Protein AF-0000000083136936 (afdb_homodimer)

InterPro domains:
  IPR018674 Protein of unknown function DUF2142, membrane [PF09913] (188-589)

Foldseek 3Di:
DVVVCVVCVVVVLLVVLLVVLVVVLCVVLVLCVVAWDAKDWQQVQWDWDDDDPWIKTKGKDFAPDKHWFFKKKWFWADAAKWKKKKWFFFQDPVRDTDIDMDMDIDGHLDGMDMAGDGTITRMMMMMTTDDPPIDTRTIITTSHRDRFPLSSLLSSLLSVLLCCLPPPCVQCVPVLRNLLVLLVSLLLNLLVLVPDAAFADLQLCLLVLLQQLLDAFKRFDFPLNVCSNVVPADDAFEQVVRVSSLVSSLVRRPDGDDMDGDPDSDDDLLSVLSVQLSPQLNVCVVVVHGPRVSSSSSLVSLSVVLSVLLSVLLVLALWLSLLSSLLCLFQVLSLQSRGRDSLSLLQSLLSSLVRLLLCQQFPVVDDDDPVSVVSSVVSLCSNCRNPVLLLLLLLLVLPGVVLVPDDPVVNVVVNVVSVVVNVVSVCVVVVVLVVCLVVVVQQPAADVQQPAAGQSLQVVLCVVPVVLNVVLLVCQLPVQQALDAPDDPVVSPAHLQQQQRADRHPLDTDHNVLCVQVVVLSVQSLLADAPSCVVSPTDDGDPVSLVSLVCSLVSSSSSLQVVQCNHRHRRPDSHGHDRTSNSNSSSVVSVSSNSPDPPGYDDDHPSVSSSSSVVSSSVSNSVSCCRRRCPSRHD/DVVVCVVCVVVVLLVVLLVVLVVVLCVVLVLCVVAWDAKDWQQVQWDWDDDDPWIKTKGKDFAPDKHWFFKKKWFWADAAKWKKKKWFFFQDPVRDTDIDMDMDIDGHLDGMDMAGDGTITRMMMMMTTDDPPIDTRTIITTSHRDRFPLSSLLSSLLSVLLCCLPPPCVQCVPVLRNLLVLLVSLLLNLLVLVPDAAFADLQLCLLVLLQQLLDAFKRFDFPLNVCSNVVPADDAFEQVVRVSSQVSSLVRRPDGDDMDGDPHNDDDLLSVLSVQLSPQLNVCVVVVHGPRVSSSSSLVSLSVVLSVLLSVLLVLALWLSLLSSLLCLFQVLSLQSSGRDSLSLLQSLLSSLVRLLLCQQFPVVDDDDPVSVVSSVVSLCSNCRNPVLLLLLLLSVLPGVVLVPDDPVVNVVVNVVSVVVNVVSVCVVVVVLVVCLVVVVQQPAADVQQPQAGQSLQVVLCVVPVVLNVVLLVCQLPVQQAQDAPDDPVSSPAHLQQQQRADRDPLDTDHNVLVVQVVVLSVQSLLADAPSCVVSPTDDGDPVSLVSLVCSLVSSSSSLQVVQSNHRHRRPDSHGHDHTSNSSSSSVSSVSSSSPDPPGYDPDHPSVSSSSSVVSSSVSNSVSCCRRRNPSRHD

pLDDT: mean 89.72, std 10.27, range [39.56, 98.81]

Secondary structure (DSSP, 8-state):
-HHHHHHTHHHHHHHHHHHHHHHHHHHHTHHHHHH--S-EE-GGGEEEEEETTEEEEEEEEEEEEEEEEEEEEEEEE-SS-EEEEEEEEEE-TT--EEEEEEEEEE-SS-SEEEEEEEEEEEEEEEEEEE-TT-EEEEEEEE------HHHHHHHHHHHHHHHHHHH-HHHHHSHHHHHHHHHHHHHHHHHHHHTTS--STTHHHHHHHHHHHTSSSEEEEEHHHHHHHTT------SHHHHHHHHHHHHHHTSSEEEEEE-S-SSPPGGGGGGHHHHHHHHHHHHTT--HHHHHHHHHHHHHHHHHHHHHHHHHH--SSHHHHHHHHTSHHHHHHHTSS-SHHHHHHHHHHHHHHHHHHHH-TTS---HHHHHHHHHHHHHHHHS-GGGGGGGGGGGG-HHHHTS-HHHHHHHHHHHHHHHHHHHHHHHHHHHHHHHTT-TT----GGGSS--HHHHHHHHHH-HHHHHHHHHHHHHHSS----TT-GGGGGS-HHHHHHSB-GGG-B--GGGHHHHHHHHHHHHHB--HHHHHTTPPPPPHHHHHHHHHHHHHHHHHHHHHHHHHTS-TT-SS-----GGGGGGGHHHHHGGG--TT--B---HHHHHHHHHHHHHHHHHHHHIIIIIIIII-/-HHHHHHTHHHHHHHHHHHHHHHHHHHHTHHHHHH--S-EE-GGGEEEEEETTEEEEEEEEEEEEEEEEEEEEEEEE-SS-EEEEEEEEEE-TT--EEEEEEEEEE-SS-SEEEEEEEEEEEEEEEEEEE-TT-EEEEEEEE------HHHHHHHHHHHHHHHHHHH-HHHHHSHHHHHHHHHHHHHHHHHHHHTTS--STTHHHHHHHHHHHTSSSEEEEEHHHHHHHTT------SHHHHHHHHHHHHHHTSSEEEEEE-S-SSPPGGGGGGHHHHHHHHHHHHTT--HHHHHHHHHHHHHHHHHHHHHHHHHH--SSHHHHHHHHTSHHHHHHHTSS-SHHHHHHHHHHHHHHHHHHHH-TTS---HHHHHHHHHHHHHHHHS-GGGGGGGGGGGG-HHHHTS-HHHHHHHHHHHHHHHHHHHHHHHHHHHHHHHTT-TT----GGGSS--HHHHHHHHHH-HHHHHHHHHHHHHHSS----TT-GGGGGS-HHHHHHSB-GGG-B--GGGHHHHHHHHHHHHHB--HHHHHTTPPPPPHHHHHHHHHHHHHHHHHHHHHHHHHTS-TT-SS-----GGGGGGGHHHHHTT---TT--B---HHHHHHHHHHHHHHHHHHHHIIIIIIIII-

Nearest PDB structures (foldseek):
  4a42-assembly2_B  TM=6.373E-01  e=3.595E-02  Clostridium perfringens
  1tvg-assembly1_A  TM=6.137E-01  e=3.595E-02  Homo sapiens
  5w6h-assembly1_C  TM=5.057E-01  e=4.893E-02  Kuttervirus CBA120
  4zz8-assembly2_B  TM=5.038E-01  e=4.053E-01  Paenibacillus fukuinensis
  1gui-assembly1_A  TM=3.556E-01  e=2.389E-01  Thermotoga maritima

Sequence (1270 aa):
MIGAIKKHKRIVAAVVILILTAVIELVCNLPAIRGGYDNLDLTKYITVEKEGNKEKYVISYSSSQKFYIKELKLSGSFPKEYSYTIKTKEYNSFDKESEEYYSDTVNSWFSDFYTNLNKKVTSIEITLNKVEDAELTAVSCSNRFEINKYRILFFLALFSLIYCLFFEKKVYKKIECFFAIYAFIFGLLLVVYGQPIKNSWDESIHFGNAYTMAFGKHVEWTEAALFVKNGQIVSCNTKEEFAELRAYLNEKGIETVYAESKETILPSYTKLAYIPQAIFIRLGMILNLSFSTMYAVGKLGNLLLYIFVMFWAIHMAQTKKMFLSFLAVTPTALYLASSYTYDTVVFSFLTLACVLWANMIFYPEREYSSWTYILTALLFVIGCASKAVYIPMILLFLVIPYVEKKKPKKKVILWSGIIIILMLVMLTFVLPTLSNAAAGNITFGGDSRGGDTGVVRQIVSMIKHPWASVKLMLVSVFKFDNFRNLGYDTADNFFFGNLMCLNFAHNGILSDKWSAILLPICIILLLYKTPSETVRGRHSMSMLNKFIVLIAVAGTIFLVWLALYLDFTPVGAEYIAGVQARYYLPLLYLGALLFTGRKVTINWSEETITKLTYSAATLLGFALMYQGMLQGRIIMIGAIKKHKRIVAAVVILILTAVIELVCNLPAIRGGYDNLDLTKYITVEKEGNKEKYVISYSSSQKFYIKELKLSGSFPKEYSYTIKTKEYNSFDKESEEYYSDTVNSWFSDFYTNLNKKVTSIEITLNKVEDAELTAVSCSNRFEINKYRILFFLALFSLIYCLFFEKKVYKKIECFFAIYAFIFGLLLVVYGQPIKNSWDESIHFGNAYTMAFGKHVEWTEAALFVKNGQIVSCNTKEEFAELRAYLNEKGIETVYAESKETILPSYTKLAYIPQAIFIRLGMILNLSFSTMYAVGKLGNLLLYIFVMFWAIHMAQTKKMFLSFLAVTPTALYLASSYTYDTVVFSFLTLACVLWANMIFYPEREYSSWTYILTALLFVIGCASKAVYIPMILLFLVIPYVEKKKPKKKVILWSGIIIILMLVMLTFVLPTLSNAAAGNITFGGDSRGGDTGVVRQIVSMIKHPWASVKLMLVSVFKFDNFRNLGYDTADNFFFGNLMCLNFAHNGILSDKWSAILLPICIILLLYKTPSETVRGRHSMSMLNKFIVLIAVAGTIFLVWLALYLDFTPVGAEYIAGVQARYYLPLLYLGALLFTGRKVTINWSEETITKLTYSAATLLGFALMYQGMLQGRII

Structure (mmCIF, N/CA/C/O backbone):
data_AF-0000000083136936-model_v1
#
loop_
_entity.id
_entity.type
_entity.pdbx_description
1 polymer 'DUF2142 domain-containing protein'
#
loop_
_atom_site.group_PDB
_atom_site.id
_atom_site.type_symbol
_atom_site.label_atom_id
_atom_site.label_alt_id
_atom_site.label_comp_id
_atom_site.label_asym_id
_atom_site.label_entity_id
_atom_site.label_seq_id
_atom_site.pdbx_PDB_ins_code
_atom_site.Cartn_x
_atom_site.Cartn_y
_atom_site.Cartn_z
_atom_site.occupancy
_atom_site.B_iso_or_equiv
_atom_site.auth_seq_id
_atom_site.auth_comp_id
_atom_site.auth_asym_id
_atom_site.auth_atom_id
_atom_site.pdbx_PDB_model_num
ATOM 1 N N . MET A 1 1 ? 32.5 -29.438 25.219 1 47.94 1 MET A N 1
ATOM 2 C CA . MET A 1 1 ? 31.125 -29.266 24.719 1 47.94 1 MET A CA 1
ATOM 3 C C . MET A 1 1 ? 31.125 -28.406 23.453 1 47.94 1 MET A C 1
ATOM 5 O O . MET A 1 1 ? 30.5 -28.781 22.453 1 47.94 1 MET A O 1
ATOM 9 N N . ILE A 1 2 ? 31.938 -27.391 23.438 1 59.31 2 ILE A N 1
ATOM 10 C CA . ILE A 1 2 ? 32 -26.5 22.266 1 59.31 2 ILE A CA 1
ATOM 11 C C . ILE A 1 2 ? 32.719 -27.219 21.125 1 59.31 2 ILE A C 1
ATOM 13 O O . ILE A 1 2 ? 32.312 -27.125 19.969 1 59.31 2 ILE A O 1
ATOM 17 N N . GLY A 1 3 ? 33.781 -27.922 21.406 1 56.12 3 GLY A N 1
ATOM 18 C CA . GLY A 1 3 ? 34.531 -28.641 20.391 1 56.12 3 GLY A CA 1
ATOM 19 C C . GLY A 1 3 ? 33.719 -29.734 19.734 1 56.12 3 GLY A C 1
ATOM 20 O O . GLY A 1 3 ? 33.781 -29.922 18.516 1 56.12 3 GLY A O 1
ATOM 21 N N . ALA A 1 4 ? 33.094 -30.469 20.438 1 56.59 4 ALA A N 1
ATOM 22 C CA . ALA A 1 4 ? 32.219 -31.547 19.922 1 56.59 4 ALA A CA 1
ATOM 23 C C . ALA A 1 4 ? 31.047 -30.969 19.141 1 56.59 4 ALA A C 1
ATOM 25 O O . ALA A 1 4 ? 30.594 -31.562 18.156 1 56.59 4 ALA A O 1
ATOM 26 N N . ILE A 1 5 ? 30.594 -29.828 19.562 1 61.25 5 ILE A N 1
ATOM 27 C CA . ILE A 1 5 ? 29.516 -29.141 18.875 1 61.25 5 ILE A CA 1
ATOM 28 C C . ILE A 1 5 ? 29.953 -28.719 17.484 1 61.25 5 ILE A C 1
ATOM 30 O O . ILE A 1 5 ? 29.172 -28.812 16.516 1 61.25 5 ILE A O 1
ATOM 34 N N . LYS A 1 6 ? 31.156 -28.422 17.391 1 64 6 LYS A N 1
ATOM 35 C CA . LYS A 1 6 ? 31.688 -28.016 16.094 1 64 6 LYS A CA 1
ATOM 36 C C . LYS A 1 6 ? 31.781 -29.219 15.148 1 64 6 LYS A C 1
ATOM 38 O O . LYS A 1 6 ? 31.516 -29.078 13.953 1 64 6 LYS A O 1
ATOM 43 N N . LYS A 1 7 ? 32.219 -30.438 15.672 1 72.38 7 LYS A N 1
ATOM 44 C CA . LYS A 1 7 ? 32.344 -31.641 14.844 1 72.38 7 LYS A CA 1
ATOM 45 C C . LYS A 1 7 ? 30.969 -32.156 14.438 1 72.38 7 LYS A C 1
ATOM 47 O O . LYS A 1 7 ? 30.812 -32.719 13.344 1 72.38 7 LYS A O 1
ATOM 52 N N . HIS A 1 8 ? 29.969 -31.984 15.289 1 86.69 8 HIS A N 1
ATOM 53 C CA . HIS A 1 8 ? 28.625 -32.5 15.031 1 86.69 8 HIS A CA 1
ATOM 54 C C . HIS A 1 8 ? 27.609 -31.344 14.906 1 86.69 8 HIS A C 1
ATOM 56 O O . HIS A 1 8 ? 26.469 -31.469 15.359 1 86.69 8 HIS A O 1
ATOM 62 N N . LYS A 1 9 ? 28.016 -30.266 14.383 1 88.12 9 LYS A N 1
ATOM 63 C CA . LYS A 1 9 ? 27.234 -29.047 14.297 1 88.12 9 LYS A CA 1
ATOM 64 C C . LYS A 1 9 ? 25.906 -29.297 13.586 1 88.12 9 LYS A C 1
ATOM 66 O O . LYS A 1 9 ? 24.859 -28.781 14.016 1 88.12 9 LYS A O 1
ATOM 71 N N . ARG A 1 10 ? 25.859 -30.125 12.609 1 90.31 10 ARG A N 1
ATOM 72 C CA . ARG A 1 10 ? 24.656 -30.359 11.836 1 90.31 10 ARG A CA 1
ATOM 73 C C . ARG A 1 10 ? 23.656 -31.219 12.625 1 90.31 10 ARG A C 1
ATOM 75 O O . ARG A 1 10 ? 22.453 -31.016 12.531 1 90.31 10 ARG A O 1
ATOM 82 N N . ILE A 1 11 ? 24.156 -32.094 13.383 1 92.62 11 ILE A N 1
ATOM 83 C CA . ILE A 1 11 ? 23.281 -32.906 14.203 1 92.62 11 ILE A CA 1
ATOM 84 C C . ILE A 1 11 ? 22.656 -32.062 15.312 1 92.62 11 ILE A C 1
ATOM 86 O O . ILE A 1 11 ? 21.469 -32.188 15.602 1 92.62 11 ILE A O 1
ATOM 90 N N . VAL A 1 12 ? 23.484 -31.297 15.922 1 92.94 12 VAL A N 1
ATOM 91 C CA . VAL A 1 12 ? 22.984 -30.406 16.969 1 92.94 12 VAL A CA 1
ATOM 92 C C . VAL A 1 12 ? 21.922 -29.469 16.375 1 92.94 12 VAL A C 1
ATOM 94 O O . VAL A 1 12 ? 20.891 -29.234 17 1 92.94 12 VAL A O 1
ATOM 97 N N . ALA A 1 13 ? 22.266 -28.938 15.219 1 94 13 ALA A N 1
ATOM 98 C CA . ALA A 1 13 ? 21.297 -28.062 14.562 1 94 13 ALA A CA 1
ATOM 99 C C . ALA A 1 13 ? 19.984 -28.797 14.297 1 94 13 ALA A C 1
ATOM 101 O O . ALA A 1 13 ? 18.906 -28.234 14.492 1 94 13 ALA A O 1
ATOM 102 N N . ALA A 1 14 ? 20.078 -29.953 13.828 1 94.88 14 ALA A N 1
ATOM 103 C CA . ALA A 1 14 ? 18.891 -30.75 13.547 1 94.88 14 ALA A CA 1
ATOM 104 C C . ALA A 1 14 ? 18.062 -30.953 14.82 1 94.88 14 ALA A C 1
ATOM 106 O O . ALA A 1 14 ? 16.828 -30.859 14.789 1 94.88 14 ALA A O 1
ATOM 107 N N . VAL A 1 15 ? 18.734 -31.219 15.914 1 95.75 15 VAL A N 1
ATOM 108 C CA . VAL A 1 15 ? 18.062 -31.438 17.188 1 95.75 15 VAL A CA 1
ATOM 109 C C . VAL A 1 15 ? 17.406 -30.141 17.656 1 95.75 15 VAL A C 1
ATOM 111 O O . VAL A 1 15 ? 16.266 -30.141 18.125 1 95.75 15 VAL A O 1
ATOM 114 N N . VAL A 1 16 ? 18.125 -29.094 17.547 1 96.19 16 VAL A N 1
ATOM 115 C CA . VAL A 1 16 ? 17.594 -27.797 17.953 1 96.19 16 VAL A CA 1
ATOM 116 C C . VAL A 1 16 ? 16.359 -27.453 17.109 1 96.19 16 VAL A C 1
ATOM 118 O O . VAL A 1 16 ? 15.359 -26.953 17.641 1 96.19 16 VAL A O 1
ATOM 121 N N . ILE A 1 17 ? 16.438 -27.672 15.852 1 97.12 17 ILE A N 1
ATOM 122 C CA . ILE A 1 17 ? 15.328 -27.406 14.945 1 97.12 17 ILE A CA 1
ATOM 123 C C . ILE A 1 17 ? 14.125 -28.266 15.328 1 97.12 17 ILE A C 1
ATOM 125 O O . ILE A 1 17 ? 12.992 -27.766 15.383 1 97.12 17 ILE A O 1
ATOM 129 N N . LEU A 1 18 ? 14.375 -29.5 15.625 1 97.25 18 LEU A N 1
ATOM 130 C CA . LEU A 1 18 ? 13.297 -30.391 16.031 1 97.25 18 LEU A CA 1
ATOM 131 C C . LEU A 1 18 ? 12.68 -29.922 17.344 1 97.25 18 LEU A C 1
ATOM 133 O O . LEU A 1 18 ? 11.453 -29.953 17.516 1 97.25 18 LEU A O 1
ATOM 137 N N . ILE A 1 19 ? 13.477 -29.484 18.281 1 97.5 19 ILE A N 1
ATOM 138 C CA . ILE A 1 19 ? 13 -29.031 19.578 1 97.5 19 ILE A CA 1
ATOM 139 C C . ILE A 1 19 ? 12.188 -27.75 19.406 1 97.5 19 ILE A C 1
ATOM 141 O O . ILE A 1 19 ? 11.102 -27.625 20 1 97.5 19 ILE A O 1
ATOM 145 N N . LEU A 1 20 ? 12.734 -26.828 18.625 1 97.38 20 LEU A N 1
ATOM 146 C CA . LEU A 1 20 ? 12.008 -25.594 18.391 1 97.38 20 LEU A CA 1
ATOM 147 C C . LEU A 1 20 ? 10.648 -25.859 17.75 1 97.38 20 LEU A C 1
ATOM 149 O O . LEU A 1 20 ? 9.648 -25.25 18.141 1 97.38 20 LEU A O 1
ATOM 153 N N . THR A 1 21 ? 10.594 -26.703 16.797 1 97.19 21 THR A N 1
ATOM 154 C CA . THR A 1 21 ? 9.352 -27.062 16.125 1 97.19 21 THR A CA 1
ATOM 155 C C . THR A 1 21 ? 8.383 -27.734 17.094 1 97.19 21 THR A C 1
ATOM 157 O O . THR A 1 21 ? 7.184 -27.453 17.078 1 97.19 21 THR A O 1
ATOM 160 N N . ALA A 1 22 ? 8.93 -28.578 17.953 1 96.62 22 ALA A N 1
ATOM 161 C CA . ALA A 1 22 ? 8.109 -29.25 18.953 1 96.62 22 ALA A CA 1
ATOM 162 C C . ALA A 1 22 ? 7.543 -28.25 19.953 1 96.62 22 ALA A C 1
ATOM 164 O O . ALA A 1 22 ? 6.391 -28.375 20.375 1 96.62 22 ALA A O 1
ATOM 165 N N . VAL A 1 23 ? 8.336 -27.359 20.344 1 96.94 23 VAL A N 1
ATOM 166 C CA . VAL A 1 23 ? 7.898 -26.344 21.297 1 96.94 23 VAL A CA 1
ATOM 167 C C . VAL A 1 23 ? 6.766 -25.516 20.703 1 96.94 23 VAL A C 1
ATOM 169 O O . VAL A 1 23 ? 5.773 -25.234 21.375 1 96.94 23 VAL A O 1
ATOM 172 N N . ILE A 1 24 ? 6.918 -25.125 19.453 1 95.94 24 ILE A N 1
ATOM 173 C CA . ILE A 1 24 ? 5.875 -24.359 18.781 1 95.94 24 ILE A CA 1
ATOM 174 C C . ILE A 1 24 ? 4.594 -25.188 18.703 1 95.94 24 ILE A C 1
ATOM 176 O O . ILE A 1 24 ? 3.5 -24.672 18.953 1 95.94 24 ILE A O 1
ATOM 180 N N . GLU A 1 25 ? 4.73 -26.453 18.359 1 95.25 25 GLU A N 1
ATOM 181 C CA . GLU A 1 25 ? 3.566 -27.344 18.297 1 95.25 25 GLU A CA 1
ATOM 182 C C . GLU A 1 25 ? 2.885 -27.453 19.656 1 95.25 25 GLU A C 1
ATOM 184 O O . GLU A 1 25 ? 1.655 -27.469 19.75 1 95.25 25 GLU A O 1
ATOM 189 N N . LEU A 1 26 ? 3.695 -27.484 20.703 1 96 26 LEU A N 1
ATOM 190 C CA . LEU A 1 26 ? 3.152 -27.562 22.062 1 96 26 LEU A CA 1
ATOM 191 C C . LEU A 1 26 ? 2.428 -26.266 22.438 1 96 26 LEU A C 1
ATOM 193 O O . LEU A 1 26 ? 1.365 -26.312 23.062 1 96 26 LEU A O 1
ATOM 197 N N . VAL A 1 27 ? 3.01 -25.203 22.031 1 93.75 27 VAL A N 1
ATOM 198 C CA . VAL A 1 27 ? 2.402 -23.906 22.328 1 93.75 27 VAL A CA 1
ATOM 199 C C . VAL A 1 27 ? 1.067 -23.781 21.609 1 93.75 27 VAL A C 1
ATOM 201 O O . VAL A 1 27 ? 0.094 -23.266 22.156 1 93.75 27 VAL A O 1
ATOM 204 N N . CYS A 1 28 ? 0.986 -24.219 20.359 1 92.38 28 CYS A N 1
ATOM 205 C CA . CYS A 1 28 ? -0.239 -24.141 19.562 1 92.38 28 CYS A CA 1
ATOM 206 C C . CYS A 1 28 ? -1.314 -25.047 20.141 1 92.38 28 CYS A C 1
ATOM 208 O O . CYS A 1 28 ? -2.502 -24.859 19.859 1 92.38 28 CYS A O 1
ATOM 210 N N . ASN A 1 29 ? -0.902 -26.016 21.016 1 94.88 29 ASN A N 1
ATOM 211 C CA . ASN A 1 29 ? -1.844 -26.953 21.625 1 94.88 29 ASN A CA 1
ATOM 212 C C . ASN A 1 29 ? -2.09 -26.641 23.094 1 94.88 29 ASN A C 1
ATOM 214 O O . ASN A 1 29 ? -2.666 -27.453 23.812 1 94.88 29 ASN A O 1
ATOM 218 N N . LEU A 1 30 ? -1.657 -25.484 23.547 1 93.62 30 LEU A N 1
ATOM 219 C CA . LEU A 1 30 ? -1.772 -25.109 24.953 1 93.62 30 LEU A CA 1
ATOM 220 C C . LEU A 1 30 ? -3.229 -25.141 25.406 1 93.62 30 LEU A C 1
ATOM 222 O O . LEU A 1 30 ? -3.527 -25.625 26.5 1 93.62 30 LEU A O 1
ATOM 226 N N . PRO A 1 31 ? -4.164 -24.625 24.609 1 92.62 31 PRO A N 1
ATOM 227 C CA . PRO A 1 31 ? -5.555 -24.703 25.047 1 92.62 31 PRO A CA 1
ATOM 228 C C . PRO A 1 31 ? -6.016 -26.141 25.266 1 92.62 31 PRO A C 1
ATOM 230 O O . PRO A 1 31 ? -6.781 -26.422 26.203 1 92.62 31 PRO A O 1
ATOM 233 N N . ALA A 1 32 ? -5.562 -27.016 24.438 1 94.88 32 ALA A N 1
ATOM 234 C CA . ALA A 1 32 ? -5.922 -28.422 24.578 1 94.88 32 ALA A CA 1
ATOM 235 C C . ALA A 1 32 ? -5.254 -29.047 25.797 1 94.88 32 ALA A C 1
ATOM 237 O O . ALA A 1 32 ? -5.832 -29.906 26.469 1 94.88 32 ALA A O 1
ATOM 238 N N . ILE A 1 33 ? -4.074 -28.703 26.125 1 94.75 33 ILE A N 1
ATOM 239 C CA . ILE A 1 33 ? -3.336 -29.219 27.266 1 94.75 33 ILE A CA 1
ATOM 240 C C . ILE A 1 33 ? -3.992 -28.75 28.562 1 94.75 33 ILE A C 1
ATOM 242 O O . ILE A 1 33 ? -4.082 -29.516 29.531 1 94.75 33 ILE A O 1
ATOM 246 N N . ARG A 1 34 ? -4.508 -27.547 28.609 1 92.38 34 ARG A N 1
ATOM 247 C CA . ARG A 1 34 ? -5.09 -26.969 29.812 1 92.38 34 ARG A CA 1
ATOM 248 C C . ARG A 1 34 ? -6.523 -27.453 30.016 1 92.38 34 ARG A C 1
ATOM 250 O O . ARG A 1 34 ? -6.977 -27.609 31.156 1 92.38 34 ARG A O 1
ATOM 257 N N . GLY A 1 35 ? -7.273 -27.609 28.984 1 91.25 35 GLY A N 1
ATOM 258 C CA . GLY A 1 35 ? -8.68 -27.984 29.094 1 91.25 35 GLY A CA 1
ATOM 259 C C . GLY A 1 35 ? -9.195 -28.734 27.875 1 91.25 35 GLY A C 1
ATOM 260 O O . GLY A 1 35 ? -10.25 -28.391 27.328 1 91.25 35 GLY A O 1
ATOM 261 N N . GLY A 1 36 ? -8.484 -29.703 27.547 1 92.06 36 GLY A N 1
ATOM 262 C CA . GLY A 1 36 ? -8.836 -30.422 26.328 1 92.06 36 GLY A CA 1
ATOM 263 C C . GLY A 1 36 ? -9.961 -31.406 26.531 1 92.06 36 GLY A C 1
ATOM 264 O O . GLY A 1 36 ? -10.164 -31.922 27.641 1 92.06 36 GLY A O 1
ATOM 265 N N . TYR A 1 37 ? -10.812 -31.562 25.578 1 93.5 37 TYR A N 1
ATOM 266 C CA . TYR A 1 37 ? -11.844 -32.594 25.469 1 93.5 37 TYR A CA 1
ATOM 267 C C . TYR A 1 37 ? -11.961 -33.094 24.031 1 93.5 37 TYR A C 1
ATOM 269 O O . TYR A 1 37 ? -11.766 -32.344 23.078 1 93.5 37 TYR A O 1
ATOM 277 N N . ASP A 1 38 ? -12.266 -34.281 23.938 1 89.88 38 ASP A N 1
ATOM 278 C CA . ASP A 1 38 ? -12.273 -34.906 22.625 1 89.88 38 ASP A CA 1
ATOM 279 C C . ASP A 1 38 ? -13.555 -34.594 21.859 1 89.88 38 ASP A C 1
ATOM 281 O O . ASP A 1 38 ? -13.516 -34.281 20.672 1 89.88 38 ASP A O 1
ATOM 285 N N . ASN A 1 39 ? -14.594 -34.75 22.484 1 92.31 39 ASN A N 1
ATOM 286 C CA . ASN A 1 39 ? -15.867 -34.562 21.797 1 92.31 39 ASN A CA 1
ATOM 287 C C . ASN A 1 39 ? -16.953 -34.094 22.734 1 92.31 39 ASN A C 1
ATOM 289 O O . ASN A 1 39 ? -17.344 -34.812 23.672 1 92.31 39 ASN A O 1
ATOM 293 N N . LEU A 1 40 ? -17.281 -32.906 22.562 1 95.38 40 LEU A N 1
ATOM 294 C CA . LEU A 1 40 ? -18.484 -32.375 23.188 1 95.38 40 LEU A CA 1
ATOM 295 C C . LEU A 1 40 ? -19.688 -32.5 22.25 1 95.38 40 LEU A C 1
ATOM 297 O O . LEU A 1 40 ? -19.828 -31.75 21.297 1 95.38 40 LEU A O 1
ATOM 301 N N . ASP A 1 41 ? -20.547 -33.469 22.531 1 96.69 41 ASP A N 1
ATOM 302 C CA . ASP A 1 41 ? -21.672 -33.781 21.656 1 96.69 41 ASP A CA 1
ATOM 303 C C . ASP A 1 41 ? -22.828 -32.812 21.859 1 96.69 41 ASP A C 1
ATOM 305 O O . ASP A 1 41 ? -23.375 -32.719 22.969 1 96.69 41 ASP A O 1
ATOM 309 N N . LEU A 1 42 ? -23.125 -32.156 20.844 1 97.06 42 LEU A N 1
ATOM 310 C CA . LEU A 1 42 ? -24.219 -31.188 20.906 1 97.06 42 LEU A CA 1
ATOM 311 C C . LEU A 1 42 ? -25.422 -31.672 20.125 1 97.06 42 LEU A C 1
ATOM 313 O O . LEU A 1 42 ? -26.359 -30.922 19.859 1 97.06 42 LEU A O 1
ATOM 317 N N . THR A 1 43 ? -25.438 -32.875 19.734 1 96.75 43 THR A N 1
ATOM 318 C CA . THR A 1 43 ? -26.484 -33.438 18.891 1 96.75 43 THR A CA 1
ATOM 319 C C . THR A 1 43 ? -27.844 -33.344 19.578 1 96.75 43 THR A C 1
ATOM 321 O O . THR A 1 43 ? -28.859 -33.125 18.922 1 96.75 43 THR A O 1
ATOM 324 N N . LYS A 1 44 ? -27.906 -33.5 20.875 1 95.75 44 LYS A N 1
ATOM 325 C CA . LYS A 1 44 ? -29.156 -33.531 21.625 1 95.75 44 LYS A CA 1
ATOM 326 C C . LYS A 1 44 ? -29.797 -32.125 21.641 1 95.75 44 LYS A C 1
ATOM 328 O O . LYS A 1 44 ? -30.984 -32 21.922 1 95.75 44 LYS A O 1
ATOM 333 N N . TYR A 1 45 ? -29.031 -31.188 21.297 1 96.31 45 TYR A N 1
ATOM 334 C CA . TYR A 1 45 ? -29.531 -29.812 21.375 1 96.31 45 TYR A CA 1
ATOM 335 C C . TYR A 1 45 ? -30.031 -29.344 20.016 1 96.31 45 TYR A C 1
ATOM 337 O O . TYR A 1 45 ? -30.328 -28.172 19.828 1 96.31 45 TYR A O 1
ATOM 345 N N . ILE A 1 46 ? -30.062 -30.234 19.031 1 95.56 46 ILE A N 1
ATOM 346 C CA . ILE A 1 46 ? -30.594 -29.891 17.719 1 95.56 46 ILE A CA 1
ATOM 347 C C . ILE A 1 46 ? -32.094 -29.656 17.812 1 95.56 46 ILE A C 1
ATOM 349 O O . ILE A 1 46 ? -32.844 -30.531 18.281 1 95.56 46 ILE A O 1
ATOM 353 N N . THR A 1 47 ? -32.5 -28.484 17.453 1 95.31 47 THR A N 1
ATOM 354 C CA . THR A 1 47 ? -33.938 -28.156 17.359 1 95.31 47 THR A CA 1
ATOM 355 C C . THR A 1 47 ? -34.281 -27.594 15.992 1 95.31 47 THR A C 1
ATOM 357 O O . THR A 1 47 ? -33.406 -27.094 15.281 1 95.31 47 THR A O 1
ATOM 360 N N . VAL A 1 48 ? -35.531 -27.766 15.586 1 94.44 48 VAL A N 1
ATOM 361 C CA . VAL A 1 48 ? -36.031 -27.219 14.328 1 94.44 48 VAL A CA 1
ATOM 362 C C . VAL A 1 48 ? -37 -26.078 14.602 1 94.44 48 VAL A C 1
ATOM 364 O O . VAL A 1 48 ? -38 -26.25 15.32 1 94.44 48 VAL A O 1
ATOM 367 N N . GLU A 1 49 ? -36.625 -24.953 14.148 1 93.38 49 GLU A N 1
ATOM 368 C CA . GLU A 1 49 ? -37.469 -23.797 14.32 1 93.38 49 GLU A CA 1
ATOM 369 C C . GLU A 1 49 ? -38.062 -23.344 12.992 1 93.38 49 GLU A C 1
ATOM 371 O O . GLU A 1 49 ? -37.406 -23.438 11.945 1 93.38 49 GLU A O 1
ATOM 376 N N . LYS A 1 50 ? -39.375 -22.891 12.938 1 87.75 50 LYS A N 1
ATOM 377 C CA . LYS A 1 50 ? -40.094 -22.406 11.742 1 87.75 50 LYS A CA 1
ATOM 378 C C . LYS A 1 50 ? -40.031 -20.891 11.656 1 87.75 50 LYS A C 1
ATOM 380 O O . LYS A 1 50 ? -40.344 -20.203 12.633 1 87.75 50 LYS A O 1
ATOM 385 N N . GLU A 1 51 ? -39.438 -20.344 10.766 1 84.44 51 GLU A N 1
ATOM 386 C CA . GLU A 1 51 ? -39.469 -18.922 10.438 1 84.44 51 GLU A CA 1
ATOM 387 C C . GLU A 1 51 ? -40.25 -18.672 9.141 1 84.44 51 GLU A C 1
ATOM 389 O O . GLU A 1 51 ? -39.656 -18.688 8.055 1 84.44 51 GLU A O 1
ATOM 394 N N . GLY A 1 52 ? -41.5 -18.312 9.195 1 83.12 52 GLY A N 1
ATOM 395 C CA . GLY A 1 52 ? -42.344 -18.25 8.016 1 83.12 52 GLY A CA 1
ATOM 396 C C . GLY A 1 52 ? -42.531 -19.594 7.336 1 83.12 52 GLY A C 1
ATOM 397 O O . GLY A 1 52 ? -42.969 -20.547 7.969 1 83.12 52 GLY A O 1
ATOM 398 N N . ASN A 1 53 ? -42.156 -19.703 6.027 1 82.38 53 ASN A N 1
ATOM 399 C CA . ASN A 1 53 ? -42.312 -20.922 5.23 1 82.38 53 ASN A CA 1
ATOM 400 C C . ASN A 1 53 ? -41 -21.734 5.195 1 82.38 53 ASN A C 1
ATOM 402 O O . ASN A 1 53 ? -40.938 -22.75 4.52 1 82.38 53 ASN A O 1
ATOM 406 N N . LYS A 1 54 ? -40 -21.172 5.988 1 86.88 54 LYS A N 1
ATOM 407 C CA . LYS A 1 54 ? -38.75 -21.891 5.98 1 86.88 54 LYS A CA 1
ATOM 408 C C . LYS A 1 54 ? -38.438 -22.5 7.348 1 86.88 54 LYS A C 1
ATOM 410 O O . LYS A 1 54 ? -38.844 -21.938 8.375 1 86.88 54 LYS A O 1
ATOM 415 N N . GLU A 1 55 ? -37.906 -23.797 7.293 1 92.19 55 GLU A N 1
ATOM 416 C CA . GLU A 1 55 ? -37.438 -24.453 8.516 1 92.19 55 GLU A CA 1
ATOM 417 C C . GLU A 1 55 ? -35.906 -24.328 8.672 1 92.19 55 GLU A C 1
ATOM 419 O O . GLU A 1 55 ? -35.188 -24.328 7.68 1 92.19 55 GLU A O 1
ATOM 424 N N . LYS A 1 56 ? -35.531 -24.109 9.953 1 94.62 56 LYS A N 1
ATOM 425 C CA . LYS A 1 56 ? -34.125 -23.984 10.234 1 94.62 56 LYS A CA 1
ATOM 426 C C . LYS A 1 56 ? -33.688 -24.891 11.391 1 94.62 56 LYS A C 1
ATOM 428 O O . LYS A 1 56 ? -34.438 -25.062 12.352 1 94.62 56 LYS A O 1
ATOM 433 N N . TYR A 1 57 ? -32.562 -25.578 11.188 1 95.69 57 TYR A N 1
ATOM 434 C CA . TYR A 1 57 ? -31.938 -26.219 12.328 1 95.69 57 TYR A CA 1
ATOM 435 C C . TYR A 1 57 ? -31.281 -25.188 13.25 1 95.69 57 TYR A C 1
ATOM 437 O O . TYR A 1 57 ? -30.562 -24.312 12.789 1 95.69 57 TYR A O 1
ATOM 445 N N . VAL A 1 58 ? -31.547 -25.219 14.508 1 96.81 58 VAL A N 1
ATOM 446 C CA . VAL A 1 58 ? -30.922 -24.359 15.5 1 96.81 58 VAL A CA 1
ATOM 447 C C . VAL A 1 58 ? -30.297 -25.219 16.609 1 96.81 58 VAL A C 1
ATOM 449 O O . VAL A 1 58 ? -30.969 -26.062 17.203 1 96.81 58 VAL A O 1
ATOM 452 N N . ILE A 1 59 ? -29.094 -25.062 16.797 1 97.44 59 ILE A N 1
ATOM 453 C CA . ILE A 1 59 ? -28.359 -25.734 17.875 1 97.44 59 ILE A CA 1
ATOM 454 C C . ILE A 1 59 ? -27.828 -24.688 18.859 1 97.44 59 ILE A C 1
ATOM 456 O O . ILE A 1 59 ? -27.031 -23.844 18.5 1 97.44 59 ILE A O 1
ATOM 460 N N . SER A 1 60 ? -28.297 -24.703 20.047 1 96.88 60 SER A N 1
ATOM 461 C CA . SER A 1 60 ? -27.891 -23.734 21.062 1 96.88 60 SER A CA 1
ATOM 462 C C . SER A 1 60 ? -27.344 -24.422 22.312 1 96.88 60 SER A C 1
ATOM 464 O O . SER A 1 60 ? -28.031 -25.266 22.906 1 96.88 60 SER A O 1
ATOM 466 N N . TYR A 1 61 ? -26.188 -24.109 22.656 1 96.94 61 TYR A N 1
ATOM 467 C CA . TYR A 1 61 ? -25.547 -24.641 23.844 1 96.94 61 TYR A CA 1
ATOM 468 C C . TYR A 1 61 ? -24.922 -23.531 24.672 1 96.94 61 TYR A C 1
ATOM 470 O O . TYR A 1 61 ? -24.266 -22.625 24.125 1 96.94 61 TYR A O 1
ATOM 478 N N . SER A 1 62 ? -25.219 -23.484 25.938 1 95.81 62 SER A N 1
ATOM 479 C CA . SER A 1 62 ? -24.641 -22.516 26.859 1 95.81 62 SER A CA 1
ATOM 480 C C . SER A 1 62 ? -24.109 -23.203 28.109 1 95.81 62 SER A C 1
ATOM 482 O O . SER A 1 62 ? -24.672 -24.203 28.578 1 95.81 62 SER A O 1
ATOM 484 N N . SER A 1 63 ? -23.016 -22.734 28.578 1 93.88 63 SER A N 1
ATOM 485 C CA . SER A 1 63 ? -22.391 -23.219 29.797 1 93.88 63 SER A CA 1
ATOM 486 C C . SER A 1 63 ? -22.016 -22.062 30.719 1 93.88 63 SER A C 1
ATOM 488 O O . SER A 1 63 ? -21.734 -20.953 30.25 1 93.88 63 SER A O 1
ATOM 490 N N . SER A 1 64 ? -22.047 -22.312 32.062 1 92.31 64 SER A N 1
ATOM 491 C CA . SER A 1 64 ? -21.656 -21.312 33.031 1 92.31 64 SER A CA 1
ATOM 492 C C . SER A 1 64 ? -20.141 -21.125 33.062 1 92.31 64 SER A C 1
ATOM 494 O O . SER A 1 64 ? -19.656 -20.047 33.438 1 92.31 64 SER A O 1
ATOM 496 N N . GLN A 1 65 ? -19.484 -22.156 32.688 1 93.31 65 GLN A N 1
ATOM 497 C CA . GLN A 1 65 ? -18.031 -22.078 32.656 1 93.31 65 GLN A CA 1
ATOM 498 C C . GLN A 1 65 ? -17.531 -21.828 31.234 1 93.31 65 GLN A C 1
ATOM 500 O O . GLN A 1 65 ? -18.094 -22.359 30.266 1 93.31 65 GLN A O 1
ATOM 505 N N . LYS A 1 66 ? -16.5 -21.094 31.203 1 94.19 66 LYS A N 1
ATOM 506 C CA . LYS A 1 66 ? -15.867 -20.859 29.906 1 94.19 66 LYS A CA 1
ATOM 507 C C . LYS A 1 66 ? -15.195 -22.125 29.391 1 94.19 66 LYS A C 1
ATOM 509 O O . LYS A 1 66 ? -14.609 -22.891 30.172 1 94.19 66 LYS A O 1
ATOM 514 N N . PHE A 1 67 ? -15.289 -22.422 28.156 1 93.69 67 PHE A N 1
ATOM 515 C CA . PHE A 1 67 ? -14.609 -23.547 27.531 1 93.69 67 PHE A CA 1
ATOM 516 C C . PHE A 1 67 ? -14.094 -23.172 26.141 1 93.69 67 PHE A C 1
ATOM 518 O O . PHE A 1 67 ? -14.625 -22.266 25.516 1 93.69 67 PHE A O 1
ATOM 525 N N . TYR A 1 68 ? -13.039 -23.797 25.766 1 95.69 68 TYR A N 1
ATOM 526 C CA . TYR A 1 68 ? -12.375 -23.484 24.516 1 95.69 68 TYR A CA 1
ATOM 527 C C . TYR A 1 68 ? -12.867 -24.406 23.391 1 95.69 68 TYR A C 1
ATOM 529 O O . TYR A 1 68 ? -12.922 -25.625 23.562 1 95.69 68 TYR A O 1
ATOM 537 N N . ILE A 1 69 ? -13.312 -23.828 22.328 1 96.06 69 ILE A N 1
ATOM 538 C CA . ILE A 1 69 ? -13.68 -24.594 21.141 1 96.06 69 ILE A CA 1
ATOM 539 C C . ILE A 1 69 ? -12.617 -24.438 20.062 1 96.06 69 ILE A C 1
ATOM 541 O O . ILE A 1 69 ? -12.461 -23.344 19.5 1 96.06 69 ILE A O 1
ATOM 545 N N . LYS A 1 70 ? -11.945 -25.453 19.812 1 94.69 70 LYS A N 1
ATOM 546 C CA . LYS A 1 70 ? -10.984 -25.453 18.719 1 94.69 70 LYS A CA 1
ATOM 547 C C . LYS A 1 70 ? -11.68 -25.672 17.375 1 94.69 70 LYS A C 1
ATOM 549 O O . LYS A 1 70 ? -11.539 -24.859 16.453 1 94.69 70 LYS A O 1
ATOM 554 N N . GLU A 1 71 ? -12.477 -26.672 17.297 1 94.5 71 GLU A N 1
ATOM 555 C CA . GLU A 1 71 ? -13.086 -27.078 16.031 1 94.5 71 GLU A CA 1
ATOM 556 C C . GLU A 1 71 ? -14.539 -27.5 16.219 1 94.5 71 GLU A C 1
ATOM 558 O O . GLU A 1 71 ? -14.875 -28.141 17.219 1 94.5 71 GLU A O 1
ATOM 563 N N . LEU A 1 72 ? -15.352 -27.047 15.336 1 96.75 72 LEU A N 1
ATOM 564 C CA . LEU A 1 72 ? -16.75 -27.469 15.234 1 96.75 72 LEU A CA 1
ATOM 565 C C . LEU A 1 72 ? -16.938 -28.469 14.102 1 96.75 72 LEU A C 1
ATOM 567 O O . LEU A 1 72 ? -16.406 -28.266 13 1 96.75 72 LEU A O 1
ATOM 571 N N . LYS A 1 73 ? -17.625 -29.547 14.367 1 97 73 LYS A N 1
ATOM 572 C CA . LYS A 1 73 ? -17.891 -30.578 13.367 1 97 73 LYS A CA 1
ATOM 573 C C . LYS A 1 73 ? -19.391 -30.766 13.164 1 97 73 LYS A C 1
ATOM 575 O O . LYS A 1 73 ? -20.141 -30.969 14.125 1 97 73 LYS A O 1
ATOM 580 N N . LEU A 1 74 ? -19.828 -30.641 12.008 1 97.5 74 LEU A N 1
ATOM 581 C CA . LEU A 1 74 ? -21.188 -30.984 11.602 1 97.5 74 LEU A CA 1
ATOM 582 C C . LEU A 1 74 ? -21.203 -32.25 10.734 1 97.5 74 LEU A C 1
ATOM 584 O O . LEU A 1 74 ? -20.344 -32.406 9.867 1 97.5 74 LEU A O 1
ATOM 588 N N . SER A 1 75 ? -22.062 -33.125 11.023 1 97.44 75 SER A N 1
ATOM 589 C CA . SER A 1 75 ? -22.234 -34.344 10.211 1 97.44 75 SER A CA 1
ATOM 590 C C . SER A 1 75 ? -23.656 -34.406 9.648 1 97.44 75 SER A C 1
ATOM 592 O O . SER A 1 75 ? -24.625 -34.094 10.336 1 97.44 75 SER A O 1
ATOM 594 N N . GLY A 1 76 ? -23.703 -34.75 8.391 1 96.56 76 GLY A N 1
ATOM 595 C CA . GLY A 1 76 ? -25 -34.875 7.75 1 96.56 76 GLY A CA 1
ATOM 596 C C . GLY A 1 76 ? -24.922 -35.031 6.246 1 96.56 76 GLY A C 1
ATOM 597 O O . GLY A 1 76 ? -23.844 -35.344 5.711 1 96.56 76 GLY A O 1
ATOM 598 N N . SER A 1 77 ? -26.094 -35.062 5.656 1 95.81 77 SER A N 1
ATOM 599 C CA . SER A 1 77 ? -26.203 -35.156 4.207 1 95.81 77 SER A CA 1
ATOM 600 C C . SER A 1 77 ? -26.953 -33.969 3.637 1 95.81 77 SER A C 1
ATOM 602 O O . SER A 1 77 ? -28.062 -33.656 4.074 1 95.81 77 SER A O 1
ATOM 604 N N . PHE A 1 78 ? -26.328 -33.406 2.654 1 95.25 78 PHE A N 1
ATOM 605 C CA . PHE A 1 78 ? -26.906 -32.188 2.062 1 95.25 78 PHE A CA 1
ATOM 606 C C . PHE A 1 78 ? -26.891 -32.281 0.542 1 95.25 78 PHE A C 1
ATOM 608 O O . PHE A 1 78 ? -25.922 -32.75 -0.047 1 95.25 78 PHE A O 1
ATOM 615 N N . PRO A 1 79 ? -27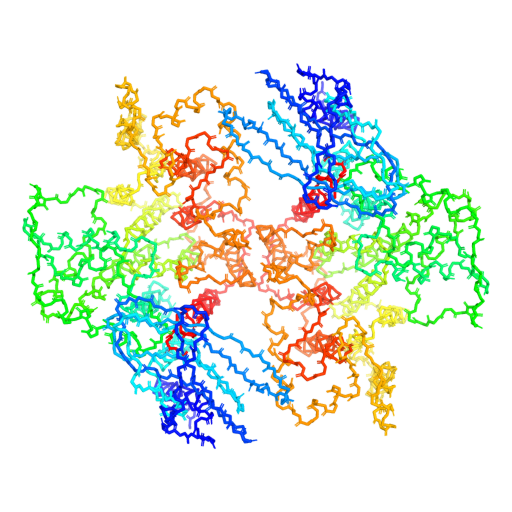.891 -31.797 -0.132 1 93.81 79 PRO A N 1
ATOM 616 C CA . PRO A 1 79 ? -27.984 -31.953 -1.586 1 93.81 79 PRO A CA 1
ATOM 617 C C . PRO A 1 79 ? -27.141 -30.938 -2.344 1 93.81 79 PRO A C 1
ATOM 619 O O . PRO A 1 79 ? -26.766 -31.172 -3.496 1 93.81 79 PRO A O 1
ATOM 622 N N . LYS A 1 80 ? -26.938 -29.766 -1.817 1 93.38 80 LYS A N 1
ATOM 623 C CA . LYS A 1 80 ? -26.109 -28.734 -2.426 1 93.38 80 LYS A CA 1
ATOM 624 C C . LYS A 1 80 ? -25.344 -27.953 -1.363 1 93.38 80 LYS A C 1
ATOM 626 O O . LYS A 1 80 ? -25.375 -28.297 -0.184 1 93.38 80 LYS A O 1
ATOM 631 N N . GLU A 1 81 ? -24.641 -27.031 -1.826 1 93.25 81 GLU A N 1
ATOM 632 C CA . GLU A 1 81 ? -23.859 -26.203 -0.9 1 93.25 81 GLU A CA 1
ATOM 633 C C . GLU A 1 81 ? -24.75 -25.188 -0.197 1 93.25 81 GLU A C 1
ATOM 635 O O . GLU A 1 81 ? -25.547 -24.5 -0.842 1 93.25 81 GLU A O 1
ATOM 640 N N . TYR A 1 82 ? -24.672 -25.156 1.122 1 93.31 82 TYR A N 1
ATOM 641 C CA . TYR A 1 82 ? -25.406 -24.203 1.942 1 93.31 82 TYR A CA 1
ATOM 642 C C . TYR A 1 82 ? -24.5 -23.547 2.977 1 93.31 82 TYR A C 1
ATOM 644 O O . TYR A 1 82 ? -23.5 -24.141 3.389 1 93.31 82 TYR A O 1
ATOM 652 N N . SER A 1 83 ? -24.922 -22.375 3.352 1 95.56 83 SER A N 1
ATOM 653 C CA . SER A 1 83 ? -24.172 -21.703 4.398 1 95.56 83 SER A CA 1
ATOM 654 C C . SER A 1 83 ? -24.844 -21.859 5.762 1 95.56 83 SER A C 1
ATOM 656 O O . SER A 1 83 ? -26.062 -21.953 5.852 1 95.56 83 SER A O 1
ATOM 658 N N . TYR A 1 84 ? -24.109 -22.047 6.773 1 96.25 84 TYR A N 1
ATOM 659 C CA . TYR A 1 84 ? -24.594 -21.984 8.148 1 96.25 84 TYR A CA 1
ATOM 660 C C . TYR A 1 84 ? -23.891 -20.875 8.922 1 96.25 84 TYR A C 1
ATOM 662 O O . TYR A 1 84 ? -22.797 -20.469 8.57 1 96.25 84 TYR A O 1
ATOM 670 N N . THR A 1 85 ? -24.578 -20.359 9.914 1 97.31 85 THR A N 1
ATOM 671 C CA . THR A 1 85 ? -24.062 -19.266 10.734 1 97.31 85 THR A CA 1
ATOM 672 C C . THR A 1 85 ? -23.781 -19.734 12.156 1 97.31 85 THR A C 1
ATOM 674 O O . THR A 1 85 ? -24.516 -20.562 12.695 1 97.31 85 THR A O 1
ATOM 677 N N . ILE A 1 86 ? -22.75 -19.234 12.727 1 97.88 86 ILE A N 1
ATOM 678 C CA . ILE A 1 86 ? -22.344 -19.531 14.094 1 97.88 86 ILE A CA 1
ATOM 679 C C . ILE A 1 86 ? -22.297 -18.234 14.906 1 97.88 86 ILE A C 1
ATOM 681 O O . ILE A 1 86 ? -21.578 -17.312 14.57 1 97.88 86 ILE A O 1
ATOM 685 N N . LYS A 1 87 ? -23.062 -18.156 15.883 1 97.62 87 LYS A N 1
ATOM 686 C CA . LYS A 1 87 ? -23.062 -17.078 16.844 1 97.62 87 LYS A CA 1
ATOM 687 C C . LYS A 1 87 ? -22.438 -17.516 18.172 1 97.62 87 LYS A C 1
ATOM 689 O O . LYS A 1 87 ? -22.828 -18.531 18.734 1 97.62 87 LYS A O 1
ATOM 694 N N . THR A 1 88 ? -21.422 -16.781 18.609 1 97.38 88 THR A N 1
ATOM 695 C CA . THR A 1 88 ? -20.75 -17.172 19.844 1 97.38 88 THR A CA 1
ATOM 696 C C . THR A 1 88 ? -20.656 -15.977 20.797 1 97.38 88 THR A C 1
ATOM 698 O O . THR A 1 88 ? -20.672 -14.828 20.359 1 97.38 88 THR A O 1
ATOM 701 N N . LYS A 1 89 ? -20.734 -16.281 22.047 1 97.19 89 LYS A N 1
ATOM 702 C CA . LYS A 1 89 ? -20.312 -15.359 23.094 1 97.19 89 LYS A CA 1
ATOM 703 C C . LYS A 1 89 ? -18.891 -15.656 23.531 1 97.19 89 LYS A C 1
ATOM 705 O O . LYS A 1 89 ? -18.641 -16.594 24.297 1 97.19 89 LYS A O 1
ATOM 710 N N . GLU A 1 90 ? -17.984 -14.812 23.094 1 96 90 GLU A N 1
ATOM 711 C CA . GLU A 1 90 ? -16.562 -15.086 23.266 1 96 90 GLU A CA 1
ATOM 712 C C . GLU A 1 90 ? -15.953 -14.188 24.344 1 96 90 GLU A C 1
ATOM 714 O O . GLU A 1 90 ? -16.5 -13.133 24.656 1 96 90 GLU A O 1
ATOM 719 N N . TYR A 1 91 ? -14.852 -14.695 24.922 1 94.69 91 TYR A N 1
ATOM 720 C CA . TYR A 1 91 ? -14.039 -13.945 25.875 1 94.69 91 TYR A CA 1
ATOM 721 C C . TYR A 1 91 ? -12.625 -13.75 25.359 1 94.69 91 TYR A C 1
ATOM 723 O O . TYR A 1 91 ? -11.961 -14.719 24.984 1 94.69 91 TYR A O 1
ATOM 731 N N . ASN A 1 92 ? -12.188 -12.508 25.328 1 92.81 92 ASN A N 1
ATOM 732 C CA . ASN A 1 92 ? -10.836 -12.242 24.844 1 92.81 92 ASN A CA 1
ATOM 733 C C . ASN A 1 92 ? -9.805 -12.43 25.969 1 92.81 92 ASN A C 1
ATOM 735 O O . ASN A 1 92 ? -10.117 -12.984 27.016 1 92.81 92 ASN A O 1
ATOM 739 N N . SER A 1 93 ? -8.562 -12.141 25.688 1 92.69 93 SER A N 1
ATOM 740 C CA . SER A 1 93 ? -7.465 -12.391 26.609 1 92.69 93 SER A CA 1
ATOM 741 C C . SER A 1 93 ? -7.578 -11.5 27.844 1 92.69 93 SER A C 1
ATOM 743 O O . SER A 1 93 ? -6.914 -11.75 28.859 1 92.69 93 SER A O 1
ATOM 745 N N . PHE A 1 94 ? -8.516 -10.492 27.828 1 94.25 94 PHE A N 1
ATOM 746 C CA . PHE A 1 94 ? -8.742 -9.609 28.969 1 94.25 94 PHE A CA 1
ATOM 747 C C . PHE A 1 94 ? -10.062 -9.93 29.656 1 94.25 94 PHE A C 1
ATOM 749 O O . PHE A 1 94 ? -10.555 -9.141 30.469 1 94.25 94 PHE A O 1
ATOM 756 N N . ASP A 1 95 ? -10.672 -11.016 29.219 1 91.88 95 ASP A N 1
ATOM 757 C CA . ASP A 1 95 ? -11.906 -11.539 29.797 1 91.88 95 ASP A CA 1
ATOM 758 C C . ASP A 1 95 ? -13.094 -10.625 29.484 1 91.88 95 ASP A C 1
ATOM 760 O O . ASP A 1 95 ? -14.016 -10.5 30.281 1 91.88 95 ASP A O 1
ATOM 764 N N . LYS A 1 96 ? -12.875 -9.898 28.422 1 92.38 96 LYS A N 1
ATOM 765 C CA . LYS A 1 96 ? -14 -9.094 27.953 1 92.38 96 LYS A CA 1
ATOM 766 C C . LYS A 1 96 ? -14.906 -9.914 27.031 1 92.38 96 LYS A C 1
ATOM 768 O O . LYS A 1 96 ? -14.43 -10.586 26.109 1 92.38 96 LYS A O 1
ATOM 773 N N . GLU A 1 97 ? -16.141 -9.844 27.328 1 93.38 97 GLU A N 1
ATOM 774 C CA . GLU A 1 97 ? -17.141 -10.617 26.594 1 93.38 97 GLU A CA 1
ATOM 775 C C . GLU A 1 97 ? -17.562 -9.891 25.312 1 93.38 97 GLU A C 1
ATOM 777 O O . GLU A 1 97 ? -17.688 -8.664 25.312 1 93.38 97 GLU A O 1
ATOM 782 N N . SER A 1 98 ? -17.672 -10.578 24.203 1 93.56 98 SER A N 1
ATOM 783 C CA . SER A 1 98 ? -18.172 -10.031 22.953 1 93.56 98 SER A CA 1
ATOM 784 C C . SER A 1 98 ? -18.984 -11.078 22.172 1 93.56 98 SER A C 1
ATOM 786 O O . SER A 1 98 ? -18.734 -12.281 22.297 1 93.56 98 SER A O 1
ATOM 788 N N . GLU A 1 99 ? -19.969 -10.617 21.531 1 95.5 99 GLU A N 1
ATOM 789 C CA . GLU A 1 99 ? -20.719 -11.477 20.641 1 95.5 99 GLU A CA 1
ATOM 790 C C . GLU A 1 99 ? -20.156 -11.438 19.219 1 95.5 99 GLU A C 1
ATOM 792 O O . GLU A 1 99 ? -20.016 -10.359 18.641 1 95.5 99 GLU A O 1
ATOM 797 N N . GLU A 1 100 ? -19.844 -12.641 18.734 1 96 100 GLU A N 1
ATOM 798 C CA . GLU A 1 100 ? -19.25 -12.711 17.406 1 96 100 GLU A CA 1
ATOM 799 C C . GLU A 1 100 ? -20.047 -13.633 16.484 1 96 100 GLU A C 1
ATOM 801 O O . GLU A 1 100 ? -20.797 -14.492 16.969 1 96 100 GLU A O 1
ATOM 806 N N . TYR A 1 101 ? -19.953 -13.414 15.234 1 96.5 101 TYR A N 1
ATOM 807 C CA . TYR A 1 101 ? -20.656 -14.195 14.219 1 96.5 101 TYR A CA 1
ATOM 808 C C . TYR A 1 101 ? -19.672 -14.773 13.203 1 96.5 101 TYR A C 1
ATOM 810 O O . TYR A 1 101 ? -18.734 -14.094 12.773 1 96.5 101 TYR A O 1
ATOM 818 N N . TYR A 1 102 ? -19.781 -16.016 12.875 1 95.75 102 TYR A N 1
ATOM 819 C CA . TYR A 1 102 ? -19 -16.719 11.852 1 95.75 102 TYR A CA 1
ATOM 820 C C . TYR A 1 102 ? -19.922 -17.406 10.844 1 95.75 102 TYR A C 1
ATOM 822 O O . TYR A 1 102 ? -21.109 -17.594 11.109 1 95.75 102 TYR A O 1
ATOM 830 N N . SER A 1 103 ? -19.422 -17.609 9.68 1 96.25 103 SER A N 1
ATOM 831 C CA . SER A 1 103 ? -20.172 -18.344 8.656 1 96.25 103 SER A CA 1
ATOM 832 C C . SER A 1 103 ? -19.281 -19.359 7.949 1 96.25 103 SER A C 1
ATOM 834 O O . SER A 1 103 ? -18.078 -19.141 7.793 1 96.25 103 SER A O 1
ATOM 836 N N . ASP A 1 104 ? -19.797 -20.469 7.559 1 95.25 104 ASP A N 1
ATOM 837 C CA . ASP A 1 104 ? -19.141 -21.531 6.809 1 95.25 104 ASP A CA 1
ATOM 838 C C . ASP A 1 104 ? -20.141 -22.297 5.953 1 95.25 104 ASP A C 1
ATOM 840 O O . ASP A 1 104 ? -21.328 -21.953 5.91 1 95.25 104 ASP A O 1
ATOM 844 N N . THR A 1 105 ? -19.656 -23.312 5.238 1 95.38 105 THR A N 1
ATOM 845 C CA . THR A 1 105 ? -20.547 -23.953 4.273 1 95.38 105 THR A CA 1
ATOM 846 C C . THR A 1 105 ? -20.531 -25.469 4.441 1 95.38 105 THR A C 1
ATOM 848 O O . THR A 1 105 ? -19.578 -26.031 4.973 1 95.38 105 THR A O 1
ATOM 851 N N . VAL A 1 106 ? -21.656 -26.109 4.082 1 95.75 106 VAL A N 1
ATOM 852 C CA . VAL A 1 106 ? -21.781 -27.547 3.879 1 95.75 106 VAL A CA 1
ATOM 853 C C . VAL A 1 106 ? -21.984 -27.844 2.395 1 95.75 106 VAL A C 1
ATOM 855 O O . VAL A 1 106 ? -22.266 -26.938 1.606 1 95.75 106 VAL A O 1
ATOM 858 N N . ASN A 1 107 ? -21.719 -29.078 1.993 1 95.56 107 ASN A N 1
ATOM 859 C CA . ASN A 1 107 ? -21.859 -29.422 0.584 1 95.56 107 ASN A CA 1
ATOM 860 C C . ASN A 1 107 ? -22.328 -30.875 0.41 1 95.56 107 ASN A C 1
ATOM 862 O O . ASN A 1 107 ? -22.547 -31.578 1.394 1 95.56 107 ASN A O 1
ATOM 866 N N . SER A 1 108 ? -22.5 -31.344 -0.828 1 94.56 108 SER A N 1
ATOM 867 C CA . SER A 1 108 ? -23.062 -32.656 -1.114 1 94.56 108 SER A CA 1
ATOM 868 C C . SER A 1 108 ? -21.953 -33.719 -1.232 1 94.56 108 SER A C 1
ATOM 870 O O . SER A 1 108 ? -22.234 -34.906 -1.315 1 94.56 108 SER A O 1
ATOM 872 N N . TRP A 1 109 ? -20.703 -33.281 -1.177 1 94.44 109 TRP A N 1
ATOM 873 C CA . TRP A 1 109 ? -19.625 -34.219 -1.458 1 94.44 109 TRP A CA 1
ATOM 874 C C . TRP A 1 109 ? -19.172 -34.938 -0.187 1 94.44 109 TRP A C 1
ATOM 876 O O . TRP A 1 109 ? -18.656 -36.062 -0.243 1 94.44 109 TRP A O 1
ATOM 886 N N . PHE A 1 110 ? -19.406 -34.25 0.903 1 94.38 110 PHE A N 1
ATOM 887 C CA . PHE A 1 110 ? -18.875 -34.75 2.164 1 94.38 110 PHE A CA 1
ATOM 888 C C . PHE A 1 110 ? -20.016 -35.156 3.104 1 94.38 110 PHE A C 1
ATOM 890 O O . PHE A 1 110 ? -21.172 -34.75 2.889 1 94.38 110 PHE A O 1
ATOM 897 N N . SER A 1 111 ? -19.625 -35.875 4.145 1 94.56 111 SER A N 1
ATOM 898 C CA . SER A 1 111 ? -20.562 -36.188 5.215 1 94.56 111 SER A CA 1
ATOM 899 C C . SER A 1 111 ? -20.234 -35.438 6.492 1 94.56 111 SER A C 1
ATOM 901 O O . SER A 1 111 ? -21.078 -35.312 7.379 1 94.56 111 SER A O 1
ATOM 903 N N . ASP A 1 112 ? -18.984 -35.031 6.531 1 96.31 112 ASP A N 1
ATOM 904 C CA . ASP A 1 112 ? -18.531 -34.281 7.699 1 96.31 112 ASP A CA 1
ATOM 905 C C . ASP A 1 112 ? -18 -32.906 7.301 1 96.31 112 ASP A C 1
ATOM 907 O O . ASP A 1 112 ? -17.297 -32.781 6.293 1 96.31 112 ASP A O 1
ATOM 911 N N . PHE A 1 113 ? -18.359 -31.938 8.047 1 96.38 113 PHE A N 1
ATOM 912 C CA . PHE A 1 113 ? -17.969 -30.562 7.809 1 96.38 113 PHE A CA 1
ATOM 913 C C . PHE A 1 113 ? -17.328 -29.953 9.047 1 96.38 113 PHE A C 1
ATOM 915 O O . PHE A 1 113 ? -17.75 -30.234 10.172 1 96.38 113 PHE A O 1
ATOM 922 N N . TYR A 1 114 ? -16.328 -29.172 8.844 1 95.06 114 TYR A N 1
ATOM 923 C CA . TYR A 1 114 ? -15.539 -28.688 9.961 1 95.06 114 TYR A CA 1
ATOM 924 C C . TYR A 1 114 ? -15.375 -27.172 9.906 1 95.06 114 TYR A C 1
ATOM 926 O O . TYR A 1 114 ? -15.227 -26.609 8.82 1 95.06 114 TYR A O 1
ATOM 934 N N . THR A 1 115 ? -15.367 -26.453 11.016 1 94.56 115 THR A N 1
ATOM 935 C CA . THR A 1 115 ? -15.055 -25.047 11.156 1 94.56 115 THR A CA 1
ATOM 936 C C . THR A 1 115 ? -14.094 -24.812 12.32 1 94.56 115 THR A C 1
ATOM 938 O O . THR A 1 115 ? -14.383 -25.203 13.453 1 94.56 115 THR A O 1
ATOM 941 N N . ASN A 1 116 ? -12.969 -24.188 12 1 93.19 116 ASN A N 1
ATOM 942 C CA . ASN A 1 116 ? -12.039 -23.812 13.055 1 93.19 116 ASN A CA 1
ATOM 943 C C . ASN A 1 116 ? -12.445 -22.516 13.734 1 93.19 116 ASN A C 1
ATOM 945 O O . ASN A 1 116 ? -12.484 -21.453 13.086 1 93.19 116 ASN A O 1
ATOM 949 N N . LEU A 1 117 ? -12.711 -22.516 15.008 1 92.88 117 LEU A N 1
ATOM 950 C CA . LEU A 1 117 ? -13.094 -21.297 15.727 1 92.88 117 LEU A CA 1
ATOM 951 C C . LEU A 1 117 ? -11.953 -20.797 16.594 1 92.88 117 LEU A C 1
ATOM 953 O O . LEU A 1 117 ? -11.648 -19.594 16.609 1 92.88 117 LEU A O 1
ATOM 957 N N . ASN A 1 118 ? -11.273 -21.672 17.312 1 92.12 118 ASN A N 1
ATOM 958 C CA . ASN A 1 118 ? -10.156 -21.359 18.203 1 92.12 118 ASN A CA 1
ATOM 959 C C . ASN A 1 118 ? -10.5 -20.188 19.141 1 92.12 118 ASN A C 1
ATOM 961 O O . ASN A 1 118 ? -9.758 -19.219 19.219 1 92.12 118 ASN A O 1
ATOM 965 N N . LYS A 1 119 ? -11.617 -20.312 19.875 1 95.06 119 LYS A N 1
ATOM 966 C CA . LYS A 1 119 ? -12.086 -19.25 20.75 1 95.06 119 LYS A CA 1
ATOM 967 C C . LYS A 1 119 ? -12.562 -19.812 22.078 1 95.06 119 LYS A C 1
ATOM 969 O O . LYS A 1 119 ? -13.008 -20.953 22.156 1 95.06 119 LYS A O 1
ATOM 974 N N . LYS A 1 120 ? -12.391 -19 23.094 1 95.69 120 LYS A N 1
ATOM 975 C CA . LYS A 1 120 ? -12.992 -19.266 24.406 1 95.69 120 LYS A CA 1
ATOM 976 C C . LYS A 1 120 ? -14.406 -18.703 24.484 1 95.69 120 LYS A C 1
ATOM 978 O O . LYS A 1 120 ? -14.617 -17.5 24.281 1 95.69 120 LYS A O 1
ATOM 983 N N . VAL A 1 121 ? -15.336 -19.609 24.781 1 97.06 121 VAL A N 1
ATOM 984 C CA . VAL A 1 121 ? -16.719 -19.188 24.672 1 97.06 121 VAL A CA 1
ATOM 985 C C . VAL A 1 121 ? -17.5 -19.656 25.906 1 97.06 121 VAL A C 1
ATOM 987 O O . VAL A 1 121 ? -17.016 -20.484 26.672 1 97.06 121 VAL A O 1
ATOM 990 N N . THR A 1 122 ? -18.703 -19.062 26.141 1 96.88 122 THR A N 1
ATOM 991 C CA . THR A 1 122 ? -19.656 -19.547 27.125 1 96.88 122 THR A CA 1
ATOM 992 C C . THR A 1 122 ? -20.938 -20.047 26.438 1 96.88 122 THR A C 1
ATOM 994 O O . THR A 1 122 ? -21.719 -20.766 27.047 1 96.88 122 THR A O 1
ATOM 997 N N . SER A 1 123 ? -21.078 -19.578 25.25 1 97.06 123 SER A N 1
ATOM 998 C CA . SER A 1 123 ? -22.25 -20 24.5 1 97.06 123 SER A CA 1
ATOM 999 C C . SER A 1 123 ? -21.953 -20.109 23.016 1 97.06 123 SER A C 1
ATOM 1001 O O . SER A 1 123 ? -21.094 -19.391 22.5 1 97.06 123 SER A O 1
ATOM 1003 N N . ILE A 1 124 ? -22.594 -21 22.312 1 97.5 124 ILE A N 1
ATOM 1004 C CA . ILE A 1 124 ? -22.5 -21.172 20.859 1 97.5 124 ILE A CA 1
ATOM 1005 C C . ILE A 1 124 ? -23.891 -21.5 20.297 1 97.5 124 ILE A C 1
ATOM 1007 O O . ILE A 1 124 ? -24.656 -22.266 20.906 1 97.5 124 ILE A O 1
ATOM 1011 N N . GLU A 1 125 ? -24.234 -20.828 19.281 1 98 125 GLU A N 1
ATOM 1012 C CA . GLU A 1 125 ? -25.469 -21.062 18.547 1 98 125 GLU A CA 1
ATOM 1013 C C . GLU A 1 125 ? -25.219 -21.25 17.062 1 98 125 GLU A C 1
ATOM 1015 O O . GLU A 1 125 ? -24.609 -20.391 16.422 1 98 125 GLU A O 1
ATOM 1020 N N . ILE A 1 126 ? -25.609 -22.359 16.531 1 98 126 ILE A N 1
ATOM 1021 C CA . ILE A 1 126 ? -25.438 -22.672 15.117 1 98 126 ILE A CA 1
ATOM 1022 C C . ILE A 1 126 ? -26.797 -22.719 14.43 1 98 126 ILE A C 1
ATOM 1024 O O . ILE A 1 126 ? -27.734 -23.344 14.922 1 98 126 ILE A O 1
ATOM 1028 N N . THR A 1 127 ? -26.891 -22.062 13.336 1 96.88 127 THR A N 1
ATOM 1029 C CA . THR A 1 127 ? -28.141 -22.047 12.586 1 96.88 127 THR A CA 1
ATOM 1030 C C . THR A 1 127 ? -27.891 -22.469 11.133 1 96.88 127 THR A C 1
ATOM 1032 O O . THR A 1 127 ? -26.953 -22 10.492 1 96.88 127 THR A O 1
ATOM 1035 N N . LEU A 1 128 ? -28.672 -23.328 10.625 1 95.31 128 LEU A N 1
ATOM 1036 C CA . LEU A 1 128 ? -28.609 -23.844 9.266 1 95.31 128 LEU A CA 1
ATOM 1037 C C . LEU A 1 128 ? -30.016 -24.047 8.695 1 95.31 128 LEU A C 1
ATOM 1039 O O . LEU A 1 128 ? -30.891 -24.547 9.383 1 95.31 128 LEU A O 1
ATOM 1043 N N . ASN A 1 129 ? -30.188 -23.672 7.484 1 92.06 129 ASN A N 1
ATOM 1044 C CA . ASN A 1 129 ? -31.484 -23.859 6.852 1 92.06 129 ASN A CA 1
ATOM 1045 C C . ASN A 1 129 ? -31.781 -25.344 6.641 1 92.06 129 ASN A C 1
ATOM 1047 O O . ASN A 1 129 ? -30.922 -26.109 6.207 1 92.06 129 ASN A O 1
ATOM 1051 N N . LYS A 1 130 ? -33 -25.703 7.016 1 92.62 130 LYS A N 1
ATOM 1052 C CA . LYS A 1 130 ? -33.469 -27.062 6.746 1 92.62 130 LYS A CA 1
ATOM 1053 C C . LYS A 1 130 ? -34.188 -27.141 5.414 1 92.62 130 LYS A C 1
ATOM 1055 O O . LYS A 1 130 ? -35.312 -26.656 5.289 1 92.62 130 LYS A O 1
ATOM 1060 N N . VAL A 1 131 ? -33.469 -27.641 4.438 1 89.62 131 VAL A N 1
ATOM 1061 C CA . VAL A 1 131 ? -34.062 -27.781 3.111 1 89.62 131 VAL A CA 1
ATOM 1062 C C . VAL A 1 131 ? -34.531 -29.219 2.893 1 89.62 131 VAL A C 1
ATOM 1064 O O . VAL A 1 131 ? -34.219 -30.109 3.705 1 89.62 131 VAL A O 1
ATOM 1067 N N . GLU A 1 132 ? -35.25 -29.406 1.679 1 87.44 132 GLU A N 1
ATOM 1068 C CA . GLU A 1 132 ? -35.688 -30.75 1.342 1 87.44 132 GLU A CA 1
ATOM 1069 C C . GLU A 1 132 ? -34.531 -31.688 1.103 1 87.44 132 GLU A C 1
ATOM 1071 O O . GLU A 1 132 ? -33.531 -31.312 0.45 1 87.44 132 GLU A O 1
ATOM 1076 N N . ASP A 1 133 ? -34.438 -32.844 1.701 1 88.62 133 ASP A N 1
ATOM 1077 C CA . ASP A 1 133 ? -33.469 -33.906 1.529 1 88.62 133 ASP A CA 1
ATOM 1078 C C . ASP A 1 133 ? -32.188 -33.625 2.328 1 88.62 133 ASP A C 1
ATOM 1080 O O . ASP A 1 133 ? -31.172 -34.281 2.143 1 88.62 133 ASP A O 1
ATOM 1084 N N . ALA A 1 134 ? -32.188 -32.5 3.08 1 91.88 134 ALA A N 1
ATOM 1085 C CA . ALA A 1 134 ? -31.062 -32.219 3.965 1 91.88 134 ALA A CA 1
ATOM 1086 C C . ALA A 1 134 ? -31.297 -32.812 5.348 1 91.88 134 ALA A C 1
ATOM 1088 O O . ALA A 1 134 ? -32.406 -32.812 5.867 1 91.88 134 ALA A O 1
ATOM 1089 N N . GLU A 1 135 ? -30.297 -33.438 5.855 1 93.94 135 GLU A N 1
ATOM 1090 C CA . GLU A 1 135 ? -30.391 -34.031 7.191 1 93.94 135 GLU A CA 1
ATOM 1091 C C . GLU A 1 135 ? -29.125 -33.75 8 1 93.94 135 GLU A C 1
ATOM 1093 O O . GLU A 1 135 ? -28.031 -34.125 7.57 1 93.94 135 GLU A O 1
ATOM 1098 N N . LEU A 1 136 ? -29.328 -33.125 9.062 1 95.81 136 LEU A N 1
ATOM 1099 C CA . LEU A 1 136 ? -28.25 -32.938 10.047 1 95.81 136 LEU A CA 1
ATOM 1100 C C . LEU A 1 136 ? -28.312 -34.031 11.102 1 95.81 136 LEU A C 1
ATOM 1102 O O . LEU A 1 136 ? -29.297 -34.156 11.836 1 95.81 136 LEU A O 1
ATOM 1106 N N . THR A 1 137 ? -27.234 -34.781 11.195 1 96 137 THR A N 1
ATOM 1107 C CA . THR A 1 137 ? -27.297 -36 12.023 1 96 137 THR A CA 1
ATOM 1108 C C . THR A 1 137 ? -26.531 -35.781 13.328 1 96 137 THR A C 1
ATOM 1110 O O . THR A 1 137 ? -26.859 -36.406 14.344 1 96 137 THR A O 1
ATOM 1113 N N . ALA A 1 138 ? -25.484 -35 13.25 1 97.12 138 ALA A N 1
ATOM 1114 C CA . ALA A 1 138 ? -24.688 -34.844 14.461 1 97.12 138 ALA A CA 1
ATOM 1115 C C . ALA A 1 138 ? -23.969 -33.5 14.461 1 97.12 138 ALA A C 1
ATOM 1117 O O . ALA A 1 138 ? -23.625 -32.969 13.398 1 97.12 138 ALA A O 1
ATOM 1118 N N . VAL A 1 139 ? -23.781 -32.938 15.586 1 97.75 139 VAL A N 1
ATOM 1119 C CA . VAL A 1 139 ? -23 -31.734 15.82 1 97.75 139 VAL A CA 1
ATOM 1120 C C . VAL A 1 139 ? -22.109 -31.922 17.047 1 97.75 139 VAL A C 1
ATOM 1122 O O . VAL A 1 139 ? -22.547 -32.438 18.078 1 97.75 139 VAL A O 1
ATOM 1125 N N . SER A 1 140 ? -20.859 -31.594 16.891 1 97.5 140 SER A N 1
ATOM 1126 C CA . SER A 1 140 ? -19.953 -31.75 18.031 1 97.5 140 SER A CA 1
ATOM 1127 C C . SER A 1 140 ? -18.844 -30.703 18 1 97.5 140 SER A C 1
ATOM 1129 O O . SER A 1 140 ? -18.562 -30.125 16.953 1 97.5 140 SER A O 1
ATOM 1131 N N . CYS A 1 141 ? -18.266 -30.406 19.125 1 96.69 141 CYS A N 1
ATOM 1132 C CA . CYS A 1 141 ? -17.109 -29.547 19.297 1 96.69 141 CYS A CA 1
ATOM 1133 C C . CYS A 1 141 ? -15.938 -30.297 19.891 1 96.69 141 CYS A C 1
ATOM 1135 O O . CYS A 1 141 ? -16.125 -31.297 20.594 1 96.69 141 CYS A O 1
ATOM 1137 N N . SER A 1 142 ? -14.805 -29.828 19.562 1 96.06 142 SER A N 1
ATOM 1138 C CA . SER A 1 142 ? -13.641 -30.5 20.125 1 96.06 142 SER A CA 1
ATOM 1139 C C . SER A 1 142 ? -12.539 -29.5 20.469 1 96.06 142 SER A C 1
ATOM 1141 O O . SER A 1 142 ? -12.516 -28.391 19.922 1 96.06 142 SER A O 1
ATOM 1143 N N . ASN A 1 143 ? -11.711 -29.797 21.438 1 96.31 143 ASN A N 1
ATOM 1144 C CA . ASN A 1 143 ? -10.461 -29.156 21.828 1 96.31 143 ASN A CA 1
ATOM 1145 C C . ASN A 1 143 ? -9.367 -30.172 22.141 1 96.31 143 ASN A C 1
ATOM 1147 O O . ASN A 1 143 ? -8.773 -30.141 23.203 1 96.31 143 ASN A O 1
ATOM 1151 N N . ARG A 1 144 ? -9.164 -31.016 21.203 1 94 144 ARG A N 1
ATOM 1152 C CA . ARG A 1 144 ? -8.234 -32.125 21.422 1 94 144 ARG A CA 1
ATOM 1153 C C . ARG A 1 144 ? -6.816 -31.734 21.016 1 94 144 ARG A C 1
ATOM 1155 O O . ARG A 1 144 ? -6.621 -30.859 20.172 1 94 144 ARG A O 1
ATOM 1162 N N . PHE A 1 145 ? -5.906 -32.375 21.719 1 94.62 145 PHE A N 1
ATOM 1163 C CA . PHE A 1 145 ? -4.504 -32.25 21.344 1 94.62 145 PHE A CA 1
ATOM 1164 C C . PHE A 1 145 ? -4.246 -32.938 20 1 94.62 145 PHE A C 1
ATOM 1166 O O . PHE A 1 145 ? -4.625 -34.094 19.812 1 94.62 145 PHE A O 1
ATOM 1173 N N . GLU A 1 146 ? -3.76 -32.219 19.062 1 91.81 146 GLU A N 1
ATOM 1174 C CA . GLU A 1 146 ? -3.477 -32.781 17.75 1 91.81 146 GLU A CA 1
ATOM 1175 C C . GLU A 1 146 ? -2.166 -32.25 17.188 1 91.81 146 GLU A C 1
ATOM 1177 O O . GLU A 1 146 ? -1.909 -31.047 17.25 1 91.81 146 GLU A O 1
ATOM 1182 N N . ILE A 1 147 ? -1.402 -33.188 16.703 1 93.94 147 ILE A N 1
ATOM 1183 C CA . ILE A 1 147 ? -0.176 -32.781 16.016 1 93.94 147 ILE A CA 1
ATOM 1184 C C . ILE A 1 147 ? -0.497 -32.375 14.578 1 93.94 147 ILE A C 1
ATOM 1186 O O . ILE A 1 147 ? -1.046 -33.188 13.812 1 93.94 147 ILE A O 1
ATOM 1190 N N . ASN A 1 148 ? -0.237 -31.156 14.234 1 93.81 148 ASN A N 1
ATOM 1191 C CA . ASN A 1 148 ? -0.474 -30.656 12.883 1 93.81 148 ASN A CA 1
ATOM 1192 C C . ASN A 1 148 ? 0.743 -30.859 11.984 1 93.81 148 ASN A C 1
ATOM 1194 O O . ASN A 1 148 ? 1.72 -30.109 12.078 1 93.81 148 ASN A O 1
ATOM 1198 N N . LYS A 1 149 ? 0.654 -31.766 11.102 1 93.31 149 LYS A N 1
ATOM 1199 C CA . LYS A 1 149 ? 1.774 -32.125 10.242 1 93.31 149 LYS A CA 1
ATOM 1200 C C . LYS A 1 149 ? 2.152 -30.984 9.305 1 93.31 149 LYS A C 1
ATOM 1202 O O . LYS A 1 149 ? 3.324 -30.828 8.953 1 93.31 149 LYS A O 1
ATOM 1207 N N . TYR A 1 150 ? 1.201 -30.188 8.828 1 93.94 150 TYR A N 1
ATOM 1208 C CA . TYR A 1 150 ? 1.486 -29.062 7.945 1 93.94 150 TYR A CA 1
ATOM 1209 C C . TYR A 1 150 ? 2.322 -28 8.664 1 93.94 150 TYR A C 1
ATOM 1211 O O . TYR A 1 150 ? 3.279 -27.469 8.102 1 93.94 150 TYR A O 1
ATOM 1219 N N . ARG A 1 151 ? 1.961 -27.734 9.93 1 95 151 ARG A N 1
ATOM 1220 C CA . ARG A 1 151 ? 2.693 -26.75 10.711 1 95 151 ARG A CA 1
ATOM 1221 C C . ARG A 1 151 ? 4.117 -27.219 11 1 95 151 ARG A C 1
ATOM 1223 O O . ARG A 1 151 ? 5.062 -26.438 10.93 1 95 151 ARG A O 1
ATOM 1230 N N . ILE A 1 152 ? 4.219 -28.484 11.297 1 95.94 152 ILE A N 1
ATOM 1231 C CA . ILE A 1 152 ? 5.531 -29.047 11.586 1 95.94 152 ILE A CA 1
ATOM 1232 C C . ILE A 1 152 ? 6.422 -28.938 10.344 1 95.94 152 ILE A C 1
ATOM 1234 O O . ILE A 1 152 ? 7.57 -28.5 10.438 1 95.94 152 ILE A O 1
ATOM 1238 N N . LEU A 1 153 ? 5.879 -29.344 9.234 1 95.88 153 LEU A N 1
ATOM 1239 C CA . LEU A 1 153 ? 6.645 -29.266 7.992 1 95.88 153 LEU A CA 1
ATOM 1240 C C . LEU A 1 153 ? 7.051 -27.828 7.684 1 95.88 153 LEU A C 1
ATOM 1242 O O . LEU A 1 153 ? 8.164 -27.594 7.207 1 95.88 153 LEU A O 1
ATOM 1246 N N . PHE A 1 154 ? 6.172 -26.891 7.918 1 96.69 154 PHE A N 1
ATOM 1247 C CA . PHE A 1 154 ? 6.426 -25.484 7.688 1 96.69 154 PHE A CA 1
ATOM 1248 C C . PHE A 1 154 ? 7.625 -25 8.5 1 96.69 154 PHE A C 1
ATOM 1250 O O . PHE A 1 154 ? 8.562 -24.422 7.949 1 96.69 154 PHE A O 1
ATOM 1257 N N . PHE A 1 155 ? 7.672 -25.297 9.797 1 97.38 155 PHE A N 1
ATOM 1258 C CA . PHE A 1 155 ? 8.711 -24.766 10.672 1 97.38 155 PHE A CA 1
ATOM 1259 C C . PHE A 1 155 ? 10.016 -25.547 10.492 1 97.38 155 PHE A C 1
ATOM 1261 O O . PHE A 1 155 ? 11.102 -24.969 10.609 1 97.38 155 PHE A O 1
ATOM 1268 N N . LEU A 1 156 ? 9.859 -26.828 10.18 1 97.31 156 LEU A N 1
ATOM 1269 C CA . LEU A 1 156 ? 11.07 -27.578 9.859 1 97.31 156 LEU A CA 1
ATOM 1270 C C . LEU A 1 156 ? 11.773 -26.984 8.648 1 97.31 156 LEU A C 1
ATOM 1272 O O . LEU A 1 156 ? 12.992 -26.781 8.664 1 97.31 156 LEU A O 1
ATOM 1276 N N . ALA A 1 157 ? 11.008 -26.688 7.574 1 97.44 157 ALA A N 1
ATOM 1277 C CA . ALA A 1 157 ? 11.57 -26.094 6.367 1 97.44 157 ALA A CA 1
ATOM 1278 C C . ALA A 1 157 ? 12.141 -24.703 6.648 1 97.44 157 ALA A C 1
ATOM 1280 O O . ALA A 1 157 ? 13.266 -24.391 6.25 1 97.44 157 ALA A O 1
ATOM 1281 N N . LEU A 1 158 ? 11.398 -23.844 7.375 1 97.81 158 LEU A N 1
ATOM 1282 C CA . LEU A 1 158 ? 11.797 -22.469 7.68 1 97.81 158 LEU A CA 1
ATOM 1283 C C . LEU A 1 158 ? 13.102 -22.453 8.484 1 97.81 158 LEU A C 1
ATOM 1285 O O . LEU A 1 158 ? 14.055 -21.781 8.109 1 97.81 158 LEU A O 1
ATOM 1289 N N . PHE A 1 159 ? 13.172 -23.266 9.602 1 97.62 159 PHE A N 1
ATOM 1290 C CA . PHE A 1 159 ? 14.344 -23.266 10.469 1 97.62 159 PHE A CA 1
ATOM 1291 C C . PHE A 1 159 ? 15.547 -23.875 9.766 1 97.62 159 PHE A C 1
ATOM 1293 O O . PHE A 1 159 ? 16.688 -23.469 9.992 1 97.62 159 PHE A O 1
ATOM 1300 N N . SER A 1 160 ? 15.258 -24.875 8.914 1 95.69 160 SER A N 1
ATOM 1301 C CA . SER A 1 160 ? 16.359 -25.469 8.156 1 95.69 160 SER A CA 1
ATOM 1302 C C . SER A 1 160 ? 16.969 -24.469 7.184 1 95.69 160 SER A C 1
ATOM 1304 O O . SER A 1 160 ? 18.188 -24.391 7.043 1 95.69 160 SER A O 1
ATOM 1306 N N . LEU A 1 161 ? 16.172 -23.719 6.469 1 95.88 161 LEU A N 1
ATOM 1307 C CA . LEU A 1 161 ? 16.672 -22.719 5.527 1 95.88 161 LEU A CA 1
ATOM 1308 C C . LEU A 1 161 ? 17.406 -21.594 6.254 1 95.88 161 LEU A C 1
ATOM 1310 O O . LEU A 1 161 ? 18.438 -21.125 5.781 1 95.88 161 LEU A O 1
ATOM 1314 N N . ILE A 1 162 ? 16.906 -21.188 7.453 1 95.81 162 ILE A N 1
ATOM 1315 C CA . ILE A 1 162 ? 17.578 -20.172 8.258 1 95.81 162 ILE A CA 1
ATOM 1316 C C . ILE A 1 162 ? 18.938 -20.672 8.711 1 95.81 162 ILE A C 1
ATOM 1318 O O . ILE A 1 162 ? 19.938 -19.953 8.648 1 95.81 162 ILE A O 1
ATOM 1322 N N . TYR A 1 163 ? 18.938 -21.938 9.172 1 94.56 163 TYR A N 1
ATOM 1323 C CA . TYR A 1 163 ? 20.188 -22.531 9.602 1 94.56 163 TYR A CA 1
ATOM 1324 C C . TYR A 1 163 ? 21.203 -22.562 8.453 1 94.56 163 TYR A C 1
ATOM 1326 O O . TYR A 1 163 ? 22.359 -22.188 8.625 1 94.56 163 TYR A O 1
ATOM 1334 N N . CYS A 1 164 ? 20.75 -22.984 7.25 1 92.5 164 CYS A N 1
ATOM 1335 C CA . CYS A 1 164 ? 21.641 -23.062 6.102 1 92.5 164 CYS A CA 1
ATOM 1336 C C . CYS A 1 164 ? 22.172 -21.688 5.734 1 92.5 164 CYS A C 1
ATOM 1338 O O . CYS A 1 164 ? 23.359 -21.547 5.402 1 92.5 164 CYS A O 1
ATOM 1340 N N . LEU A 1 165 ? 21.422 -20.703 5.828 1 92.56 165 LEU A N 1
ATOM 1341 C CA . LEU A 1 165 ? 21.766 -19.359 5.41 1 92.56 165 LEU A CA 1
ATOM 1342 C C . LEU A 1 165 ? 22.781 -18.734 6.371 1 92.56 165 LEU A C 1
ATOM 1344 O O . LEU A 1 165 ? 23.719 -18.062 5.938 1 92.56 165 LEU A O 1
ATOM 1348 N N . PHE A 1 166 ? 22.703 -18.984 7.691 1 92.56 166 PHE A N 1
ATOM 1349 C CA . PHE A 1 166 ? 23.516 -18.25 8.656 1 92.56 166 PHE A CA 1
ATOM 1350 C C . PHE A 1 166 ? 24.688 -19.094 9.141 1 92.56 166 PHE A C 1
ATOM 1352 O O . PHE A 1 166 ? 25.703 -18.547 9.586 1 92.56 166 PHE A O 1
ATOM 1359 N N . PHE A 1 167 ? 24.562 -20.453 8.961 1 90.62 167 PHE A N 1
ATOM 1360 C CA . PHE A 1 167 ? 25.594 -21.25 9.602 1 90.62 167 PHE A CA 1
ATOM 1361 C C . PHE A 1 167 ? 26.281 -22.156 8.586 1 90.62 167 PHE A C 1
ATOM 1363 O O . PHE A 1 167 ? 27.281 -22.812 8.914 1 90.62 167 PHE A O 1
ATOM 1370 N N . GLU A 1 168 ? 25.766 -22.234 7.391 1 88.62 168 GLU A N 1
ATOM 1371 C CA . GLU A 1 168 ? 26.406 -23.062 6.371 1 88.62 168 GLU A CA 1
ATOM 1372 C C . GLU A 1 168 ? 26.938 -22.219 5.219 1 88.62 168 GLU A C 1
ATOM 1374 O O . GLU A 1 168 ? 26.344 -22.203 4.137 1 88.62 168 GLU A O 1
ATOM 1379 N N . LYS A 1 169 ? 28.047 -21.641 5.363 1 86.12 169 LYS A N 1
ATOM 1380 C CA . LYS A 1 169 ? 28.641 -20.75 4.383 1 86.12 169 LYS A CA 1
ATOM 1381 C C . LYS A 1 169 ? 28.953 -21.484 3.082 1 86.12 169 LYS A C 1
ATOM 1383 O O . LYS A 1 169 ? 28.859 -20.906 1.998 1 86.12 169 LYS A O 1
ATOM 1388 N N . LYS A 1 170 ? 29.266 -22.719 3.137 1 83.12 170 LYS A N 1
ATOM 1389 C CA . LYS A 1 170 ? 29.656 -23.484 1.96 1 83.12 170 LYS A CA 1
ATOM 1390 C C . LYS A 1 170 ? 28.484 -23.688 1.017 1 83.12 170 LYS A C 1
ATOM 1392 O O . LYS A 1 170 ? 28.656 -23.828 -0.196 1 83.12 170 LYS A O 1
ATOM 1397 N N . VAL A 1 171 ? 27.344 -23.703 1.566 1 79 171 VAL A N 1
ATOM 1398 C CA . VAL A 1 171 ? 26.156 -24 0.78 1 79 171 VAL A CA 1
ATOM 1399 C C . VAL A 1 171 ? 25.781 -22.781 -0.069 1 79 171 VAL A C 1
ATOM 1401 O O . VAL A 1 171 ? 25.359 -22.922 -1.217 1 79 171 VAL A O 1
ATOM 1404 N N . TYR A 1 172 ? 26.062 -21.641 0.469 1 76.56 172 TYR A N 1
ATOM 1405 C CA . TYR A 1 172 ? 25.609 -20.5 -0.307 1 76.56 172 TYR A CA 1
ATOM 1406 C C . TYR A 1 172 ? 26.781 -19.781 -0.978 1 76.56 172 TYR A C 1
ATOM 1408 O O . TYR A 1 172 ? 26.625 -18.688 -1.526 1 76.56 172 TYR A O 1
ATOM 1416 N N . LYS A 1 173 ? 27.953 -20.406 -0.876 1 82.06 173 LYS A N 1
ATOM 1417 C CA . LYS A 1 173 ? 29.094 -19.859 -1.613 1 82.06 173 LYS A CA 1
ATOM 1418 C C . LYS A 1 173 ? 28.812 -19.797 -3.109 1 82.06 173 LYS A C 1
ATOM 1420 O O . LYS A 1 173 ? 29.156 -18.828 -3.777 1 82.06 173 LYS A O 1
ATOM 1425 N N . LYS A 1 174 ? 28.141 -20.906 -3.506 1 89.5 174 LYS A N 1
ATOM 1426 C CA . LYS A 1 174 ? 27.578 -20.875 -4.852 1 89.5 174 LYS A CA 1
ATOM 1427 C C . LYS A 1 174 ? 26.109 -20.484 -4.82 1 89.5 174 LYS A C 1
ATOM 1429 O O . LYS A 1 174 ? 25.25 -21.297 -4.48 1 89.5 174 LYS A O 1
ATOM 1434 N N . ILE A 1 175 ? 25.875 -19.375 -5.246 1 92.94 175 ILE A N 1
ATOM 1435 C CA . ILE A 1 175 ? 24.547 -18.781 -5.07 1 92.94 175 ILE A CA 1
ATOM 1436 C C . ILE A 1 175 ? 23.516 -19.562 -5.871 1 92.94 175 ILE A C 1
ATOM 1438 O O . ILE A 1 175 ? 22.375 -19.734 -5.434 1 92.94 175 ILE A O 1
ATOM 1442 N N . GLU A 1 176 ? 23.906 -20.094 -7.09 1 95.94 176 GLU A N 1
ATOM 1443 C CA . GLU A 1 176 ? 22.984 -20.859 -7.918 1 95.94 176 GLU A CA 1
ATOM 1444 C C . GLU A 1 176 ? 22.547 -22.141 -7.215 1 95.94 176 GLU A C 1
ATOM 1446 O O . GLU A 1 176 ? 21.406 -22.594 -7.371 1 95.94 176 GLU A O 1
ATOM 1451 N N . CYS A 1 177 ? 23.406 -22.75 -6.43 1 94.44 177 CYS A N 1
ATOM 1452 C CA . CYS A 1 177 ? 23.078 -23.953 -5.691 1 94.44 177 CYS A CA 1
ATOM 1453 C C . CYS A 1 177 ? 22.125 -23.656 -4.539 1 94.44 177 CYS A C 1
ATOM 1455 O O . CYS A 1 177 ? 21.188 -24.422 -4.285 1 94.44 177 CYS A O 1
ATOM 1457 N N . PHE A 1 178 ? 22.453 -22.625 -3.879 1 95.06 178 PHE A N 1
ATOM 1458 C CA . PHE A 1 178 ? 21.547 -22.266 -2.789 1 95.06 178 PHE A CA 1
ATOM 1459 C C . PHE A 1 178 ? 20.172 -21.906 -3.324 1 95.06 178 PHE A C 1
ATOM 1461 O O . PHE A 1 178 ? 19.156 -22.234 -2.703 1 95.06 178 PHE A O 1
ATOM 1468 N N . PHE A 1 179 ? 20.203 -21.172 -4.43 1 97.12 179 PHE A N 1
ATOM 1469 C CA . PHE A 1 179 ? 18.922 -20.906 -5.094 1 97.12 179 PHE A CA 1
ATOM 1470 C C . PHE A 1 179 ? 18.156 -22.203 -5.32 1 97.12 179 PHE A C 1
ATOM 1472 O O . PHE A 1 179 ? 16.969 -22.297 -4.992 1 97.12 179 PHE A O 1
ATOM 1479 N N . ALA A 1 180 ? 18.719 -23.156 -5.863 1 97.62 180 ALA A N 1
ATOM 1480 C CA . ALA A 1 180 ? 18.078 -24.422 -6.207 1 97.62 180 ALA A CA 1
ATOM 1481 C C . ALA A 1 180 ? 17.516 -25.109 -4.965 1 97.62 180 ALA A C 1
ATOM 1483 O O . ALA A 1 180 ? 16.391 -25.609 -4.98 1 97.62 180 ALA A O 1
ATOM 1484 N N . ILE A 1 181 ? 18.266 -25.094 -3.922 1 96 181 ILE A N 1
ATOM 1485 C CA . ILE A 1 181 ? 17.828 -25.719 -2.672 1 96 181 ILE A CA 1
ATOM 1486 C C . ILE A 1 181 ? 16.625 -24.969 -2.121 1 96 181 ILE A C 1
ATOM 1488 O O . ILE A 1 181 ? 15.609 -25.578 -1.773 1 96 181 ILE A O 1
ATOM 1492 N N . TYR A 1 182 ? 16.797 -23.672 -2.049 1 97.81 182 TYR A N 1
ATOM 1493 C CA . TYR A 1 182 ? 15.711 -22.828 -1.539 1 97.81 182 TYR A CA 1
ATOM 1494 C C . TYR A 1 182 ? 14.445 -23.016 -2.355 1 97.81 182 TYR A C 1
ATOM 1496 O O . TYR A 1 182 ? 13.367 -23.234 -1.796 1 97.81 182 TYR A O 1
ATOM 1504 N N . ALA A 1 183 ? 14.547 -22.938 -3.668 1 98.5 183 ALA A N 1
ATOM 1505 C CA . ALA A 1 183 ? 13.406 -23.031 -4.57 1 98.5 183 ALA A CA 1
ATOM 1506 C C . ALA A 1 183 ? 12.75 -24.406 -4.469 1 98.5 183 ALA A C 1
ATOM 1508 O O . ALA A 1 183 ? 11.523 -24.516 -4.543 1 98.5 183 ALA A O 1
ATOM 1509 N N . PHE A 1 184 ? 13.547 -25.375 -4.336 1 98.12 184 PHE A N 1
ATOM 1510 C CA . PHE A 1 184 ? 13.008 -26.719 -4.246 1 98.12 184 PHE A CA 1
ATOM 1511 C C . PHE A 1 184 ? 12.211 -26.906 -2.961 1 98.12 184 PHE A C 1
ATOM 1513 O O . PHE A 1 184 ? 11.086 -27.422 -2.988 1 98.12 184 PHE A O 1
ATOM 1520 N N . ILE A 1 185 ? 12.766 -26.5 -1.859 1 97.88 185 ILE A N 1
ATOM 1521 C CA . ILE A 1 185 ? 12.109 -26.672 -0.566 1 97.88 185 ILE A CA 1
ATOM 1522 C C . ILE A 1 185 ? 10.836 -25.828 -0.519 1 97.88 185 ILE A C 1
ATOM 1524 O O . ILE A 1 185 ? 9.758 -26.328 -0.196 1 97.88 185 ILE A O 1
ATOM 1528 N N . PHE A 1 186 ? 10.977 -24.594 -0.823 1 98.38 186 PHE A N 1
ATOM 1529 C CA . PHE A 1 186 ? 9.844 -23.688 -0.79 1 98.38 186 PHE A CA 1
ATOM 1530 C C . PHE A 1 186 ? 8.773 -24.109 -1.793 1 98.38 186 PHE A C 1
ATOM 1532 O O . PHE A 1 186 ? 7.582 -24.094 -1.479 1 98.38 186 PHE A O 1
ATOM 1539 N N . GLY A 1 187 ? 9.188 -24.438 -3.021 1 98.06 187 GLY A N 1
ATOM 1540 C CA . GLY A 1 187 ? 8.258 -24.891 -4.051 1 98.06 187 GLY A CA 1
ATOM 1541 C C . GLY A 1 187 ? 7.531 -26.172 -3.686 1 98.06 187 GLY A C 1
ATOM 1542 O O . GLY A 1 187 ? 6.336 -26.312 -3.963 1 98.06 187 GLY A O 1
ATOM 1543 N N . LEU A 1 188 ? 8.234 -27.047 -3.113 1 97.25 188 LEU A N 1
ATOM 1544 C CA . LEU A 1 188 ? 7.621 -28.312 -2.693 1 97.25 188 LEU A CA 1
ATOM 1545 C C . LEU A 1 188 ? 6.551 -28.062 -1.635 1 97.25 188 LEU A C 1
ATOM 1547 O O . LEU A 1 188 ? 5.504 -28.719 -1.643 1 97.25 188 LEU A O 1
ATOM 1551 N N . LEU A 1 189 ? 6.836 -27.203 -0.716 1 96.88 189 LEU A N 1
ATOM 1552 C CA . LEU A 1 189 ? 5.832 -26.844 0.277 1 96.88 189 LEU A CA 1
ATOM 1553 C C . LEU A 1 189 ? 4.578 -26.281 -0.393 1 96.88 189 LEU A C 1
ATOM 1555 O O . LEU A 1 189 ? 3.459 -26.625 -0.001 1 96.88 189 LEU A O 1
ATOM 1559 N N . LEU A 1 190 ? 4.789 -25.469 -1.385 1 96.62 190 LEU A N 1
ATOM 1560 C CA . LEU A 1 190 ? 3.662 -24.891 -2.102 1 96.62 190 LEU A CA 1
ATOM 1561 C C . LEU A 1 190 ? 2.838 -25.969 -2.793 1 96.62 190 LEU A C 1
ATOM 1563 O O . LEU A 1 190 ? 1.607 -25.906 -2.814 1 96.62 190 LEU A O 1
ATOM 1567 N N . VAL A 1 191 ? 3.496 -26.922 -3.35 1 96.12 191 VAL A N 1
ATOM 1568 C CA . VAL A 1 191 ? 2.811 -28 -4.043 1 96.12 191 VAL A CA 1
ATOM 1569 C C . VAL A 1 191 ? 2.004 -28.828 -3.039 1 96.12 191 VAL A C 1
ATOM 1571 O O . VAL A 1 191 ? 0.84 -29.156 -3.287 1 96.12 191 VAL A O 1
ATOM 1574 N N . VAL A 1 192 ? 2.58 -29.109 -1.912 1 92.94 192 VAL A N 1
ATOM 1575 C CA . VAL A 1 192 ? 1.946 -29.953 -0.904 1 92.94 192 VAL A CA 1
ATOM 1576 C C . VAL A 1 192 ? 0.772 -29.203 -0.273 1 92.94 192 VAL A C 1
ATOM 1578 O O . VAL A 1 192 ? -0.3 -29.781 -0.073 1 92.94 192 VAL A O 1
ATOM 1581 N N . TYR A 1 193 ? 0.94 -27.953 0.009 1 92.25 193 TYR A N 1
ATOM 1582 C CA . TYR A 1 193 ? -0.093 -27.188 0.683 1 92.25 193 TYR A CA 1
ATOM 1583 C C . TYR A 1 193 ? -1.217 -26.812 -0.279 1 92.25 193 TYR A C 1
ATOM 1585 O O . TYR A 1 193 ? -2.348 -26.562 0.143 1 92.25 193 TYR A O 1
ATOM 1593 N N . GLY A 1 194 ? -0.916 -26.734 -1.52 1 87.62 194 GLY A N 1
ATOM 1594 C CA . GLY A 1 194 ? -1.89 -26.266 -2.492 1 87.62 194 GLY A CA 1
ATOM 1595 C C . GLY A 1 194 ? -2.812 -27.359 -2.99 1 87.62 194 GLY A C 1
ATOM 1596 O O . GLY A 1 194 ? -3.787 -27.094 -3.691 1 87.62 194 GLY A O 1
ATOM 1597 N N . GLN A 1 195 ? -2.637 -28.578 -2.652 1 82.62 195 GLN A N 1
ATOM 1598 C CA . GLN A 1 195 ? -3.408 -29.719 -3.15 1 82.62 195 GLN A CA 1
ATOM 1599 C C . GLN A 1 195 ? -4.727 -29.859 -2.398 1 82.62 195 GLN A C 1
ATOM 1601 O O . GLN A 1 195 ? -4.816 -29.5 -1.22 1 82.62 195 GLN A O 1
ATOM 1606 N N . PRO A 1 196 ? -5.812 -30.344 -3.129 1 80.81 196 PRO A N 1
ATOM 1607 C CA . PRO A 1 196 ? -5.973 -30.703 -4.539 1 80.81 196 PRO A CA 1
ATOM 1608 C C . PRO A 1 196 ? -6.82 -29.688 -5.312 1 80.81 196 PRO A C 1
ATOM 1610 O O . PRO A 1 196 ? -7.641 -30.078 -6.148 1 80.81 196 PRO A O 1
ATOM 1613 N N . ILE A 1 197 ? -6.781 -28.438 -4.805 1 81.06 197 ILE A N 1
ATOM 1614 C CA . ILE A 1 197 ? -7.66 -27.453 -5.422 1 81.06 197 ILE A CA 1
ATOM 1615 C C . ILE A 1 197 ? -6.852 -26.547 -6.34 1 81.06 197 ILE A C 1
ATOM 1617 O O . ILE A 1 197 ? -5.617 -26.547 -6.293 1 81.06 197 ILE A O 1
ATOM 1621 N N . LYS A 1 198 ? -7.633 -25.859 -7.129 1 81.38 198 LYS A N 1
ATOM 1622 C CA . LYS A 1 198 ? -7.031 -24.812 -7.957 1 81.38 198 LYS A CA 1
ATOM 1623 C C . LYS A 1 198 ? -6.547 -23.641 -7.102 1 81.38 198 LYS A C 1
ATOM 1625 O O . LYS A 1 198 ? -7.293 -23.141 -6.262 1 81.38 198 LYS A O 1
ATOM 1630 N N . ASN A 1 199 ? -5.297 -23.297 -7.242 1 82.12 199 ASN A N 1
ATOM 1631 C CA . ASN A 1 199 ? -4.695 -22.281 -6.391 1 82.12 199 ASN A CA 1
ATOM 1632 C C . ASN A 1 199 ? -4.277 -21.047 -7.199 1 82.12 199 ASN A C 1
ATOM 1634 O O . ASN A 1 199 ? -4.457 -19.922 -6.75 1 82.12 199 ASN A O 1
ATOM 1638 N N . SER A 1 200 ? -3.9 -21.25 -8.367 1 90.69 200 SER A N 1
ATOM 1639 C CA . SER A 1 200 ? -3.254 -20.188 -9.117 1 90.69 200 SER A CA 1
ATOM 1640 C C . SER A 1 200 ? -4.184 -19.609 -10.18 1 90.69 200 SER A C 1
ATOM 1642 O O . SER A 1 200 ? -5.332 -20.047 -10.305 1 90.69 200 SER A O 1
ATOM 1644 N N . TRP A 1 201 ? -3.713 -18.656 -10.891 1 91.44 201 TRP A N 1
ATOM 1645 C CA . TRP A 1 201 ? -4.48 -18 -11.938 1 91.44 201 TRP A CA 1
ATOM 1646 C C . TRP A 1 201 ? -4.82 -18.984 -13.062 1 91.44 201 TRP A C 1
ATOM 1648 O O . TRP A 1 201 ? -3.926 -19.547 -13.688 1 91.44 201 TRP A O 1
ATOM 1658 N N . ASP A 1 202 ? -6.086 -19.172 -13.281 1 89.06 202 ASP A N 1
ATOM 1659 C CA . ASP A 1 202 ? -6.59 -20 -14.375 1 89.06 202 ASP A CA 1
ATOM 1660 C C . ASP A 1 202 ? -6.016 -21.422 -14.305 1 89.06 202 ASP A C 1
ATOM 1662 O O . ASP A 1 202 ? -5.723 -22.031 -15.344 1 89.06 202 ASP A O 1
ATOM 1666 N N . GLU A 1 203 ? -5.812 -21.875 -13.219 1 93.12 203 GLU A N 1
ATOM 1667 C CA . GLU A 1 203 ? -5.129 -23.141 -13.047 1 93.12 203 GLU A CA 1
ATOM 1668 C C . GLU A 1 203 ? -5.953 -24.297 -13.633 1 93.12 203 GLU A C 1
ATOM 1670 O O . GLU A 1 203 ? -5.395 -25.281 -14.109 1 93.12 203 GLU A O 1
ATOM 1675 N N . SER A 1 204 ? -7.32 -24.203 -13.656 1 93.06 204 SER A N 1
ATOM 1676 C CA . SER A 1 204 ? -8.172 -25.234 -14.219 1 93.06 204 SER A CA 1
ATOM 1677 C C . SER A 1 204 ? -7.934 -25.391 -15.719 1 93.06 204 SER A C 1
ATOM 1679 O O . SER A 1 204 ? -7.828 -26.516 -16.219 1 93.06 204 SER A O 1
ATOM 1681 N N . ILE A 1 205 ? -7.762 -24.297 -16.344 1 92.12 205 ILE A N 1
ATOM 1682 C CA . ILE A 1 205 ? -7.52 -24.297 -17.781 1 92.12 205 ILE A CA 1
ATOM 1683 C C . ILE A 1 205 ? -6.133 -24.875 -18.078 1 92.12 205 ILE A C 1
ATOM 1685 O O . ILE A 1 205 ? -5.969 -25.703 -18.969 1 92.12 205 ILE A O 1
ATOM 1689 N N . HIS A 1 206 ? -5.188 -24.469 -17.312 1 95.12 206 HIS A N 1
ATOM 1690 C CA . HIS A 1 206 ? -3.82 -24.938 -17.5 1 95.12 206 HIS A CA 1
ATOM 1691 C C . HIS A 1 206 ? -3.707 -26.422 -17.219 1 95.12 206 HIS A C 1
ATOM 1693 O O . HIS A 1 206 ? -3.014 -27.141 -17.938 1 95.12 206 HIS A O 1
ATOM 1699 N N . PHE A 1 207 ? -4.402 -26.859 -16.203 1 95.94 207 PHE A N 1
ATOM 1700 C CA . PHE A 1 207 ? -4.414 -28.297 -15.914 1 95.94 207 PHE A CA 1
ATOM 1701 C C . PHE A 1 207 ? -5.039 -29.078 -17.062 1 95.94 207 PHE A C 1
ATOM 1703 O O . PHE A 1 207 ? -4.508 -30.109 -17.484 1 95.94 207 PHE A O 1
ATOM 1710 N N . GLY A 1 208 ? -6.16 -28.547 -17.531 1 94.88 208 GLY A N 1
ATOM 1711 C CA . GLY A 1 208 ? -6.797 -29.203 -18.672 1 94.88 208 GLY A CA 1
ATOM 1712 C C . GLY A 1 208 ? -5.867 -29.375 -19.859 1 94.88 208 GLY A C 1
ATOM 1713 O O . GLY A 1 208 ? -5.836 -30.438 -20.469 1 94.88 208 GLY A O 1
ATOM 1714 N N . ASN A 1 209 ? -5.098 -28.344 -20.156 1 94.44 209 ASN A N 1
ATOM 1715 C CA . ASN A 1 209 ? -4.148 -28.391 -21.266 1 94.44 209 ASN A CA 1
ATOM 1716 C C . ASN A 1 209 ? -3.027 -29.391 -21 1 94.44 209 ASN A C 1
ATOM 1718 O O . ASN A 1 209 ? -2.67 -30.188 -21.875 1 94.44 209 ASN A O 1
ATOM 1722 N N . ALA A 1 210 ? -2.51 -29.375 -19.844 1 96.38 210 ALA A N 1
ATOM 1723 C CA . ALA A 1 210 ? -1.423 -30.281 -19.484 1 96.38 210 ALA A CA 1
ATOM 1724 C C . ALA A 1 210 ? -1.904 -31.719 -19.453 1 96.38 210 ALA A C 1
ATOM 1726 O O . ALA A 1 210 ? -1.203 -32.625 -19.922 1 96.38 210 ALA A O 1
ATOM 1727 N N . TYR A 1 211 ? -3.104 -31.922 -18.906 1 96.56 211 TYR A N 1
ATOM 1728 C CA . TYR A 1 211 ? -3.688 -33.25 -18.812 1 96.56 211 TYR A CA 1
ATOM 1729 C C . TYR A 1 211 ? -3.93 -33.844 -20.203 1 96.56 211 TYR A C 1
ATOM 1731 O O . TYR A 1 211 ? -3.594 -35 -20.453 1 96.56 211 TYR A O 1
ATOM 1739 N N . THR A 1 212 ? -4.477 -33.062 -21.062 1 95.06 212 THR A N 1
ATOM 1740 C CA . THR A 1 212 ? -4.734 -33.5 -22.422 1 95.06 212 THR A CA 1
ATOM 1741 C C . THR A 1 212 ? -3.428 -33.875 -23.125 1 95.06 212 THR A C 1
ATOM 1743 O O . THR A 1 212 ? -3.361 -34.875 -23.844 1 95.06 212 THR A O 1
ATOM 1746 N N . MET A 1 213 ? -2.492 -33.094 -22.859 1 94.81 213 MET A N 1
ATOM 1747 C CA . MET A 1 213 ? -1.198 -33.281 -23.516 1 94.81 213 MET A CA 1
ATOM 1748 C C . MET A 1 213 ? -0.529 -34.562 -23 1 94.81 213 MET A C 1
ATOM 1750 O O . MET A 1 213 ? 0.312 -35.156 -23.688 1 94.81 213 MET A O 1
ATOM 1754 N N . ALA A 1 214 ? -0.833 -35.031 -21.875 1 95.75 214 ALA A N 1
ATOM 1755 C CA . ALA A 1 214 ? -0.224 -36.188 -21.266 1 95.75 214 ALA A CA 1
ATOM 1756 C C . ALA A 1 214 ? -0.675 -37.469 -21.969 1 95.75 214 ALA A C 1
ATOM 1758 O O . ALA A 1 214 ? -0.059 -38.531 -21.797 1 95.75 214 ALA A O 1
ATOM 1759 N N . PHE A 1 215 ? -1.675 -37.344 -22.797 1 94.62 215 PHE A N 1
ATOM 1760 C CA . PHE A 1 215 ? -2.223 -38.5 -23.5 1 94.62 215 PHE A CA 1
ATOM 1761 C C . PHE A 1 215 ? -1.823 -38.469 -24.969 1 94.62 215 PHE A C 1
ATOM 1763 O O . PHE A 1 215 ? -1.394 -37.406 -25.484 1 94.62 215 PHE A O 1
ATOM 1770 N N . GLY A 1 216 ? -1.867 -39.5 -25.594 1 89.56 216 GLY A N 1
ATOM 1771 C CA . GLY A 1 216 ? -1.691 -39.562 -27.031 1 89.56 216 GLY A CA 1
ATOM 1772 C C . GLY A 1 216 ? -2.914 -39.125 -27.812 1 89.56 216 GLY A C 1
ATOM 1773 O O . GLY A 1 216 ? -3.445 -38.031 -27.547 1 89.56 216 GLY A O 1
ATOM 1774 N N . LYS A 1 217 ? -3.387 -39.875 -28.625 1 89.69 217 LYS A N 1
ATOM 1775 C CA . LYS A 1 217 ? -4.512 -39.531 -29.484 1 89.69 217 LYS A CA 1
ATOM 1776 C C . LYS A 1 217 ? -5.828 -39.562 -28.719 1 89.69 217 LYS A C 1
ATOM 1778 O O . LYS A 1 217 ? -6.758 -38.844 -29.047 1 89.69 217 LYS A O 1
ATOM 1783 N N . HIS A 1 218 ? -5.863 -40.469 -27.781 1 92.31 218 HIS A N 1
ATOM 1784 C CA . HIS A 1 218 ? -7.098 -40.594 -27.016 1 92.31 218 HIS A CA 1
ATOM 1785 C C . HIS A 1 218 ? -6.906 -40.156 -25.578 1 92.31 218 HIS A C 1
ATOM 1787 O O . HIS A 1 218 ? -6.133 -40.75 -24.828 1 92.31 218 HIS A O 1
ATOM 1793 N N . VAL A 1 219 ? -7.664 -39.125 -25.25 1 95.69 219 VAL A N 1
ATOM 1794 C CA . VAL A 1 219 ? -7.613 -38.594 -23.891 1 95.69 219 VAL A CA 1
ATOM 1795 C C . VAL A 1 219 ? -8.695 -39.219 -23.031 1 95.69 219 VAL A C 1
ATOM 1797 O O . VAL A 1 219 ? -9.875 -39.25 -23.406 1 95.69 219 VAL A O 1
ATOM 1800 N N . GLU A 1 220 ? -8.367 -39.75 -21.938 1 96.12 220 GLU A N 1
ATOM 1801 C CA . GLU A 1 220 ? -9.289 -40.375 -21 1 96.12 220 GLU A CA 1
ATOM 1802 C C . GLU A 1 220 ? -9.539 -39.5 -19.797 1 96.12 220 GLU A C 1
ATOM 1804 O O . GLU A 1 220 ? -8.648 -39.312 -18.969 1 96.12 220 GLU A O 1
ATOM 1809 N N . TRP A 1 221 ? -10.766 -39.031 -19.688 1 96.56 221 TRP A N 1
ATOM 1810 C CA . TRP A 1 221 ? -11.117 -38.156 -18.594 1 96.56 221 TRP A CA 1
ATOM 1811 C C . TRP A 1 221 ? -11.812 -38.906 -17.469 1 96.56 221 TRP A C 1
ATOM 1813 O O . TRP A 1 221 ? -12.773 -39.656 -17.703 1 96.56 221 TRP A O 1
ATOM 1823 N N . THR A 1 222 ? -11.281 -38.812 -16.312 1 96.81 222 THR A N 1
ATOM 1824 C CA . THR A 1 222 ? -11.992 -39.281 -15.117 1 96.81 222 THR A CA 1
ATOM 1825 C C . THR A 1 222 ? -12.906 -38.188 -14.586 1 96.81 222 THR A C 1
ATOM 1827 O O . THR A 1 222 ? -12.812 -37.031 -15.008 1 96.81 222 THR A O 1
ATOM 1830 N N . GLU A 1 223 ? -13.773 -38.531 -13.703 1 96.62 223 GLU A N 1
ATOM 1831 C CA . GLU A 1 223 ? -14.656 -37.531 -13.102 1 96.62 223 GLU A CA 1
ATOM 1832 C C . GLU A 1 223 ? -13.859 -36.469 -12.344 1 96.62 223 GLU A C 1
ATOM 1834 O O . GLU A 1 223 ? -14.172 -35.281 -12.398 1 96.62 223 GLU A O 1
ATOM 1839 N N . ALA A 1 224 ? -12.898 -36.969 -11.633 1 96.12 224 ALA A N 1
ATOM 1840 C CA . ALA A 1 224 ? -12.055 -36.062 -10.859 1 96.12 224 ALA A CA 1
ATOM 1841 C C . ALA A 1 224 ? -11.344 -35.062 -11.766 1 96.12 224 ALA A C 1
ATOM 1843 O O . ALA A 1 224 ? -11.289 -33.844 -11.461 1 96.12 224 ALA A O 1
ATOM 1844 N N . ALA A 1 225 ? -10.789 -35.5 -12.852 1 95.75 225 ALA A N 1
ATOM 1845 C CA . ALA A 1 225 ? -10.094 -34.625 -13.797 1 95.75 225 ALA A CA 1
ATOM 1846 C C . ALA A 1 225 ? -11.039 -33.594 -14.383 1 95.75 225 ALA A C 1
ATOM 1848 O O . ALA A 1 225 ? -10.656 -32.438 -14.578 1 95.75 225 ALA A O 1
ATOM 1849 N N . LEU A 1 226 ? -12.227 -34.031 -14.617 1 95.5 226 LEU A N 1
ATOM 1850 C CA . LEU A 1 226 ? -13.227 -33.125 -15.172 1 95.5 226 LEU A CA 1
ATOM 1851 C C . LEU A 1 226 ? -13.641 -32.094 -14.133 1 95.5 226 LEU A C 1
ATOM 1853 O O . LEU A 1 226 ? -13.867 -30.922 -14.477 1 95.5 226 LEU A O 1
ATOM 1857 N N . PHE A 1 227 ? -13.766 -32.562 -12.883 1 94.5 227 PHE A N 1
ATOM 1858 C CA . PHE A 1 227 ? -14.086 -31.609 -11.812 1 94.5 227 PHE A CA 1
ATOM 1859 C C . PHE A 1 227 ? -13.055 -30.484 -11.75 1 94.5 227 PHE A C 1
ATOM 1861 O O . PHE A 1 227 ? -13.414 -29.312 -11.672 1 94.5 227 PHE A O 1
ATOM 1868 N N . VAL A 1 228 ? -11.781 -30.828 -11.828 1 93.75 228 VAL A N 1
ATOM 1869 C CA . VAL A 1 228 ? -10.688 -29.875 -11.727 1 93.75 228 VAL A CA 1
ATOM 1870 C C . VAL A 1 228 ? -10.656 -28.984 -12.977 1 93.75 228 VAL A C 1
ATOM 1872 O O . VAL A 1 228 ? -10.555 -27.766 -12.875 1 93.75 228 VAL A O 1
ATOM 1875 N N . LYS A 1 229 ? -10.773 -29.547 -14.117 1 93.12 229 LYS A N 1
ATOM 1876 C CA . LYS A 1 229 ? -10.75 -28.828 -15.391 1 93.12 229 LYS A CA 1
ATOM 1877 C C . LYS A 1 229 ? -11.867 -27.797 -15.445 1 93.12 229 LYS A C 1
ATOM 1879 O O . LYS A 1 229 ? -11.656 -26.672 -15.938 1 93.12 229 LYS A O 1
ATOM 1884 N N . ASN A 1 230 ? -13.008 -28.172 -14.93 1 91.38 230 ASN A N 1
ATOM 1885 C CA . ASN A 1 230 ? -14.18 -27.312 -15.039 1 91.38 230 ASN A CA 1
ATOM 1886 C C . ASN A 1 230 ? -14.32 -26.391 -13.828 1 91.38 230 ASN A C 1
ATOM 1888 O O . ASN A 1 230 ? -15.266 -25.609 -13.75 1 91.38 230 ASN A O 1
ATOM 1892 N N . GLY A 1 231 ? -13.445 -26.516 -12.906 1 88.69 231 GLY A N 1
ATOM 1893 C CA . GLY A 1 231 ? -13.492 -25.688 -11.719 1 88.69 231 GLY A CA 1
ATOM 1894 C C . GLY A 1 231 ? -14.672 -25.984 -10.82 1 88.69 231 GLY A C 1
ATOM 1895 O O . GLY A 1 231 ? -15.258 -25.078 -10.219 1 88.69 231 GLY A O 1
ATOM 1896 N N . GLN A 1 232 ? -15.148 -27.141 -10.789 1 88.56 232 GLN A N 1
ATOM 1897 C CA . GLN A 1 232 ? -16.312 -27.547 -10.016 1 88.56 232 GLN A CA 1
ATOM 1898 C C . GLN A 1 232 ? -15.891 -28.281 -8.742 1 88.56 232 GLN A C 1
ATOM 1900 O O . GLN A 1 232 ? -16.125 -29.484 -8.602 1 88.56 232 GLN A O 1
ATOM 1905 N N . ILE A 1 233 ? -15.234 -27.594 -7.895 1 89.56 233 ILE A N 1
ATOM 1906 C CA . ILE A 1 233 ? -14.797 -28.156 -6.625 1 89.56 233 ILE A CA 1
ATOM 1907 C C . ILE A 1 233 ? -15.508 -27.453 -5.473 1 89.56 233 ILE A C 1
ATOM 1909 O O . ILE A 1 233 ? -15.719 -26.234 -5.516 1 89.56 233 ILE A O 1
ATOM 1913 N N . VAL A 1 234 ? -15.867 -28.156 -4.547 1 90 234 VAL A N 1
ATOM 1914 C CA . VAL A 1 234 ? -16.609 -27.641 -3.396 1 90 234 VAL A CA 1
ATOM 1915 C C . VAL A 1 234 ? -15.688 -26.797 -2.527 1 90 234 VAL A C 1
ATOM 1917 O O . VAL A 1 234 ? -14.461 -26.938 -2.588 1 90 234 VAL A O 1
ATOM 1920 N N . SER A 1 235 ? -16.25 -25.938 -1.695 1 86.81 235 SER A N 1
ATOM 1921 C CA . SER A 1 235 ? -15.492 -25.062 -0.799 1 86.81 235 SER A CA 1
ATOM 1922 C C . SER A 1 235 ? -14.938 -25.844 0.393 1 86.81 235 SER A C 1
ATOM 1924 O O . SER A 1 235 ? -15.648 -26.656 0.986 1 86.81 235 SER A O 1
ATOM 1926 N N . CYS A 1 236 ? -13.68 -25.688 0.586 1 89 236 CYS A N 1
ATOM 1927 C CA . CYS A 1 236 ? -13 -26.281 1.736 1 89 236 CYS A CA 1
ATOM 1928 C C . CYS A 1 236 ? -12.109 -25.25 2.43 1 89 236 CYS A C 1
ATOM 1930 O O . CYS A 1 236 ? -11.492 -24.406 1.77 1 89 236 CYS A O 1
ATOM 1932 N N . ASN A 1 237 ? -12.062 -25.328 3.781 1 87 237 ASN A N 1
ATOM 1933 C CA . ASN A 1 237 ? -11.227 -24.328 4.445 1 87 237 ASN A CA 1
ATOM 1934 C C . ASN A 1 237 ? -10.531 -24.906 5.668 1 87 237 ASN A C 1
ATOM 1936 O O . ASN A 1 237 ? -9.945 -24.172 6.461 1 87 237 ASN A O 1
ATOM 1940 N N . THR A 1 238 ? -10.609 -26.219 5.852 1 90.69 238 THR A N 1
ATOM 1941 C CA . THR A 1 238 ? -9.906 -26.859 6.953 1 90.69 238 THR A CA 1
ATOM 1942 C C . THR A 1 238 ? -9.086 -28.047 6.453 1 90.69 238 THR A C 1
ATOM 1944 O O . THR A 1 238 ? -9.32 -28.547 5.355 1 90.69 238 THR A O 1
ATOM 1947 N N . LYS A 1 239 ? -8.18 -28.469 7.262 1 90.25 239 LYS A N 1
ATOM 1948 C CA . LYS A 1 239 ? -7.328 -29.578 6.871 1 90.25 239 LYS A CA 1
ATOM 1949 C C . LYS A 1 239 ? -8.141 -30.875 6.738 1 90.25 239 LYS A C 1
ATOM 1951 O O . LYS A 1 239 ? -7.852 -31.703 5.879 1 90.25 239 LYS A O 1
ATOM 1956 N N . GLU A 1 240 ? -9.18 -31.047 7.57 1 92.38 240 GLU A N 1
ATOM 1957 C CA . GLU A 1 240 ? -10.047 -32.219 7.516 1 92.38 240 GLU A CA 1
ATOM 1958 C C . GLU A 1 240 ? -10.859 -32.25 6.227 1 92.38 240 GLU A C 1
ATOM 1960 O O . GLU A 1 240 ? -10.992 -33.312 5.598 1 92.38 240 GLU A O 1
ATOM 1965 N N . GLU A 1 241 ? -11.336 -31.172 5.926 1 92.38 241 GLU A N 1
ATOM 1966 C CA . GLU A 1 241 ? -12.125 -31.078 4.699 1 92.38 241 GLU A CA 1
ATOM 1967 C C . GLU A 1 241 ? -11.258 -31.344 3.469 1 92.38 241 GLU A C 1
ATOM 1969 O O . GLU A 1 241 ? -11.711 -31.953 2.502 1 92.38 241 GLU A O 1
ATOM 1974 N N . PHE A 1 242 ? -10.07 -30.891 3.494 1 91.81 242 PHE A N 1
ATOM 1975 C CA . PHE A 1 242 ? -9.156 -31.141 2.387 1 91.81 242 PHE A CA 1
ATOM 1976 C C . PHE A 1 242 ? -8.812 -32.625 2.293 1 91.81 242 PHE A C 1
ATOM 1978 O O . PHE A 1 242 ? -8.617 -33.156 1.196 1 91.81 242 PHE A O 1
ATOM 1985 N N . ALA A 1 243 ? -8.703 -33.219 3.424 1 92.12 243 ALA A N 1
ATOM 1986 C CA . ALA A 1 243 ? -8.484 -34.656 3.422 1 92.12 243 ALA A CA 1
ATOM 1987 C C . ALA A 1 243 ? -9.672 -35.375 2.791 1 92.12 243 ALA A C 1
ATOM 1989 O O . ALA A 1 243 ? -9.484 -36.344 2.035 1 92.12 243 ALA A O 1
ATOM 1990 N N . GLU A 1 244 ? -10.867 -34.938 3.135 1 93.38 244 GLU A N 1
ATOM 1991 C CA . GLU A 1 244 ? -12.07 -35.5 2.535 1 93.38 244 GLU A CA 1
ATOM 1992 C C . GLU A 1 244 ? -12.109 -35.25 1.029 1 93.38 244 GLU A C 1
ATOM 1994 O O . GLU A 1 244 ? -12.484 -36.156 0.258 1 93.38 244 GLU A O 1
ATOM 1999 N N . LEU A 1 245 ? -11.742 -34.094 0.7 1 94.19 245 LEU A N 1
ATOM 2000 C CA . LEU A 1 245 ? -11.711 -33.75 -0.716 1 94.19 245 LEU A CA 1
ATOM 2001 C C . LEU A 1 245 ? -10.734 -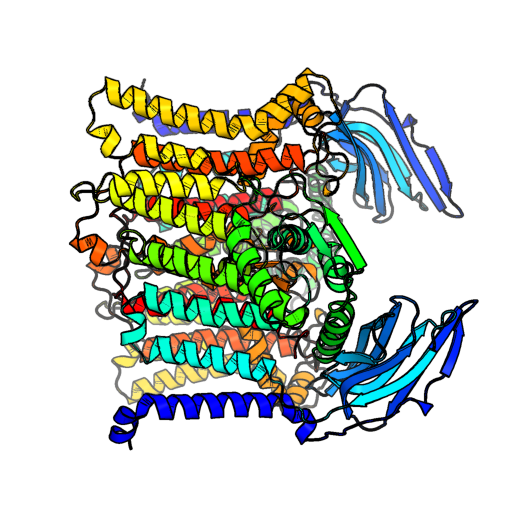34.656 -1.475 1 94.19 245 LEU A C 1
ATOM 2003 O O . LEU A 1 245 ? -11.047 -35.125 -2.57 1 94.19 245 LEU A O 1
ATOM 2007 N N . ARG A 1 246 ? -9.586 -34.844 -0.943 1 94.19 246 ARG A N 1
ATOM 2008 C CA . ARG A 1 246 ? -8.602 -35.719 -1.562 1 94.19 246 ARG A CA 1
ATOM 2009 C C . ARG A 1 246 ? -9.156 -37.125 -1.732 1 94.19 246 ARG A C 1
ATOM 2011 O O . ARG A 1 246 ? -9 -37.75 -2.791 1 94.19 246 ARG A O 1
ATOM 2018 N N . ALA A 1 247 ? -9.766 -37.594 -0.694 1 94.94 247 ALA A N 1
ATOM 2019 C CA . ALA A 1 247 ? -10.344 -38.938 -0.746 1 94.94 247 ALA A CA 1
ATOM 2020 C C . ALA A 1 247 ? -11.422 -39.031 -1.825 1 94.94 247 ALA A C 1
ATOM 2022 O O . ALA A 1 247 ? -11.477 -40.031 -2.57 1 94.94 247 ALA A O 1
ATOM 2023 N N . TYR A 1 248 ? -12.203 -38.062 -1.832 1 95.62 248 TYR A N 1
ATOM 2024 C CA . TYR A 1 248 ? -13.289 -38 -2.809 1 95.62 248 TYR A CA 1
ATOM 2025 C C . TYR A 1 248 ? -12.734 -38 -4.23 1 95.62 248 TYR A C 1
ATOM 2027 O O . TYR A 1 248 ? -13.188 -38.75 -5.09 1 95.62 248 TYR A O 1
ATOM 2035 N N . LEU A 1 249 ? -11.805 -37.156 -4.492 1 95.94 249 LEU A N 1
ATOM 2036 C CA . LEU A 1 249 ? -11.211 -37.031 -5.82 1 95.94 249 LEU A CA 1
ATOM 2037 C C . LEU A 1 249 ? -10.469 -38.312 -6.207 1 95.94 249 LEU A C 1
ATOM 2039 O O . LEU A 1 249 ? -10.477 -38.688 -7.375 1 95.94 249 LEU A O 1
ATOM 2043 N N . ASN A 1 250 ? -9.797 -38.875 -5.277 1 96.88 250 ASN A N 1
ATOM 2044 C CA . ASN A 1 250 ? -9.102 -40.125 -5.551 1 96.88 250 ASN A CA 1
ATOM 2045 C C . ASN A 1 250 ? -10.078 -41.25 -5.957 1 96.88 250 ASN A C 1
ATOM 2047 O O . ASN A 1 250 ? -9.773 -42.062 -6.828 1 96.88 250 ASN A O 1
ATOM 2051 N N . GLU A 1 251 ? -11.195 -41.25 -5.281 1 97 251 GLU A N 1
ATOM 2052 C CA . GLU A 1 251 ? -12.227 -42.219 -5.633 1 97 251 GLU A CA 1
ATOM 2053 C C . GLU A 1 251 ? -12.781 -41.969 -7.027 1 97 251 GLU A C 1
ATOM 2055 O O . GLU A 1 251 ? -12.93 -42.906 -7.828 1 97 251 GLU A O 1
ATOM 2060 N N . LYS A 1 252 ? -12.984 -40.719 -7.281 1 96.56 252 LYS A N 1
ATOM 2061 C CA . LYS A 1 252 ? -13.578 -40.344 -8.562 1 96.56 252 LYS A CA 1
ATOM 2062 C C . LYS A 1 252 ? -12.531 -40.312 -9.664 1 96.56 252 LYS A C 1
ATOM 2064 O O . LYS A 1 252 ? -12.867 -40.094 -10.836 1 96.56 252 LYS A O 1
ATOM 2069 N N . GLY A 1 253 ? -11.344 -40.531 -9.305 1 96.12 253 GLY A N 1
ATOM 2070 C CA . GLY A 1 253 ? -10.25 -40.469 -10.258 1 96.12 253 GLY A CA 1
ATOM 2071 C C . GLY A 1 253 ? -9.844 -41.844 -10.781 1 96.12 253 GLY A C 1
ATOM 2072 O O . GLY A 1 253 ? -8.859 -41.938 -11.508 1 96.12 253 GLY A O 1
ATOM 2073 N N . ILE A 1 254 ? -10.625 -42.812 -10.492 1 95.38 254 ILE A N 1
ATOM 2074 C CA . ILE A 1 254 ? -10.258 -44.156 -10.836 1 95.38 254 ILE A CA 1
ATOM 2075 C C . ILE A 1 254 ? -10.836 -44.531 -12.211 1 95.38 254 ILE A C 1
ATOM 2077 O O . ILE A 1 254 ? -10.094 -44.938 -13.109 1 95.38 254 ILE A O 1
ATOM 2081 N N . GLU A 1 255 ? -12.094 -44.25 -12.438 1 94.81 255 GLU A N 1
ATOM 2082 C CA . GLU A 1 255 ? -12.758 -44.688 -13.656 1 94.81 255 GLU A CA 1
ATOM 2083 C C . GLU A 1 255 ? -12.797 -43.594 -14.703 1 94.81 255 GLU A C 1
ATOM 2085 O O . GLU A 1 255 ? -13.016 -42.438 -14.367 1 94.81 255 GLU A O 1
ATOM 2090 N N . THR A 1 256 ? -12.609 -44.031 -15.938 1 95.25 256 THR A N 1
ATOM 2091 C CA . THR A 1 256 ? -12.773 -43.094 -17.062 1 95.25 256 THR A CA 1
ATOM 2092 C C . THR A 1 256 ? -14.25 -42.906 -17.375 1 95.25 256 THR A C 1
ATOM 2094 O O . THR A 1 256 ? -15 -43.875 -17.547 1 95.25 256 THR A O 1
ATOM 2097 N N . VAL A 1 257 ? -14.656 -41.688 -17.438 1 95.88 257 VAL A N 1
ATOM 2098 C CA . VAL A 1 257 ? -16.078 -41.406 -17.656 1 95.88 257 VAL A CA 1
ATOM 2099 C C . VAL A 1 257 ? -16.281 -40.812 -19.062 1 95.88 257 VAL A C 1
ATOM 2101 O O . VAL A 1 257 ? -17.391 -40.875 -19.594 1 95.88 257 VAL A O 1
ATOM 2104 N N . TYR A 1 258 ? -15.258 -40.219 -19.625 1 92.94 258 TYR A N 1
ATOM 2105 C CA . TYR A 1 258 ? -15.344 -39.531 -20.922 1 92.94 258 TYR A CA 1
ATOM 2106 C C . TYR A 1 258 ? -14.039 -39.688 -21.703 1 92.94 258 TYR A C 1
ATOM 2108 O O . TYR A 1 258 ? -12.953 -39.594 -21.125 1 92.94 258 TYR A O 1
ATOM 2116 N N . ALA A 1 259 ? -14.141 -40.031 -23 1 92.62 259 ALA A N 1
ATOM 2117 C CA . ALA A 1 259 ? -12.969 -40.156 -23.859 1 92.62 259 ALA A CA 1
ATOM 2118 C C . ALA A 1 259 ? -13.086 -39.219 -25.062 1 92.62 259 ALA A C 1
ATOM 2120 O O . ALA A 1 259 ? -14.172 -39.062 -25.641 1 92.62 259 ALA A O 1
ATOM 2121 N N . GLU A 1 260 ? -12.016 -38.531 -25.25 1 92.19 260 GLU A N 1
ATOM 2122 C CA . GLU A 1 260 ? -11.992 -37.625 -26.375 1 92.19 260 GLU A CA 1
ATOM 2123 C C . GLU A 1 260 ? -10.82 -37.906 -27.312 1 92.19 260 GLU A C 1
ATOM 2125 O O . GLU A 1 260 ? -9.742 -38.312 -26.844 1 92.19 260 GLU A O 1
ATOM 2130 N N . SER A 1 261 ? -11.062 -37.781 -28.656 1 90.19 261 SER A N 1
ATOM 2131 C CA . SER A 1 261 ? -9.992 -37.938 -29.625 1 90.19 261 SER A CA 1
ATOM 2132 C C . SER A 1 261 ? -9.43 -36.594 -30.078 1 90.19 261 SER A C 1
ATOM 2134 O O . SER A 1 261 ? -10.188 -35.688 -30.391 1 90.19 261 SER A O 1
ATOM 2136 N N . LYS A 1 262 ? -8.086 -36.594 -30.094 1 88.38 262 LYS A N 1
ATOM 2137 C CA . LYS A 1 262 ? -7.402 -35.406 -30.547 1 88.38 262 LYS A CA 1
ATOM 2138 C C . LYS A 1 262 ? -7.25 -35.406 -32.062 1 88.38 262 LYS A C 1
ATOM 2140 O O . LYS A 1 262 ? -7.078 -36.438 -32.688 1 88.38 262 LYS A O 1
ATOM 2145 N N . GLU A 1 263 ? -7.309 -34.219 -32.625 1 80.44 263 GLU A N 1
ATOM 2146 C CA . GLU A 1 263 ? -7.066 -34.094 -34.062 1 80.44 263 GLU A CA 1
ATOM 2147 C C . GLU A 1 263 ? -5.605 -34.375 -34.406 1 80.44 263 GLU A C 1
ATOM 2149 O O . GLU A 1 263 ? -5.312 -35.062 -35.406 1 80.44 263 GLU A O 1
ATOM 2154 N N . THR A 1 264 ? -4.762 -33.781 -33.656 1 79.88 264 THR A N 1
ATOM 2155 C CA . THR A 1 264 ? -3.33 -33.969 -33.844 1 79.88 264 THR A CA 1
ATOM 2156 C C . THR A 1 264 ? -2.652 -34.312 -32.5 1 79.88 264 THR A C 1
ATOM 2158 O O . THR A 1 264 ? -3.006 -33.781 -31.469 1 79.88 264 THR A O 1
ATOM 2161 N N . ILE A 1 265 ? -1.697 -35.188 -32.688 1 77.69 265 ILE A N 1
ATOM 2162 C CA . ILE A 1 265 ? -0.95 -35.594 -31.5 1 77.69 265 ILE A CA 1
ATOM 2163 C C . ILE A 1 265 ? 0.092 -34.531 -31.156 1 77.69 265 ILE A C 1
ATOM 2165 O O . ILE A 1 265 ? 0.431 -34.375 -29.984 1 77.69 265 ILE A O 1
ATOM 2169 N N . LEU A 1 266 ? 0.536 -33.844 -32.156 1 77.69 266 LEU A N 1
ATOM 2170 C CA . LEU A 1 266 ? 1.544 -32.812 -31.922 1 77.69 266 LEU A CA 1
ATOM 2171 C C . LEU A 1 266 ? 0.915 -31.562 -31.328 1 77.69 266 LEU A C 1
ATOM 2173 O O . LEU A 1 266 ? -0.105 -31.078 -31.812 1 77.69 266 LEU A O 1
ATOM 2177 N N . PRO A 1 267 ? 1.545 -31.203 -30.203 1 80.44 267 PRO A N 1
ATOM 2178 C CA . PRO A 1 267 ? 0.985 -30.016 -29.562 1 80.44 267 PRO A CA 1
ATOM 2179 C C . PRO A 1 267 ? 1.221 -28.75 -30.391 1 80.44 267 PRO A C 1
ATOM 2181 O O . PRO A 1 267 ? 2.203 -28.656 -31.125 1 80.44 267 PRO A O 1
ATOM 2184 N N . SER A 1 268 ? 0.279 -27.875 -30.297 1 80.5 268 SER A N 1
ATOM 2185 C CA . SER A 1 268 ? 0.468 -26.547 -30.875 1 80.5 268 SER A CA 1
ATOM 2186 C C . SER A 1 268 ? 1.664 -25.828 -30.25 1 80.5 268 SER A C 1
ATOM 2188 O O . SER A 1 268 ? 2.025 -26.109 -29.094 1 80.5 268 SER A O 1
ATOM 2190 N N . TYR A 1 269 ? 2.314 -24.984 -30.953 1 78.25 269 TYR A N 1
ATOM 2191 C CA . TYR A 1 269 ? 3.496 -24.281 -30.469 1 78.25 269 TYR A CA 1
ATOM 2192 C C . TYR A 1 269 ? 3.16 -23.406 -29.266 1 78.25 269 TYR A C 1
ATOM 2194 O O . TYR A 1 269 ? 4.023 -23.141 -28.422 1 78.25 269 TYR A O 1
ATOM 2202 N N . THR A 1 270 ? 1.901 -23.031 -29.062 1 80.38 270 THR A N 1
ATOM 2203 C CA . THR A 1 270 ? 1.49 -22.188 -27.953 1 80.38 270 THR A CA 1
ATOM 2204 C C . THR A 1 270 ? 1.363 -23.016 -26.672 1 80.38 270 THR A C 1
ATOM 2206 O O . THR A 1 270 ? 1.297 -22.453 -25.578 1 80.38 270 THR A O 1
ATOM 2209 N N . LYS A 1 271 ? 1.376 -24.312 -26.812 1 89.06 271 LYS A N 1
ATOM 2210 C CA . LYS A 1 271 ? 1.145 -25.172 -25.641 1 89.06 271 LYS A CA 1
ATOM 2211 C C . LYS A 1 271 ? 2.414 -25.922 -25.25 1 89.06 271 LYS A C 1
ATOM 2213 O O . LYS A 1 271 ? 2.389 -26.781 -24.359 1 89.06 271 LYS A O 1
ATOM 2218 N N . LEU A 1 272 ? 3.533 -25.562 -25.875 1 89.81 272 LEU A N 1
ATOM 2219 C CA . LEU A 1 272 ? 4.793 -26.234 -25.609 1 89.81 272 LEU A CA 1
ATOM 2220 C C . LEU A 1 272 ? 5.195 -26.094 -24.141 1 89.81 272 LEU A C 1
ATOM 2222 O O . LEU A 1 272 ? 5.859 -26.969 -23.578 1 89.81 272 LEU A O 1
ATOM 2226 N N . ALA A 1 273 ? 4.699 -25.109 -23.578 1 94.19 273 ALA A N 1
ATOM 2227 C CA . ALA A 1 273 ? 5.078 -24.797 -22.203 1 94.19 273 ALA A CA 1
ATOM 2228 C C . ALA A 1 273 ? 4.527 -25.828 -21.219 1 94.19 273 ALA A C 1
ATOM 2230 O O . ALA A 1 273 ? 5.016 -25.969 -20.094 1 94.19 273 ALA A O 1
ATOM 2231 N N . TYR A 1 274 ? 3.555 -26.656 -21.625 1 96.5 274 TYR A N 1
ATOM 2232 C CA . TYR A 1 274 ? 2.91 -27.609 -20.734 1 96.5 274 TYR A CA 1
ATOM 2233 C C . TYR A 1 274 ? 3.637 -28.953 -20.75 1 96.5 274 TYR A C 1
ATOM 2235 O O . TYR A 1 274 ? 3.301 -29.859 -19.984 1 96.5 274 TYR A O 1
ATOM 2243 N N . ILE A 1 275 ? 4.68 -29.078 -21.578 1 96.19 275 ILE A N 1
ATOM 2244 C CA . ILE A 1 275 ? 5.348 -30.359 -21.797 1 96.19 275 ILE A CA 1
ATOM 2245 C C . ILE A 1 275 ? 5.867 -30.906 -20.469 1 96.19 275 ILE A C 1
ATOM 2247 O O . ILE A 1 275 ? 5.602 -32.062 -20.125 1 96.19 275 ILE A O 1
ATOM 2251 N N . PRO A 1 276 ? 6.613 -30.125 -19.688 1 97.31 276 PRO A N 1
ATOM 2252 C CA . PRO A 1 276 ? 7.094 -30.688 -18.438 1 97.31 276 PRO A CA 1
ATOM 2253 C C . PRO A 1 276 ? 5.961 -31.125 -17.516 1 97.31 276 PRO A C 1
ATOM 2255 O O . PRO A 1 276 ? 6.059 -32.188 -16.859 1 97.31 276 PRO A O 1
ATOM 2258 N N . GLN A 1 277 ? 4.922 -30.422 -17.406 1 98.25 277 GLN A N 1
ATOM 2259 C CA . GLN A 1 277 ? 3.76 -30.781 -16.609 1 98.25 277 GLN A CA 1
ATOM 2260 C C . GLN A 1 277 ? 3.105 -32.062 -17.125 1 98.25 277 GLN A C 1
ATOM 2262 O O . GLN A 1 277 ? 2.787 -32.938 -16.344 1 98.25 277 GLN A O 1
ATOM 2267 N N . ALA A 1 278 ? 2.988 -32.125 -18.422 1 97.81 278 ALA A N 1
ATOM 2268 C CA . ALA A 1 278 ? 2.355 -33.281 -19.062 1 97.81 278 ALA A CA 1
ATOM 2269 C C . ALA A 1 278 ? 3.172 -34.562 -18.828 1 97.81 278 ALA A C 1
ATOM 2271 O O . ALA A 1 278 ? 2.609 -35.625 -18.547 1 97.81 278 ALA A O 1
ATOM 2272 N N . ILE A 1 279 ? 4.457 -34.469 -18.953 1 98.12 279 ILE A N 1
ATOM 2273 C CA . ILE A 1 279 ? 5.344 -35.594 -18.75 1 98.12 279 ILE A CA 1
ATOM 2274 C C . ILE A 1 279 ? 5.168 -36.156 -17.328 1 98.12 279 ILE A C 1
ATOM 2276 O O . ILE A 1 279 ? 5.062 -37.344 -17.141 1 98.12 279 ILE A O 1
ATOM 2280 N N . PHE A 1 280 ? 5.086 -35.344 -16.375 1 98.56 280 PHE A N 1
ATOM 2281 C CA . PHE A 1 280 ? 5 -35.75 -14.984 1 98.56 280 PHE A CA 1
ATOM 2282 C C . PHE A 1 280 ? 3.604 -36.281 -14.656 1 98.56 280 PHE A C 1
ATOM 2284 O O . PHE A 1 280 ? 3.443 -37.156 -13.82 1 98.56 280 PHE A O 1
ATOM 2291 N N . ILE A 1 281 ? 2.586 -35.656 -15.289 1 98.06 281 ILE A N 1
ATOM 2292 C CA . ILE A 1 281 ? 1.251 -36.25 -15.164 1 98.06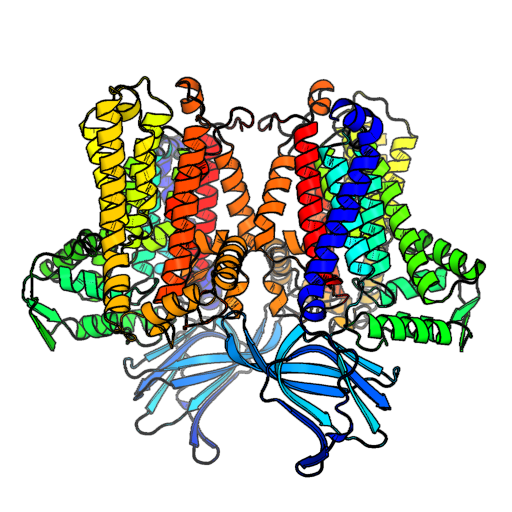 281 ILE A CA 1
ATOM 2293 C C . ILE A 1 281 ? 1.253 -37.688 -15.68 1 98.06 281 ILE A C 1
ATOM 2295 O O . ILE A 1 281 ? 0.757 -38.594 -15.008 1 98.06 281 ILE A O 1
ATOM 2299 N N . ARG A 1 282 ? 1.844 -37.844 -16.859 1 97.81 282 ARG A N 1
ATOM 2300 C CA . ARG A 1 282 ? 1.909 -39.188 -17.453 1 97.81 282 ARG A CA 1
ATOM 2301 C C . ARG A 1 282 ? 2.689 -40.125 -16.562 1 97.81 282 ARG A C 1
ATOM 2303 O O . ARG A 1 282 ? 2.322 -41.312 -16.422 1 97.81 282 ARG A O 1
ATOM 2310 N N . LEU A 1 283 ? 3.729 -39.656 -16.031 1 98.12 283 LEU A N 1
ATOM 2311 C CA . LEU A 1 283 ? 4.508 -40.469 -15.102 1 98.12 283 LEU A CA 1
ATOM 2312 C C . LEU A 1 283 ? 3.656 -40.875 -13.906 1 98.12 283 LEU A C 1
ATOM 2314 O O . LEU A 1 283 ? 3.762 -42.031 -13.43 1 98.12 283 LEU A O 1
ATOM 2318 N N . GLY A 1 284 ? 2.873 -39.969 -13.398 1 97.62 284 GLY A N 1
ATOM 2319 C CA . GLY A 1 284 ? 1.961 -40.312 -12.312 1 97.62 284 GLY A CA 1
ATOM 2320 C C . GLY A 1 284 ? 0.96 -41.406 -12.695 1 97.62 284 GLY A C 1
ATOM 2321 O O . GLY A 1 284 ? 0.663 -42.281 -11.891 1 97.62 284 GLY A O 1
ATOM 2322 N N . MET A 1 285 ? 0.516 -41.344 -13.898 1 96.31 285 MET A N 1
ATOM 2323 C CA . MET A 1 285 ? -0.428 -42.344 -14.391 1 96.31 285 MET A CA 1
ATOM 2324 C C . MET A 1 285 ? 0.245 -43.719 -14.531 1 96.31 285 MET A C 1
ATOM 2326 O O . MET A 1 285 ? -0.33 -44.75 -14.156 1 96.31 285 MET A O 1
ATOM 2330 N N . ILE A 1 286 ? 1.411 -43.688 -15.031 1 97.12 286 ILE A N 1
ATOM 2331 C CA . ILE A 1 286 ? 2.16 -44.906 -15.25 1 97.12 286 ILE A CA 1
ATOM 2332 C C . ILE A 1 286 ? 2.438 -45.594 -13.906 1 97.12 286 ILE A C 1
ATOM 2334 O O . ILE A 1 286 ? 2.383 -46.812 -13.797 1 97.12 286 ILE A O 1
ATOM 2338 N N . LEU A 1 287 ? 2.617 -44.812 -12.914 1 97.75 287 LEU A N 1
ATOM 2339 C CA . LEU A 1 287 ? 2.922 -45.312 -11.586 1 97.75 287 LEU A CA 1
ATOM 2340 C C . LEU A 1 287 ? 1.643 -45.656 -10.82 1 97.75 287 LEU A C 1
ATOM 2342 O O . LEU A 1 287 ? 1.695 -46.031 -9.656 1 97.75 287 LEU A O 1
ATOM 2346 N N . ASN A 1 288 ? 0.589 -45.438 -11.406 1 96.62 288 ASN A N 1
ATOM 2347 C CA . ASN A 1 288 ? -0.723 -45.719 -10.828 1 96.62 288 ASN A CA 1
ATOM 2348 C C . ASN A 1 288 ? -0.928 -44.969 -9.516 1 96.62 288 ASN A C 1
ATOM 2350 O O . ASN A 1 288 ? -1.339 -45.562 -8.516 1 96.62 288 ASN A O 1
ATOM 2354 N N . LEU A 1 289 ? -0.605 -43.75 -9.602 1 97.31 289 LEU A N 1
ATOM 2355 C CA . LEU A 1 289 ? -0.814 -42.906 -8.43 1 97.31 289 LEU A CA 1
ATOM 2356 C C . LEU A 1 289 ? -2.275 -42.5 -8.32 1 97.31 289 LEU A C 1
ATOM 2358 O O . LEU A 1 289 ? -3.002 -42.469 -9.312 1 97.31 289 LEU A O 1
ATOM 2362 N N . SER A 1 290 ? -2.674 -42.188 -7.07 1 97.19 290 SER A N 1
ATOM 2363 C CA . SER A 1 290 ? -4.008 -41.625 -6.898 1 97.19 290 SER A CA 1
ATOM 2364 C C . SER A 1 290 ? -4.141 -40.312 -7.645 1 97.19 290 SER A C 1
ATOM 2366 O O . SER A 1 290 ? -3.141 -39.688 -7.996 1 97.19 290 SER A O 1
ATOM 2368 N N . PHE A 1 291 ? -5.297 -39.875 -7.871 1 96.56 291 PHE A N 1
ATOM 2369 C CA . PHE A 1 291 ? -5.523 -38.656 -8.656 1 96.56 291 PHE A CA 1
ATOM 2370 C C . PHE A 1 291 ? -4.855 -37.469 -8 1 96.56 291 PHE A C 1
ATOM 2372 O O . PHE A 1 291 ? -4.184 -36.688 -8.68 1 96.56 291 PHE A O 1
ATOM 2379 N N . SER A 1 292 ? -5.07 -37.312 -6.707 1 95.75 292 SER A N 1
ATOM 2380 C CA . SER A 1 292 ? -4.527 -36.156 -5.996 1 95.75 292 SER A CA 1
ATOM 2381 C C . SER A 1 292 ? -3.004 -36.125 -6.059 1 95.75 292 SER A C 1
ATOM 2383 O O . SER A 1 292 ? -2.396 -35.062 -6.203 1 95.75 292 SER A O 1
ATOM 2385 N N . THR A 1 293 ? -2.408 -37.25 -5.934 1 96.44 293 THR A N 1
ATOM 2386 C CA . THR A 1 293 ? -0.953 -37.344 -6.008 1 96.44 293 THR A CA 1
ATOM 2387 C C . THR A 1 293 ? -0.468 -37.062 -7.43 1 96.44 293 THR A C 1
ATOM 2389 O O . THR A 1 293 ? 0.552 -36.406 -7.625 1 96.44 293 THR A O 1
ATOM 2392 N N . MET A 1 294 ? -1.171 -37.625 -8.375 1 96.75 294 MET A N 1
ATOM 2393 C CA . MET A 1 294 ? -0.83 -37.344 -9.766 1 96.75 294 MET A CA 1
ATOM 2394 C C . MET A 1 294 ? -0.925 -35.844 -10.062 1 96.75 294 MET A C 1
ATOM 2396 O O . MET A 1 294 ? -0.053 -35.281 -10.727 1 96.75 294 MET A O 1
ATOM 2400 N N . TYR A 1 295 ? -2.033 -35.25 -9.547 1 96.31 295 TYR A N 1
ATOM 2401 C CA . TYR A 1 295 ? -2.234 -33.812 -9.703 1 96.31 295 TYR A CA 1
ATOM 2402 C C . TYR A 1 295 ? -1.057 -33.031 -9.125 1 96.31 295 TYR A C 1
ATOM 2404 O O . TYR A 1 295 ? -0.585 -32.062 -9.742 1 96.31 295 TYR A O 1
ATOM 2412 N N . ALA A 1 296 ? -0.485 -33.438 -8.008 1 96.12 296 ALA A N 1
ATOM 2413 C CA . ALA A 1 296 ? 0.66 -32.812 -7.359 1 96.12 296 ALA A CA 1
ATOM 2414 C C . ALA A 1 296 ? 1.939 -33.031 -8.156 1 96.12 296 ALA A C 1
ATOM 2416 O O . ALA A 1 296 ? 2.764 -32.125 -8.297 1 96.12 296 ALA A O 1
ATOM 2417 N N . VAL A 1 297 ? 2.088 -34.188 -8.641 1 97.12 297 VAL A N 1
ATOM 2418 C CA . VAL A 1 297 ? 3.289 -34.562 -9.383 1 97.12 297 VAL A CA 1
ATOM 2419 C C . VAL A 1 297 ? 3.371 -33.75 -10.672 1 97.12 297 VAL A C 1
ATOM 2421 O O . VAL A 1 297 ? 4.461 -33.375 -11.109 1 97.12 297 VAL A O 1
ATOM 2424 N N . GLY A 1 298 ? 2.246 -33.531 -11.32 1 97.19 298 GLY A N 1
ATOM 2425 C CA . GLY A 1 298 ? 2.244 -32.656 -12.492 1 97.19 298 GLY A CA 1
ATOM 2426 C C . GLY A 1 298 ? 2.811 -31.281 -12.219 1 97.19 298 GLY A C 1
ATOM 2427 O O . GLY A 1 298 ? 3.535 -30.734 -13.047 1 97.19 298 GLY A O 1
ATOM 2428 N N . LYS A 1 299 ? 2.512 -30.719 -11.062 1 97.38 299 LYS A N 1
ATOM 2429 C CA . LYS A 1 299 ? 3.039 -29.422 -10.656 1 97.38 299 LYS A CA 1
ATOM 2430 C C . LYS A 1 299 ? 4.547 -29.484 -10.438 1 97.38 299 LYS A C 1
ATOM 2432 O O . LYS A 1 299 ? 5.258 -28.516 -10.68 1 97.38 299 LYS A O 1
ATOM 2437 N N . LEU A 1 300 ? 5.023 -30.594 -9.992 1 97.69 300 LEU A N 1
ATOM 2438 C CA . LEU A 1 300 ? 6.449 -30.781 -9.766 1 97.69 300 LEU A CA 1
ATOM 2439 C C . LEU A 1 300 ? 7.227 -30.656 -11.07 1 97.69 300 LEU A C 1
ATOM 2441 O O . LEU A 1 300 ? 8.367 -30.188 -11.078 1 97.69 300 LEU A O 1
ATOM 2445 N N . GLY A 1 301 ? 6.594 -31.125 -12.141 1 98.06 301 GLY A N 1
ATOM 2446 C CA . GLY A 1 301 ? 7.242 -30.969 -13.43 1 98.06 301 GLY A CA 1
ATOM 2447 C C . GLY A 1 301 ? 7.543 -29.516 -13.773 1 98.06 301 GLY A C 1
ATOM 2448 O O . GLY A 1 301 ? 8.633 -29.203 -14.258 1 98.06 301 GLY A O 1
ATOM 2449 N N . ASN A 1 302 ? 6.617 -28.656 -13.516 1 98 302 ASN A N 1
ATOM 2450 C CA . ASN A 1 302 ? 6.805 -27.234 -13.75 1 98 302 ASN A CA 1
ATOM 2451 C C . ASN A 1 302 ? 7.867 -26.641 -12.828 1 98 302 ASN A C 1
ATOM 2453 O O . ASN A 1 302 ? 8.688 -25.828 -13.258 1 98 302 ASN A O 1
ATOM 2457 N N . LEU A 1 303 ? 7.879 -27.062 -11.57 1 98.56 303 LEU A N 1
ATOM 2458 C CA . LEU A 1 303 ? 8.828 -26.578 -10.57 1 98.56 303 LEU A CA 1
ATOM 2459 C C . LEU A 1 303 ? 10.25 -26.984 -10.938 1 98.56 303 LEU A C 1
ATOM 2461 O O . LEU A 1 303 ? 11.164 -26.156 -10.875 1 98.56 303 LEU A O 1
ATOM 2465 N N . LEU A 1 304 ? 10.414 -28.188 -11.32 1 98.62 304 LEU A N 1
ATOM 2466 C CA . LEU A 1 304 ? 11.75 -28.688 -11.641 1 98.62 304 LEU A CA 1
ATOM 2467 C C . LEU A 1 304 ? 12.297 -28 -12.883 1 98.62 304 LEU A C 1
ATOM 2469 O O . LEU A 1 304 ? 13.492 -27.688 -12.945 1 98.62 304 LEU A O 1
ATOM 2473 N N . LEU A 1 305 ? 11.438 -27.828 -13.867 1 98.38 305 LEU A N 1
ATOM 2474 C CA . LEU A 1 305 ? 11.891 -27.078 -15.039 1 98.38 305 LEU A CA 1
ATOM 2475 C C . LEU A 1 305 ? 12.328 -25.672 -14.656 1 98.38 305 LEU A C 1
ATOM 2477 O O . LEU A 1 305 ? 13.375 -25.203 -15.109 1 98.38 305 LEU A O 1
ATOM 2481 N N . TYR A 1 306 ? 11.539 -25.016 -13.875 1 98.69 306 TYR A N 1
ATOM 2482 C CA . TYR A 1 306 ? 11.852 -23.672 -13.422 1 98.69 306 TYR A CA 1
ATOM 2483 C C . TYR A 1 306 ? 13.203 -23.625 -12.727 1 98.69 306 TYR A C 1
ATOM 2485 O O . TYR A 1 306 ? 14.039 -22.781 -13.023 1 98.69 306 TYR A O 1
ATOM 2493 N N . ILE A 1 307 ? 13.438 -24.516 -11.773 1 98.81 307 ILE A N 1
ATOM 2494 C CA . ILE A 1 307 ? 14.672 -24.578 -11.008 1 98.81 307 ILE A CA 1
ATOM 2495 C C . ILE A 1 307 ? 15.852 -24.812 -11.945 1 98.81 307 ILE A C 1
ATOM 2497 O O . ILE A 1 307 ? 16.906 -24.172 -11.812 1 98.81 307 ILE A O 1
ATOM 2501 N N . PHE A 1 308 ? 15.633 -25.672 -12.859 1 98.62 308 PHE A N 1
ATOM 2502 C CA . PHE A 1 308 ? 16.703 -26.016 -13.797 1 98.62 308 PHE A CA 1
ATOM 2503 C C . PHE A 1 308 ? 17.094 -24.797 -14.617 1 98.62 308 PHE A C 1
ATOM 2505 O O . PHE A 1 308 ? 18.281 -24.453 -14.688 1 98.62 308 PHE A O 1
ATOM 2512 N N . VAL A 1 309 ? 16.156 -24.156 -15.258 1 98.62 309 VAL A N 1
ATOM 2513 C CA . VAL A 1 309 ? 16.422 -23.047 -16.156 1 98.62 309 VAL A CA 1
ATOM 2514 C C . VAL A 1 309 ? 16.969 -21.859 -15.367 1 98.62 309 VAL A C 1
ATOM 2516 O O . VAL A 1 309 ? 17.984 -21.266 -15.75 1 98.62 309 VAL A O 1
ATOM 2519 N N . MET A 1 310 ? 16.391 -21.531 -14.234 1 98.75 310 MET A N 1
ATOM 2520 C CA . MET A 1 310 ? 16.812 -20.375 -13.445 1 98.75 310 MET A CA 1
ATOM 2521 C C . MET A 1 310 ? 18.172 -20.641 -12.789 1 98.75 310 MET A C 1
ATOM 2523 O O . MET A 1 310 ? 18.953 -19.719 -12.57 1 98.75 310 MET A O 1
ATOM 2527 N N . PHE A 1 311 ? 18.406 -21.906 -12.438 1 98.5 311 PHE A N 1
ATOM 2528 C CA . PHE A 1 311 ? 19.734 -22.266 -11.961 1 98.5 311 PHE A CA 1
ATOM 2529 C C . PHE A 1 311 ? 20.797 -21.844 -12.969 1 98.5 311 PHE A C 1
ATOM 2531 O O . PHE A 1 311 ? 21.797 -21.219 -12.602 1 98.5 311 PHE A O 1
ATOM 2538 N N . TRP A 1 312 ? 20.594 -22.172 -14.188 1 98.25 312 TRP A N 1
ATOM 2539 C CA . TRP A 1 312 ? 21.562 -21.844 -15.227 1 98.25 312 TRP A CA 1
ATOM 2540 C C . TRP A 1 312 ? 21.594 -20.344 -15.492 1 98.25 312 TRP A C 1
ATOM 2542 O O . TRP A 1 312 ? 22.641 -19.781 -15.812 1 98.25 312 TRP A O 1
ATOM 2552 N N . ALA A 1 313 ? 20.438 -19.703 -15.43 1 98.5 313 ALA A N 1
ATOM 2553 C CA . ALA A 1 313 ? 20.406 -18.266 -15.578 1 98.5 313 ALA A CA 1
ATOM 2554 C C . ALA A 1 313 ? 21.281 -17.578 -14.523 1 98.5 313 ALA A C 1
ATOM 2556 O O . ALA A 1 313 ? 22.109 -16.734 -14.852 1 98.5 313 ALA A O 1
ATOM 2557 N N . ILE A 1 314 ? 21.172 -17.969 -13.273 1 97.81 314 ILE A N 1
ATOM 2558 C CA . ILE A 1 314 ? 21.938 -17.391 -12.188 1 97.81 314 ILE A CA 1
ATOM 2559 C C . ILE A 1 314 ? 23.406 -17.766 -12.32 1 97.81 314 ILE A C 1
ATOM 2561 O O . ILE A 1 314 ? 24.297 -16.938 -12.148 1 97.81 314 ILE A O 1
ATOM 2565 N N . HIS A 1 315 ? 23.656 -18.984 -12.703 1 96.75 315 HIS A N 1
ATOM 2566 C CA . HIS A 1 315 ? 25.016 -19.484 -12.844 1 96.75 315 HIS A CA 1
ATOM 2567 C C . HIS A 1 315 ? 25.781 -18.719 -13.922 1 96.75 315 HIS A C 1
ATOM 2569 O O . HIS A 1 315 ? 26.953 -18.391 -13.742 1 96.75 315 HIS A O 1
ATOM 2575 N N . MET A 1 316 ? 25.094 -18.375 -14.938 1 96.06 316 MET A N 1
ATOM 2576 C CA . MET A 1 316 ? 25.75 -17.766 -16.094 1 96.06 316 MET A CA 1
ATOM 2577 C C . MET A 1 316 ? 25.719 -16.25 -16 1 96.06 316 MET A C 1
ATOM 2579 O O . MET A 1 316 ? 26.438 -15.562 -16.734 1 96.06 316 MET A O 1
ATOM 2583 N N . ALA A 1 317 ? 24.922 -15.727 -15.164 1 96.06 317 ALA A N 1
ATOM 2584 C CA . ALA A 1 317 ? 24.781 -14.273 -15.055 1 96.06 317 ALA A CA 1
ATOM 2585 C C . ALA A 1 317 ? 26.078 -13.633 -14.57 1 96.06 317 ALA A C 1
ATOM 2587 O O . ALA A 1 317 ? 26.594 -13.984 -13.5 1 96.06 317 ALA A O 1
ATOM 2588 N N . GLN A 1 318 ? 26.562 -12.695 -15.312 1 94.38 318 GLN A N 1
ATOM 2589 C CA . GLN A 1 318 ? 27.781 -11.984 -14.945 1 94.38 318 GLN A CA 1
ATOM 2590 C C . GLN A 1 318 ? 27.469 -10.578 -14.445 1 94.38 318 GLN A C 1
ATOM 2592 O O . GLN A 1 318 ? 28.328 -9.906 -13.867 1 94.38 318 GLN A O 1
ATOM 2597 N N . THR A 1 319 ? 26.328 -10.18 -14.789 1 93.69 319 THR A N 1
ATOM 2598 C CA . THR A 1 319 ? 25.875 -8.852 -14.375 1 93.69 319 THR A CA 1
ATOM 2599 C C . THR A 1 319 ? 24.578 -8.938 -13.57 1 93.69 319 THR A C 1
ATOM 2601 O O . THR A 1 319 ? 23.656 -9.648 -13.961 1 93.69 319 THR A O 1
ATOM 2604 N N . LYS A 1 320 ? 24.5 -8.234 -12.422 1 93.88 320 LYS A N 1
ATOM 2605 C CA . LYS A 1 320 ? 23.312 -8.164 -11.57 1 93.88 320 LYS A CA 1
ATOM 2606 C C . LYS A 1 320 ? 22.875 -9.555 -11.125 1 93.88 320 LYS A C 1
ATOM 2608 O O . LYS A 1 320 ? 21.672 -9.852 -11.094 1 93.88 320 LYS A O 1
ATOM 2613 N N . LYS A 1 321 ? 23.812 -10.383 -10.867 1 94.44 321 LYS A N 1
ATOM 2614 C CA . LYS A 1 321 ? 23.594 -11.773 -10.492 1 94.44 321 LYS A CA 1
ATOM 2615 C C . LYS A 1 321 ? 22.734 -11.875 -9.234 1 94.44 321 LYS A C 1
ATOM 2617 O O . LYS A 1 321 ? 21.812 -12.688 -9.172 1 94.44 321 LYS A O 1
ATOM 2622 N N . MET A 1 322 ? 23 -11.023 -8.25 1 94.75 322 MET A N 1
ATOM 2623 C CA . MET A 1 322 ? 22.281 -11.094 -6.984 1 94.75 322 MET A CA 1
ATOM 2624 C C . MET A 1 322 ? 20.844 -10.609 -7.145 1 94.75 322 MET A C 1
ATOM 2626 O O . MET A 1 322 ? 19.938 -11.141 -6.5 1 94.75 322 MET A O 1
ATOM 2630 N N . PHE A 1 323 ? 20.672 -9.594 -7.926 1 96.12 323 PHE A N 1
ATOM 2631 C CA . PHE A 1 323 ? 19.328 -9.133 -8.211 1 96.12 323 PHE A CA 1
ATOM 2632 C C . PHE A 1 323 ? 18.5 -10.234 -8.875 1 96.12 323 PHE A C 1
ATOM 2634 O O . PHE A 1 323 ? 17.344 -10.461 -8.5 1 96.12 323 PHE A O 1
ATOM 2641 N N . LEU A 1 324 ? 19.109 -10.891 -9.828 1 97.75 324 LEU A N 1
ATOM 2642 C CA . LEU A 1 324 ? 18.453 -11.992 -10.523 1 97.75 324 LEU A CA 1
ATOM 2643 C C . LEU A 1 324 ? 18.109 -13.117 -9.555 1 97.75 324 LEU A C 1
ATOM 2645 O O . LEU A 1 324 ? 17.031 -13.711 -9.633 1 97.75 324 LEU A O 1
ATOM 2649 N N . SER A 1 325 ? 19.031 -13.398 -8.688 1 97.56 325 SER A N 1
ATOM 2650 C CA . SER A 1 325 ? 18.812 -14.445 -7.699 1 97.56 325 SER A CA 1
ATOM 2651 C C . SER A 1 325 ? 17.625 -14.117 -6.809 1 97.56 325 SER A C 1
ATOM 2653 O O . SER A 1 325 ? 16.812 -15 -6.477 1 97.56 325 SER A O 1
ATOM 2655 N N . PHE A 1 326 ? 17.516 -12.906 -6.352 1 97.94 326 PHE A N 1
ATOM 2656 C CA . PHE A 1 326 ? 16.375 -12.484 -5.547 1 97.94 326 PHE A CA 1
ATOM 2657 C C . PHE A 1 326 ? 15.07 -12.617 -6.336 1 97.94 326 PHE A C 1
ATOM 2659 O O . PHE A 1 326 ? 14.07 -13.125 -5.816 1 97.94 326 PHE A O 1
ATOM 2666 N N . LEU A 1 327 ? 15.062 -12.133 -7.578 1 98.25 327 LEU A N 1
ATOM 2667 C CA . LEU A 1 327 ? 13.891 -12.211 -8.438 1 98.25 327 LEU A CA 1
ATOM 2668 C C . LEU A 1 327 ? 13.406 -13.648 -8.578 1 98.25 327 LEU A C 1
ATOM 2670 O O . LEU A 1 327 ? 12.203 -13.906 -8.586 1 98.25 327 LEU A O 1
ATOM 2674 N N . ALA A 1 328 ? 14.32 -14.539 -8.672 1 98.56 328 ALA A N 1
ATOM 2675 C CA . ALA A 1 328 ? 14.023 -15.945 -8.906 1 98.56 328 ALA A CA 1
ATOM 2676 C C . ALA A 1 328 ? 13.344 -16.578 -7.695 1 98.56 328 ALA A C 1
ATOM 2678 O O . ALA A 1 328 ? 12.625 -17.562 -7.824 1 98.56 328 ALA A O 1
ATOM 2679 N N . VAL A 1 329 ? 13.586 -15.984 -6.527 1 98.31 329 VAL A N 1
ATOM 2680 C CA . VAL A 1 329 ? 13.07 -16.641 -5.336 1 98.31 329 VAL A CA 1
ATOM 2681 C C . VAL A 1 329 ? 11.93 -15.828 -4.734 1 98.31 329 VAL A C 1
ATOM 2683 O O . VAL A 1 329 ? 11.516 -16.062 -3.6 1 98.31 329 VAL A O 1
ATOM 2686 N N . THR A 1 330 ? 11.453 -14.82 -5.422 1 98.19 330 THR A N 1
ATOM 2687 C CA . THR A 1 330 ? 10.281 -14.117 -4.922 1 98.19 330 THR A CA 1
ATOM 2688 C C . THR A 1 330 ? 9.094 -15.07 -4.781 1 98.19 330 THR A C 1
ATOM 2690 O O . THR A 1 330 ? 8.969 -16.031 -5.543 1 98.19 330 THR A O 1
ATOM 2693 N N . PRO A 1 331 ? 8.211 -14.812 -3.873 1 98 331 PRO A N 1
ATOM 2694 C CA . PRO A 1 331 ? 7.086 -15.711 -3.613 1 98 331 PRO A CA 1
ATOM 2695 C C . PRO A 1 331 ? 6.219 -15.945 -4.848 1 98 331 PRO A C 1
ATOM 2697 O O . PRO A 1 331 ? 5.824 -17.078 -5.125 1 98 331 PRO A O 1
ATOM 2700 N N . THR A 1 332 ? 5.945 -14.898 -5.617 1 97.62 332 THR A N 1
ATOM 2701 C CA . THR A 1 332 ? 5.082 -15.031 -6.785 1 97.62 332 THR A CA 1
ATOM 2702 C C . THR A 1 332 ? 5.73 -15.922 -7.844 1 97.62 332 THR A C 1
ATOM 2704 O O . THR A 1 332 ? 5.066 -16.766 -8.445 1 97.62 332 THR A O 1
ATOM 2707 N N . ALA A 1 333 ? 7.027 -15.727 -8.07 1 98.31 333 ALA A N 1
ATOM 2708 C CA . ALA A 1 333 ? 7.742 -16.531 -9.062 1 98.31 333 ALA A CA 1
ATOM 2709 C C . ALA A 1 333 ? 7.715 -18.016 -8.68 1 98.31 333 ALA A C 1
ATOM 2711 O O . ALA A 1 333 ? 7.434 -18.875 -9.523 1 98.31 333 ALA A O 1
ATOM 2712 N N . LEU A 1 334 ? 7.961 -18.281 -7.449 1 98.5 334 LEU A N 1
ATOM 2713 C CA . LEU A 1 334 ? 7.98 -19.672 -7.008 1 98.5 334 LEU A CA 1
ATOM 2714 C C . LEU A 1 334 ? 6.57 -20.25 -6.957 1 98.5 334 LEU A C 1
ATOM 2716 O O . LEU A 1 334 ? 6.375 -21.453 -7.18 1 98.5 334 LEU A O 1
ATOM 2720 N N . TYR A 1 335 ? 5.609 -19.391 -6.648 1 97.88 335 TYR A N 1
ATOM 2721 C CA . TYR A 1 335 ? 4.219 -19.828 -6.668 1 97.88 335 TYR A CA 1
ATOM 2722 C C . TYR A 1 335 ? 3.799 -20.234 -8.078 1 97.88 335 TYR A C 1
ATOM 2724 O O . TYR A 1 335 ? 3.143 -21.266 -8.258 1 97.88 335 TYR A O 1
ATOM 2732 N N . LEU A 1 336 ? 4.199 -19.484 -9.055 1 97.62 336 LEU A N 1
ATOM 2733 C CA . LEU A 1 336 ? 3.943 -19.828 -10.445 1 97.62 336 LEU A CA 1
ATOM 2734 C C . LEU A 1 336 ? 4.652 -21.125 -10.828 1 97.62 336 LEU A C 1
ATOM 2736 O O . LEU A 1 336 ? 4.066 -21.984 -11.484 1 97.62 336 LEU A O 1
ATOM 2740 N N . ALA A 1 337 ? 5.836 -21.25 -10.383 1 98.19 337 ALA A N 1
ATOM 2741 C CA . ALA A 1 337 ? 6.645 -22.438 -10.695 1 98.19 337 ALA A CA 1
ATOM 2742 C C . ALA A 1 337 ? 6.039 -23.688 -10.086 1 98.19 337 ALA A C 1
ATOM 2744 O O . ALA A 1 337 ? 6.25 -24.797 -10.586 1 98.19 337 ALA A O 1
ATOM 2745 N N . SER A 1 338 ? 5.258 -23.5 -9.047 1 97.81 338 SER A N 1
ATOM 2746 C CA . SER A 1 338 ? 4.711 -24.625 -8.312 1 97.81 338 SER A CA 1
ATOM 2747 C C . SER A 1 338 ? 3.244 -24.859 -8.664 1 97.81 338 SER A C 1
ATOM 2749 O O . SER A 1 338 ? 2.502 -25.469 -7.887 1 97.81 338 SER A O 1
ATOM 2751 N N . SER A 1 339 ? 2.797 -24.344 -9.758 1 97.06 339 SER A N 1
ATOM 2752 C CA . SER A 1 339 ? 1.418 -24.453 -10.227 1 97.06 339 SER A CA 1
ATOM 2753 C C . SER A 1 339 ? 1.361 -24.828 -11.703 1 97.06 339 SER A C 1
ATOM 2755 O O . SER A 1 339 ? 2.389 -24.859 -12.383 1 97.06 339 SER A O 1
ATOM 2757 N N . TYR A 1 340 ? 0.14 -25.203 -12.094 1 96.44 340 TYR A N 1
ATOM 2758 C CA . TYR A 1 340 ? -0.067 -25.375 -13.523 1 96.44 340 TYR A CA 1
ATOM 2759 C C . TYR A 1 340 ? -0.178 -24.031 -14.234 1 96.44 340 TYR A C 1
ATOM 2761 O O . TYR A 1 340 ? -1.091 -23.25 -13.953 1 96.44 340 TYR A O 1
ATOM 2769 N N . THR A 1 341 ? 0.772 -23.734 -15.039 1 96.25 341 THR A N 1
ATOM 2770 C CA . THR A 1 341 ? 0.763 -22.484 -15.797 1 96.25 341 THR A CA 1
ATOM 2771 C C . THR A 1 341 ? 1.871 -22.484 -16.844 1 96.25 341 THR A C 1
ATOM 2773 O O . THR A 1 341 ? 2.828 -23.266 -16.75 1 96.25 341 THR A O 1
ATOM 2776 N N . TYR A 1 342 ? 1.727 -21.75 -17.859 1 95.69 342 TYR A N 1
ATOM 2777 C CA . TYR A 1 342 ? 2.797 -21.594 -18.828 1 95.69 342 TYR A CA 1
ATOM 2778 C C . TYR A 1 342 ? 3.688 -20.406 -18.469 1 95.69 342 TYR A C 1
ATOM 2780 O O . TYR A 1 342 ? 4.746 -20.203 -19.062 1 95.69 342 TYR A O 1
ATOM 2788 N N . ASP A 1 343 ? 3.344 -19.562 -17.469 1 95.75 343 ASP A N 1
ATOM 2789 C CA . ASP A 1 343 ? 4.059 -18.344 -17.094 1 95.75 343 ASP A CA 1
ATOM 2790 C C . ASP A 1 343 ? 5.484 -18.656 -16.656 1 95.75 343 ASP A C 1
ATOM 2792 O O . ASP A 1 343 ? 6.387 -17.828 -16.812 1 95.75 343 ASP A O 1
ATOM 2796 N N . THR A 1 344 ? 5.656 -19.797 -16.094 1 96.81 344 THR A N 1
ATOM 2797 C CA . THR A 1 344 ? 6.961 -20.203 -15.602 1 96.81 344 THR A CA 1
ATOM 2798 C C . THR A 1 344 ? 7.969 -20.297 -16.75 1 96.81 344 THR A C 1
ATOM 2800 O O . THR A 1 344 ? 9.109 -19.859 -16.609 1 96.81 344 THR A O 1
ATOM 2803 N N . VAL A 1 345 ? 7.496 -20.906 -17.844 1 96.69 345 VAL A N 1
ATOM 2804 C CA . VAL A 1 345 ? 8.359 -21.016 -19.016 1 96.69 345 VAL A CA 1
ATOM 2805 C C . VAL A 1 345 ? 8.641 -19.641 -19.594 1 96.69 345 VAL A C 1
ATOM 2807 O O . VAL A 1 345 ? 9.781 -19.328 -19.938 1 96.69 345 VAL A O 1
ATOM 2810 N N . VAL A 1 346 ? 7.664 -18.797 -19.672 1 96.19 346 VAL A N 1
ATOM 2811 C CA . VAL A 1 346 ? 7.82 -17.438 -20.188 1 96.19 346 VAL A CA 1
ATOM 2812 C C . VAL A 1 346 ? 8.852 -16.688 -19.359 1 96.19 346 VAL A C 1
ATOM 2814 O O . VAL A 1 346 ? 9.82 -16.141 -19.906 1 96.19 346 VAL A O 1
ATOM 2817 N N . PHE A 1 347 ? 8.68 -16.734 -18.094 1 97.62 347 PHE A N 1
ATOM 2818 C CA . PHE A 1 347 ? 9.531 -15.969 -17.188 1 97.62 347 PHE A CA 1
ATOM 2819 C C . PHE A 1 347 ? 10.953 -16.516 -17.203 1 97.62 347 PHE A C 1
ATOM 2821 O O . PHE A 1 347 ? 11.906 -15.758 -17.375 1 97.62 347 PHE A O 1
ATOM 2828 N N . SER A 1 348 ? 11.164 -17.797 -16.984 1 98.38 348 SER A N 1
ATOM 2829 C CA . SER A 1 348 ? 12.492 -18.391 -16.812 1 98.38 348 SER A CA 1
ATOM 2830 C C . SER A 1 348 ? 13.273 -18.375 -18.125 1 98.38 348 SER A C 1
ATOM 2832 O O . SER A 1 348 ? 14.445 -18.016 -18.156 1 98.38 348 SER A O 1
ATOM 2834 N N . PHE A 1 349 ? 12.633 -18.734 -19.266 1 97.25 349 PHE A N 1
ATOM 2835 C CA . PHE A 1 349 ? 13.328 -18.797 -20.547 1 97.25 349 PHE A CA 1
ATOM 2836 C C . PHE A 1 349 ? 13.703 -17.406 -21.031 1 97.25 349 PHE A C 1
ATOM 2838 O O . PHE A 1 349 ? 14.812 -17.188 -21.516 1 97.25 349 PHE A O 1
ATOM 2845 N N . LEU A 1 350 ? 12.805 -16.453 -20.906 1 97.56 350 LEU A N 1
ATOM 2846 C CA . LEU A 1 350 ? 13.125 -15.094 -21.297 1 97.56 350 LEU A CA 1
ATOM 2847 C C . LEU A 1 350 ? 14.234 -14.516 -20.422 1 97.56 350 LEU A C 1
ATOM 2849 O O . LEU A 1 350 ? 15.086 -13.773 -20.891 1 97.56 350 LEU A O 1
ATOM 2853 N N . THR A 1 351 ? 14.211 -14.828 -19.156 1 98.31 351 THR A N 1
ATOM 2854 C CA . THR A 1 351 ? 15.25 -14.359 -18.234 1 98.31 351 THR A CA 1
ATOM 2855 C C . THR A 1 351 ? 16.609 -14.922 -18.641 1 98.31 351 THR A C 1
ATOM 2857 O O . THR A 1 351 ? 17.594 -14.18 -18.719 1 98.31 351 THR A O 1
ATOM 2860 N N . LEU A 1 352 ? 16.672 -16.203 -18.891 1 98.31 352 LEU A N 1
ATOM 2861 C CA . LEU A 1 352 ? 17.922 -16.812 -19.297 1 98.31 352 LEU A CA 1
ATOM 2862 C C . LEU A 1 352 ? 18.406 -16.219 -20.625 1 98.31 352 LEU A C 1
ATOM 2864 O O . LEU A 1 352 ? 19.594 -15.969 -20.797 1 98.31 352 LEU A O 1
ATOM 2868 N N . ALA A 1 353 ? 17.484 -16 -21.562 1 96.38 353 ALA A N 1
ATOM 2869 C CA . ALA A 1 353 ? 17.844 -15.359 -22.828 1 96.38 353 ALA A CA 1
ATOM 2870 C C . ALA A 1 353 ? 18.453 -13.977 -22.578 1 96.38 353 ALA A C 1
ATOM 2872 O O . ALA A 1 353 ? 19.469 -13.633 -23.172 1 96.38 353 ALA A O 1
ATOM 2873 N N . CYS A 1 354 ? 17.859 -13.211 -21.719 1 97.19 354 CYS A N 1
ATOM 2874 C CA . CYS A 1 354 ? 18.344 -11.875 -21.406 1 97.19 354 CYS A CA 1
ATOM 2875 C C . CYS A 1 354 ? 19.719 -11.945 -20.75 1 97.19 354 CYS A C 1
ATOM 2877 O O . CYS A 1 354 ? 20.562 -11.07 -20.969 1 97.19 354 CYS A O 1
ATOM 2879 N N . VAL A 1 355 ? 19.938 -12.945 -19.891 1 97.75 355 VAL A N 1
ATOM 2880 C CA . VAL A 1 355 ? 21.219 -13.125 -19.234 1 97.75 355 VAL A CA 1
ATOM 2881 C C . VAL A 1 355 ? 22.312 -13.359 -20.281 1 97.75 355 VAL A C 1
ATOM 2883 O O . VAL A 1 355 ? 23.359 -12.727 -20.25 1 97.75 355 VAL A O 1
ATOM 2886 N N . LEU A 1 356 ? 22.047 -14.273 -21.203 1 96 356 LEU A N 1
ATOM 2887 C CA . LEU A 1 356 ? 23.016 -14.562 -22.266 1 96 356 LEU A CA 1
ATOM 2888 C C . LEU A 1 356 ? 23.266 -13.328 -23.125 1 96 356 LEU A C 1
ATOM 2890 O O . LEU A 1 356 ? 24.422 -13.031 -23.453 1 96 356 LEU A O 1
ATOM 2894 N N . TRP A 1 357 ? 22.234 -12.672 -23.469 1 95.06 357 TRP A N 1
ATOM 2895 C CA . TRP A 1 357 ? 22.359 -11.43 -24.219 1 95.06 357 TRP A CA 1
ATOM 2896 C C . TRP A 1 357 ? 23.203 -10.414 -23.469 1 95.06 357 TRP A C 1
ATOM 2898 O O . TRP A 1 357 ? 24.109 -9.789 -24.047 1 95.06 357 TRP A O 1
ATOM 2908 N N . ALA A 1 358 ? 22.938 -10.211 -22.203 1 95.12 358 ALA A N 1
ATOM 2909 C CA . ALA A 1 358 ? 23.656 -9.258 -21.375 1 95.12 358 ALA A CA 1
ATOM 2910 C C . ALA A 1 358 ? 25.141 -9.602 -21.312 1 95.12 358 ALA A C 1
ATOM 2912 O O . ALA A 1 358 ? 26 -8.711 -21.359 1 95.12 358 ALA A O 1
ATOM 2913 N N . ASN A 1 359 ? 25.406 -10.891 -21.172 1 94.44 359 ASN A N 1
ATOM 2914 C CA . ASN A 1 359 ? 26.797 -11.32 -21.156 1 94.44 359 ASN A CA 1
ATOM 2915 C C . ASN A 1 359 ? 27.531 -10.891 -22.422 1 94.44 359 ASN A C 1
ATOM 2917 O O . ASN A 1 359 ? 28.688 -10.484 -22.375 1 94.44 359 ASN A O 1
ATOM 2921 N N . MET A 1 360 ? 26.906 -10.938 -23.5 1 91.88 360 MET A N 1
ATOM 2922 C CA . MET A 1 360 ? 27.516 -10.578 -24.781 1 91.88 360 MET A CA 1
ATOM 2923 C C . MET A 1 360 ? 27.734 -9.07 -24.875 1 91.88 360 MET A C 1
ATOM 2925 O O . MET A 1 360 ? 28.703 -8.617 -25.469 1 91.88 360 MET A O 1
ATOM 2929 N N . ILE A 1 361 ? 26.828 -8.336 -24.312 1 90.81 361 ILE A N 1
ATOM 2930 C CA . ILE A 1 361 ? 26.859 -6.883 -24.438 1 90.81 361 ILE A CA 1
ATOM 2931 C C . ILE A 1 361 ? 27.875 -6.305 -23.438 1 90.81 361 ILE A C 1
ATOM 2933 O O . ILE A 1 361 ? 28.625 -5.387 -23.781 1 90.81 361 ILE A O 1
ATOM 2937 N N . PHE A 1 362 ? 27.938 -6.828 -22.281 1 91.62 362 PHE A N 1
ATOM 2938 C CA . PHE A 1 362 ? 28.75 -6.242 -21.219 1 91.62 362 PHE A CA 1
ATOM 2939 C C . PHE A 1 362 ? 30.172 -6.797 -21.266 1 91.62 362 PHE A C 1
ATOM 2941 O O . PHE A 1 362 ? 31.094 -6.184 -20.734 1 91.62 362 PHE A O 1
ATOM 2948 N N . TYR A 1 363 ? 30.344 -7.957 -21.891 1 90 363 TYR A N 1
ATOM 2949 C CA . TYR A 1 363 ? 31.656 -8.57 -22 1 90 363 TYR A CA 1
ATOM 2950 C C . TYR A 1 363 ? 31.938 -9.031 -23.422 1 90 363 TYR A C 1
ATOM 2952 O O . TYR A 1 363 ? 32.125 -10.219 -23.672 1 90 363 TYR A O 1
ATOM 2960 N N . PRO A 1 364 ? 32.094 -8.133 -24.25 1 85.38 364 PRO A N 1
ATOM 2961 C CA . PRO A 1 364 ? 32.281 -8.461 -25.672 1 85.38 364 PRO A CA 1
ATOM 2962 C C . PRO A 1 364 ? 33.625 -9.094 -25.969 1 85.38 364 PRO A C 1
ATOM 2964 O O . PRO A 1 364 ? 33.812 -9.703 -27.016 1 85.38 364 PRO A O 1
ATOM 2967 N N . GLU A 1 365 ? 34.562 -8.891 -25.078 1 84.25 365 GLU A N 1
ATOM 2968 C CA . GLU A 1 365 ? 35.906 -9.422 -25.297 1 84.25 365 GLU A CA 1
ATOM 2969 C C . GLU A 1 365 ? 35.906 -10.945 -25.219 1 84.25 365 GLU A C 1
ATOM 2971 O O . GLU A 1 365 ? 36.812 -11.594 -25.75 1 84.25 365 GLU A O 1
ATOM 2976 N N . ARG A 1 366 ? 34.875 -11.461 -24.672 1 84.56 366 ARG A N 1
ATOM 2977 C CA . ARG A 1 366 ? 34.781 -12.914 -24.562 1 84.56 366 ARG A CA 1
ATOM 2978 C C . ARG A 1 366 ? 34.312 -13.523 -25.891 1 84.56 366 ARG A C 1
ATOM 2980 O O . ARG A 1 366 ? 33.562 -12.914 -26.625 1 84.56 366 ARG A O 1
ATOM 2987 N N . GLU A 1 367 ? 34.875 -14.688 -26.188 1 84.5 367 GLU A N 1
ATOM 2988 C CA . GLU A 1 367 ? 34.469 -15.383 -27.406 1 84.5 367 GLU A CA 1
ATOM 2989 C C . GLU A 1 367 ? 33.219 -16.234 -27.172 1 84.5 367 GLU A C 1
ATOM 2991 O O . GLU A 1 367 ? 33.219 -17.109 -26.312 1 84.5 367 GLU A O 1
ATOM 2996 N N . TYR A 1 368 ? 32.219 -15.836 -27.844 1 87.75 368 TYR A N 1
ATOM 2997 C CA . TYR A 1 368 ? 30.969 -16.594 -27.75 1 87.75 368 TYR A CA 1
ATOM 2998 C C . TYR A 1 368 ? 30.781 -17.484 -28.969 1 87.75 368 TYR A C 1
ATOM 3000 O O . TYR A 1 368 ? 31 -17.062 -30.109 1 87.75 368 TYR A O 1
ATOM 3008 N N . SER A 1 369 ? 30.516 -18.719 -28.734 1 86.81 369 SER A N 1
ATOM 3009 C CA . SER A 1 369 ? 30.281 -19.672 -29.812 1 86.81 369 SER A CA 1
ATOM 3010 C C . SER A 1 369 ? 28.984 -19.359 -30.547 1 86.81 369 SER A C 1
ATOM 3012 O O . SER A 1 369 ? 28.109 -18.688 -30.016 1 86.81 369 SER A O 1
ATOM 3014 N N . SER A 1 370 ? 28.891 -19.828 -31.797 1 84.5 370 SER A N 1
ATOM 3015 C CA . SER A 1 370 ? 27.656 -19.688 -32.562 1 84.5 370 SER A CA 1
ATOM 3016 C C . SER A 1 370 ? 26.484 -20.344 -31.859 1 84.5 370 SER A C 1
ATOM 3018 O O . SER A 1 370 ? 25.344 -19.875 -31.969 1 84.5 370 SER A O 1
ATOM 3020 N N . TRP A 1 371 ? 26.812 -21.266 -31.094 1 89.06 371 TRP A N 1
ATOM 3021 C CA . TRP A 1 371 ? 25.781 -21.984 -30.359 1 89.06 371 TRP A CA 1
ATOM 3022 C C . TRP A 1 371 ? 25.125 -21.094 -29.297 1 89.06 371 TRP A C 1
ATOM 3024 O O . TRP A 1 371 ? 23.938 -21.219 -29.016 1 89.06 371 TRP A O 1
ATOM 3034 N N . THR A 1 372 ? 25.891 -20.25 -28.766 1 90.62 372 THR A N 1
ATOM 3035 C CA . THR A 1 372 ? 25.344 -19.344 -27.75 1 90.62 372 THR A CA 1
ATOM 3036 C C . THR A 1 372 ? 24.312 -18.406 -28.359 1 90.62 372 THR A C 1
ATOM 3038 O O . THR A 1 372 ? 23.281 -18.141 -27.75 1 90.62 372 THR A O 1
ATOM 3041 N N . TYR A 1 373 ? 24.562 -17.953 -29.547 1 85.75 373 TYR A N 1
ATOM 3042 C CA . TYR A 1 373 ? 23.625 -17.078 -30.234 1 85.75 373 TYR A CA 1
ATOM 3043 C C . TYR A 1 373 ? 22.344 -17.828 -30.594 1 85.75 373 TYR A C 1
ATOM 3045 O O . TYR A 1 373 ? 21.25 -17.297 -30.406 1 85.75 373 TYR A O 1
ATOM 3053 N N . ILE A 1 374 ? 22.5 -18.984 -31.078 1 85.94 374 ILE A N 1
ATOM 3054 C CA . ILE A 1 374 ? 21.359 -19.797 -31.484 1 85.94 374 ILE A CA 1
ATOM 3055 C C . ILE A 1 374 ? 20.516 -20.141 -30.25 1 85.94 374 ILE A C 1
ATOM 3057 O O . ILE A 1 374 ? 19.297 -20.047 -30.281 1 85.94 374 ILE A O 1
ATOM 3061 N N . LEU A 1 375 ? 21.219 -20.5 -29.219 1 91.31 375 LEU A N 1
ATOM 3062 C CA . LEU A 1 375 ? 20.531 -20.828 -27.984 1 91.31 375 LEU A CA 1
ATOM 3063 C C . LEU A 1 375 ? 19.734 -19.625 -27.453 1 91.31 375 LEU A C 1
ATOM 3065 O O . LEU A 1 375 ? 18.609 -19.781 -27 1 91.31 375 LEU A O 1
ATOM 3069 N N . THR A 1 376 ? 20.406 -18.484 -27.5 1 91.62 376 THR A N 1
ATOM 3070 C CA . THR A 1 376 ? 19.734 -17.266 -27.047 1 91.62 376 THR A CA 1
ATOM 3071 C C . THR A 1 376 ? 18.469 -17.016 -27.859 1 91.62 376 THR A C 1
ATOM 3073 O O . THR A 1 376 ? 17.422 -16.719 -27.297 1 91.62 376 THR A O 1
ATOM 3076 N N . ALA A 1 377 ? 18.531 -17.156 -29.094 1 86.62 377 ALA A N 1
ATOM 3077 C CA . ALA A 1 377 ? 17.375 -16.953 -29.969 1 86.62 377 ALA A CA 1
ATOM 3078 C C . ALA A 1 377 ? 16.281 -17.969 -29.688 1 86.62 377 ALA A C 1
ATOM 3080 O O . ALA A 1 377 ? 15.102 -17.625 -29.625 1 86.62 377 ALA A O 1
ATOM 3081 N N . LEU A 1 378 ? 16.703 -19.203 -29.547 1 88.31 378 LEU A N 1
ATOM 3082 C CA . LEU A 1 378 ? 15.75 -20.281 -29.281 1 88.31 378 LEU A CA 1
ATOM 3083 C C . LEU A 1 378 ? 15.023 -20.031 -27.953 1 88.31 378 LEU A C 1
ATOM 3085 O O . LEU A 1 378 ? 13.82 -20.281 -27.859 1 88.31 378 LEU A O 1
ATOM 3089 N N . LEU A 1 379 ? 15.758 -19.562 -26.984 1 93 379 LEU A N 1
ATOM 3090 C CA . LEU A 1 379 ? 15.164 -19.281 -25.672 1 93 379 LEU A CA 1
ATOM 3091 C C . LEU A 1 379 ? 14.133 -18.156 -25.781 1 93 379 LEU A C 1
ATOM 3093 O O . LEU A 1 379 ? 13.078 -18.219 -25.156 1 93 379 LEU A O 1
ATOM 3097 N N . PHE A 1 380 ? 14.43 -17.141 -26.547 1 90.31 380 PHE A N 1
ATOM 3098 C CA . PHE A 1 380 ? 13.477 -16.062 -26.766 1 90.31 380 PHE A CA 1
ATOM 3099 C C . PHE A 1 380 ? 12.219 -16.578 -27.453 1 90.31 380 PHE A C 1
ATOM 3101 O O . PHE A 1 380 ? 11.102 -16.219 -27.062 1 90.31 380 PHE A O 1
ATOM 3108 N N . VAL A 1 381 ? 12.383 -17.438 -28.375 1 84.81 381 VAL A N 1
ATOM 3109 C CA . VAL A 1 381 ? 11.266 -17.969 -29.156 1 84.81 381 VAL A CA 1
ATOM 3110 C C . VAL A 1 381 ? 10.391 -18.844 -28.266 1 84.81 381 VAL A C 1
ATOM 3112 O O . VAL A 1 381 ? 9.164 -18.703 -28.25 1 84.81 381 VAL A O 1
ATOM 3115 N N . ILE A 1 382 ? 11 -19.703 -27.531 1 88.56 382 ILE A N 1
ATOM 3116 C CA . ILE A 1 382 ? 10.258 -20.594 -26.641 1 88.56 382 ILE A CA 1
ATOM 3117 C C . ILE A 1 382 ? 9.547 -19.781 -25.562 1 88.56 382 ILE A C 1
ATOM 3119 O O . ILE A 1 382 ? 8.391 -20.062 -25.234 1 88.56 382 ILE A O 1
ATOM 3123 N N . GLY A 1 383 ? 10.266 -18.812 -25.078 1 91.38 383 GLY A N 1
ATOM 3124 C CA . GLY A 1 383 ? 9.695 -17.969 -24.047 1 91.38 383 GLY A CA 1
ATOM 3125 C C . GLY A 1 383 ? 8.508 -17.156 -24.516 1 91.38 383 GLY A C 1
ATOM 3126 O O . GLY A 1 383 ? 7.598 -16.859 -23.734 1 91.38 383 GLY A O 1
ATOM 3127 N N . CYS A 1 384 ? 8.422 -16.828 -25.75 1 88.75 384 CYS A N 1
ATOM 3128 C CA . CYS A 1 384 ? 7.371 -15.977 -26.297 1 88.75 384 CYS A CA 1
ATOM 3129 C C . CYS A 1 384 ? 6.266 -16.797 -26.938 1 88.75 384 CYS A C 1
ATOM 3131 O O . CYS A 1 384 ? 5.219 -16.266 -27.312 1 88.75 384 CYS A O 1
ATOM 3133 N N . ALA A 1 385 ? 6.453 -18.062 -27 1 85.25 385 ALA A N 1
ATOM 3134 C CA . ALA A 1 385 ? 5.535 -18.906 -27.766 1 85.25 385 ALA A CA 1
ATOM 3135 C C . ALA A 1 385 ? 4.16 -18.953 -27.094 1 85.25 385 ALA A C 1
ATOM 3137 O O . ALA A 1 385 ? 3.137 -18.922 -27.781 1 85.25 385 ALA A O 1
ATOM 3138 N N . SER A 1 386 ? 4.199 -19 -25.797 1 86.94 386 SER A N 1
ATOM 3139 C CA . SER A 1 386 ? 2.93 -19.109 -25.078 1 86.94 386 SER A CA 1
ATOM 3140 C C . SER A 1 386 ? 2.246 -17.75 -24.984 1 86.94 386 SER A C 1
ATOM 3142 O O . SER A 1 386 ? 1.025 -17.672 -24.844 1 86.94 386 SER A O 1
ATOM 3144 N N . LYS A 1 387 ? 3.004 -16.641 -24.969 1 87.56 387 LYS A N 1
ATOM 3145 C CA . LYS A 1 387 ? 2.502 -15.273 -24.938 1 87.56 387 LYS A CA 1
ATOM 3146 C C . LYS A 1 387 ? 3.25 -14.391 -25.922 1 87.56 387 LYS A C 1
ATOM 3148 O O . LYS A 1 387 ? 4.277 -13.797 -25.578 1 87.56 387 LYS A O 1
ATOM 3153 N N . ALA A 1 388 ? 2.67 -14.156 -26.969 1 84.94 388 ALA A N 1
ATOM 3154 C CA . ALA A 1 388 ? 3.32 -13.477 -28.078 1 84.94 388 ALA A CA 1
ATOM 3155 C C . ALA A 1 388 ? 3.57 -12.008 -27.75 1 84.94 388 ALA A C 1
ATOM 3157 O O . ALA A 1 388 ? 4.367 -11.344 -28.422 1 84.94 388 ALA A O 1
ATOM 3158 N N . VAL A 1 389 ? 2.99 -11.508 -26.75 1 88.56 389 VAL A N 1
ATOM 3159 C CA . VAL A 1 389 ? 3.098 -10.086 -26.422 1 88.56 389 VAL A CA 1
ATOM 3160 C C . VAL A 1 389 ? 4.535 -9.758 -26.016 1 88.56 389 VAL A C 1
ATOM 3162 O O . VAL A 1 389 ? 4.934 -8.594 -26.031 1 88.56 389 VAL A O 1
ATOM 3165 N N . TYR A 1 390 ? 5.406 -10.75 -25.719 1 92.5 390 TYR A N 1
ATOM 3166 C CA . TYR A 1 390 ? 6.777 -10.523 -25.281 1 92.5 390 TYR A CA 1
ATOM 3167 C C . TYR A 1 390 ? 7.734 -10.5 -26.469 1 92.5 390 TYR A C 1
ATOM 3169 O O . TYR A 1 390 ? 8.945 -10.352 -26.297 1 92.5 390 TYR A O 1
ATOM 3177 N N . ILE A 1 391 ? 7.273 -10.5 -27.672 1 88.69 391 ILE A N 1
ATOM 3178 C CA . ILE A 1 391 ? 8.078 -10.672 -28.875 1 88.69 391 ILE A CA 1
ATOM 3179 C C . ILE A 1 391 ? 8.953 -9.445 -29.109 1 88.69 391 ILE A C 1
ATOM 3181 O O . ILE A 1 391 ? 10.016 -9.531 -29.719 1 88.69 391 ILE A O 1
ATOM 3185 N N . PRO A 1 392 ? 8.562 -8.242 -28.625 1 89.69 392 PRO A N 1
ATOM 3186 C CA . PRO A 1 392 ? 9.453 -7.094 -28.797 1 89.69 392 PRO A CA 1
ATOM 3187 C C . PRO A 1 392 ? 10.836 -7.328 -28.188 1 89.69 392 PRO A C 1
ATOM 3189 O O . PRO A 1 392 ? 11.805 -6.656 -28.562 1 89.69 392 PRO A O 1
ATOM 3192 N N . MET A 1 393 ? 10.984 -8.25 -27.328 1 91.81 393 MET A N 1
ATOM 3193 C CA . MET A 1 393 ? 12.266 -8.531 -26.703 1 91.81 393 MET A CA 1
ATOM 3194 C C . MET A 1 393 ? 13.273 -9.062 -27.719 1 91.81 393 MET A C 1
ATOM 3196 O O . MET A 1 393 ? 14.477 -9.016 -27.484 1 91.81 393 MET A O 1
ATOM 3200 N N . ILE A 1 394 ? 12.82 -9.523 -28.844 1 86.69 394 ILE A N 1
ATOM 3201 C CA . ILE A 1 394 ? 13.711 -10.039 -29.891 1 86.69 394 ILE A CA 1
ATOM 3202 C C . ILE A 1 394 ? 14.523 -8.891 -30.484 1 86.69 394 ILE A C 1
ATOM 3204 O O . ILE A 1 394 ? 15.555 -9.117 -31.125 1 86.69 394 ILE A O 1
ATOM 3208 N N . LEU A 1 395 ? 14.047 -7.621 -30.312 1 89.38 395 LEU A N 1
ATOM 3209 C CA . LEU A 1 395 ? 14.75 -6.441 -30.812 1 89.38 395 LEU A CA 1
ATOM 3210 C C . LEU A 1 395 ? 16.125 -6.32 -30.172 1 89.38 395 LEU A C 1
ATOM 3212 O O . LEU A 1 395 ? 17 -5.609 -30.688 1 89.38 395 LEU A O 1
ATOM 3216 N N . LEU A 1 396 ? 16.328 -7.008 -29.078 1 92.81 396 LEU A N 1
ATOM 3217 C CA . LEU A 1 396 ? 17.625 -6.996 -28.391 1 92.81 396 LEU A CA 1
ATOM 3218 C C . LEU A 1 396 ? 18.719 -7.543 -29.312 1 92.81 396 LEU A C 1
ATOM 3220 O O . LEU A 1 396 ? 19.875 -7.168 -29.172 1 92.81 396 LEU A O 1
ATOM 3224 N N . PHE A 1 397 ? 18.391 -8.344 -30.266 1 88.12 397 PHE A N 1
ATOM 3225 C CA . PHE A 1 397 ? 19.344 -8.977 -31.156 1 88.12 397 PHE A CA 1
ATOM 3226 C C . PHE A 1 397 ? 19.891 -7.977 -32.156 1 88.12 397 PHE A C 1
ATOM 3228 O O . PHE A 1 397 ? 20.906 -8.242 -32.812 1 88.12 397 PHE A O 1
ATOM 3235 N N . LEU A 1 398 ? 19.234 -6.836 -32.219 1 86.19 398 LEU A N 1
ATOM 3236 C CA . LEU A 1 398 ? 19.703 -5.809 -33.156 1 86.19 398 LEU A CA 1
ATOM 3237 C C . LEU A 1 398 ? 21.078 -5.281 -32.719 1 86.19 398 LEU A C 1
ATOM 3239 O O . LEU A 1 398 ? 21.844 -4.797 -33.562 1 86.19 398 LEU A O 1
ATOM 3243 N N . VAL A 1 399 ? 21.391 -5.453 -31.422 1 85.69 399 VAL A N 1
ATOM 3244 C CA . VAL A 1 399 ? 22.609 -4.801 -30.938 1 85.69 399 VAL A CA 1
ATOM 3245 C C . VAL A 1 399 ? 23.609 -5.852 -30.469 1 85.69 399 VAL A C 1
ATOM 3247 O O . VAL A 1 399 ? 24.594 -5.527 -29.797 1 85.69 399 VAL A O 1
ATOM 3250 N N . ILE A 1 400 ? 23.484 -7.062 -30.812 1 83.94 400 ILE A N 1
ATOM 3251 C CA . ILE A 1 400 ? 24.438 -8.094 -30.406 1 83.94 400 ILE A CA 1
ATOM 3252 C C . ILE A 1 400 ? 25.766 -7.902 -31.141 1 83.94 400 ILE A C 1
ATOM 3254 O O . ILE A 1 400 ? 25.766 -7.516 -32.312 1 83.94 400 ILE A O 1
ATOM 3258 N N . PRO A 1 401 ? 26.875 -8.078 -30.422 1 78.56 401 PRO A N 1
ATOM 3259 C CA . PRO A 1 401 ? 28.188 -7.863 -31.016 1 78.56 401 PRO A CA 1
ATOM 3260 C C . PRO A 1 401 ? 28.406 -8.664 -32.281 1 78.56 401 PRO A C 1
ATOM 3262 O O . PRO A 1 401 ? 29.109 -8.211 -33.188 1 78.56 401 PRO A O 1
ATOM 3265 N N . TYR A 1 402 ? 27.797 -9.797 -32.406 1 73.56 402 TYR A N 1
ATOM 3266 C CA . TYR A 1 402 ? 27.938 -10.609 -33.625 1 73.56 402 TYR A CA 1
ATOM 3267 C C . TYR A 1 402 ? 27.484 -9.82 -34.844 1 73.56 402 TYR A C 1
ATOM 3269 O O . TYR A 1 402 ? 28.141 -9.883 -35.906 1 73.56 402 TYR A O 1
ATOM 3277 N N . VAL A 1 403 ? 26.469 -9.125 -34.656 1 74.12 403 VAL A N 1
ATOM 3278 C CA . VAL A 1 403 ? 25.906 -8.344 -35.781 1 74.12 403 VAL A CA 1
ATOM 3279 C C . VAL A 1 403 ? 26.766 -7.109 -36 1 74.12 403 VAL A C 1
ATOM 3281 O O . VAL A 1 403 ? 27 -6.727 -37.156 1 74.12 403 VAL A O 1
ATOM 3284 N N . GLU A 1 404 ? 27.328 -6.582 -34.906 1 74.31 404 GLU A N 1
ATOM 3285 C CA . GLU A 1 404 ? 28.094 -5.344 -35 1 74.31 404 GLU A CA 1
ATOM 3286 C C . GLU A 1 404 ? 29.406 -5.566 -35.75 1 74.31 404 GLU A C 1
ATOM 3288 O O . GLU A 1 404 ? 29.891 -4.672 -36.438 1 74.31 404 GLU A O 1
ATOM 3293 N N . LYS A 1 405 ? 29.938 -6.797 -35.594 1 75.31 405 LYS A N 1
ATOM 3294 C CA . LYS A 1 405 ? 31.234 -7.098 -36.188 1 75.31 405 LYS A CA 1
ATOM 3295 C C . LYS A 1 405 ? 31.078 -7.496 -37.656 1 75.31 405 LYS A C 1
ATOM 3297 O O . LYS A 1 405 ? 32.062 -7.586 -38.375 1 75.31 405 LYS A O 1
ATOM 3302 N N . LYS A 1 406 ? 29.891 -7.66 -38.062 1 75.38 406 LYS A N 1
ATOM 3303 C CA . LYS A 1 406 ? 29.688 -8.125 -39.406 1 75.38 406 LYS A CA 1
ATOM 3304 C C . LYS A 1 406 ? 29.719 -6.965 -40.406 1 75.38 406 LYS A C 1
ATOM 3306 O O . LYS A 1 406 ? 29.641 -5.801 -40 1 75.38 406 LYS A O 1
ATOM 3311 N N . LYS A 1 407 ? 29.969 -7.348 -41.656 1 80.62 407 LYS A N 1
ATOM 3312 C CA . LYS A 1 407 ? 29.938 -6.359 -42.75 1 80.62 407 LYS A CA 1
ATOM 3313 C C . LYS A 1 407 ? 28.547 -5.738 -42.875 1 80.62 407 LYS A C 1
ATOM 3315 O O . LYS A 1 407 ? 27.547 -6.352 -42.5 1 80.62 407 LYS A O 1
ATOM 3320 N N . PRO A 1 408 ? 28.469 -4.605 -43.344 1 85.12 408 PRO A N 1
ATOM 3321 C CA . PRO A 1 408 ? 27.203 -3.855 -43.406 1 85.12 408 PRO A CA 1
ATOM 3322 C C . PRO A 1 408 ? 26.094 -4.625 -44.094 1 85.12 408 PRO A C 1
ATOM 3324 O O . PRO A 1 408 ? 24.938 -4.613 -43.656 1 85.12 408 PRO A O 1
ATOM 3327 N N . LYS A 1 409 ? 26.438 -5.25 -45.219 1 85 409 LYS A N 1
ATOM 3328 C CA . LYS A 1 409 ? 25.422 -6 -45.938 1 85 409 LYS A CA 1
ATOM 3329 C C . LYS A 1 409 ? 24.859 -7.141 -45.094 1 85 409 LYS A C 1
ATOM 3331 O O . LYS A 1 409 ? 23.656 -7.371 -45.062 1 85 409 LYS A O 1
ATOM 3336 N N . LYS A 1 410 ? 25.703 -7.793 -44.406 1 80.56 410 LYS A N 1
ATOM 3337 C CA . LYS A 1 410 ? 25.297 -8.898 -43.531 1 80.56 410 LYS A CA 1
ATOM 3338 C C . LYS A 1 410 ? 24.531 -8.391 -42.312 1 80.56 410 LYS A C 1
ATOM 3340 O O . LYS A 1 410 ? 23.609 -9.055 -41.844 1 80.56 410 LYS A O 1
ATOM 3345 N N . LYS A 1 411 ? 24.938 -7.281 -41.906 1 82.69 411 LYS A N 1
ATOM 3346 C CA . LYS A 1 411 ? 24.219 -6.648 -40.781 1 82.69 411 LYS A CA 1
ATOM 3347 C C . LYS A 1 411 ? 22.766 -6.379 -41.156 1 82.69 411 LYS A C 1
ATOM 3349 O O . LYS A 1 411 ? 21.859 -6.664 -40.375 1 82.69 411 LYS A O 1
ATOM 3354 N N . VAL A 1 412 ? 22.641 -5.859 -42.344 1 85.81 412 VAL A N 1
ATOM 3355 C CA . VAL A 1 412 ? 21.297 -5.512 -42.781 1 85.81 412 VAL A CA 1
ATOM 3356 C C . VAL A 1 412 ? 20.453 -6.777 -42.938 1 85.81 412 VAL A C 1
ATOM 3358 O O . VAL A 1 412 ? 19.266 -6.785 -42.594 1 85.81 412 VAL A O 1
ATOM 3361 N N . ILE A 1 413 ? 21.062 -7.781 -43.375 1 81.06 413 ILE A N 1
ATOM 3362 C CA . ILE A 1 413 ? 20.359 -9.055 -43.531 1 81.06 413 ILE A CA 1
ATOM 3363 C C . ILE A 1 413 ? 19.938 -9.594 -42.188 1 81.06 413 ILE A C 1
ATOM 3365 O O . ILE A 1 413 ? 18.812 -10.055 -42 1 81.06 413 ILE A O 1
ATOM 3369 N N . LEU A 1 414 ? 20.797 -9.484 -41.25 1 79.12 414 LEU A N 1
ATOM 3370 C CA . LEU A 1 414 ? 20.516 -9.984 -39.938 1 79.12 414 LEU A CA 1
ATOM 3371 C C . LEU A 1 414 ? 19.453 -9.125 -39.25 1 79.12 414 LEU A C 1
ATOM 3373 O O . LEU A 1 414 ? 18.531 -9.648 -38.625 1 79.12 414 LEU A O 1
ATOM 3377 N N . TRP A 1 415 ? 19.578 -7.887 -39.438 1 85.44 415 TRP A N 1
ATOM 3378 C CA . TRP A 1 415 ? 18.578 -6.977 -38.906 1 85.44 415 TRP A CA 1
ATOM 3379 C C . TRP A 1 415 ? 17.203 -7.23 -39.531 1 85.44 415 TRP A C 1
ATOM 3381 O O . TRP A 1 415 ? 16.203 -7.273 -38.812 1 85.44 415 TRP A O 1
ATOM 3391 N N . SER A 1 416 ? 17.25 -7.391 -40.781 1 85.25 416 SER A N 1
ATOM 3392 C CA . SER A 1 416 ? 16 -7.652 -41.469 1 85.25 416 SER A CA 1
ATOM 3393 C C . SER A 1 416 ? 15.383 -8.977 -41.062 1 85.25 416 SER A C 1
ATOM 3395 O O . SER A 1 416 ? 14.164 -9.094 -40.938 1 85.25 416 SER A O 1
ATOM 3397 N N . GLY A 1 417 ? 16.266 -9.898 -40.875 1 80.25 417 GLY A N 1
ATOM 3398 C CA . GLY A 1 417 ? 15.781 -11.188 -40.406 1 80.25 417 GLY A CA 1
ATOM 3399 C C . GLY A 1 417 ? 15.094 -11.102 -39.062 1 80.25 417 GLY A C 1
ATOM 3400 O O . GLY A 1 417 ? 14.039 -11.703 -38.844 1 80.25 417 GLY A O 1
ATOM 3401 N N . ILE A 1 418 ? 15.648 -10.383 -38.219 1 81.38 418 ILE A N 1
ATOM 3402 C CA . ILE A 1 418 ? 15.086 -10.203 -36.875 1 81.38 418 ILE A CA 1
ATOM 3403 C C . ILE A 1 418 ? 13.734 -9.492 -36.969 1 81.38 418 ILE A C 1
ATOM 3405 O O . ILE A 1 418 ? 12.766 -9.898 -36.344 1 81.38 418 ILE A O 1
ATOM 3409 N N . ILE A 1 419 ? 13.641 -8.531 -37.75 1 82 419 ILE A N 1
ATOM 3410 C CA . ILE A 1 419 ? 12.414 -7.762 -37.938 1 82 419 ILE A CA 1
ATOM 3411 C C . ILE A 1 419 ? 11.336 -8.641 -38.562 1 82 419 ILE A C 1
ATOM 3413 O O . ILE A 1 419 ? 10.164 -8.57 -38.188 1 82 419 ILE A O 1
ATOM 3417 N N . ILE A 1 420 ? 11.758 -9.398 -39.469 1 80.75 420 ILE A N 1
ATOM 3418 C CA . ILE A 1 420 ? 10.82 -10.297 -40.125 1 80.75 420 ILE A CA 1
ATOM 3419 C C . ILE A 1 420 ? 10.266 -11.297 -39.125 1 80.75 420 ILE A C 1
ATOM 3421 O O . ILE A 1 420 ? 9.062 -11.578 -39.125 1 80.75 420 ILE A O 1
ATOM 3425 N N . ILE A 1 421 ? 11.148 -11.828 -38.312 1 76.25 421 ILE A N 1
ATOM 3426 C CA . ILE A 1 421 ? 10.695 -12.758 -37.281 1 76.25 421 ILE A CA 1
ATOM 3427 C C . ILE A 1 421 ? 9.695 -12.055 -36.344 1 76.25 421 ILE A C 1
ATOM 3429 O O . ILE A 1 421 ? 8.656 -12.609 -36.031 1 76.25 421 ILE A O 1
ATOM 3433 N N . LEU A 1 422 ? 10.062 -10.883 -35.969 1 80 422 LEU A N 1
ATOM 3434 C CA . LEU A 1 422 ? 9.156 -10.078 -35.156 1 80 422 LEU A CA 1
ATOM 3435 C C . LEU A 1 422 ? 7.809 -9.906 -35.844 1 80 422 LEU A C 1
ATOM 3437 O O . LEU A 1 422 ? 6.762 -10.133 -35.219 1 80 422 LEU A O 1
ATOM 3441 N N . MET A 1 423 ? 7.809 -9.641 -37.062 1 78.44 423 MET A N 1
ATOM 3442 C CA . MET A 1 423 ? 6.586 -9.398 -37.812 1 78.44 423 MET A CA 1
ATOM 3443 C C . MET A 1 423 ? 5.789 -10.68 -38 1 78.44 423 MET A C 1
ATOM 3445 O O . MET A 1 423 ? 4.559 -10.672 -37.906 1 78.44 423 MET A O 1
ATOM 3449 N N . LEU A 1 424 ? 6.441 -11.734 -38.219 1 75.38 424 LEU A N 1
ATOM 3450 C CA . LEU A 1 424 ? 5.773 -13.016 -38.406 1 75.38 424 LEU A CA 1
ATOM 3451 C C . LEU A 1 424 ? 5.066 -13.453 -37.125 1 75.38 424 LEU A C 1
ATOM 3453 O O . LEU A 1 424 ? 3.924 -13.914 -37.188 1 75.38 424 LEU A O 1
ATOM 3457 N N . VAL A 1 425 ? 5.797 -13.297 -36.094 1 74.25 425 VAL A N 1
ATOM 3458 C CA . VAL A 1 425 ? 5.188 -13.672 -34.812 1 74.25 425 VAL A CA 1
ATOM 3459 C C . VAL A 1 425 ? 4.02 -12.734 -34.5 1 74.25 425 VAL A C 1
ATOM 3461 O O . VAL A 1 425 ? 2.959 -13.18 -34.062 1 74.25 425 VAL A O 1
ATOM 3464 N N . MET A 1 426 ? 4.184 -11.477 -34.812 1 74 426 MET A N 1
ATOM 3465 C CA . MET A 1 426 ? 3.115 -10.508 -34.594 1 74 426 MET A CA 1
ATOM 3466 C C . MET A 1 426 ? 1.91 -10.828 -35.5 1 74 426 MET A C 1
ATOM 3468 O O . MET A 1 426 ? 0.766 -10.641 -35.062 1 74 426 MET A O 1
ATOM 3472 N N . LEU A 1 427 ? 2.168 -11.336 -36.594 1 70.69 427 LEU A N 1
ATOM 3473 C CA . LEU A 1 427 ? 1.109 -11.656 -37.562 1 70.69 427 LEU A CA 1
ATOM 3474 C C . LEU A 1 427 ? 0.253 -12.812 -37.031 1 70.69 427 LEU A C 1
ATOM 3476 O O . LEU A 1 427 ? -0.929 -12.906 -37.375 1 70.69 427 LEU A O 1
ATOM 3480 N N . THR A 1 428 ? 0.822 -13.664 -36.312 1 67.12 428 THR A N 1
ATOM 3481 C CA . THR A 1 428 ? 0.052 -14.789 -35.781 1 67.12 428 THR A CA 1
ATOM 3482 C C . THR A 1 428 ? -1.087 -14.305 -34.906 1 67.12 428 THR A C 1
ATOM 3484 O O . THR A 1 428 ? -2.107 -14.977 -34.75 1 67.12 428 THR A O 1
ATOM 3487 N N . PHE A 1 429 ? -0.945 -13.195 -34.406 1 66.5 429 PHE A N 1
ATOM 3488 C CA . PHE A 1 429 ? -2.023 -12.742 -33.531 1 66.5 429 PHE A CA 1
ATOM 3489 C C . PHE A 1 429 ? -2.738 -11.539 -34.156 1 66.5 429 PHE A C 1
ATOM 3491 O O . PHE A 1 429 ? -3.928 -11.328 -33.906 1 66.5 429 PHE A O 1
ATOM 3498 N N . VAL A 1 430 ? -2.025 -10.773 -34.969 1 65.56 430 VAL A N 1
ATOM 3499 C CA . VAL A 1 430 ? -2.598 -9.562 -35.531 1 65.56 430 VAL A CA 1
ATOM 3500 C C . VAL A 1 430 ? -3.412 -9.93 -36.781 1 65.56 430 VAL A C 1
ATOM 3502 O O . VAL A 1 430 ? -4.504 -9.398 -37 1 65.56 430 VAL A O 1
ATOM 3505 N N . LEU A 1 431 ? -2.869 -10.906 -37.531 1 61.97 431 LEU A N 1
ATOM 3506 C CA . LEU A 1 431 ? -3.471 -11.195 -38.812 1 61.97 431 LEU A CA 1
ATOM 3507 C C . LEU A 1 431 ? -4.883 -11.75 -38.656 1 61.97 431 LEU A C 1
ATOM 3509 O O . LEU A 1 431 ? -5.809 -11.32 -39.344 1 61.97 431 LEU A O 1
ATOM 3513 N N . PRO A 1 432 ? -4.977 -12.758 -37.75 1 64.44 432 PRO A N 1
ATOM 3514 C CA . PRO A 1 432 ? -6.359 -13.211 -37.594 1 64.44 432 PRO A CA 1
ATOM 3515 C C . PRO A 1 432 ? -7.309 -12.094 -37.188 1 64.44 432 PRO A C 1
ATOM 3517 O O . PRO A 1 432 ? -8.461 -12.062 -37.625 1 64.44 432 PRO A O 1
ATOM 3520 N N . THR A 1 433 ? -6.82 -11.242 -36.438 1 65.88 433 THR A N 1
ATOM 3521 C CA . THR A 1 433 ? -7.637 -10.109 -36 1 65.88 433 THR A CA 1
ATOM 3522 C C . THR A 1 433 ? -7.941 -9.18 -37.156 1 65.88 433 THR A C 1
ATOM 3524 O O . THR A 1 433 ? -9.094 -8.797 -37.375 1 65.88 433 THR A O 1
ATOM 3527 N N . LEU A 1 434 ? -6.926 -8.906 -37.969 1 63.28 434 LEU A N 1
ATOM 3528 C CA . LEU A 1 434 ? -7.082 -8.008 -39.094 1 63.28 434 LEU A CA 1
ATOM 3529 C C . LEU A 1 434 ? -7.926 -8.656 -40.188 1 63.28 434 LEU A C 1
ATOM 3531 O O . LEU A 1 434 ? -8.758 -7.988 -40.812 1 63.28 434 LEU A O 1
ATOM 3535 N N . SER A 1 435 ? -7.664 -9.938 -40.438 1 64.44 435 SER A N 1
ATOM 3536 C CA . SER A 1 435 ? -8.406 -10.656 -41.469 1 64.44 435 SER A CA 1
ATOM 3537 C C . SER A 1 435 ? -9.891 -10.734 -41.125 1 64.44 435 SER A C 1
ATOM 3539 O O . SER A 1 435 ? -10.742 -10.547 -42 1 64.44 435 SER A O 1
ATOM 3541 N N . ASN A 1 436 ? -10.102 -10.969 -39.938 1 65.25 436 ASN A N 1
ATOM 3542 C CA . ASN A 1 436 ? -11.5 -11.031 -39.531 1 65.25 436 ASN A CA 1
ATOM 3543 C C . ASN A 1 436 ? -12.141 -9.641 -39.531 1 65.25 436 ASN A C 1
ATOM 3545 O O . ASN A 1 436 ? -13.312 -9.492 -39.875 1 65.25 436 ASN A O 1
ATOM 3549 N N . ALA A 1 437 ? -11.391 -8.75 -39.156 1 62.66 437 ALA A N 1
ATOM 3550 C CA . ALA A 1 437 ? -11.875 -7.375 -39.219 1 62.66 437 ALA A CA 1
ATOM 3551 C C . ALA A 1 437 ? -12.195 -6.969 -40.656 1 62.66 437 ALA A C 1
ATOM 3553 O O . ALA A 1 437 ? -13.242 -6.371 -40.906 1 62.66 437 ALA A O 1
ATOM 3554 N N . ALA A 1 438 ? -11.297 -7.391 -41.5 1 61.28 438 ALA A N 1
ATOM 3555 C CA . ALA A 1 438 ? -11.492 -7.09 -42.938 1 61.28 438 ALA A CA 1
ATOM 3556 C C . ALA A 1 438 ? -12.68 -7.859 -43.5 1 61.28 438 ALA A C 1
ATOM 3558 O O . ALA A 1 438 ? -13.406 -7.348 -44.344 1 61.28 438 ALA A O 1
ATOM 3559 N N . ALA A 1 439 ? -12.781 -9.039 -43 1 62.78 439 ALA A N 1
ATOM 3560 C CA . ALA A 1 439 ? -13.875 -9.891 -43.469 1 62.78 439 ALA A CA 1
ATOM 3561 C C . ALA A 1 439 ? -15.195 -9.5 -42.812 1 62.78 439 ALA A C 1
ATOM 3563 O O . ALA A 1 439 ? -16.25 -10.047 -43.125 1 62.78 439 ALA A O 1
ATOM 3564 N N . GLY A 1 440 ? -15.188 -8.5 -41.969 1 58.97 440 GLY A N 1
ATOM 3565 C CA . GLY A 1 440 ? -16.406 -8 -41.344 1 58.97 440 GLY A CA 1
ATOM 3566 C C . GLY A 1 440 ? -16.906 -8.906 -40.219 1 58.97 440 GLY A C 1
ATOM 3567 O O . GLY A 1 440 ? -18.078 -8.844 -39.875 1 58.97 440 GLY A O 1
ATOM 3568 N N . ASN A 1 441 ? -16.109 -9.906 -40 1 63.97 441 ASN A N 1
ATOM 3569 C CA . ASN A 1 441 ? -16.516 -10.773 -38.906 1 63.97 441 ASN A CA 1
ATOM 3570 C C . ASN A 1 441 ? -16.422 -10.062 -37.562 1 63.97 441 ASN A C 1
ATOM 3572 O O . ASN A 1 441 ? -15.43 -10.211 -36.844 1 63.97 441 ASN A O 1
ATOM 3576 N N . ILE A 1 442 ? -17.484 -9.367 -37.281 1 60.5 442 ILE A N 1
ATOM 3577 C CA . ILE A 1 442 ? -17.547 -8.438 -36.156 1 60.5 442 ILE A CA 1
ATOM 3578 C C . ILE A 1 442 ? -17.531 -9.219 -34.844 1 60.5 442 ILE A C 1
ATOM 3580 O O . ILE A 1 442 ? -17.156 -8.68 -33.781 1 60.5 442 ILE A O 1
ATOM 3584 N N . THR A 1 443 ? -17.828 -10.477 -34.906 1 57.19 443 THR A N 1
ATOM 3585 C CA . THR A 1 443 ? -17.938 -11.25 -33.688 1 57.19 443 THR A CA 1
ATOM 3586 C C . THR A 1 443 ? -16.641 -12.008 -33.406 1 57.19 443 THR A C 1
ATOM 3588 O O . THR A 1 443 ? -16.547 -12.727 -32.406 1 57.19 443 THR A O 1
ATOM 3591 N N . PHE A 1 444 ? -15.711 -11.82 -34.25 1 61.19 444 PHE A N 1
ATOM 3592 C CA . PHE A 1 444 ? -14.469 -12.562 -34.094 1 61.19 444 PHE A CA 1
ATOM 3593 C C . PHE A 1 444 ? -13.727 -12.094 -32.844 1 61.19 444 PHE A C 1
ATOM 3595 O O . PHE A 1 444 ? -13.602 -10.891 -32.594 1 61.19 444 PHE A O 1
ATOM 3602 N N . GLY A 1 445 ? -13.25 -13 -32.125 1 63.41 445 GLY A N 1
ATOM 3603 C CA . GLY A 1 445 ? -12.352 -12.766 -31.016 1 63.41 445 GLY A CA 1
ATOM 3604 C C . GLY A 1 445 ? -13.062 -12.227 -29.797 1 63.41 445 GLY A C 1
ATOM 3605 O O . GLY A 1 445 ? -14.281 -12.078 -29.781 1 63.41 445 GLY A O 1
ATOM 3606 N N . GLY A 1 446 ? -12.523 -12.25 -28.703 1 69.38 446 GLY A N 1
ATOM 3607 C CA . GLY A 1 446 ? -13.047 -11.773 -27.422 1 69.38 446 GLY A CA 1
ATOM 3608 C C . GLY A 1 446 ? -13.023 -12.844 -26.344 1 69.38 446 GLY A C 1
ATOM 3609 O O . GLY A 1 446 ? -13.008 -14.039 -26.641 1 69.38 446 GLY A O 1
ATOM 3610 N N . ASP A 1 447 ? -12.805 -12.359 -25.203 1 70.12 447 ASP A N 1
ATOM 3611 C CA . ASP A 1 447 ? -12.82 -13.203 -24.016 1 70.12 447 ASP A CA 1
ATOM 3612 C C . ASP A 1 447 ? -14.117 -13.016 -23.219 1 70.12 447 ASP A C 1
ATOM 3614 O O . ASP A 1 447 ? -14.391 -11.922 -22.734 1 70.12 447 ASP A O 1
ATOM 3618 N N . SER A 1 448 ? -14.984 -14.039 -23.25 1 66.5 448 SER A N 1
ATOM 3619 C CA . SER A 1 448 ? -16.281 -13.961 -22.609 1 66.5 448 SER A CA 1
ATOM 3620 C C . SER A 1 448 ? -16.156 -13.539 -21.141 1 66.5 448 SER A C 1
ATOM 3622 O O . SER A 1 448 ? -17.109 -13.031 -20.547 1 66.5 448 SER A O 1
ATOM 3624 N N . ARG A 1 449 ? -15.164 -13.695 -20.672 1 65.06 449 ARG A N 1
ATOM 3625 C CA . ARG A 1 449 ? -14.938 -13.344 -19.266 1 65.06 449 ARG A CA 1
ATOM 3626 C C . ARG A 1 449 ? -15.016 -11.836 -19.047 1 65.06 449 ARG A C 1
ATOM 3628 O O . ARG A 1 449 ? -15.312 -11.375 -17.953 1 65.06 449 ARG A O 1
ATOM 3635 N N . GLY A 1 450 ? -14.68 -11.172 -20.094 1 66.5 450 GLY A N 1
ATOM 3636 C CA . GLY A 1 450 ? -14.656 -9.719 -20 1 66.5 450 GLY A CA 1
ATOM 3637 C C . GLY A 1 450 ? -16 -9.086 -20.312 1 66.5 450 GLY A C 1
ATOM 3638 O O . GLY A 1 450 ? -16.141 -7.859 -20.266 1 66.5 450 GLY A O 1
ATOM 3639 N N . GLY A 1 451 ? -16.953 -9.766 -20.688 1 70.62 451 GLY A N 1
ATOM 3640 C CA . GLY A 1 451 ? -18.266 -9.227 -21.016 1 70.62 451 GLY A CA 1
ATOM 3641 C C . GLY A 1 451 ? -18.484 -9.07 -22.516 1 70.62 451 GLY A C 1
ATOM 3642 O O . GLY A 1 451 ? -18.297 -10.023 -23.266 1 70.62 451 GLY A O 1
ATOM 3643 N N . ASP A 1 452 ? -18.859 -7.871 -22.891 1 80.62 452 ASP A N 1
ATOM 3644 C CA . ASP A 1 452 ? -19.094 -7.578 -24.297 1 80.62 452 ASP A CA 1
ATOM 3645 C C . ASP A 1 452 ? -17.797 -7.223 -25.016 1 80.62 452 ASP A C 1
ATOM 3647 O O . ASP A 1 452 ? -17.562 -6.059 -25.359 1 80.62 452 ASP A O 1
ATOM 3651 N N . THR A 1 453 ? -17.109 -8.25 -25.281 1 82.06 453 THR A N 1
ATOM 3652 C CA . THR A 1 453 ? -15.797 -8.055 -25.875 1 82.06 453 THR A CA 1
ATOM 3653 C C . THR A 1 453 ? -15.805 -8.445 -27.344 1 82.06 453 THR A C 1
ATOM 3655 O O . THR A 1 453 ? -16.703 -9.156 -27.797 1 82.06 453 THR A O 1
ATOM 3658 N N . GLY A 1 454 ? -14.961 -7.871 -28.125 1 81.81 454 GLY A N 1
ATOM 3659 C CA . GLY A 1 454 ? -14.719 -8.133 -29.531 1 81.81 454 GLY A CA 1
ATOM 3660 C C . GLY A 1 454 ? -13.508 -7.391 -30.078 1 81.81 454 GLY A C 1
ATOM 3661 O O . GLY A 1 454 ? -13.461 -6.16 -30.047 1 81.81 454 GLY A O 1
ATOM 3662 N N . VAL A 1 455 ? -12.672 -8.227 -30.609 1 84.31 455 VAL A N 1
ATOM 3663 C CA . VAL A 1 455 ? -11.383 -7.668 -31.016 1 84.31 455 VAL A CA 1
ATOM 3664 C C . VAL A 1 455 ? -11.586 -6.703 -32.188 1 84.31 455 VAL A C 1
ATOM 3666 O O . VAL A 1 455 ? -11.117 -5.566 -32.156 1 84.31 455 VAL A O 1
ATOM 3669 N N . VAL A 1 456 ? -12.352 -7.125 -33.125 1 83.38 456 VAL A N 1
ATOM 3670 C CA . VAL A 1 456 ? -12.547 -6.312 -34.312 1 83.38 456 VAL A CA 1
ATOM 3671 C C . VAL A 1 456 ? -13.336 -5.051 -33.969 1 83.38 456 VAL A C 1
ATOM 3673 O O . VAL A 1 456 ? -12.969 -3.947 -34.375 1 83.38 456 VAL A O 1
ATOM 3676 N N . ARG A 1 457 ? -14.367 -5.191 -33.25 1 87.5 457 ARG A N 1
ATOM 3677 C CA . ARG A 1 457 ? -15.18 -4.043 -32.844 1 87.5 457 ARG A CA 1
ATOM 3678 C C . ARG A 1 457 ? -14.352 -3.059 -32.031 1 87.5 457 ARG A C 1
ATOM 3680 O O . ARG A 1 457 ? -14.531 -1.845 -32.125 1 87.5 457 ARG A O 1
ATOM 3687 N N . GLN A 1 458 ? -13.508 -3.594 -31.188 1 90.38 458 GLN A N 1
ATOM 3688 C CA . GLN A 1 458 ? -12.664 -2.744 -30.359 1 90.38 458 GLN A CA 1
ATOM 3689 C C . GLN A 1 458 ? -11.656 -1.975 -31.219 1 90.38 458 GLN A C 1
ATOM 3691 O O . GLN A 1 458 ? -11.375 -0.803 -30.953 1 90.38 458 GLN A O 1
ATOM 3696 N N . ILE A 1 459 ? -11.156 -2.633 -32.188 1 88.06 459 ILE A N 1
ATOM 3697 C CA . ILE A 1 459 ? -10.211 -1.983 -33.094 1 88.06 459 ILE A CA 1
ATOM 3698 C C . ILE A 1 459 ? -10.914 -0.868 -33.875 1 88.06 459 ILE A C 1
ATOM 3700 O O . ILE A 1 459 ? -10.367 0.225 -34.031 1 88.06 459 ILE A O 1
ATOM 3704 N N . VAL A 1 460 ? -12.07 -1.15 -34.344 1 87.94 460 VAL A N 1
ATOM 3705 C CA . VAL A 1 460 ? -12.844 -0.141 -35.062 1 87.94 460 VAL A CA 1
ATOM 3706 C C . VAL A 1 460 ? -13.109 1.051 -34.125 1 87.94 460 VAL A C 1
ATOM 3708 O O . VAL A 1 460 ? -12.992 2.203 -34.562 1 87.94 460 VAL A O 1
ATOM 3711 N N . SER A 1 461 ? -13.469 0.741 -32.969 1 91.44 461 SER A N 1
ATOM 3712 C CA . SER A 1 461 ? -13.695 1.8 -32 1 91.44 461 SER A CA 1
ATOM 3713 C C . SER A 1 461 ? -12.445 2.639 -31.781 1 91.44 461 SER A C 1
ATOM 3715 O O . SER A 1 461 ? -12.516 3.867 -31.703 1 91.44 461 SER A O 1
ATOM 3717 N N . MET A 1 462 ? -11.344 2.025 -31.719 1 93.06 462 MET A N 1
ATOM 3718 C CA . MET A 1 462 ? -10.078 2.723 -31.5 1 93.06 462 MET A CA 1
ATOM 3719 C C . MET A 1 462 ? -9.742 3.609 -32.688 1 93.06 462 MET A C 1
ATOM 3721 O O . MET A 1 462 ? -9.25 4.727 -32.531 1 93.06 462 MET A O 1
ATOM 3725 N N . ILE A 1 463 ? -10.008 3.086 -33.875 1 91.44 463 ILE A N 1
ATOM 3726 C CA . ILE A 1 463 ? -9.711 3.832 -35.094 1 91.44 463 ILE A CA 1
ATOM 3727 C C . ILE A 1 463 ? -10.625 5.051 -35.188 1 91.44 463 ILE A C 1
ATOM 3729 O O . ILE A 1 463 ? -10.195 6.121 -35.625 1 91.44 463 ILE A O 1
ATOM 3733 N N . LYS A 1 464 ? -11.82 4.848 -34.781 1 93.75 464 LYS A N 1
ATOM 3734 C CA . LYS A 1 464 ? -12.773 5.949 -34.812 1 93.75 464 LYS A CA 1
ATOM 3735 C C . LYS A 1 464 ? -12.422 7.016 -33.781 1 93.75 464 LYS A C 1
ATOM 3737 O O . LYS A 1 464 ? -12.805 8.18 -33.938 1 93.75 464 LYS A O 1
ATOM 3742 N N . HIS A 1 465 ? -11.734 6.648 -32.781 1 96.19 465 HIS A N 1
ATOM 3743 C CA . HIS A 1 465 ? -11.383 7.559 -31.688 1 96.19 465 HIS A CA 1
ATOM 3744 C C . HIS A 1 465 ? -9.883 7.496 -31.375 1 96.19 465 HIS A C 1
ATOM 3746 O O . HIS A 1 465 ? -9.492 7.133 -30.266 1 96.19 465 HIS A O 1
ATOM 3752 N N . PRO A 1 466 ? -9.039 7.914 -32.188 1 95.19 466 PRO A N 1
ATOM 3753 C CA . PRO A 1 466 ? -7.594 7.723 -32.062 1 95.19 466 PRO A CA 1
ATOM 3754 C C . PRO A 1 466 ? -7.008 8.453 -30.875 1 95.19 466 PRO A C 1
ATOM 3756 O O . PRO A 1 466 ? -6.164 7.895 -30.156 1 95.19 466 PRO A O 1
ATOM 3759 N N . TRP A 1 467 ? -7.453 9.656 -30.594 1 94.62 467 TRP A N 1
ATOM 3760 C CA . TRP A 1 467 ? -6.891 10.414 -29.484 1 94.62 467 TRP A CA 1
ATOM 3761 C C . TRP A 1 467 ? -7.324 9.828 -28.141 1 94.62 467 TRP A C 1
ATOM 3763 O O . TRP A 1 467 ? -6.539 9.789 -27.188 1 94.62 467 TRP A O 1
ATOM 3773 N N . ALA A 1 468 ? -8.57 9.438 -28.062 1 95.69 468 ALA A N 1
ATOM 3774 C CA . ALA A 1 468 ? -9.055 8.773 -26.844 1 95.69 468 ALA A CA 1
ATOM 3775 C C . ALA A 1 468 ? -8.281 7.484 -26.594 1 95.69 468 ALA A C 1
ATOM 3777 O O . ALA A 1 468 ? -7.996 7.148 -25.438 1 95.69 468 ALA A O 1
ATOM 3778 N N . SER A 1 469 ? -7.961 6.82 -27.656 1 96.38 469 SER A N 1
ATOM 3779 C CA . SER A 1 469 ? -7.234 5.559 -27.547 1 96.38 469 SER A CA 1
ATOM 3780 C C . SER A 1 469 ? -5.824 5.777 -27.016 1 96.38 469 SER A C 1
ATOM 3782 O O . SER A 1 469 ? -5.363 5.051 -26.125 1 96.38 469 SER A O 1
ATOM 3784 N N . VAL A 1 470 ? -5.18 6.742 -27.578 1 95.69 470 VAL A N 1
ATOM 3785 C CA . VAL A 1 470 ? -3.818 7.043 -27.141 1 95.69 470 VAL A CA 1
ATOM 3786 C C . VAL A 1 470 ? -3.824 7.484 -25.688 1 95.69 470 VAL A C 1
ATOM 3788 O O . VAL A 1 470 ? -2.994 7.035 -24.891 1 95.69 470 VAL A O 1
ATOM 3791 N N . LYS A 1 471 ? -4.742 8.297 -25.359 1 95.38 471 LYS A N 1
ATOM 3792 C CA . LYS A 1 471 ? -4.852 8.766 -23.984 1 95.38 471 LYS A CA 1
ATOM 3793 C C . LYS A 1 471 ? -5.109 7.598 -23.031 1 95.38 471 LYS A C 1
ATOM 3795 O O . LYS A 1 471 ? -4.465 7.488 -21.984 1 95.38 471 LYS A O 1
ATOM 3800 N N . LEU A 1 472 ? -6.027 6.793 -23.375 1 95.38 472 LEU A N 1
ATOM 3801 C CA . LEU A 1 472 ? -6.371 5.645 -22.547 1 95.38 472 LEU A CA 1
ATOM 3802 C C . LEU A 1 472 ? -5.145 4.77 -22.297 1 95.38 472 LEU A C 1
ATOM 3804 O O . LEU A 1 472 ? -4.879 4.379 -21.156 1 95.38 472 LEU A O 1
ATOM 3808 N N . MET A 1 473 ? -4.395 4.504 -23.359 1 95.12 473 MET A N 1
ATOM 3809 C CA . MET A 1 473 ? -3.227 3.637 -23.266 1 95.12 473 MET A CA 1
ATOM 3810 C C . MET A 1 473 ? -2.156 4.258 -22.375 1 95.12 473 MET A C 1
ATOM 3812 O O . MET A 1 473 ? -1.634 3.598 -21.469 1 95.12 473 MET A O 1
ATOM 3816 N N . LEU A 1 474 ? -1.884 5.473 -22.578 1 94.56 474 LEU A N 1
ATOM 3817 C CA . LEU A 1 474 ? -0.833 6.148 -21.828 1 94.56 474 LEU A CA 1
ATOM 3818 C C . LEU A 1 474 ? -1.22 6.289 -20.359 1 94.56 474 LEU A C 1
ATOM 3820 O O . LEU A 1 474 ? -0.418 5.992 -19.469 1 94.56 474 LEU A O 1
ATOM 3824 N N . VAL A 1 475 ? -2.438 6.621 -20.156 1 92.75 475 VAL A N 1
ATOM 3825 C CA . VAL A 1 475 ? -2.895 6.812 -18.781 1 92.75 475 VAL A CA 1
ATOM 3826 C C . VAL A 1 475 ? -2.92 5.473 -18.047 1 92.75 475 VAL A C 1
ATOM 3828 O O . VAL A 1 475 ? -2.506 5.379 -16.891 1 92.75 475 VAL A O 1
ATOM 3831 N N . SER A 1 476 ? -3.387 4.484 -18.688 1 92.56 476 SER A N 1
ATOM 3832 C CA . SER A 1 476 ? -3.492 3.172 -18.062 1 92.56 476 SER A CA 1
ATOM 3833 C C . SER A 1 476 ? -2.117 2.609 -17.719 1 92.56 476 SER A C 1
ATOM 3835 O O . SER A 1 476 ? -1.92 2.049 -16.641 1 92.56 476 SER A O 1
ATOM 3837 N N . VAL A 1 477 ? -1.2 2.787 -18.562 1 92.94 477 VAL A N 1
ATOM 3838 C CA . VAL A 1 477 ? 0.133 2.223 -18.375 1 92.94 477 VAL A CA 1
ATOM 3839 C C . VAL A 1 477 ? 0.839 2.932 -17.219 1 92.94 477 VAL A C 1
ATOM 3841 O O . VAL A 1 477 ? 1.535 2.293 -16.422 1 92.94 477 VAL A O 1
ATOM 3844 N N . PHE A 1 478 ? 0.588 4.188 -17.031 1 90.25 478 PHE A N 1
ATOM 3845 C CA . PHE A 1 478 ? 1.373 4.957 -16.078 1 90.25 478 PHE A CA 1
ATOM 3846 C C . PHE A 1 478 ? 0.586 5.18 -14.789 1 90.25 478 PHE A C 1
ATOM 3848 O O . PHE A 1 478 ? 1.077 5.824 -13.859 1 90.25 478 PHE A O 1
ATOM 3855 N N . LYS A 1 479 ? -0.548 4.629 -14.711 1 87.62 479 LYS A N 1
ATOM 3856 C CA . LYS A 1 479 ? -1.356 4.805 -13.508 1 87.62 479 LYS A CA 1
ATOM 3857 C C . LYS A 1 479 ? -0.794 3.996 -12.344 1 87.62 479 LYS A C 1
ATOM 3859 O O . LYS A 1 479 ? -0.839 4.438 -11.195 1 87.62 479 LYS A O 1
ATOM 3864 N N . PHE A 1 480 ? -0.323 2.797 -12.477 1 87 480 PHE A N 1
ATOM 3865 C CA . PHE A 1 480 ? 0.368 1.897 -11.562 1 87 480 PHE A CA 1
ATOM 3866 C C . PHE A 1 480 ? -0.547 1.485 -10.414 1 87 480 PHE A C 1
ATOM 3868 O O . PHE A 1 480 ? -0.074 1.082 -9.352 1 87 480 PHE A O 1
ATOM 3875 N N . ASP A 1 481 ? -1.756 1.66 -10.492 1 83.19 481 ASP A N 1
ATOM 3876 C CA . ASP A 1 481 ? -2.693 1.197 -9.469 1 83.19 481 ASP A CA 1
ATOM 3877 C C . ASP A 1 481 ? -3.941 0.592 -10.109 1 83.19 481 ASP A C 1
ATOM 3879 O O . ASP A 1 481 ? -5.012 0.568 -9.492 1 83.19 481 ASP A O 1
ATOM 3883 N N . ASN A 1 482 ? -3.82 0.221 -11.305 1 85.5 482 ASN A N 1
ATOM 3884 C CA . ASN A 1 482 ? -4.969 -0.33 -12.016 1 85.5 482 ASN A CA 1
ATOM 3885 C C . ASN A 1 482 ? -4.699 -1.75 -12.5 1 85.5 482 ASN A C 1
ATOM 3887 O O . ASN A 1 482 ? -5.188 -2.152 -13.555 1 85.5 482 ASN A O 1
ATOM 3891 N N . PHE A 1 483 ? -3.791 -2.445 -11.906 1 82.12 483 PHE A N 1
ATOM 3892 C CA . PHE A 1 483 ? -3.562 -3.844 -12.25 1 82.12 483 PHE A CA 1
ATOM 3893 C C . PHE A 1 483 ? -4.758 -4.703 -11.844 1 82.12 483 PHE A C 1
ATOM 3895 O O . PHE A 1 483 ? -4.781 -5.906 -12.109 1 82.12 483 PHE A O 1
ATOM 3902 N N . ARG A 1 484 ? -5.879 -4.137 -11.477 1 56.69 484 ARG A N 1
ATOM 3903 C CA . ARG A 1 484 ? -6.992 -4.793 -10.805 1 56.69 484 ARG A CA 1
ATOM 3904 C C . ARG A 1 484 ? -7.742 -5.719 -11.758 1 56.69 484 ARG A C 1
ATOM 3906 O O . ARG A 1 484 ? -7.949 -5.379 -12.922 1 56.69 484 ARG A O 1
ATOM 3913 N N . ASN A 1 485 ? -7.703 -6.965 -11.625 1 50.72 485 ASN A N 1
ATOM 3914 C CA . ASN A 1 485 ? -8.633 -7.895 -12.258 1 50.72 485 ASN A CA 1
ATOM 3915 C C . ASN A 1 485 ? -10.078 -7.43 -12.117 1 50.72 485 ASN A C 1
ATOM 3917 O O . ASN A 1 485 ? -10.406 -6.684 -11.188 1 50.72 485 ASN A O 1
ATOM 3921 N N . LEU A 1 486 ? -10.938 -7.387 -13.016 1 46.03 486 LEU A N 1
ATOM 3922 C CA . LEU A 1 486 ? -12.312 -6.98 -13.258 1 46.03 486 LEU A CA 1
ATOM 3923 C C . LEU A 1 486 ? -13.125 -6.996 -11.961 1 46.03 486 LEU A C 1
ATOM 3925 O O . LEU A 1 486 ? -14.141 -6.305 -11.852 1 46.03 486 LEU A O 1
ATOM 3929 N N . GLY A 1 487 ? -12.695 -7.672 -10.875 1 39.56 487 GLY A N 1
ATOM 3930 C CA . GLY A 1 487 ? -13.766 -8.008 -9.945 1 39.56 487 GLY A CA 1
ATOM 3931 C C . GLY A 1 487 ? -13.547 -7.449 -8.555 1 39.56 487 GLY A C 1
ATOM 3932 O O . GLY A 1 487 ? -14.422 -7.551 -7.691 1 39.56 487 GLY A O 1
ATOM 3933 N N . TYR A 1 488 ? -12.391 -7.246 -8.078 1 42.38 488 TYR A N 1
ATOM 3934 C CA . TYR A 1 488 ? -12.375 -6.941 -6.648 1 42.38 488 TYR A CA 1
ATOM 3935 C C . TYR A 1 488 ? -12.125 -5.457 -6.41 1 42.38 488 TYR A C 1
ATOM 3937 O O . TYR A 1 488 ? -11.008 -4.965 -6.621 1 42.38 488 TYR A O 1
ATOM 3945 N N . ASP A 1 489 ? -13.117 -4.75 -6.367 1 45.59 489 ASP A N 1
ATOM 3946 C CA . ASP A 1 489 ? -13.102 -3.326 -6.051 1 45.59 489 ASP A CA 1
ATOM 3947 C C . ASP A 1 489 ? -12.055 -3.02 -4.98 1 45.59 489 ASP A C 1
ATOM 3949 O O . ASP A 1 489 ? -11.406 -1.971 -5.023 1 45.59 489 ASP A O 1
ATOM 3953 N N . THR A 1 490 ? -11.945 -3.969 -3.994 1 44.16 490 THR A N 1
ATOM 3954 C CA . THR A 1 490 ? -11.133 -3.678 -2.818 1 44.16 490 THR A CA 1
ATOM 3955 C C . THR A 1 490 ? -9.664 -3.943 -3.104 1 44.16 490 THR A C 1
ATOM 3957 O O . THR A 1 490 ? -8.797 -3.604 -2.291 1 44.16 490 THR A O 1
ATOM 3960 N N . ALA A 1 491 ? -9.398 -4.91 -4.105 1 46.22 491 ALA A N 1
ATOM 3961 C CA . ALA A 1 491 ? -8.023 -5.336 -4.379 1 46.22 491 ALA A CA 1
ATOM 3962 C C . ALA A 1 491 ? -7.168 -4.156 -4.836 1 46.22 491 ALA A C 1
ATOM 3964 O O . ALA A 1 491 ? -5.941 -4.258 -4.883 1 46.22 491 ALA A O 1
ATOM 3965 N N . ASP A 1 492 ? -7.785 -3.047 -5.246 1 52.75 492 ASP A N 1
ATOM 3966 C CA . ASP A 1 492 ? -7.176 -1.915 -5.938 1 52.75 492 ASP A CA 1
ATOM 3967 C C . ASP A 1 492 ? -6.191 -1.181 -5.027 1 52.75 492 ASP A C 1
ATOM 3969 O O . ASP A 1 492 ? -5.449 -0.309 -5.48 1 52.75 492 ASP A O 1
ATOM 3973 N N . ASN A 1 493 ? -5.973 -1.849 -3.828 1 65.12 493 ASN A N 1
ATOM 3974 C CA . ASN A 1 493 ? -5.246 -0.85 -3.051 1 65.12 493 ASN A CA 1
ATOM 3975 C C . ASN A 1 493 ? -3.877 -1.363 -2.617 1 65.12 493 ASN A C 1
ATOM 3977 O O . ASN A 1 493 ? -3.305 -0.869 -1.644 1 65.12 493 ASN A O 1
ATOM 3981 N N . PHE A 1 494 ? -3.348 -2.463 -3.475 1 79.75 494 PHE A N 1
ATOM 3982 C CA . PHE A 1 494 ? -2.023 -2.93 -3.076 1 79.75 494 PHE A CA 1
ATOM 3983 C C . PHE A 1 494 ? -0.938 -2.242 -3.896 1 79.75 494 PHE A C 1
ATOM 3985 O O . PHE A 1 494 ? -1.167 -1.864 -5.047 1 79.75 494 PHE A O 1
ATOM 3992 N N . PHE A 1 495 ? 0.11 -2.17 -3.289 1 88.56 495 PHE A N 1
ATOM 3993 C CA . PHE A 1 495 ? 1.291 -1.703 -4.004 1 88.56 495 PHE A CA 1
ATOM 3994 C C . PHE A 1 495 ? 1.619 -2.629 -5.168 1 88.56 495 PHE A C 1
ATOM 3996 O O . PHE A 1 495 ? 1.598 -3.854 -5.023 1 88.56 495 PHE A O 1
ATOM 4003 N N . PHE A 1 496 ? 1.908 -2.117 -6.359 1 90.62 496 PHE A N 1
ATOM 4004 C CA . PHE A 1 496 ? 2.1 -2.928 -7.559 1 90.62 496 PHE A CA 1
ATOM 4005 C C . PHE A 1 496 ? 3.299 -3.854 -7.398 1 90.62 496 PHE A C 1
ATOM 4007 O O . PHE A 1 496 ? 3.328 -4.941 -7.977 1 90.62 496 PHE A O 1
ATOM 4014 N N . GLY A 1 497 ? 4.297 -3.488 -6.641 1 93.25 497 GLY A N 1
ATOM 4015 C CA . GLY A 1 497 ? 5.41 -4.383 -6.359 1 93.25 497 GLY A CA 1
ATOM 4016 C C . GLY A 1 497 ? 4.988 -5.641 -5.617 1 93.25 497 GLY A C 1
ATOM 4017 O O . GLY A 1 497 ? 5.496 -6.727 -5.895 1 93.25 497 GLY A O 1
ATOM 4018 N N . ASN A 1 498 ? 4.09 -5.457 -4.676 1 93.62 498 ASN A N 1
ATOM 4019 C CA . ASN A 1 498 ? 3.578 -6.613 -3.949 1 93.62 498 ASN A CA 1
ATOM 4020 C C . ASN A 1 498 ? 2.729 -7.508 -4.844 1 93.62 498 ASN A C 1
ATOM 4022 O O . ASN A 1 498 ? 2.793 -8.734 -4.742 1 93.62 498 ASN A O 1
ATOM 4026 N N . LEU A 1 499 ? 1.945 -6.852 -5.695 1 92.75 499 LEU A N 1
ATOM 4027 C CA . LEU A 1 499 ? 1.142 -7.605 -6.648 1 92.75 499 LEU A CA 1
ATOM 4028 C C . LEU A 1 499 ? 2.031 -8.414 -7.59 1 92.75 499 LEU A C 1
ATOM 4030 O O . LEU A 1 499 ? 1.65 -9.5 -8.031 1 92.75 499 LEU A O 1
ATOM 4034 N N . MET A 1 500 ? 3.178 -7.914 -7.816 1 95.19 500 MET A N 1
ATOM 4035 C CA . MET A 1 500 ? 4.094 -8.516 -8.781 1 95.19 500 MET A CA 1
ATOM 4036 C C . MET A 1 500 ? 4.91 -9.633 -8.133 1 95.19 500 MET A C 1
ATOM 4038 O O . MET A 1 500 ? 5.09 -10.695 -8.719 1 95.19 500 MET A O 1
ATOM 4042 N N . CYS A 1 501 ? 5.312 -9.398 -6.859 1 97.06 501 CYS A N 1
ATOM 4043 C CA . CYS A 1 501 ? 6.348 -10.258 -6.309 1 97.06 501 CYS A CA 1
ATOM 4044 C C . CYS A 1 501 ? 5.836 -11.016 -5.09 1 97.06 501 CYS A C 1
ATOM 4046 O O . CYS A 1 501 ? 6.445 -12 -4.664 1 97.06 501 CYS A O 1
ATOM 4048 N N . LEU A 1 502 ? 4.785 -10.586 -4.48 1 96.81 502 LEU A N 1
ATOM 4049 C CA . LEU A 1 502 ? 4.324 -11.133 -3.211 1 96.81 502 LEU A CA 1
ATOM 4050 C C . LEU A 1 502 ? 2.859 -11.547 -3.297 1 96.81 502 LEU A C 1
ATOM 4052 O O . LEU A 1 502 ? 2.057 -11.18 -2.438 1 96.81 502 LEU A O 1
ATOM 4056 N N . ASN A 1 503 ? 2.535 -12.336 -4.25 1 94.75 503 ASN A N 1
ATOM 4057 C CA . ASN A 1 503 ? 1.148 -12.672 -4.559 1 94.75 503 ASN A CA 1
ATOM 4058 C C . ASN A 1 503 ? 0.977 -14.164 -4.824 1 94.75 503 ASN A C 1
ATOM 4060 O O . ASN A 1 503 ? 1.667 -14.734 -5.672 1 94.75 503 ASN A O 1
ATOM 4064 N N . PHE A 1 504 ? 0.059 -14.805 -4.055 1 94.38 504 PHE A N 1
ATOM 4065 C CA . PHE A 1 504 ? -0.312 -16.203 -4.258 1 94.38 504 PHE A CA 1
ATOM 4066 C C . PHE A 1 504 ? -1.702 -16.297 -4.875 1 94.38 504 PHE A C 1
ATOM 4068 O O . PHE A 1 504 ? -2.486 -17.172 -4.508 1 94.38 504 PHE A O 1
ATOM 4075 N N . ALA A 1 505 ? -2.023 -15.367 -5.723 1 91.75 505 ALA A N 1
ATOM 4076 C CA . ALA A 1 505 ? -3.303 -15.367 -6.426 1 91.75 505 ALA A CA 1
ATOM 4077 C C . ALA A 1 505 ? -4.469 -15.453 -5.445 1 91.75 505 ALA A C 1
ATOM 4079 O O . ALA A 1 505 ? -4.59 -14.625 -4.539 1 91.75 505 ALA A O 1
ATOM 4080 N N . HIS A 1 506 ? -5.258 -16.547 -5.441 1 85.69 506 HIS A N 1
ATOM 4081 C CA . HIS A 1 506 ? -6.469 -16.688 -4.641 1 85.69 506 HIS A CA 1
ATOM 4082 C C . HIS A 1 506 ? -6.133 -16.953 -3.178 1 85.69 506 HIS A C 1
ATOM 4084 O O . HIS A 1 506 ? -6.996 -16.828 -2.305 1 85.69 506 HIS A O 1
ATOM 4090 N N . ASN A 1 507 ? -4.879 -17.266 -2.949 1 89.75 507 ASN A N 1
ATOM 4091 C CA . ASN A 1 507 ? -4.508 -17.641 -1.589 1 89.75 507 ASN A CA 1
ATOM 4092 C C . ASN A 1 507 ? -4 -16.438 -0.797 1 89.75 507 ASN A C 1
ATOM 4094 O O . ASN A 1 507 ? -3.619 -16.578 0.367 1 89.75 507 ASN A O 1
ATOM 4098 N N . GLY A 1 508 ? -3.943 -15.336 -1.48 1 88.94 508 GLY A N 1
ATOM 4099 C CA . GLY A 1 508 ? -3.676 -14.125 -0.724 1 88.94 508 GLY A CA 1
ATOM 4100 C C . GLY A 1 508 ? -2.473 -13.352 -1.235 1 88.94 508 GLY A C 1
ATOM 4101 O O . GLY A 1 508 ? -1.683 -13.883 -2.021 1 88.94 508 GLY A O 1
ATOM 4102 N N . ILE A 1 509 ? -2.27 -12.078 -0.797 1 91.44 509 ILE A N 1
ATOM 4103 C CA . ILE A 1 509 ? -1.193 -11.148 -1.116 1 91.44 509 ILE A CA 1
ATOM 4104 C C . ILE A 1 509 ? -0.662 -10.516 0.167 1 91.44 509 ILE A C 1
ATOM 4106 O O . ILE A 1 509 ? -1.429 -10.227 1.09 1 91.44 509 ILE A O 1
ATOM 4110 N N . LEU A 1 510 ? 0.625 -10.359 0.256 1 92.88 510 LEU A N 1
ATOM 4111 C CA . LEU A 1 510 ? 1.147 -9.625 1.403 1 92.88 510 LEU A CA 1
ATOM 4112 C C . LEU A 1 510 ? 0.757 -8.156 1.332 1 92.88 510 LEU A C 1
ATOM 4114 O O . LEU A 1 510 ? 0.818 -7.543 0.262 1 92.88 510 LEU A O 1
ATOM 4118 N N . SER A 1 511 ? 0.352 -7.668 2.451 1 89.62 511 SER A N 1
ATOM 4119 C CA . SER A 1 511 ? -0.123 -6.289 2.535 1 89.62 511 SER A CA 1
ATOM 4120 C C . SER A 1 511 ? 1.004 -5.301 2.258 1 89.62 511 SER A C 1
ATOM 4122 O O . SER A 1 511 ? 2.162 -5.695 2.111 1 89.62 511 SER A O 1
ATOM 4124 N N . ASP A 1 512 ? 0.745 -4.043 2.229 1 89.62 512 ASP A N 1
ATOM 4125 C CA . ASP A 1 512 ? 1.655 -2.992 1.791 1 89.62 512 ASP A CA 1
ATOM 4126 C C . ASP A 1 512 ? 2.76 -2.758 2.82 1 89.62 512 ASP A C 1
ATOM 4128 O O . ASP A 1 512 ? 3.809 -2.197 2.496 1 89.62 512 ASP A O 1
ATOM 4132 N N . LYS A 1 513 ? 2.545 -3.154 4.066 1 90.69 513 LYS A N 1
ATOM 4133 C CA . LYS A 1 513 ? 3.594 -2.971 5.066 1 90.69 513 LYS A CA 1
ATOM 4134 C C . LYS A 1 513 ? 4.871 -3.701 4.664 1 90.69 513 LYS A C 1
ATOM 4136 O O . LYS A 1 513 ? 5.977 -3.252 4.977 1 90.69 513 LYS A O 1
ATOM 4141 N N . TRP A 1 514 ? 4.734 -4.746 3.924 1 94.25 514 TRP A N 1
ATOM 4142 C CA . TRP A 1 514 ? 5.863 -5.59 3.547 1 94.25 514 TRP A CA 1
ATOM 4143 C C . TRP A 1 514 ? 6.688 -4.938 2.443 1 94.25 514 TRP A C 1
ATOM 4145 O O . TRP A 1 514 ? 7.812 -5.363 2.164 1 94.25 514 TRP A O 1
ATOM 4155 N N . SER A 1 515 ? 6.16 -3.883 1.81 1 94.19 515 SER A N 1
ATOM 4156 C CA . SER A 1 515 ? 6.945 -3.102 0.858 1 94.19 515 SER A CA 1
ATOM 4157 C C . SER A 1 515 ? 8.172 -2.492 1.524 1 94.19 515 SER A C 1
ATOM 4159 O O . SER A 1 515 ? 9.156 -2.162 0.851 1 94.19 515 SER A O 1
ATOM 4161 N N . ALA A 1 516 ? 8.117 -2.367 2.879 1 94.44 516 ALA A N 1
ATOM 4162 C CA . ALA A 1 516 ? 9.242 -1.827 3.645 1 94.44 516 ALA A CA 1
ATOM 4163 C C . ALA A 1 516 ? 10.445 -2.764 3.588 1 94.44 516 ALA A C 1
ATOM 4165 O O . ALA A 1 516 ? 11.57 -2.355 3.887 1 94.44 516 ALA A O 1
ATOM 4166 N N . ILE A 1 517 ? 10.219 -4.004 3.164 1 96.06 517 ILE A N 1
ATOM 4167 C CA . ILE A 1 517 ? 11.305 -4.965 2.988 1 96.06 517 ILE A CA 1
ATOM 4168 C C . ILE A 1 517 ? 11.594 -5.145 1.502 1 96.06 517 ILE A C 1
ATOM 4170 O O . ILE A 1 517 ? 12.758 -5.086 1.081 1 96.06 517 ILE A O 1
ATOM 4174 N N . LEU A 1 518 ? 10.57 -5.301 0.726 1 97.06 518 LEU A N 1
ATOM 4175 C CA . LEU A 1 518 ? 10.695 -5.609 -0.694 1 97.06 518 LEU A CA 1
ATOM 4176 C C . LEU A 1 518 ? 11.453 -4.508 -1.426 1 97.06 518 LEU A C 1
ATOM 4178 O O . LEU A 1 518 ? 12.438 -4.777 -2.119 1 97.06 518 LEU A O 1
ATOM 4182 N N . LEU A 1 519 ? 11.047 -3.246 -1.28 1 95.94 519 LEU A N 1
ATOM 4183 C CA . LEU A 1 519 ? 11.602 -2.152 -2.072 1 95.94 519 LEU A CA 1
ATOM 4184 C C . LEU A 1 519 ? 13.039 -1.862 -1.668 1 95.94 519 LEU A C 1
ATOM 4186 O O . LEU A 1 519 ? 13.914 -1.729 -2.525 1 95.94 519 LEU A O 1
ATOM 4190 N N . PRO A 1 520 ? 13.344 -1.811 -0.332 1 93.81 520 PRO A N 1
ATOM 4191 C CA . PRO A 1 520 ? 14.742 -1.582 0.038 1 93.81 520 PRO A CA 1
ATOM 4192 C C . PRO A 1 520 ? 15.68 -2.662 -0.499 1 93.81 520 PRO A C 1
ATOM 4194 O O . PRO A 1 520 ? 16.766 -2.35 -1.007 1 93.81 520 PRO A O 1
ATOM 4197 N N . ILE A 1 521 ? 15.281 -3.93 -0.441 1 95.75 521 ILE A N 1
ATOM 4198 C CA . ILE A 1 521 ? 16.156 -4.992 -0.93 1 95.75 521 ILE A CA 1
ATOM 4199 C C . ILE A 1 521 ? 16.328 -4.859 -2.441 1 95.75 521 ILE A C 1
ATOM 4201 O O . ILE A 1 521 ? 17.438 -5.055 -2.963 1 95.75 521 ILE A O 1
ATOM 4205 N N . CYS A 1 522 ? 15.273 -4.512 -3.17 1 95.38 522 CYS A N 1
ATOM 4206 C CA . CYS A 1 522 ? 15.367 -4.316 -4.613 1 95.38 522 CYS A CA 1
ATOM 4207 C C . CYS A 1 522 ? 16.312 -3.174 -4.953 1 95.38 522 CYS A C 1
ATOM 4209 O O . CYS A 1 522 ? 17.156 -3.305 -5.84 1 95.38 522 CYS A O 1
ATOM 4211 N N . ILE A 1 523 ? 16.203 -2.09 -4.195 1 91 523 ILE A N 1
ATOM 4212 C CA . ILE A 1 523 ? 17.031 -0.917 -4.461 1 91 523 ILE A CA 1
ATOM 4213 C C . ILE A 1 523 ? 18.484 -1.227 -4.137 1 91 523 ILE A C 1
ATOM 4215 O O . ILE A 1 523 ? 19.391 -0.891 -4.91 1 91 523 ILE A O 1
ATOM 4219 N N . ILE A 1 524 ? 18.703 -1.858 -3.014 1 90.44 524 ILE A N 1
ATOM 4220 C CA . ILE A 1 524 ? 20.047 -2.215 -2.604 1 90.44 524 ILE A CA 1
ATOM 4221 C C . ILE A 1 524 ? 20.688 -3.117 -3.66 1 90.44 524 ILE A C 1
ATOM 4223 O O . ILE A 1 524 ? 21.828 -2.895 -4.066 1 90.44 524 ILE A O 1
ATOM 4227 N N . LEU A 1 525 ? 19.953 -4.086 -4.156 1 93.06 525 LEU A N 1
ATOM 4228 C CA . LEU A 1 525 ? 20.484 -5.035 -5.125 1 93.06 525 LEU A CA 1
ATOM 4229 C C . LEU A 1 525 ? 20.672 -4.371 -6.488 1 93.06 525 LEU A C 1
ATOM 4231 O O . LEU A 1 525 ? 21.594 -4.723 -7.23 1 93.06 525 LEU A O 1
ATOM 4235 N N . LEU A 1 526 ? 19.812 -3.428 -6.828 1 90.75 526 LEU A N 1
ATOM 4236 C CA . LEU A 1 526 ? 19.953 -2.689 -8.078 1 90.75 526 LEU A CA 1
ATOM 4237 C C . LEU A 1 526 ? 21.234 -1.848 -8.07 1 90.75 526 LEU A C 1
ATOM 4239 O O . LEU A 1 526 ? 21.875 -1.689 -9.109 1 90.75 526 LEU A O 1
ATOM 4243 N N . LEU A 1 527 ? 21.594 -1.376 -6.891 1 85.62 527 LEU A N 1
ATOM 4244 C CA . LEU A 1 527 ? 22.734 -0.481 -6.773 1 85.62 527 LEU A CA 1
ATOM 4245 C C . LEU A 1 527 ? 24 -1.26 -6.422 1 85.62 527 LEU A C 1
ATOM 4247 O O . LEU A 1 527 ? 25.109 -0.707 -6.441 1 85.62 527 LEU A O 1
ATOM 4251 N N . TYR A 1 528 ? 23.844 -2.529 -6.105 1 85.81 528 TYR A N 1
ATOM 4252 C CA . TYR A 1 528 ? 24.969 -3.363 -5.699 1 85.81 528 TYR A CA 1
ATOM 4253 C C . TYR A 1 528 ? 25.766 -3.832 -6.914 1 85.81 528 TYR A C 1
ATOM 4255 O O . TYR A 1 528 ? 25.188 -4.281 -7.906 1 85.81 528 TYR A O 1
ATOM 4263 N N . LYS A 1 529 ? 27.031 -3.607 -6.836 1 83.75 529 LYS A N 1
ATOM 4264 C CA . LYS A 1 529 ? 27.969 -4.141 -7.812 1 83.75 529 LYS A CA 1
ATOM 4265 C C . LYS A 1 529 ? 28.766 -5.312 -7.234 1 83.75 529 LYS A C 1
ATOM 4267 O O . LYS A 1 529 ? 29.484 -5.152 -6.254 1 83.75 529 LYS A O 1
ATOM 4272 N N . THR A 1 530 ? 28.562 -6.445 -7.859 1 82.19 530 THR A N 1
ATOM 4273 C CA . THR A 1 530 ? 29.281 -7.617 -7.391 1 82.19 530 THR A CA 1
ATOM 4274 C C . THR A 1 530 ? 30.781 -7.457 -7.629 1 82.19 530 THR A C 1
ATOM 4276 O O . THR A 1 530 ? 31.203 -6.914 -8.656 1 82.19 530 THR A O 1
ATOM 4279 N N . PRO A 1 531 ? 31.547 -7.926 -6.719 1 79.62 531 PRO A N 1
ATOM 4280 C CA . PRO A 1 531 ? 33 -7.828 -6.879 1 79.62 531 PRO A CA 1
ATOM 4281 C C . PRO A 1 531 ? 33.5 -8.438 -8.188 1 79.62 531 PRO A C 1
ATOM 4283 O O . PRO A 1 531 ? 34.438 -7.918 -8.797 1 79.62 531 PRO A O 1
ATOM 4286 N N . SER A 1 532 ? 32.812 -9.453 -8.609 1 80.62 532 SER A N 1
ATOM 4287 C CA . SER A 1 532 ? 33.219 -10.094 -9.859 1 80.62 532 SER A CA 1
ATOM 4288 C C . SER A 1 532 ? 33 -9.172 -11.055 1 80.62 532 SER A C 1
ATOM 4290 O O . SER A 1 532 ? 33.75 -9.234 -12.031 1 80.62 532 SER A O 1
ATOM 4292 N N . GLU A 1 533 ? 32.031 -8.344 -10.977 1 83.56 533 GLU A N 1
ATOM 4293 C CA . GLU A 1 533 ? 31.766 -7.383 -12.047 1 83.56 533 GLU A CA 1
ATOM 4294 C C . GLU A 1 533 ? 32.875 -6.348 -12.148 1 83.56 533 GLU A C 1
ATOM 4296 O O . GLU A 1 533 ? 33.219 -5.891 -13.242 1 83.56 533 GLU A O 1
ATOM 4301 N N . THR A 1 534 ? 33.375 -6.02 -11.008 1 75.5 534 THR A N 1
ATOM 4302 C CA . THR A 1 534 ? 34.469 -5.043 -10.969 1 75.5 534 THR A CA 1
ATOM 4303 C C . THR A 1 534 ? 35.781 -5.66 -11.469 1 75.5 534 THR A C 1
ATOM 4305 O O . THR A 1 534 ? 36.5 -5.039 -12.25 1 75.5 534 THR A O 1
ATOM 4308 N N . VAL A 1 535 ? 36.031 -6.832 -11.125 1 73.31 535 VAL A N 1
ATOM 4309 C CA . VAL A 1 535 ? 37.25 -7.508 -11.477 1 73.31 535 VAL A CA 1
ATOM 4310 C C . VAL A 1 535 ? 37.281 -7.797 -12.969 1 73.31 535 VAL A C 1
ATOM 4312 O O . VAL A 1 535 ? 38.312 -7.633 -13.625 1 73.31 535 VAL A O 1
ATOM 4315 N N . ARG A 1 536 ? 36.219 -8.148 -13.539 1 75.31 536 ARG A N 1
ATOM 4316 C CA . ARG A 1 536 ? 36.156 -8.562 -14.938 1 75.31 536 ARG A CA 1
ATOM 4317 C C . ARG A 1 536 ? 36.094 -7.355 -15.867 1 75.31 536 ARG A C 1
ATOM 4319 O O . ARG A 1 536 ? 36.25 -7.488 -17.078 1 75.31 536 ARG A O 1
ATOM 4326 N N . GLY A 1 537 ? 35.906 -6.246 -15.266 1 77.69 537 GLY A N 1
ATOM 4327 C CA . GLY A 1 537 ? 35.875 -5.039 -16.078 1 77.69 537 GLY A CA 1
ATOM 4328 C C . GLY A 1 537 ? 34.594 -4.91 -16.891 1 77.69 537 GLY A C 1
ATOM 4329 O O . GLY A 1 537 ? 34.656 -4.879 -18.125 1 77.69 537 GLY A O 1
ATOM 4330 N N . ARG A 1 538 ? 33.531 -4.82 -16.297 1 75.12 538 ARG A N 1
ATOM 4331 C CA . ARG A 1 538 ? 32.25 -4.68 -16.969 1 75.12 538 ARG A CA 1
ATOM 4332 C C . ARG A 1 538 ? 32.188 -3.375 -17.766 1 75.12 538 ARG A C 1
ATOM 4334 O O . ARG A 1 538 ? 32.5 -2.305 -17.234 1 75.12 538 ARG A O 1
ATOM 4341 N N . HIS A 1 539 ? 31.828 -3.551 -19.062 1 78.25 539 HIS A N 1
ATOM 4342 C CA . HIS A 1 539 ? 31.672 -2.361 -19.891 1 78.25 539 HIS A CA 1
ATOM 4343 C C . HIS A 1 539 ? 30.375 -1.63 -19.562 1 78.25 539 HIS A C 1
ATOM 4345 O O . HIS A 1 539 ? 29.422 -2.238 -19.062 1 78.25 539 HIS A O 1
ATOM 4351 N N . SER A 1 540 ? 30.438 -0.322 -19.781 1 82.62 540 SER A N 1
ATOM 4352 C CA . SER A 1 540 ? 29.203 0.449 -19.672 1 82.62 540 SER A CA 1
ATOM 4353 C C . SER A 1 540 ? 28.297 0.225 -20.891 1 82.62 540 SER A C 1
ATOM 4355 O O . SER A 1 540 ? 28.797 -0.056 -21.984 1 82.62 540 SER A O 1
ATOM 4357 N N . MET A 1 541 ? 27.094 0.235 -20.656 1 87.25 541 MET A N 1
ATOM 4358 C CA . MET A 1 541 ? 26.141 0.082 -21.75 1 87.25 541 MET A CA 1
ATOM 4359 C C . MET A 1 541 ? 26.047 1.357 -22.578 1 87.25 541 MET A C 1
ATOM 4361 O O . MET A 1 541 ? 25.922 2.453 -22.031 1 87.25 541 MET A O 1
ATOM 4365 N N . SER A 1 542 ? 26.156 1.206 -23.875 1 87.62 542 SER A N 1
ATOM 4366 C CA . SER A 1 542 ? 26.047 2.355 -24.766 1 87.62 542 SER A CA 1
ATOM 4367 C C . SER A 1 542 ? 24.641 2.947 -24.75 1 87.62 542 SER A C 1
ATOM 4369 O O . SER A 1 542 ? 23.688 2.281 -24.328 1 87.62 542 SER A O 1
ATOM 4371 N N . MET A 1 543 ? 24.547 4.156 -25.172 1 90.56 543 MET A N 1
ATOM 4372 C CA . MET A 1 543 ? 23.25 4.832 -25.203 1 90.56 543 MET A CA 1
ATOM 4373 C C . MET A 1 543 ? 22.297 4.141 -26.188 1 90.56 543 MET A C 1
ATOM 4375 O O . MET A 1 543 ? 21.094 4.074 -25.938 1 90.56 543 MET A O 1
ATOM 4379 N N . LEU A 1 544 ? 22.812 3.678 -27.234 1 90.19 544 LEU A N 1
ATOM 4380 C CA . LEU A 1 544 ? 22 2.955 -28.203 1 90.19 544 LEU A CA 1
ATOM 4381 C C . LEU A 1 544 ? 21.438 1.673 -27.594 1 90.19 544 LEU A C 1
ATOM 4383 O O . LEU A 1 544 ? 20.266 1.355 -27.781 1 90.19 544 LEU A O 1
ATOM 4387 N N . ASN A 1 545 ? 22.297 0.893 -26.922 1 90.56 545 ASN A N 1
ATOM 4388 C CA . ASN A 1 545 ? 21.844 -0.333 -26.266 1 90.56 545 ASN A CA 1
ATOM 4389 C C . ASN A 1 545 ? 20.766 -0.051 -25.219 1 90.56 545 ASN A C 1
ATOM 4391 O O . ASN A 1 545 ? 19.797 -0.799 -25.109 1 90.56 545 ASN A O 1
ATOM 4395 N N . LYS A 1 546 ? 21 1.024 -24.484 1 93.31 546 LYS A N 1
ATOM 4396 C CA . LYS A 1 546 ? 20 1.418 -23.484 1 93.31 546 LYS A CA 1
ATOM 4397 C C . LYS A 1 546 ? 18.656 1.74 -24.156 1 93.31 546 LYS A C 1
ATOM 4399 O O . LYS A 1 546 ? 17.594 1.363 -23.656 1 93.31 546 LYS A O 1
ATOM 4404 N N . PHE A 1 547 ? 18.812 2.436 -25.219 1 94.31 547 PHE A N 1
ATOM 4405 C CA . PHE A 1 547 ? 17.609 2.824 -25.953 1 94.31 547 PHE A CA 1
ATOM 4406 C C . PHE A 1 547 ? 16.859 1.595 -26.469 1 94.31 547 PHE A C 1
ATOM 4408 O O . PHE A 1 547 ? 15.641 1.521 -26.375 1 94.31 547 PHE A O 1
ATOM 4415 N N . ILE A 1 548 ? 17.516 0.638 -26.984 1 92.06 548 ILE A N 1
ATOM 4416 C CA . ILE A 1 548 ? 16.906 -0.577 -27.516 1 92.06 548 ILE A CA 1
ATOM 4417 C C . ILE A 1 548 ? 16.25 -1.366 -26.391 1 92.06 548 ILE A C 1
ATOM 4419 O O . ILE A 1 548 ? 15.156 -1.907 -26.547 1 92.06 548 ILE A O 1
ATOM 4423 N N . VAL A 1 549 ? 16.938 -1.468 -25.266 1 95 549 VAL A N 1
ATOM 4424 C CA . VAL A 1 549 ? 16.375 -2.141 -24.094 1 95 549 VAL A CA 1
ATOM 4425 C C . VAL A 1 549 ? 15.078 -1.447 -23.688 1 95 549 VAL A C 1
ATOM 4427 O O . VAL A 1 549 ? 14.07 -2.107 -23.406 1 95 549 VAL A O 1
ATOM 4430 N N . LEU A 1 550 ? 15.109 -0.114 -23.688 1 96.19 550 LEU A N 1
ATOM 4431 C CA . LEU A 1 550 ? 13.945 0.661 -23.281 1 96.19 550 LEU A CA 1
ATOM 4432 C C . LEU A 1 550 ? 12.781 0.423 -24.25 1 96.19 550 LEU A C 1
ATOM 4434 O O . LEU A 1 550 ? 11.633 0.295 -23.812 1 96.19 550 LEU A O 1
ATOM 4438 N N . ILE A 1 551 ? 13.07 0.361 -25.484 1 93.94 551 ILE A N 1
ATOM 4439 C CA . ILE A 1 551 ? 12.039 0.137 -26.5 1 93.94 551 ILE A CA 1
ATOM 4440 C C . ILE A 1 551 ? 11.469 -1.27 -26.344 1 93.94 551 ILE A C 1
ATOM 4442 O O . ILE A 1 551 ? 10.258 -1.472 -26.469 1 93.94 551 ILE A O 1
ATOM 4446 N N . ALA A 1 552 ? 12.344 -2.246 -26.141 1 94.38 552 ALA A N 1
ATOM 4447 C CA . ALA A 1 552 ? 11.898 -3.625 -25.953 1 94.38 552 ALA A CA 1
ATOM 4448 C C . ALA A 1 552 ? 10.969 -3.742 -24.734 1 94.38 552 ALA A C 1
ATOM 4450 O O . ALA A 1 552 ? 9.906 -4.352 -24.828 1 94.38 552 ALA A O 1
ATOM 4451 N N . VAL A 1 553 ? 11.375 -3.119 -23.656 1 96 553 VAL A N 1
ATOM 4452 C CA . VAL A 1 553 ? 10.594 -3.184 -22.422 1 96 553 VAL A CA 1
ATOM 4453 C C . VAL A 1 553 ? 9.289 -2.408 -22.578 1 96 553 VAL A C 1
ATOM 4455 O O . VAL A 1 553 ? 8.211 -2.939 -22.328 1 96 553 VAL A O 1
ATOM 4458 N N . ALA A 1 554 ? 9.359 -1.152 -23.047 1 95.5 554 ALA A N 1
ATOM 4459 C CA . ALA A 1 554 ? 8.18 -0.31 -23.219 1 95.5 554 ALA A CA 1
ATOM 4460 C C . ALA A 1 554 ? 7.234 -0.907 -24.266 1 95.5 554 ALA A C 1
ATOM 4462 O O . ALA A 1 554 ? 6.012 -0.87 -24.094 1 95.5 554 ALA A O 1
ATOM 4463 N N . GLY A 1 555 ? 7.863 -1.38 -25.344 1 93.19 555 GLY A N 1
ATOM 4464 C CA . GLY A 1 555 ? 7.055 -2.025 -26.359 1 93.19 555 GLY A CA 1
ATOM 4465 C C . GLY A 1 555 ? 6.281 -3.221 -25.844 1 93.19 555 GLY A C 1
ATOM 4466 O O . GLY A 1 555 ? 5.105 -3.393 -26.172 1 93.19 555 GLY A O 1
ATOM 4467 N N . THR A 1 556 ? 6.914 -4.055 -25.047 1 94.38 556 THR A N 1
ATOM 4468 C CA . THR A 1 556 ? 6.258 -5.219 -24.469 1 94.38 556 THR A CA 1
ATOM 4469 C C . THR A 1 556 ? 5.129 -4.789 -23.531 1 94.38 556 THR A C 1
ATOM 4471 O O . THR A 1 556 ? 4.027 -5.34 -23.578 1 94.38 556 THR A O 1
ATOM 4474 N N . ILE A 1 557 ? 5.383 -3.789 -22.672 1 95.56 557 ILE A N 1
ATOM 4475 C CA . ILE A 1 557 ? 4.375 -3.289 -21.734 1 95.56 557 ILE A CA 1
ATOM 4476 C C . ILE A 1 557 ? 3.172 -2.766 -22.516 1 95.56 557 ILE A C 1
ATOM 4478 O O . ILE A 1 557 ? 2.025 -3.09 -22.188 1 95.56 557 ILE A O 1
ATOM 4482 N N . PHE A 1 558 ? 3.443 -2.055 -23.531 1 93.88 558 PHE A N 1
ATOM 4483 C CA . PHE A 1 558 ? 2.379 -1.5 -24.359 1 93.88 558 PHE A CA 1
ATOM 4484 C C . PHE A 1 558 ? 1.555 -2.611 -25 1 93.88 558 PHE A C 1
ATOM 4486 O O . PHE A 1 558 ? 0.325 -2.539 -25.031 1 93.88 558 PHE A O 1
ATOM 4493 N N . LEU A 1 559 ? 2.197 -3.625 -25.469 1 91.5 559 LEU A N 1
ATOM 4494 C CA . LEU A 1 559 ? 1.498 -4.723 -26.125 1 91.5 559 LEU A CA 1
ATOM 4495 C C . LEU A 1 559 ? 0.658 -5.512 -25.125 1 91.5 559 LEU A C 1
ATOM 4497 O O . LEU A 1 559 ? -0.416 -6.008 -25.469 1 91.5 559 LEU A O 1
ATOM 4501 N N . VAL A 1 560 ? 1.131 -5.688 -23.938 1 92.56 560 VAL A N 1
ATOM 4502 C CA . VAL A 1 560 ? 0.364 -6.375 -22.906 1 92.56 560 VAL A CA 1
ATOM 4503 C C . VAL A 1 560 ? -0.947 -5.629 -22.656 1 92.56 560 VAL A C 1
ATOM 4505 O O . VAL A 1 560 ? -2.021 -6.234 -22.656 1 92.56 560 VAL A O 1
ATOM 4508 N N . TRP A 1 561 ? -0.866 -4.312 -22.469 1 93.88 561 TRP A N 1
ATOM 4509 C CA . TRP A 1 561 ? -2.045 -3.498 -22.188 1 93.88 561 TRP A CA 1
ATOM 4510 C C . TRP A 1 561 ? -2.971 -3.457 -23.406 1 93.88 561 TRP A C 1
ATOM 4512 O O . TRP A 1 561 ? -4.195 -3.531 -23.25 1 93.88 561 TRP A O 1
ATOM 4522 N N . LEU A 1 562 ? -2.414 -3.383 -24.531 1 91.31 562 LEU A N 1
ATOM 4523 C CA . LEU A 1 562 ? -3.207 -3.352 -25.75 1 91.31 562 LEU A CA 1
ATOM 4524 C C . LEU A 1 562 ? -3.928 -4.676 -25.969 1 91.31 562 LEU A C 1
ATOM 4526 O O . LEU A 1 562 ? -5.105 -4.695 -26.328 1 91.31 562 LEU A O 1
ATOM 4530 N N . ALA A 1 563 ? -3.264 -5.777 -25.766 1 88.38 563 ALA A N 1
ATOM 4531 C CA . ALA A 1 563 ? -3.848 -7.102 -25.953 1 88.38 563 ALA A CA 1
ATOM 4532 C C . ALA A 1 563 ? -5.062 -7.301 -25.047 1 88.38 563 ALA A C 1
ATOM 4534 O O . ALA A 1 563 ? -6.082 -7.844 -25.484 1 88.38 563 ALA A O 1
ATOM 4535 N N . LEU A 1 564 ? -4.941 -6.859 -23.844 1 89.75 564 LEU A N 1
ATOM 4536 C CA . LEU A 1 564 ? -6.043 -7.055 -22.906 1 89.75 564 LEU A CA 1
ATOM 4537 C C . LEU A 1 564 ? -7.172 -6.07 -23.188 1 89.75 564 LEU A C 1
ATOM 4539 O O . LEU A 1 564 ? -8.344 -6.363 -22.922 1 89.75 564 LEU A O 1
ATOM 4543 N N . TYR A 1 565 ? -6.82 -4.863 -23.719 1 91.12 565 TYR A N 1
ATOM 4544 C CA . TYR A 1 565 ? -7.879 -3.949 -24.125 1 91.12 565 TYR A CA 1
ATOM 4545 C C . TYR A 1 565 ? -8.688 -4.535 -25.281 1 91.12 565 TYR A C 1
ATOM 4547 O O . TYR A 1 565 ? -9.914 -4.402 -25.312 1 91.12 565 TYR A O 1
ATOM 4555 N N . LEU A 1 566 ? -8.047 -5.23 -26.141 1 87.38 566 LEU A N 1
ATOM 4556 C CA . LEU A 1 566 ? -8.688 -5.77 -27.328 1 87.38 566 LEU A CA 1
ATOM 4557 C C . LEU A 1 566 ? -9.461 -7.039 -27 1 87.38 566 LEU A C 1
ATOM 4559 O O . LEU A 1 566 ? -10.578 -7.234 -27.5 1 87.38 566 LEU A O 1
ATOM 4563 N N . ASP A 1 567 ? -8.867 -7.812 -26.156 1 83.62 567 ASP A N 1
ATOM 4564 C CA . ASP A 1 567 ? -9.375 -9.172 -26.031 1 83.62 567 ASP A CA 1
ATOM 4565 C C . ASP A 1 567 ? -10.234 -9.328 -24.781 1 83.62 567 ASP A C 1
ATOM 4567 O O . ASP A 1 567 ? -11.133 -10.172 -24.734 1 83.62 567 ASP A O 1
ATOM 4571 N N . PHE A 1 568 ? -9.953 -8.5 -23.781 1 86.81 568 PHE A N 1
ATOM 4572 C CA . PHE A 1 568 ? -10.523 -8.805 -22.484 1 86.81 568 PHE A CA 1
ATOM 4573 C C . PHE A 1 568 ? -11.367 -7.641 -21.969 1 86.81 568 PHE A C 1
ATOM 4575 O O . PHE A 1 568 ? -12.008 -7.738 -20.922 1 86.81 568 PHE A O 1
ATOM 4582 N N . THR A 1 569 ? -11.422 -6.559 -22.625 1 89.88 569 THR A N 1
ATOM 4583 C CA . THR A 1 569 ? -12.133 -5.359 -22.188 1 89.88 569 THR A CA 1
ATOM 4584 C C . THR A 1 569 ? -13.367 -5.125 -23.047 1 89.88 569 THR A C 1
ATOM 4586 O O . THR A 1 569 ? -13.312 -5.273 -24.281 1 89.88 569 THR A O 1
ATOM 4589 N N . PRO A 1 570 ? -14.508 -4.805 -22.422 1 89.94 570 PRO A N 1
ATOM 4590 C CA . PRO A 1 570 ? -15.695 -4.496 -23.219 1 89.94 570 PRO A CA 1
ATOM 4591 C C . PRO A 1 570 ? -15.438 -3.395 -24.25 1 89.94 570 PRO A C 1
ATOM 4593 O O . PRO A 1 570 ? -14.711 -2.441 -23.969 1 89.94 570 PRO A O 1
ATOM 4596 N N . VAL A 1 571 ? -16.109 -3.551 -25.344 1 91.62 571 VAL A N 1
ATOM 4597 C CA . VAL A 1 571 ? -15.883 -2.639 -26.453 1 91.62 571 VAL A CA 1
ATOM 4598 C C . VAL A 1 571 ? -16.266 -1.219 -26.047 1 91.62 571 VAL A C 1
ATOM 4600 O O . VAL A 1 571 ? -17.344 -0.998 -25.484 1 91.62 571 VAL A O 1
ATOM 4603 N N . GLY A 1 572 ? -15.352 -0.347 -26.25 1 92.31 572 GLY A N 1
ATOM 4604 C CA . GLY A 1 572 ? -15.633 1.063 -26.031 1 92.31 572 GLY A CA 1
ATOM 4605 C C . GLY A 1 572 ? -15.445 1.49 -24.578 1 92.31 572 GLY A C 1
ATOM 4606 O O . GLY A 1 572 ? -15.695 2.645 -24.234 1 92.31 572 GLY A O 1
ATOM 4607 N N . ALA A 1 573 ? -14.961 0.591 -23.75 1 90.88 573 ALA A N 1
ATOM 4608 C CA . ALA A 1 573 ? -14.727 0.935 -22.344 1 90.88 573 ALA A CA 1
ATOM 4609 C C . ALA A 1 573 ? -13.57 1.917 -22.203 1 90.88 573 ALA A C 1
ATOM 4611 O O . ALA A 1 573 ? -12.609 1.866 -22.984 1 90.88 573 ALA A O 1
ATOM 4612 N N . GLU A 1 574 ? -13.617 2.781 -21.203 1 92.56 574 GLU A N 1
ATOM 4613 C CA . GLU A 1 574 ? -12.562 3.762 -20.953 1 92.56 574 GLU A CA 1
ATOM 4614 C C . GLU A 1 574 ? -11.602 3.285 -19.875 1 92.56 574 GLU A C 1
ATOM 4616 O O . GLU A 1 574 ? -11.109 4.086 -19.078 1 92.56 574 GLU A O 1
ATOM 4621 N N . TYR A 1 575 ? -11.523 2.102 -19.719 1 90.25 575 TYR A N 1
ATOM 4622 C CA . TYR A 1 575 ? -10.562 1.438 -18.844 1 90.25 575 TYR A CA 1
ATOM 4623 C C . TYR A 1 575 ? -10.039 0.157 -19.484 1 90.25 575 TYR A C 1
ATOM 4625 O O . TYR A 1 575 ? -10.594 -0.315 -20.484 1 90.25 575 TYR A O 1
ATOM 4633 N N . ILE A 1 576 ? -8.984 -0.331 -19.016 1 91.62 576 ILE A N 1
ATOM 4634 C CA . ILE A 1 576 ? -8.43 -1.595 -19.484 1 91.62 576 ILE A CA 1
ATOM 4635 C C . ILE A 1 576 ? -8.469 -2.625 -18.359 1 91.62 576 ILE A C 1
ATOM 4637 O O . ILE A 1 576 ? -7.914 -2.393 -17.281 1 91.62 576 ILE A O 1
ATOM 4641 N N . ALA A 1 577 ? -9.109 -3.715 -18.594 1 89.31 577 ALA A N 1
ATOM 4642 C CA . ALA A 1 577 ? -9.258 -4.766 -17.594 1 89.31 577 ALA A CA 1
ATOM 4643 C C . ALA A 1 577 ? -8.305 -5.926 -17.859 1 89.31 577 ALA A C 1
ATOM 4645 O O . ALA A 1 577 ? -7.793 -6.074 -18.984 1 89.31 577 ALA A O 1
ATOM 4646 N N . GLY A 1 578 ? -7.941 -6.648 -16.812 1 88.81 578 GLY A N 1
ATOM 4647 C CA . GLY A 1 578 ? -7.293 -7.941 -16.969 1 88.81 578 GLY A CA 1
ATOM 4648 C C . GLY A 1 578 ? -5.785 -7.879 -16.812 1 88.81 578 GLY A C 1
ATOM 4649 O O . GLY A 1 578 ? -5.129 -8.906 -16.641 1 88.81 578 GLY A O 1
ATOM 4650 N N . VAL A 1 579 ? -5.23 -6.656 -16.922 1 92 579 VAL A N 1
ATOM 4651 C CA . VAL A 1 579 ? -3.775 -6.562 -16.812 1 92 579 VAL A CA 1
ATOM 4652 C C . VAL A 1 579 ? -3.34 -6.863 -15.383 1 92 579 VAL A C 1
ATOM 4654 O O . VAL A 1 579 ? -3.857 -6.27 -14.43 1 92 579 VAL A O 1
ATOM 4657 N N . GLN A 1 580 ? -2.42 -7.762 -15.258 1 92.25 580 GLN A N 1
ATOM 4658 C CA . GLN A 1 580 ? -1.887 -8.141 -13.953 1 92.25 580 GLN A CA 1
ATOM 4659 C C . GLN A 1 580 ? -0.425 -7.723 -13.82 1 92.25 580 GLN A C 1
ATOM 4661 O O . GLN A 1 580 ? 0.335 -7.777 -14.789 1 92.25 580 GLN A O 1
ATOM 4666 N N . ALA A 1 581 ? -0.012 -7.402 -12.633 1 93.38 581 ALA A N 1
ATOM 4667 C CA . ALA A 1 581 ? 1.338 -6.906 -12.375 1 93.38 581 ALA A CA 1
ATOM 4668 C C . ALA A 1 581 ? 2.381 -7.977 -12.68 1 93.38 581 ALA A C 1
ATOM 4670 O O . ALA A 1 581 ? 3.496 -7.668 -13.102 1 93.38 581 ALA A O 1
ATOM 4671 N N . ARG A 1 582 ? 2.057 -9.227 -12.5 1 93.44 582 ARG A N 1
ATOM 4672 C CA . ARG A 1 582 ? 3.014 -10.312 -12.695 1 93.44 582 ARG A CA 1
ATOM 4673 C C . ARG A 1 582 ? 3.465 -10.391 -14.156 1 93.44 582 ARG A C 1
ATOM 4675 O O . ARG A 1 582 ? 4.473 -11.023 -14.461 1 93.44 582 ARG A O 1
ATOM 4682 N N . TYR A 1 583 ? 2.725 -9.766 -15.078 1 94.81 583 TYR A N 1
ATOM 4683 C CA . TYR A 1 583 ? 3.113 -9.766 -16.484 1 94.81 583 TYR A CA 1
ATOM 4684 C C . TYR A 1 583 ? 4.406 -8.992 -16.688 1 94.81 583 TYR A C 1
ATOM 4686 O O . TYR A 1 583 ? 5.055 -9.125 -17.734 1 94.81 583 TYR A O 1
ATOM 4694 N N . TYR A 1 584 ? 4.805 -8.273 -15.711 1 95.25 584 TYR A N 1
ATOM 4695 C CA . TYR A 1 584 ? 6.02 -7.469 -15.82 1 95.25 584 TYR A CA 1
ATOM 4696 C C . TYR A 1 584 ? 7.234 -8.258 -15.336 1 95.25 584 TYR A C 1
ATOM 4698 O O . TYR A 1 584 ? 8.375 -7.84 -15.555 1 95.25 584 TYR A O 1
ATOM 4706 N N . LEU A 1 585 ? 7.102 -9.414 -14.758 1 95.94 585 LEU A N 1
ATOM 4707 C CA . LEU A 1 585 ? 8.164 -10.18 -14.117 1 95.94 585 LEU A CA 1
ATOM 4708 C C . LEU A 1 585 ? 9.281 -10.492 -15.109 1 95.94 585 LEU A C 1
ATOM 4710 O O . LEU A 1 585 ? 10.453 -10.273 -14.82 1 95.94 585 LEU A O 1
ATOM 4714 N N . PRO A 1 586 ? 8.953 -10.883 -16.312 1 97.06 586 PRO A N 1
ATOM 4715 C CA . PRO A 1 586 ? 10.016 -11.25 -17.266 1 97.06 586 PRO A CA 1
ATOM 4716 C C . PRO A 1 586 ? 10.852 -10.055 -17.703 1 97.06 586 PRO A C 1
ATOM 4718 O O . PRO A 1 586 ? 11.93 -10.227 -18.266 1 97.06 586 PRO A O 1
ATOM 4721 N N . LEU A 1 587 ? 10.383 -8.859 -17.469 1 97.44 587 LEU A N 1
ATOM 4722 C CA . LEU A 1 587 ? 11.047 -7.652 -17.953 1 97.44 587 LEU A CA 1
ATOM 4723 C C . LEU A 1 587 ? 11.977 -7.09 -16.875 1 97.44 587 LEU A C 1
ATOM 4725 O O . LEU A 1 587 ? 12.805 -6.219 -17.172 1 97.44 587 LEU A O 1
ATOM 4729 N N . LEU A 1 588 ? 11.906 -7.605 -15.688 1 97.25 588 LEU A N 1
ATOM 4730 C CA . LEU A 1 588 ? 12.547 -6.957 -14.547 1 97.25 588 LEU A CA 1
ATOM 4731 C C . LEU A 1 588 ? 14.062 -7.051 -14.648 1 97.25 588 LEU A C 1
ATOM 4733 O O . LEU A 1 588 ? 14.773 -6.09 -14.336 1 97.25 588 LEU A O 1
ATOM 4737 N N . TYR A 1 589 ? 14.594 -8.219 -15.023 1 97.56 589 TYR A N 1
ATOM 4738 C CA . TYR A 1 589 ? 16.047 -8.352 -15.141 1 97.56 589 TYR A CA 1
ATOM 4739 C C . TYR A 1 589 ? 16.594 -7.406 -16.203 1 97.56 589 TYR A C 1
ATOM 4741 O O . TYR A 1 589 ? 17.609 -6.742 -15.984 1 97.56 589 TYR A O 1
ATOM 4749 N N . LEU A 1 590 ? 15.891 -7.418 -17.359 1 96.19 590 LEU A N 1
ATOM 4750 C CA . LEU A 1 590 ? 16.297 -6.512 -18.422 1 96.19 590 LEU A CA 1
ATOM 4751 C C . LEU A 1 590 ? 16.266 -5.062 -17.938 1 96.19 590 LEU A C 1
ATOM 4753 O O . LEU A 1 590 ? 17.172 -4.289 -18.266 1 96.19 590 LEU A O 1
ATOM 4757 N N . GLY A 1 591 ? 15.227 -4.688 -17.172 1 94.5 591 GLY A N 1
ATOM 4758 C CA . GLY A 1 591 ? 15.156 -3.352 -16.594 1 94.5 591 GLY A CA 1
ATOM 4759 C C . GLY A 1 591 ? 16.297 -3.053 -15.641 1 94.5 591 GLY A C 1
ATOM 4760 O O . GLY A 1 591 ? 16.812 -1.933 -15.609 1 94.5 591 GLY A O 1
ATOM 4761 N N . ALA A 1 592 ? 16.703 -4.027 -14.875 1 94.25 592 ALA A N 1
ATOM 4762 C CA . ALA A 1 592 ? 17.781 -3.861 -13.898 1 94.25 592 ALA A CA 1
ATOM 4763 C C . ALA A 1 592 ? 19.109 -3.553 -14.586 1 94.25 592 ALA A C 1
ATOM 4765 O O . ALA A 1 592 ? 19.969 -2.887 -14.016 1 94.25 592 ALA A O 1
ATOM 4766 N N . LEU A 1 593 ? 19.266 -4 -15.828 1 93.5 593 LEU A N 1
ATOM 4767 C CA . LEU A 1 593 ? 20.5 -3.824 -16.562 1 93.5 593 LEU A CA 1
ATOM 4768 C C . LEU A 1 593 ? 20.703 -2.361 -16.953 1 93.5 593 LEU A C 1
ATOM 4770 O O . LEU A 1 593 ? 21.812 -1.957 -17.312 1 93.5 593 LEU A O 1
ATOM 4774 N N . LEU A 1 594 ? 19.672 -1.576 -16.875 1 90.56 594 LEU A N 1
ATOM 4775 C CA . LEU A 1 594 ? 19.766 -0.154 -17.188 1 90.56 594 LEU A CA 1
ATOM 4776 C C . LEU A 1 594 ? 20.484 0.601 -16.062 1 90.56 594 LEU A C 1
ATOM 4778 O O . LEU A 1 594 ? 20.922 1.731 -16.266 1 90.56 594 LEU A O 1
ATOM 4782 N N . PHE A 1 595 ? 20.578 -0.04 -14.891 1 84.62 595 PHE A N 1
ATOM 4783 C CA . PHE A 1 595 ? 21.172 0.609 -13.727 1 84.62 595 PHE A CA 1
ATOM 4784 C C . PHE A 1 595 ? 22.578 0.106 -13.484 1 84.62 595 PHE A C 1
ATOM 4786 O O . PHE A 1 595 ? 22.938 -0.28 -12.367 1 84.62 595 PHE A O 1
ATOM 4793 N N . THR A 1 596 ? 23.438 0.006 -14.406 1 79.88 596 THR A N 1
ATOM 4794 C CA . THR A 1 596 ? 24.812 -0.481 -14.289 1 79.88 596 THR A CA 1
ATOM 4795 C C . THR A 1 596 ? 25.797 0.677 -14.344 1 79.88 596 THR A C 1
ATOM 4797 O O . THR A 1 596 ? 27.016 0.46 -14.461 1 79.88 596 THR A O 1
ATOM 4800 N N . GLY A 1 597 ? 25.359 1.836 -14.062 1 69.94 597 GLY A N 1
ATOM 4801 C CA . GLY A 1 597 ? 26.25 2.979 -14.109 1 69.94 597 GLY A CA 1
ATOM 4802 C C . GLY A 1 597 ? 27.25 3.004 -12.969 1 69.94 597 GLY A C 1
ATOM 4803 O O . GLY A 1 597 ? 27.094 2.287 -11.984 1 69.94 597 GLY A O 1
ATOM 4804 N N . ARG A 1 598 ? 28.359 3.613 -13.086 1 63.78 598 ARG A N 1
ATOM 4805 C CA . ARG A 1 598 ? 29.531 3.609 -12.203 1 63.78 598 ARG A CA 1
ATOM 4806 C C . ARG A 1 598 ? 29.297 4.527 -11.008 1 63.78 598 ARG A C 1
ATOM 4808 O O . ARG A 1 598 ? 30.016 4.434 -10.008 1 63.78 598 ARG A O 1
ATOM 4815 N N . LYS A 1 599 ? 28.328 5.262 -10.984 1 64.25 599 LYS A N 1
ATOM 4816 C CA . LYS A 1 599 ? 28.312 6.344 -10.008 1 64.25 599 LYS A CA 1
ATOM 4817 C C . LYS A 1 599 ? 27.766 5.867 -8.664 1 64.25 599 LYS A C 1
ATOM 4819 O O . LYS A 1 599 ? 27.953 6.527 -7.645 1 64.25 599 LYS A O 1
ATOM 4824 N N . VAL A 1 600 ? 27.125 4.719 -8.656 1 66.38 600 VAL A N 1
ATOM 4825 C CA . VAL A 1 600 ? 26.516 4.281 -7.406 1 66.38 600 VAL A CA 1
ATOM 4826 C C . VAL A 1 600 ? 26.938 2.846 -7.098 1 66.38 600 VAL A C 1
ATOM 4828 O O . VAL A 1 600 ? 26.781 1.955 -7.938 1 66.38 600 VAL A O 1
ATOM 4831 N N . THR A 1 601 ? 27.797 2.758 -5.949 1 68.5 601 THR A N 1
ATOM 4832 C CA . THR A 1 601 ? 28.078 1.355 -5.66 1 68.5 601 THR A CA 1
ATOM 4833 C C . THR A 1 601 ? 28.031 1.094 -4.156 1 68.5 601 THR A C 1
ATOM 4835 O O . THR A 1 601 ? 28.406 1.951 -3.361 1 68.5 601 THR A O 1
ATOM 4838 N N . ILE A 1 602 ? 27.328 0.146 -3.752 1 74.94 602 ILE A N 1
ATOM 4839 C CA . ILE A 1 602 ? 27.297 -0.401 -2.398 1 74.94 602 ILE A CA 1
ATOM 4840 C C . ILE A 1 602 ? 28.438 -1.4 -2.219 1 74.94 602 ILE A C 1
ATOM 4842 O O . ILE A 1 602 ? 28.562 -2.361 -2.982 1 74.94 602 ILE A O 1
ATOM 4846 N N . ASN A 1 603 ? 29.281 -1.065 -1.223 1 75.75 603 ASN A N 1
ATOM 4847 C CA . ASN A 1 603 ? 30.453 -1.921 -1.021 1 75.75 603 ASN A CA 1
ATOM 4848 C C . ASN A 1 603 ? 30.234 -2.904 0.124 1 75.75 603 ASN A C 1
ATOM 4850 O O . ASN A 1 603 ? 30.922 -2.852 1.137 1 75.75 603 ASN A O 1
ATOM 4854 N N . TRP A 1 604 ? 29.312 -3.762 0.029 1 81.25 604 TRP A N 1
ATOM 4855 C CA . TRP A 1 604 ? 29.094 -4.848 0.98 1 81.25 604 TRP A CA 1
ATOM 4856 C C . TRP A 1 604 ? 29.688 -6.152 0.46 1 81.25 604 TRP A C 1
ATOM 4858 O O . TRP A 1 604 ? 29.828 -6.34 -0.751 1 81.25 604 TRP A O 1
ATOM 4868 N N . SER A 1 605 ? 30.062 -6.93 1.392 1 84.88 605 SER A N 1
ATOM 4869 C CA . SER A 1 605 ? 30.609 -8.227 0.988 1 84.88 605 SER A CA 1
ATOM 4870 C C . SER A 1 605 ? 29.531 -9.094 0.342 1 84.88 605 SER A C 1
ATOM 4872 O O . SER A 1 605 ? 28.328 -8.891 0.578 1 84.88 605 SER A O 1
ATOM 4874 N N . GLU A 1 606 ? 29.953 -9.945 -0.477 1 86.88 606 GLU A N 1
ATOM 4875 C CA . GLU A 1 606 ? 29.016 -10.859 -1.14 1 86.88 606 GLU A CA 1
ATOM 4876 C C . GLU A 1 606 ? 28.266 -11.711 -0.124 1 86.88 606 GLU A C 1
ATOM 4878 O O . GLU A 1 606 ? 27.094 -12.047 -0.333 1 86.88 606 GLU A O 1
ATOM 4883 N N . GLU A 1 607 ? 28.938 -12.031 0.91 1 89 607 GLU A N 1
ATOM 4884 C CA . GLU A 1 607 ? 28.312 -12.82 1.962 1 89 607 GLU A CA 1
ATOM 4885 C C . GLU A 1 607 ? 27.172 -12.055 2.619 1 89 607 GLU A C 1
ATOM 4887 O O . GLU A 1 607 ? 26.078 -12.609 2.82 1 89 607 GLU A O 1
ATOM 4892 N N . THR A 1 608 ? 27.438 -10.852 2.926 1 89.19 608 THR A N 1
ATOM 4893 C CA . THR A 1 608 ? 26.438 -10.016 3.584 1 89.19 608 THR A CA 1
ATOM 4894 C C . THR A 1 608 ? 25.219 -9.812 2.678 1 89.19 608 THR A C 1
ATOM 4896 O O . THR A 1 608 ? 24.078 -9.906 3.131 1 89.19 608 THR A O 1
ATOM 4899 N N . ILE A 1 609 ? 25.5 -9.586 1.471 1 91.19 609 ILE A N 1
ATOM 4900 C CA . ILE A 1 609 ? 24.422 -9.312 0.531 1 91.19 609 ILE A CA 1
ATOM 4901 C C . ILE A 1 609 ? 23.609 -10.586 0.301 1 91.19 609 ILE A C 1
ATOM 4903 O O . ILE A 1 609 ? 22.391 -10.531 0.137 1 91.19 609 ILE A O 1
ATOM 4907 N N . THR A 1 610 ? 24.281 -11.703 0.224 1 93.19 610 THR A N 1
ATOM 4908 C CA . THR A 1 610 ? 23.594 -12.984 0.074 1 93.19 610 THR A CA 1
ATOM 4909 C C . THR A 1 610 ? 22.672 -13.242 1.262 1 93.19 610 THR A C 1
ATOM 4911 O O . THR A 1 610 ? 21.5 -13.609 1.082 1 93.19 610 THR A O 1
ATOM 4914 N N . LYS A 1 611 ? 23.219 -13.016 2.432 1 94.25 611 LYS A N 1
ATOM 4915 C CA . LYS A 1 611 ? 22.438 -13.211 3.641 1 94.25 611 LYS A CA 1
ATOM 4916 C C . LYS A 1 611 ? 21.234 -12.266 3.678 1 94.25 611 LYS A C 1
ATOM 4918 O O . LYS A 1 611 ? 20.125 -12.672 4.031 1 94.25 611 LYS A O 1
ATOM 4923 N N . LEU A 1 612 ? 21.484 -11.062 3.33 1 94.06 612 LEU A N 1
ATOM 4924 C CA . LEU A 1 612 ? 20.422 -10.078 3.322 1 94.06 612 LEU A CA 1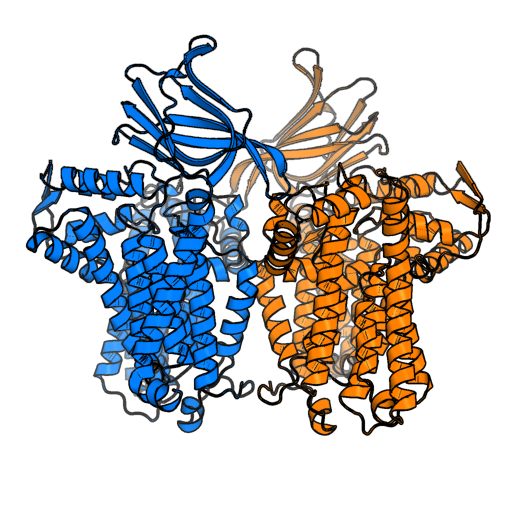
ATOM 4925 C C . LEU A 1 612 ? 19.344 -10.453 2.303 1 94.06 612 LEU A C 1
ATOM 4927 O O . LEU A 1 612 ? 18.156 -10.375 2.596 1 94.06 612 LEU A O 1
ATOM 4931 N N . THR A 1 613 ? 19.797 -10.82 1.127 1 96.06 613 THR A N 1
ATOM 4932 C CA . THR A 1 613 ? 18.906 -11.148 0.022 1 96.06 613 THR A CA 1
ATOM 4933 C C . THR A 1 613 ? 18 -12.328 0.384 1 96.06 613 THR A C 1
ATOM 4935 O O . THR A 1 613 ? 16.781 -12.242 0.268 1 96.06 613 THR A O 1
ATOM 4938 N N . TYR A 1 614 ? 18.531 -13.383 0.891 1 97.06 614 TYR A N 1
ATOM 4939 C CA . TYR A 1 614 ? 17.766 -14.602 1.136 1 97.06 614 TYR A CA 1
ATOM 4940 C C . TYR A 1 614 ? 17.047 -14.531 2.475 1 97.06 614 TYR A C 1
ATOM 4942 O O . TYR A 1 614 ? 16.078 -15.258 2.703 1 97.06 614 TYR A O 1
ATOM 4950 N N . SER A 1 615 ? 17.562 -13.672 3.406 1 97.44 615 SER A N 1
ATOM 4951 C CA . SER A 1 615 ? 16.75 -13.406 4.59 1 97.44 615 SER A CA 1
ATOM 4952 C C . SER A 1 615 ? 15.453 -12.688 4.223 1 97.44 615 SER A C 1
ATOM 4954 O O . SER A 1 615 ? 14.383 -13.008 4.75 1 97.44 615 SER A O 1
ATOM 4956 N N . ALA A 1 616 ? 15.602 -11.695 3.361 1 97.88 616 ALA A N 1
ATOM 4957 C CA . ALA A 1 616 ? 14.414 -10.984 2.896 1 97.88 616 ALA A CA 1
ATOM 4958 C C . ALA A 1 616 ? 13.453 -11.922 2.17 1 97.88 616 ALA A C 1
ATOM 4960 O O . ALA A 1 616 ? 12.25 -11.906 2.43 1 97.88 616 ALA A O 1
ATOM 4961 N N . ALA A 1 617 ? 13.984 -12.758 1.296 1 97.75 617 ALA A N 1
ATOM 4962 C CA . ALA A 1 617 ? 13.164 -13.711 0.551 1 97.75 617 ALA A CA 1
ATOM 4963 C C . ALA A 1 617 ? 12.453 -14.672 1.494 1 97.75 617 ALA A C 1
ATOM 4965 O O . ALA A 1 617 ? 11.266 -14.969 1.31 1 97.75 617 ALA A O 1
ATOM 4966 N N . THR A 1 618 ? 13.18 -15.141 2.486 1 98.12 618 THR A N 1
ATOM 4967 C CA . THR A 1 618 ? 12.625 -16.094 3.447 1 98.12 618 THR A CA 1
ATOM 4968 C C . THR A 1 618 ? 11.516 -15.438 4.273 1 98.12 618 THR A C 1
ATOM 4970 O O . THR A 1 618 ? 10.453 -16.031 4.469 1 98.12 618 THR A O 1
ATOM 4973 N N . LEU A 1 619 ? 11.789 -14.273 4.688 1 97.81 619 LEU A N 1
ATOM 4974 C CA . LEU A 1 619 ? 10.789 -13.57 5.484 1 97.81 619 LEU A CA 1
ATOM 4975 C C . LEU A 1 619 ? 9.523 -13.312 4.672 1 97.81 619 LEU A C 1
ATOM 4977 O O . LEU A 1 619 ? 8.414 -13.602 5.137 1 97.81 619 LEU A O 1
ATOM 4981 N N . LEU A 1 620 ? 9.656 -12.797 3.514 1 98.25 620 LEU A N 1
ATOM 4982 C CA . LEU A 1 620 ? 8.516 -12.477 2.662 1 98.25 620 LEU A CA 1
ATOM 4983 C C . LEU A 1 620 ? 7.785 -13.742 2.225 1 98.25 620 LEU A C 1
ATOM 4985 O O . LEU A 1 620 ? 6.555 -13.805 2.285 1 98.25 620 LEU A O 1
ATOM 4989 N N . GLY A 1 621 ? 8.539 -14.727 1.808 1 98.25 621 GLY A N 1
ATOM 4990 C CA . GLY A 1 621 ? 7.941 -15.961 1.327 1 98.25 621 GLY A CA 1
ATOM 4991 C C . GLY A 1 621 ? 7.191 -16.719 2.404 1 98.25 621 GLY A C 1
ATOM 4992 O O . GLY A 1 621 ? 6.043 -17.109 2.209 1 98.25 621 GLY A O 1
ATOM 4993 N N . PHE A 1 622 ? 7.812 -16.891 3.5 1 98 622 PHE A N 1
ATOM 4994 C CA . PHE A 1 622 ? 7.203 -17.703 4.555 1 98 622 PHE A CA 1
ATOM 4995 C C . PHE A 1 622 ? 6.109 -16.906 5.266 1 98 622 PHE A C 1
ATOM 4997 O O . PHE A 1 622 ? 5.148 -17.5 5.773 1 98 622 PHE A O 1
ATOM 5004 N N . ALA A 1 623 ? 6.223 -15.602 5.273 1 96.56 623 ALA A N 1
ATOM 5005 C CA . ALA A 1 623 ? 5.105 -14.812 5.785 1 96.56 623 ALA A CA 1
ATOM 5006 C C . ALA A 1 623 ? 3.865 -14.992 4.914 1 96.56 623 ALA A C 1
ATOM 5008 O O . ALA A 1 623 ? 2.756 -15.164 5.426 1 96.56 623 ALA A O 1
ATOM 5009 N N . LEU A 1 624 ? 4.062 -14.93 3.648 1 96.38 624 LEU A N 1
ATOM 5010 C CA . LEU A 1 624 ? 2.947 -15.094 2.723 1 96.38 624 LEU A CA 1
ATOM 5011 C C . LEU A 1 624 ? 2.367 -16.5 2.811 1 96.38 624 LEU A C 1
ATOM 5013 O O . LEU A 1 624 ? 1.146 -16.672 2.799 1 96.38 624 LEU A O 1
ATOM 5017 N N . MET A 1 625 ? 3.219 -17.453 2.861 1 96.62 625 MET A N 1
ATOM 5018 C CA . MET A 1 625 ? 2.764 -18.844 2.979 1 96.62 625 MET A CA 1
ATOM 5019 C C . MET A 1 625 ? 1.987 -19.047 4.277 1 96.62 625 MET A C 1
ATOM 5021 O O . MET A 1 625 ? 0.954 -19.719 4.285 1 96.62 625 MET A O 1
ATOM 5025 N N . TYR A 1 626 ? 2.494 -18.484 5.332 1 95.31 626 TYR A N 1
ATOM 5026 C CA . TYR A 1 626 ? 1.845 -18.625 6.633 1 95.31 626 TYR A CA 1
ATOM 5027 C C . TYR A 1 626 ? 0.466 -17.969 6.621 1 95.31 626 TYR A C 1
ATOM 5029 O O . TYR A 1 626 ? -0.517 -18.578 7.051 1 95.31 626 TYR A O 1
ATOM 5037 N N . GLN A 1 627 ? 0.361 -16.859 6.051 1 91.62 627 GLN A N 1
ATOM 5038 C CA . GLN A 1 627 ? -0.887 -16.109 6.055 1 91.62 627 GLN A CA 1
ATOM 5039 C C . GLN A 1 627 ? -1.864 -16.641 5.016 1 91.62 627 GLN A C 1
ATOM 5041 O O . GLN A 1 627 ? -3.066 -16.734 5.273 1 91.62 627 GLN A O 1
ATOM 5046 N N . GLY A 1 628 ? -1.364 -16.969 3.924 1 88.5 628 GLY A N 1
ATOM 5047 C CA . GLY A 1 628 ? -2.225 -17.297 2.797 1 88.5 628 GLY A CA 1
ATOM 5048 C C . GLY A 1 628 ? -2.604 -18.766 2.734 1 88.5 628 GLY A C 1
ATOM 5049 O O . GLY A 1 628 ? -3.676 -19.109 2.236 1 88.5 628 GLY A O 1
ATOM 5050 N N . MET A 1 629 ? -1.789 -19.594 3.264 1 90.62 629 MET A N 1
ATOM 5051 C CA . MET A 1 629 ? -2.037 -21.016 3.047 1 90.62 629 MET A CA 1
ATOM 5052 C C . MET A 1 629 ? -2.154 -21.75 4.375 1 90.62 629 MET A C 1
ATOM 5054 O O . MET A 1 629 ? -3.006 -22.625 4.531 1 90.62 629 MET A O 1
ATOM 5058 N N . LEU A 1 630 ? -1.395 -21.344 5.293 1 89.44 630 LEU A N 1
ATOM 5059 C CA . LEU A 1 630 ? -1.348 -22.125 6.527 1 89.44 630 LEU A CA 1
ATOM 5060 C C . LEU A 1 630 ? -2.414 -21.641 7.508 1 89.44 630 LEU A C 1
ATOM 5062 O O . LEU A 1 630 ? -3.254 -22.438 7.949 1 89.44 630 LEU A O 1
ATOM 5066 N N . GLN A 1 631 ? -2.4 -20.328 7.707 1 82.19 631 GLN A N 1
ATOM 5067 C CA . GLN A 1 631 ? -3.305 -19.812 8.727 1 82.19 631 GLN A CA 1
ATOM 5068 C C . GLN A 1 631 ? -4.75 -19.812 8.234 1 82.19 631 GLN A C 1
ATOM 5070 O O . GLN A 1 631 ? -5.035 -19.328 7.137 1 82.19 631 GLN A O 1
ATOM 5075 N N . GLY A 1 632 ? -5.699 -20.422 8.914 1 69.31 632 GLY A N 1
ATOM 5076 C CA . GLY A 1 632 ? -7.133 -20.438 8.664 1 69.31 632 GLY A CA 1
ATOM 5077 C C . GLY A 1 632 ? -7.574 -21.578 7.777 1 69.31 632 GLY A C 1
ATOM 5078 O O . GLY A 1 632 ? -8.758 -21.938 7.754 1 69.31 632 GLY A O 1
ATOM 5079 N N . ARG A 1 633 ? -6.445 -22.047 6.953 1 73.19 633 ARG A N 1
ATOM 5080 C CA . ARG A 1 633 ? -6.816 -23.078 5.992 1 73.19 633 ARG A CA 1
ATOM 5081 C C . ARG A 1 633 ? -6.352 -24.453 6.465 1 73.19 633 ARG A C 1
ATOM 5083 O O . ARG A 1 633 ? -7.148 -25.391 6.555 1 73.19 633 ARG A O 1
ATOM 5090 N N . ILE A 1 634 ? -5.062 -24.375 6.816 1 78.06 634 ILE A N 1
ATOM 5091 C CA . ILE A 1 634 ? -4.488 -25.688 7.105 1 78.06 634 ILE A CA 1
ATOM 5092 C C . ILE A 1 634 ? -4.258 -25.828 8.609 1 78.06 634 ILE A C 1
ATOM 5094 O O . ILE A 1 634 ? -4.121 -26.938 9.117 1 78.06 634 ILE A O 1
ATOM 5098 N N . ILE A 1 635 ? -4.359 -24.625 9.312 1 78.25 635 ILE A N 1
ATOM 5099 C CA . ILE A 1 635 ? -4.09 -24.766 10.742 1 78.25 635 ILE A CA 1
ATOM 5100 C C . ILE A 1 635 ? -5.125 -23.984 11.539 1 78.25 635 ILE A C 1
ATOM 5102 O O . ILE A 1 635 ? -5.586 -22.922 11.102 1 78.25 635 ILE A O 1
ATOM 5106 N N . MET B 1 1 ? 20.203 35.188 -29.781 1 48.16 1 MET B N 1
ATOM 5107 C CA . MET B 1 1 ? 19.031 34.719 -29.047 1 48.16 1 MET B CA 1
ATOM 5108 C C . MET B 1 1 ? 19.438 33.906 -27.812 1 48.16 1 MET B C 1
ATOM 5110 O O . MET B 1 1 ? 18.922 34.156 -26.719 1 48.16 1 MET B O 1
ATOM 5114 N N . ILE B 1 2 ? 20.453 33.094 -27.969 1 58.81 2 ILE B N 1
ATOM 5115 C CA . ILE B 1 2 ? 20.938 32.312 -26.844 1 58.81 2 ILE B CA 1
ATOM 5116 C C . ILE B 1 2 ? 21.641 33.188 -25.828 1 58.81 2 ILE B C 1
ATOM 5118 O O . ILE B 1 2 ? 21.453 33.031 -24.625 1 58.81 2 ILE B O 1
ATOM 5122 N N . GLY B 1 3 ? 22.438 34.125 -26.266 1 54.62 3 GLY B N 1
ATOM 5123 C CA . GLY B 1 3 ? 23.156 35.031 -25.375 1 54.62 3 GLY B CA 1
ATOM 5124 C C . GLY B 1 3 ? 22.219 35.938 -24.578 1 54.62 3 GLY B C 1
ATOM 5125 O O . GLY B 1 3 ? 22.422 36.125 -23.375 1 54.62 3 GLY B O 1
ATOM 5126 N N . ALA B 1 4 ? 21.312 36.531 -25.156 1 56 4 ALA B N 1
ATOM 5127 C CA . ALA B 1 4 ? 20.328 37.375 -24.5 1 56 4 ALA B CA 1
ATOM 5128 C C . ALA B 1 4 ? 19.453 36.562 -23.547 1 56 4 ALA B C 1
ATOM 5130 O O . ALA B 1 4 ? 19.047 37.062 -22.484 1 56 4 ALA B O 1
ATOM 5131 N N . ILE B 1 5 ? 19.203 35.312 -23.906 1 60.47 5 ILE B N 1
ATOM 5132 C CA . ILE B 1 5 ? 18.438 34.406 -23.062 1 60.47 5 ILE B CA 1
ATOM 5133 C C . ILE B 1 5 ? 19.188 34.125 -21.766 1 60.47 5 ILE B C 1
ATOM 5135 O O . ILE B 1 5 ? 18.594 34.062 -20.688 1 60.47 5 ILE B O 1
ATOM 5139 N N . LYS B 1 6 ? 20.422 34.125 -21.906 1 64.62 6 LYS B N 1
ATOM 5140 C CA . LYS B 1 6 ? 21.234 33.875 -20.719 1 64.62 6 LYS B CA 1
ATOM 5141 C C . LYS B 1 6 ? 21.203 35.062 -19.781 1 64.62 6 LYS B C 1
ATOM 5143 O O . LYS B 1 6 ? 21.188 34.906 -18.547 1 64.62 6 LYS B O 1
ATOM 5148 N N . LYS B 1 7 ? 21.266 36.375 -20.359 1 72.44 7 LYS B N 1
ATOM 5149 C CA . LYS B 1 7 ? 21.25 37.594 -19.547 1 72.44 7 LYS B CA 1
ATOM 5150 C C . LYS B 1 7 ? 19.891 37.781 -18.906 1 72.44 7 LYS B C 1
ATOM 5152 O O . LYS B 1 7 ? 19.781 38.281 -17.781 1 72.44 7 LYS B O 1
ATOM 5157 N N . HIS B 1 8 ? 18.812 37.375 -19.562 1 87.12 8 HIS B N 1
ATOM 5158 C CA . HIS B 1 8 ? 17.453 37.562 -19.078 1 87.12 8 HIS B CA 1
ATOM 5159 C C . HIS B 1 8 ? 16.781 36.219 -18.812 1 87.12 8 HIS B C 1
ATOM 5161 O O . HIS B 1 8 ? 15.586 36.062 -19.062 1 87.12 8 HIS B O 1
ATOM 5167 N N . LYS B 1 9 ? 17.516 35.281 -18.391 1 88.38 9 LYS B N 1
ATOM 5168 C CA . LYS B 1 9 ? 17.062 33.906 -18.203 1 88.38 9 LYS B CA 1
ATOM 5169 C C . LYS B 1 9 ? 15.844 33.844 -17.281 1 88.38 9 LYS B C 1
ATOM 5171 O O . LYS B 1 9 ? 14.891 33.125 -17.531 1 88.38 9 LYS B O 1
ATOM 5176 N N . ARG B 1 10 ? 15.773 34.688 -16.281 1 90.38 10 ARG B N 1
ATOM 5177 C CA . ARG B 1 10 ? 14.688 34.656 -15.32 1 90.38 10 ARG B CA 1
ATOM 5178 C C . ARG B 1 10 ? 13.406 35.219 -15.914 1 90.38 10 ARG B C 1
ATOM 5180 O O . ARG B 1 10 ? 12.305 34.75 -15.625 1 90.38 10 ARG B O 1
ATOM 5187 N N . ILE B 1 11 ? 13.555 36.188 -16.719 1 92.75 11 ILE B N 1
ATOM 5188 C CA . ILE B 1 11 ? 12.391 36.75 -17.375 1 92.75 11 ILE B CA 1
ATOM 5189 C C . ILE B 1 11 ? 11.797 35.781 -18.375 1 92.75 11 ILE B C 1
ATOM 5191 O O . ILE B 1 11 ? 10.578 35.625 -18.453 1 92.75 11 ILE B O 1
ATOM 5195 N N . VAL B 1 12 ? 12.68 35.188 -19.125 1 93 12 VAL B N 1
ATOM 5196 C CA . VAL B 1 12 ? 12.227 34.188 -20.094 1 93 12 VAL B CA 1
ATOM 5197 C C . VAL B 1 12 ? 11.516 33.062 -19.359 1 93 12 VAL B C 1
ATOM 5199 O O . VAL B 1 12 ? 10.469 32.594 -19.797 1 93 12 VAL B O 1
ATOM 5202 N N . ALA B 1 13 ? 12.156 32.656 -18.281 1 94 13 ALA B N 1
ATOM 5203 C CA . ALA B 1 13 ? 11.539 31.594 -17.484 1 94 13 ALA B CA 1
ATOM 5204 C C . ALA B 1 13 ? 10.156 32 -17 1 94 13 ALA B C 1
ATOM 5206 O O . ALA B 1 13 ? 9.219 31.203 -17.016 1 94 13 ALA B O 1
ATOM 5207 N N . ALA B 1 14 ? 10.062 33.156 -16.531 1 94.94 14 ALA B N 1
ATOM 5208 C CA . ALA B 1 14 ? 8.773 33.656 -16.047 1 94.94 14 ALA B CA 1
ATOM 5209 C C . ALA B 1 14 ? 7.73 33.656 -17.156 1 94.94 14 ALA B C 1
ATOM 5211 O O . ALA B 1 14 ? 6.574 33.281 -16.922 1 94.94 14 ALA B O 1
ATOM 5212 N N . VAL B 1 15 ? 8.133 34.031 -18.344 1 95.75 15 VAL B N 1
ATOM 5213 C CA . VAL B 1 15 ? 7.219 34.062 -19.484 1 95.75 15 VAL B CA 1
ATOM 5214 C C . VAL B 1 15 ? 6.816 32.656 -19.859 1 95.75 15 VAL B C 1
ATOM 5216 O O . VAL B 1 15 ? 5.645 32.375 -20.141 1 95.75 15 VAL B O 1
ATOM 5219 N N . VAL B 1 16 ? 7.77 31.797 -19.891 1 96.25 16 VAL B N 1
ATOM 5220 C CA . VAL B 1 16 ? 7.488 30.406 -20.234 1 96.25 16 VAL B CA 1
ATOM 5221 C C . VAL B 1 16 ? 6.535 29.812 -19.203 1 96.25 16 VAL B C 1
ATOM 5223 O O . VAL B 1 16 ? 5.602 29.078 -19.562 1 96.25 16 VAL B O 1
ATOM 5226 N N . ILE B 1 17 ? 6.758 30.062 -17.969 1 97.12 17 ILE B N 1
ATOM 5227 C CA . ILE B 1 17 ? 5.91 29.562 -16.906 1 97.12 17 ILE B CA 1
ATOM 5228 C C . ILE B 1 17 ? 4.492 30.094 -17.062 1 97.12 17 ILE B C 1
ATOM 5230 O O . ILE B 1 17 ? 3.516 29.359 -16.938 1 97.12 17 ILE B O 1
ATOM 5234 N N . LEU B 1 18 ? 4.395 31.359 -17.359 1 97.19 18 LEU B N 1
ATOM 5235 C CA . LEU B 1 18 ? 3.086 31.969 -17.578 1 97.19 18 LEU B CA 1
ATOM 5236 C C . LEU B 1 18 ? 2.383 31.344 -18.781 1 97.19 18 LEU B C 1
ATOM 5238 O O . LEU B 1 18 ? 1.178 31.078 -18.734 1 97.19 18 LEU B O 1
ATOM 5242 N N . ILE B 1 19 ? 3.094 31.094 -19.828 1 97.5 19 ILE B N 1
ATOM 5243 C CA . ILE B 1 19 ? 2.529 30.516 -21.047 1 97.5 19 ILE B CA 1
ATOM 5244 C C . ILE B 1 19 ? 2.07 29.078 -20.766 1 97.5 19 ILE B C 1
ATOM 5246 O O . ILE B 1 19 ? 0.973 28.688 -21.172 1 97.5 19 ILE B O 1
ATOM 5250 N N . LEU B 1 20 ? 2.951 28.344 -20.094 1 97.44 20 LEU B N 1
ATOM 5251 C CA . LEU B 1 20 ? 2.584 26.969 -19.781 1 97.44 20 LEU B CA 1
ATOM 5252 C C . LEU B 1 20 ? 1.324 26.922 -18.922 1 97.44 20 LEU B C 1
ATOM 5254 O O . LEU B 1 20 ? 0.44 26.094 -19.141 1 97.44 20 LEU B O 1
ATOM 5258 N N . THR B 1 21 ? 1.238 27.75 -17.953 1 97.12 21 THR B N 1
ATOM 5259 C CA . THR B 1 21 ? 0.074 27.828 -17.078 1 97.12 21 THR B CA 1
ATOM 5260 C C . THR B 1 21 ? -1.171 28.234 -17.859 1 97.12 21 THR B C 1
ATOM 5262 O O . THR B 1 21 ? -2.252 27.672 -17.641 1 97.12 21 THR B O 1
ATOM 5265 N N . ALA B 1 22 ? -0.987 29.156 -18.766 1 96.56 22 ALA B N 1
ATOM 5266 C CA . ALA B 1 22 ? -2.098 29.609 -19.609 1 96.56 22 ALA B CA 1
ATOM 5267 C C . ALA B 1 22 ? -2.582 28.484 -20.516 1 96.56 22 ALA B C 1
ATOM 5269 O O . ALA B 1 22 ? -3.785 28.344 -20.75 1 96.56 22 ALA B O 1
ATOM 5270 N N . VAL B 1 23 ? -1.671 27.781 -21.047 1 96.94 23 VAL B N 1
ATOM 5271 C CA . VAL B 1 23 ? -2.02 26.688 -21.938 1 96.94 23 VAL B CA 1
ATOM 5272 C C . VAL B 1 23 ? -2.816 25.641 -21.172 1 96.94 23 VAL B C 1
ATOM 5274 O O . VAL B 1 23 ? -3.812 25.109 -21.672 1 96.94 23 VAL B O 1
ATOM 5277 N N . ILE B 1 24 ? -2.381 25.312 -19.969 1 95.88 24 ILE B N 1
ATOM 5278 C CA . ILE B 1 24 ? -3.092 24.344 -19.156 1 95.88 24 ILE B CA 1
ATOM 5279 C C . ILE B 1 24 ? -4.5 24.844 -18.859 1 95.88 24 ILE B C 1
ATOM 5281 O O . ILE B 1 24 ? -5.469 24.094 -18.922 1 95.88 24 ILE B O 1
ATOM 5285 N N . GLU B 1 25 ? -4.609 26.125 -18.516 1 95.25 25 GLU B N 1
ATOM 5286 C CA . GLU B 1 25 ? -5.914 26.719 -18.25 1 95.25 25 GLU B CA 1
ATOM 5287 C C . GLU B 1 25 ? -6.82 26.641 -19.469 1 95.25 25 GLU B C 1
ATOM 5289 O O . GLU B 1 25 ? -8.016 26.375 -19.344 1 95.25 25 GLU B O 1
ATOM 5294 N N . LEU B 1 26 ? -6.223 26.844 -20.641 1 95.88 26 LEU B N 1
ATOM 5295 C CA . LEU B 1 26 ? -6.988 26.766 -21.875 1 95.88 26 LEU B CA 1
ATOM 5296 C C . LEU B 1 26 ? -7.445 25.344 -22.156 1 95.88 26 LEU B C 1
ATOM 5298 O O . LEU B 1 26 ? -8.578 25.109 -22.594 1 95.88 26 LEU B O 1
ATOM 5302 N N . VAL B 1 27 ? -6.574 24.438 -21.875 1 93.69 27 VAL B N 1
ATOM 5303 C CA . VAL B 1 27 ? -6.91 23.031 -22.094 1 93.69 27 VAL B CA 1
ATOM 5304 C C . VAL B 1 27 ? -8.039 22.609 -21.156 1 93.69 27 VAL B C 1
ATOM 5306 O O . VAL B 1 27 ? -8.945 21.875 -21.562 1 93.69 27 VAL B O 1
ATOM 5309 N N . CYS B 1 28 ? -8.008 23.031 -19.906 1 92.38 28 CYS B N 1
ATOM 5310 C CA . CYS B 1 28 ? -9.031 22.688 -18.938 1 92.38 28 CYS B CA 1
ATOM 5311 C C . CYS B 1 28 ? -10.367 23.312 -19.297 1 92.38 28 CYS B C 1
ATOM 5313 O O . CYS B 1 28 ? -11.422 22.859 -18.844 1 92.38 28 CYS B O 1
ATOM 5315 N N . ASN B 1 29 ? -10.336 24.328 -20.203 1 94.81 29 ASN B N 1
ATOM 5316 C CA . ASN B 1 29 ? -11.555 25.016 -20.625 1 94.81 29 ASN B CA 1
ATOM 5317 C C . ASN B 1 29 ? -11.961 24.625 -22.047 1 94.81 29 ASN B C 1
ATOM 5319 O O . ASN B 1 29 ? -12.828 25.266 -22.641 1 94.81 29 ASN B O 1
ATOM 5323 N N . LEU B 1 30 ? -11.367 23.609 -22.594 1 93.5 30 LEU B N 1
ATOM 5324 C CA . LEU B 1 30 ? -11.625 23.188 -23.969 1 93.5 30 LEU B CA 1
ATOM 5325 C C . LEU B 1 30 ? -13.102 22.875 -24.172 1 93.5 30 LEU B C 1
ATOM 5327 O O . LEU B 1 30 ? -13.68 23.25 -25.203 1 93.5 30 LEU B O 1
ATOM 5331 N N . PRO B 1 31 ? -13.742 22.156 -23.234 1 92.44 31 PRO B N 1
ATOM 5332 C CA . PRO B 1 31 ? -15.172 21.906 -23.438 1 92.44 31 PRO B CA 1
ATOM 5333 C C . PRO B 1 31 ? -15.984 23.188 -23.547 1 92.44 31 PRO B C 1
ATOM 5335 O O . PRO B 1 31 ? -16.938 23.25 -24.328 1 92.44 31 PRO B O 1
ATOM 5338 N N . ALA B 1 32 ? -15.625 24.172 -22.797 1 94.81 32 ALA B N 1
ATOM 5339 C CA . ALA B 1 32 ? -16.328 25.453 -22.844 1 94.81 32 ALA B CA 1
ATOM 5340 C C . ALA B 1 32 ? -16.031 26.188 -24.141 1 94.81 32 ALA B C 1
ATOM 5342 O O . ALA B 1 32 ? -16.891 26.891 -24.672 1 94.81 32 ALA B O 1
ATOM 5343 N N . ILE B 1 33 ? -14.875 26.109 -24.656 1 94.62 33 ILE B N 1
ATOM 5344 C CA . ILE B 1 33 ? -14.477 26.781 -25.906 1 94.62 33 ILE B CA 1
ATOM 5345 C C . ILE B 1 33 ? -15.211 26.141 -27.078 1 94.62 33 ILE B C 1
ATOM 5347 O O . ILE B 1 33 ? -15.633 26.844 -28 1 94.62 33 ILE B O 1
ATOM 5351 N N . ARG B 1 34 ? -15.43 24.859 -27.062 1 92.19 34 ARG B N 1
ATOM 5352 C CA . ARG B 1 34 ? -16.047 24.141 -28.156 1 92.19 34 ARG B CA 1
ATOM 5353 C C . ARG B 1 34 ? -17.562 24.266 -28.109 1 92.19 34 ARG B C 1
ATOM 5355 O O . ARG B 1 34 ? -18.234 24.266 -29.156 1 92.19 34 ARG B O 1
ATOM 5362 N N . GLY B 1 35 ? -18.172 24.281 -26.969 1 91.19 35 GLY B N 1
ATOM 5363 C CA . GLY B 1 35 ? -19.625 24.312 -26.828 1 91.19 35 GLY B CA 1
ATOM 5364 C C . GLY B 1 35 ? -20.078 24.938 -25.531 1 91.19 35 GLY B C 1
ATOM 5365 O O . GLY B 1 35 ? -20.922 24.359 -24.828 1 91.19 35 GLY B O 1
ATOM 5366 N N . GLY B 1 36 ? -19.578 26.047 -25.312 1 91.88 36 GLY B N 1
ATOM 5367 C CA . GLY B 1 36 ? -19.875 26.672 -24.031 1 91.88 36 GLY B CA 1
ATOM 5368 C C . GLY B 1 36 ? -21.219 27.391 -24.016 1 91.88 36 GLY B C 1
ATOM 5369 O O . GLY B 1 36 ? -21.719 27.797 -25.062 1 91.88 36 GLY B O 1
ATOM 5370 N N . TYR B 1 37 ? -21.906 27.344 -22.922 1 93.38 37 TYR B N 1
ATOM 5371 C CA . TYR B 1 37 ? -23.125 28.109 -22.625 1 93.38 37 TYR B CA 1
ATOM 5372 C C . TYR B 1 37 ? -23.109 28.594 -21.188 1 93.38 37 TYR B C 1
ATOM 5374 O O . TYR B 1 37 ? -22.594 27.922 -20.297 1 93.38 37 TYR B O 1
ATOM 5382 N N . ASP B 1 38 ? -23.656 29.688 -21.031 1 89.44 38 ASP B N 1
ATOM 5383 C CA . ASP B 1 38 ? -23.594 30.328 -19.719 1 89.44 38 ASP B CA 1
ATOM 5384 C C . ASP B 1 38 ? -24.625 29.734 -18.766 1 89.44 38 ASP B C 1
ATOM 5386 O O . ASP B 1 38 ? -24.312 29.453 -17.594 1 89.44 38 ASP B O 1
ATOM 5390 N N . ASN B 1 39 ? -25.766 29.625 -19.203 1 92.06 39 ASN B N 1
ATOM 5391 C CA . ASN B 1 39 ? -26.844 29.188 -18.312 1 92.06 39 ASN B CA 1
ATOM 5392 C C . ASN B 1 39 ? -27.922 28.438 -19.078 1 92.06 39 ASN B C 1
ATOM 5394 O O . ASN B 1 39 ? -28.609 29.016 -19.922 1 92.06 39 ASN B O 1
ATOM 5398 N N . LEU B 1 40 ? -27.922 27.203 -18.875 1 95.31 40 LEU B N 1
ATOM 5399 C CA . LEU B 1 40 ? -29.078 26.406 -19.297 1 95.31 40 LEU B CA 1
ATOM 5400 C C . LEU B 1 40 ? -30.094 26.281 -18.172 1 95.31 40 LEU B C 1
ATOM 5402 O O . LEU B 1 40 ? -29.891 25.516 -17.234 1 95.31 40 LEU B O 1
ATOM 5406 N N . ASP B 1 41 ? -31.188 27.016 -18.281 1 96.69 41 ASP B N 1
ATOM 5407 C CA . ASP B 1 41 ? -32.188 27.094 -17.234 1 96.69 41 ASP B CA 1
ATOM 5408 C C . ASP B 1 41 ? -33.125 25.875 -17.266 1 96.69 41 ASP B C 1
ATOM 5410 O O . ASP B 1 41 ? -33.812 25.625 -18.25 1 96.69 41 ASP B O 1
ATOM 5414 N N . LEU B 1 42 ? -33.062 25.156 -16.219 1 97.06 42 LEU B N 1
ATOM 5415 C CA . LEU B 1 42 ? -33.906 23.969 -16.109 1 97.06 42 LEU B CA 1
ATOM 5416 C C . LEU B 1 42 ? -35.062 24.188 -15.117 1 97.06 42 LEU B C 1
ATOM 5418 O O . LEU B 1 42 ? -35.719 23.234 -14.727 1 97.06 42 LEU B O 1
ATOM 5422 N N . THR B 1 43 ? -35.25 25.344 -14.719 1 96.75 43 THR B N 1
ATOM 5423 C CA . THR B 1 43 ? -36.25 25.656 -13.695 1 96.75 43 THR B CA 1
ATOM 5424 C C . THR B 1 43 ? -37.656 25.234 -14.148 1 96.75 43 THR B C 1
ATOM 5426 O O . THR B 1 43 ? -38.469 24.828 -13.328 1 96.75 43 THR B O 1
ATOM 5429 N N . LYS B 1 44 ? -37.969 25.375 -15.414 1 95.75 44 LYS B N 1
ATOM 5430 C CA . LYS B 1 44 ? -39.312 25.078 -15.938 1 95.75 44 LYS B CA 1
ATOM 5431 C C . LYS B 1 44 ? -39.594 23.578 -15.875 1 95.75 44 LYS B C 1
ATOM 5433 O O . LYS B 1 44 ? -40.75 23.172 -15.961 1 95.75 44 LYS B O 1
ATOM 5438 N N . TYR B 1 45 ? -38.594 22.844 -15.688 1 96.31 45 TYR B N 1
ATOM 5439 C CA . TYR B 1 45 ? -38.75 21.406 -15.703 1 96.31 45 TYR B CA 1
ATOM 5440 C C . TYR B 1 45 ? -38.906 20.859 -14.281 1 96.31 45 TYR B C 1
ATOM 5442 O O . TYR B 1 45 ? -38.875 19.641 -14.078 1 96.31 45 TYR B O 1
ATOM 5450 N N . ILE B 1 46 ? -38.969 21.703 -13.312 1 95.62 46 ILE B N 1
ATOM 5451 C CA . ILE B 1 46 ? -39.188 21.266 -11.938 1 95.62 46 ILE B CA 1
ATOM 5452 C C . ILE B 1 46 ? -40.594 20.703 -11.781 1 95.62 46 ILE B C 1
ATOM 5454 O O . ILE B 1 46 ? -41.562 21.375 -12.094 1 95.62 46 ILE B O 1
ATOM 5458 N N . THR B 1 47 ? -40.656 19.484 -11.359 1 95.5 47 THR B N 1
ATOM 5459 C CA . THR B 1 47 ? -41.938 18.844 -11.055 1 95.5 47 THR B CA 1
ATOM 5460 C C . THR B 1 47 ? -41.906 18.234 -9.656 1 95.5 47 THR B C 1
ATOM 5462 O O . THR B 1 47 ? -40.812 17.969 -9.102 1 95.5 47 THR B O 1
ATOM 5465 N N . VAL B 1 48 ? -43.062 18.109 -9.047 1 94.56 48 VAL B N 1
ATOM 5466 C CA . VAL B 1 48 ? -43.188 17.484 -7.73 1 94.56 48 VAL B CA 1
ATOM 5467 C C . VAL B 1 48 ? -43.906 16.141 -7.859 1 94.56 48 VAL B C 1
ATOM 5469 O O . VAL B 1 48 ? -45.031 16.078 -8.398 1 94.56 48 VAL B O 1
ATOM 5472 N N . GLU B 1 49 ? -43.219 15.172 -7.488 1 93.56 49 GLU B N 1
ATOM 5473 C CA . GLU B 1 49 ? -43.812 13.836 -7.539 1 93.56 49 GLU B CA 1
ATOM 5474 C C . GLU B 1 49 ? -44.062 13.281 -6.137 1 93.56 49 GLU B C 1
ATOM 5476 O O . GLU B 1 49 ? -43.281 13.531 -5.223 1 93.56 49 GLU B O 1
ATOM 5481 N N . LYS B 1 50 ? -45.188 12.555 -5.945 1 89.12 50 LYS B N 1
ATOM 5482 C CA . LYS B 1 50 ? -45.531 11.969 -4.66 1 89.12 50 LYS B CA 1
ATOM 5483 C C . LYS B 1 50 ? -45.156 10.492 -4.605 1 89.12 50 LYS B C 1
ATOM 5485 O O . LYS B 1 50 ? -45.438 9.734 -5.535 1 89.12 50 LYS B O 1
ATOM 5490 N N . GLU B 1 51 ? -44.312 10.117 -3.797 1 85 51 GLU B N 1
ATOM 5491 C CA . GLU B 1 51 ? -43.969 8.727 -3.494 1 85 51 GLU B CA 1
ATOM 5492 C C . GLU B 1 51 ? -44.438 8.336 -2.092 1 85 51 GLU B C 1
ATOM 5494 O O . GLU B 1 51 ? -43.688 8.492 -1.123 1 85 51 GLU B O 1
ATOM 5499 N N . GLY B 1 52 ? -45.562 7.707 -1.961 1 83.69 52 GLY B N 1
ATOM 5500 C CA . GLY B 1 52 ? -46.156 7.461 -0.658 1 83.69 52 GLY B CA 1
ATOM 5501 C C . GLY B 1 52 ? -46.531 8.734 0.069 1 83.69 52 GLY B C 1
ATOM 5502 O O . GLY B 1 52 ? -47.312 9.555 -0.46 1 83.69 52 GLY B O 1
ATOM 5503 N N . ASN B 1 53 ? -45.969 8.961 1.29 1 82.81 53 ASN B N 1
ATOM 5504 C CA . ASN B 1 53 ? -46.25 10.125 2.121 1 82.81 53 ASN B CA 1
ATOM 5505 C C . ASN B 1 53 ? -45.219 11.211 1.959 1 82.81 53 ASN B C 1
ATOM 5507 O O . ASN B 1 53 ? -45.281 12.25 2.617 1 82.81 53 ASN B O 1
ATOM 5511 N N . LYS B 1 54 ? -44.25 10.883 1.024 1 87 54 LYS B N 1
ATOM 5512 C CA . LYS B 1 54 ? -43.188 11.875 0.837 1 87 54 LYS B CA 1
ATOM 5513 C C . LYS B 1 54 ? -43.281 12.5 -0.551 1 87 54 LYS B C 1
ATOM 5515 O O . LYS B 1 54 ? -43.688 11.852 -1.511 1 87 54 LYS B O 1
ATOM 5520 N N . GLU B 1 55 ? -43.031 13.883 -0.566 1 92.38 55 GLU B N 1
ATOM 5521 C CA . GLU B 1 55 ? -42.938 14.602 -1.832 1 92.38 55 GLU B CA 1
ATOM 5522 C C . GLU B 1 55 ? -41.5 14.828 -2.24 1 92.38 55 GLU B C 1
ATOM 5524 O O . GLU B 1 55 ? -40.625 15.023 -1.384 1 92.38 55 GLU B O 1
ATOM 5529 N N . LYS B 1 56 ? -41.281 14.68 -3.576 1 94.81 56 LYS B N 1
ATOM 5530 C CA . LYS B 1 56 ? -39.938 14.883 -4.09 1 94.81 56 LYS B CA 1
ATOM 5531 C C . LYS B 1 56 ? -39.938 15.844 -5.273 1 94.81 56 LYS B C 1
ATOM 5533 O O . LYS B 1 56 ? -40.844 15.82 -6.102 1 94.81 56 LYS B O 1
ATOM 5538 N N . TYR B 1 57 ? -39 16.766 -5.25 1 95.75 57 TYR B N 1
ATOM 5539 C CA . TYR B 1 57 ? -38.719 17.516 -6.469 1 95.75 57 TYR B CA 1
ATOM 5540 C C . TYR B 1 57 ? -38.031 16.641 -7.504 1 95.75 57 TYR B C 1
ATOM 5542 O O . TYR B 1 57 ? -37.031 15.961 -7.188 1 95.75 57 TYR B O 1
ATOM 5550 N N . VAL B 1 58 ? -38.5 16.594 -8.703 1 96.88 58 VAL B N 1
ATOM 5551 C CA . VAL B 1 58 ? -37.844 15.883 -9.805 1 96.88 58 VAL B CA 1
ATOM 5552 C C . VAL B 1 58 ? -37.656 16.828 -10.977 1 96.88 58 VAL B C 1
ATOM 5554 O O . VAL B 1 58 ? -38.594 17.484 -11.438 1 96.88 58 VAL B O 1
ATOM 5557 N N . ILE B 1 59 ? -36.469 16.969 -11.391 1 97.5 59 ILE B N 1
ATOM 5558 C CA . ILE B 1 59 ? -36.125 17.766 -12.555 1 97.5 59 ILE B CA 1
ATOM 5559 C C . ILE B 1 59 ? -35.531 16.859 -13.641 1 97.5 59 ILE B C 1
ATOM 5561 O O . ILE B 1 59 ? -34.5 16.203 -13.43 1 97.5 59 ILE B O 1
ATOM 5565 N N . SER B 1 60 ? -36.188 16.734 -14.727 1 96.94 60 SER B N 1
ATOM 5566 C C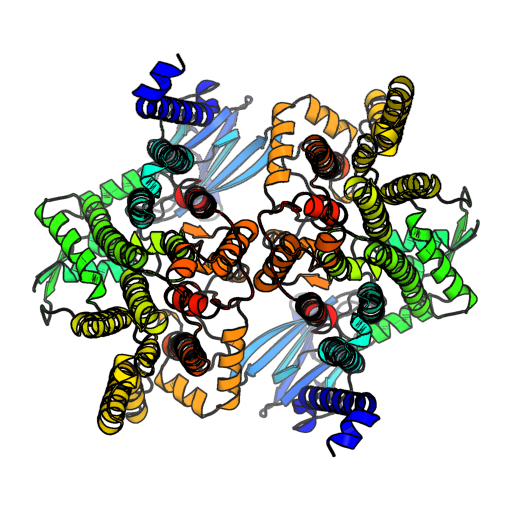A . SER B 1 60 ? -35.75 15.859 -15.812 1 96.94 60 SER B CA 1
ATOM 5567 C C . SER B 1 60 ? -35.594 16.625 -17.125 1 96.94 60 SER B C 1
ATOM 5569 O O . SER B 1 60 ? -36.531 17.266 -17.578 1 96.94 60 SER B O 1
ATOM 5571 N N . TYR B 1 61 ? -34.438 16.594 -17.656 1 97 61 TYR B N 1
ATOM 5572 C CA . TYR B 1 61 ? -34.156 17.234 -18.938 1 97 61 TYR B CA 1
ATOM 5573 C C . TYR B 1 61 ? -33.438 16.266 -19.875 1 97 61 TYR B C 1
ATOM 5575 O O . TYR B 1 61 ? -32.5 15.57 -19.453 1 97 61 TYR B O 1
ATOM 5583 N N . SER B 1 62 ? -33.906 16.141 -21.062 1 95.88 62 SER B N 1
ATOM 5584 C CA . SER B 1 62 ? -33.281 15.32 -22.094 1 95.88 62 SER B CA 1
ATOM 5585 C C . SER B 1 62 ? -33.156 16.078 -23.406 1 95.88 62 SER B C 1
ATOM 5587 O O . SER B 1 62 ? -34 16.906 -23.75 1 95.88 62 SER B O 1
ATOM 5589 N N . SER B 1 63 ? -32.062 15.875 -24.047 1 93.94 63 SER B N 1
ATOM 5590 C CA . SER B 1 63 ? -31.797 16.469 -25.359 1 93.94 63 SER B CA 1
ATOM 5591 C C . SER B 1 63 ? -31.328 15.398 -26.344 1 93.94 63 SER B C 1
ATOM 5593 O O . SER B 1 63 ? -30.703 14.414 -25.953 1 93.94 63 SER B O 1
ATOM 5595 N N . SER B 1 64 ? -31.625 15.609 -27.656 1 92.31 64 SER B N 1
ATOM 5596 C CA . SER B 1 64 ? -31.188 14.695 -28.703 1 92.31 64 SER B CA 1
ATOM 5597 C C . SER B 1 64 ? -29.688 14.867 -28.984 1 92.31 64 SER B C 1
ATOM 5599 O O . SER B 1 64 ? -29.031 13.938 -29.469 1 92.31 64 SER B O 1
ATOM 5601 N N . GLN B 1 65 ? -29.25 16.031 -28.703 1 93.31 65 GLN B N 1
ATOM 5602 C CA . GLN B 1 65 ? -27.828 16.297 -28.922 1 93.31 65 GLN B CA 1
ATOM 5603 C C . GLN B 1 65 ? -27.062 16.203 -27.609 1 93.31 65 GLN B C 1
ATOM 5605 O O . GLN B 1 65 ? -27.562 16.609 -26.547 1 93.31 65 GLN B O 1
ATOM 5610 N N . LYS B 1 66 ? -25.891 15.734 -27.766 1 93.94 66 LYS B N 1
ATOM 5611 C CA . LYS B 1 66 ? -25.016 15.688 -26.594 1 93.94 66 LYS B CA 1
ATOM 5612 C C . LYS B 1 66 ? -24.578 17.094 -26.172 1 93.94 66 LYS B C 1
ATOM 5614 O O . LYS B 1 66 ? -24.328 17.953 -27.031 1 93.94 66 LYS B O 1
ATOM 5619 N N . PHE B 1 67 ? -24.531 17.375 -24.938 1 93.56 67 PHE B N 1
ATOM 5620 C CA . PHE B 1 67 ? -24.031 18.641 -24.406 1 93.56 67 PHE B CA 1
ATOM 5621 C C . PHE B 1 67 ? -23.219 18.406 -23.141 1 93.56 67 PHE B C 1
ATOM 5623 O O . PHE B 1 67 ? -23.406 17.406 -22.438 1 93.56 67 PHE B O 1
ATOM 5630 N N . TYR B 1 68 ? -22.297 19.266 -22.938 1 95.62 68 TYR B N 1
ATOM 5631 C CA . TYR B 1 68 ? -21.375 19.156 -21.812 1 95.62 68 TYR B CA 1
ATOM 5632 C C . TYR B 1 68 ? -21.875 19.953 -20.609 1 95.62 68 TYR B C 1
ATOM 5634 O O . TYR B 1 68 ? -22.234 21.125 -20.734 1 95.62 68 TYR B O 1
ATOM 5642 N N . ILE B 1 69 ? -21.984 19.312 -19.484 1 96.06 69 ILE B N 1
ATOM 5643 C CA . ILE B 1 69 ? -22.328 20 -18.234 1 96.06 69 ILE B CA 1
ATOM 5644 C C . ILE B 1 69 ? -21.078 20.094 -17.359 1 96.06 69 ILE B C 1
ATOM 5646 O O . ILE B 1 69 ? -20.594 19.094 -16.859 1 96.06 69 ILE B O 1
ATOM 5650 N N . LYS B 1 70 ? -20.641 21.25 -17.203 1 94.69 70 LYS B N 1
ATOM 5651 C CA . LYS B 1 70 ? -19.531 21.5 -16.281 1 94.69 70 LYS B CA 1
ATOM 5652 C C . LYS B 1 70 ? -20.031 21.578 -14.844 1 94.69 70 LYS B C 1
ATOM 5654 O O . LYS B 1 70 ? -19.562 20.828 -13.977 1 94.69 70 LYS B O 1
ATOM 5659 N N . GLU B 1 71 ? -21 22.375 -14.609 1 94.56 71 GLU B N 1
ATOM 5660 C CA . GLU B 1 71 ? -21.469 22.656 -13.25 1 94.56 71 GLU B CA 1
ATOM 5661 C C . GLU B 1 71 ? -22.984 22.719 -13.188 1 94.56 71 GLU B C 1
ATOM 5663 O O . GLU B 1 71 ? -23.625 23.25 -14.094 1 94.56 71 GLU B O 1
ATOM 5668 N N . LEU B 1 72 ? -23.516 22.125 -12.188 1 96.69 72 LEU B N 1
ATOM 5669 C CA . LEU B 1 72 ? -24.938 22.203 -11.844 1 96.69 72 LEU B CA 1
ATOM 5670 C C . LEU B 1 72 ? -25.156 23.156 -10.672 1 96.69 72 LEU B C 1
ATOM 5672 O O . LEU B 1 72 ? -24.422 23.109 -9.688 1 96.69 72 LEU B O 1
ATOM 5676 N N . LYS B 1 73 ? -26.125 24.031 -10.797 1 97 73 LYS B N 1
ATOM 5677 C CA . LYS B 1 73 ? -26.453 24.984 -9.742 1 97 73 LYS B CA 1
ATOM 5678 C C . LYS B 1 73 ? -27.891 24.844 -9.289 1 97 73 LYS B C 1
ATOM 5680 O O . LYS B 1 73 ? -28.812 24.828 -10.109 1 97 73 LYS B O 1
ATOM 5685 N N . LEU B 1 74 ? -28.094 24.641 -8.07 1 97.56 74 LEU B N 1
ATOM 5686 C CA . LEU B 1 74 ? -29.406 24.656 -7.445 1 97.56 74 LEU B CA 1
ATOM 5687 C C . LEU B 1 74 ? -29.562 25.891 -6.559 1 97.56 74 LEU B C 1
ATOM 5689 O O . LEU B 1 74 ? -28.641 26.266 -5.84 1 97.56 74 LEU B O 1
ATOM 5693 N N . SER B 1 75 ? -30.656 26.562 -6.676 1 97.44 75 SER B N 1
ATOM 5694 C CA . SER B 1 75 ? -30.969 27.703 -5.82 1 97.44 75 SER B CA 1
ATOM 5695 C C . SER B 1 75 ? -32.25 27.469 -5.031 1 97.44 75 SER B C 1
ATOM 5697 O O . SER B 1 75 ? -33.219 26.922 -5.559 1 97.44 75 SER B O 1
ATOM 5699 N N . GLY B 1 76 ? -32.156 27.797 -3.781 1 96.62 76 GLY B N 1
ATOM 5700 C CA . GLY B 1 76 ? -33.344 27.625 -2.936 1 96.62 76 GLY B CA 1
ATOM 5701 C C . GLY B 1 76 ? -33.031 27.844 -1.462 1 96.62 76 GLY B C 1
ATOM 5702 O O . GLY B 1 76 ? -32 28.391 -1.105 1 96.62 76 GLY B O 1
ATOM 5703 N N . SER B 1 77 ? -34.062 27.609 -0.682 1 95.94 77 SER B N 1
ATOM 5704 C CA . SER B 1 77 ? -33.969 27.688 0.771 1 95.94 77 SER B CA 1
ATOM 5705 C C . SER B 1 77 ? -34.312 26.359 1.433 1 95.94 77 SER B C 1
ATOM 5707 O O . SER B 1 77 ? -35.375 25.781 1.174 1 95.94 77 SER B O 1
ATOM 5709 N N . PHE B 1 78 ? -33.406 25.969 2.295 1 95.38 78 PHE B N 1
ATOM 5710 C CA . PHE B 1 78 ? -33.594 24.688 2.951 1 95.38 78 PHE B CA 1
ATOM 5711 C C . PHE B 1 78 ? -33.312 24.797 4.449 1 95.38 78 PHE B C 1
ATOM 5713 O O . PHE B 1 78 ? -32.406 25.516 4.875 1 95.38 78 PHE B O 1
ATOM 5720 N N . PRO B 1 79 ? -34.062 24.125 5.27 1 93.94 79 PRO B N 1
ATOM 5721 C CA . PRO B 1 79 ? -33.938 24.266 6.719 1 93.94 79 PRO B CA 1
ATOM 5722 C C . PRO B 1 79 ? -32.75 23.5 7.305 1 93.94 79 PRO B C 1
ATOM 5724 O O . PRO B 1 79 ? -32.25 23.844 8.383 1 93.94 79 PRO B O 1
ATOM 5727 N N . LYS B 1 80 ? -32.406 22.422 6.734 1 93.56 80 LYS B N 1
ATOM 5728 C CA . LYS B 1 80 ? -31.25 21.609 7.176 1 93.56 80 LYS B CA 1
ATOM 5729 C C . LYS B 1 80 ? -30.516 21 5.984 1 93.56 80 LYS B C 1
ATOM 5731 O O . LYS B 1 80 ? -30.812 21.344 4.836 1 93.56 80 LYS B O 1
ATOM 5736 N N . GLU B 1 81 ? -29.547 20.266 6.301 1 93.5 81 GLU B N 1
ATOM 5737 C CA . GLU B 1 81 ? -28.766 19.625 5.242 1 93.5 81 GLU B CA 1
ATOM 5738 C C . GLU B 1 81 ? -29.5 18.422 4.676 1 93.5 81 GLU B C 1
ATOM 5740 O O . GLU B 1 81 ? -29.984 17.578 5.426 1 93.5 81 GLU B O 1
ATOM 5745 N N . TYR B 1 82 ? -29.641 18.391 3.359 1 93.5 82 TYR B N 1
ATOM 5746 C CA . TYR B 1 82 ? -30.266 17.281 2.656 1 93.5 82 TYR B CA 1
ATOM 5747 C C . TYR B 1 82 ? -29.422 16.844 1.471 1 93.5 82 TYR B C 1
ATOM 5749 O O . TYR B 1 82 ? -28.656 17.641 0.908 1 93.5 82 TYR B O 1
ATOM 5757 N N . SER B 1 83 ? -29.625 15.586 1.141 1 95.69 83 SER B N 1
ATOM 5758 C CA . SER B 1 83 ? -28.906 15.078 -0.027 1 95.69 83 SER B CA 1
ATOM 5759 C C . SER B 1 83 ? -29.812 15.062 -1.258 1 95.69 83 SER B C 1
ATOM 5761 O O . SER B 1 83 ? -31.031 14.875 -1.144 1 95.69 83 SER B O 1
ATOM 5763 N N . TYR B 1 84 ? -29.312 15.383 -2.379 1 96.38 84 TYR B N 1
ATOM 5764 C CA . TYR B 1 84 ? -30 15.18 -3.65 1 96.38 84 TYR B CA 1
ATOM 5765 C C . TYR B 1 84 ? -29.203 14.25 -4.559 1 96.38 84 TYR B C 1
ATOM 5767 O O . TYR B 1 84 ? -27.984 14.109 -4.395 1 96.38 84 TYR B O 1
ATOM 5775 N N . THR B 1 85 ? -29.891 13.562 -5.434 1 97.38 85 THR B N 1
ATOM 5776 C CA . THR B 1 85 ? -29.281 12.602 -6.348 1 97.38 85 THR B CA 1
ATOM 5777 C C . THR B 1 85 ? -29.359 13.102 -7.789 1 97.38 85 THR B C 1
ATOM 5779 O O . THR B 1 85 ? -30.344 13.727 -8.18 1 97.38 85 THR B O 1
ATOM 5782 N N . ILE B 1 86 ? -28.359 12.836 -8.539 1 97.88 86 ILE B N 1
ATOM 5783 C CA . ILE B 1 86 ? -28.25 13.188 -9.945 1 97.88 86 ILE B CA 1
ATOM 5784 C C . ILE B 1 86 ? -28.062 11.93 -10.789 1 97.88 86 ILE B C 1
ATOM 5786 O O . ILE B 1 86 ? -27.094 11.195 -10.586 1 97.88 86 ILE B O 1
ATOM 5790 N N . LYS B 1 87 ? -28.938 11.656 -11.617 1 97.69 87 LYS B N 1
ATOM 5791 C CA . LYS B 1 87 ? -28.844 10.578 -12.594 1 97.69 87 LYS B CA 1
ATOM 5792 C C . LYS B 1 87 ? -28.562 11.125 -13.992 1 97.69 87 LYS B C 1
ATOM 5794 O O . LYS B 1 87 ? -29.266 12.016 -14.461 1 97.69 87 LYS B O 1
ATOM 5799 N N . THR B 1 88 ? -27.516 10.633 -14.617 1 97.38 88 THR B N 1
ATOM 5800 C CA . THR B 1 88 ? -27.156 11.141 -15.938 1 97.38 88 THR B CA 1
ATOM 5801 C C . THR B 1 88 ? -26.953 9.992 -16.922 1 97.38 88 THR B C 1
ATOM 5803 O O . THR B 1 88 ? -26.609 8.875 -16.516 1 97.38 88 THR B O 1
ATOM 5806 N N . LYS B 1 89 ? -27.312 10.227 -18.125 1 97.31 89 LYS B N 1
ATOM 5807 C CA . LYS B 1 89 ? -26.859 9.414 -19.25 1 97.31 89 LYS B CA 1
ATOM 5808 C C . LYS B 1 89 ? -25.625 10.023 -19.906 1 97.31 89 LYS B C 1
ATOM 5810 O O . LYS B 1 89 ? -25.75 10.961 -20.703 1 97.31 89 LYS B O 1
ATOM 5815 N N . GLU B 1 90 ? -24.5 9.422 -19.656 1 96 90 GLU B N 1
ATOM 5816 C CA . GLU B 1 90 ? -23.234 10.016 -20.047 1 96 90 GLU B CA 1
ATOM 5817 C C . GLU B 1 90 ? -22.609 9.266 -21.219 1 96 90 GLU B C 1
ATOM 5819 O O . GLU B 1 90 ? -22.938 8.102 -21.469 1 96 90 GLU B O 1
ATOM 5824 N N . TYR B 1 91 ? -21.766 10 -21.969 1 94.75 91 TYR B N 1
ATOM 5825 C CA . TYR B 1 91 ? -20.969 9.438 -23.062 1 94.75 91 TYR B CA 1
ATOM 5826 C C . TYR B 1 91 ? -19.484 9.594 -22.781 1 94.75 91 TYR B C 1
ATOM 5828 O O . TYR B 1 91 ? -19 10.695 -22.516 1 94.75 91 TYR B O 1
ATOM 5836 N N . ASN B 1 92 ? -18.766 8.477 -22.844 1 92.94 92 ASN B N 1
ATOM 5837 C CA . ASN B 1 92 ? -17.328 8.539 -22.594 1 92.94 92 ASN B CA 1
ATOM 5838 C C . ASN B 1 92 ? -16.578 8.938 -23.859 1 92.94 92 ASN B C 1
ATOM 5840 O O . ASN B 1 92 ? -17.172 9.375 -24.844 1 92.94 92 ASN B O 1
ATOM 5844 N N . SER B 1 93 ? -15.258 8.945 -23.812 1 92.94 93 SER B N 1
ATOM 5845 C CA . SER B 1 93 ? -14.422 9.422 -24.906 1 92.94 93 SER B CA 1
ATOM 5846 C C . SER B 1 93 ? -14.523 8.508 -26.125 1 92.94 93 SER B C 1
ATOM 5848 O O . SER B 1 93 ? -14.117 8.883 -27.219 1 92.94 93 SER B O 1
ATOM 5850 N N . PHE B 1 94 ? -15.188 7.312 -25.969 1 94.31 94 PHE B N 1
ATOM 5851 C CA . PHE B 1 94 ? -15.383 6.383 -27.078 1 94.31 94 PHE B CA 1
ATOM 5852 C C . PHE B 1 94 ? -16.844 6.371 -27.516 1 94.31 94 PHE B C 1
ATOM 5854 O O . PHE B 1 94 ? -17.266 5.473 -28.25 1 94.31 94 PHE B O 1
ATOM 5861 N N . ASP B 1 95 ? -17.609 7.293 -26.969 1 91.88 95 ASP B N 1
ATOM 5862 C CA . ASP B 1 95 ? -19 7.504 -27.328 1 91.88 95 ASP B CA 1
ATOM 5863 C C . ASP B 1 95 ? -19.875 6.348 -26.828 1 91.88 95 ASP B C 1
ATOM 5865 O O . ASP B 1 95 ? -20.875 5.992 -27.469 1 91.88 95 ASP B O 1
ATOM 5869 N N . LYS B 1 96 ? -19.328 5.719 -25.828 1 92.5 96 LYS B N 1
ATOM 5870 C CA . LYS B 1 96 ? -20.156 4.688 -25.188 1 92.5 96 LYS B CA 1
ATOM 5871 C C . LYS B 1 96 ? -21.062 5.293 -24.125 1 92.5 96 LYS B C 1
ATOM 5873 O O . LYS B 1 96 ? -20.609 6.074 -23.297 1 92.5 96 LYS B O 1
ATOM 5878 N N . GLU B 1 97 ? -22.281 4.926 -24.219 1 93.44 97 GLU B N 1
ATOM 5879 C CA . GLU B 1 97 ? -23.297 5.461 -23.312 1 93.44 97 GLU B CA 1
ATOM 5880 C C . GLU B 1 97 ? -23.328 4.684 -22 1 93.44 97 GLU B C 1
ATOM 5882 O O . GLU B 1 97 ? -23.156 3.461 -22 1 93.44 97 GLU B O 1
ATOM 5887 N N . SER B 1 98 ? -23.391 5.355 -20.875 1 93.69 98 SER B N 1
ATOM 5888 C CA . SER B 1 98 ? -23.547 4.73 -19.562 1 93.69 98 SER B CA 1
ATOM 5889 C C . SER B 1 98 ? -24.422 5.578 -18.641 1 93.69 98 SER B C 1
ATOM 5891 O O . SER B 1 98 ? -24.484 6.805 -18.781 1 93.69 98 SER B O 1
ATOM 5893 N N . GLU B 1 99 ? -25.156 4.91 -17.859 1 95.56 99 GLU B N 1
ATOM 5894 C CA . GLU B 1 99 ? -25.938 5.594 -16.828 1 95.56 99 GLU B CA 1
ATOM 5895 C C . GLU B 1 99 ? -25.156 5.711 -15.523 1 95.56 99 GLU B C 1
ATOM 5897 O O . GLU B 1 99 ? -24.672 4.711 -15 1 95.56 99 GLU B O 1
ATOM 5902 N N . GLU B 1 100 ? -25.047 6.977 -15.086 1 96 100 GLU B N 1
ATOM 5903 C CA . GLU B 1 100 ? -24.266 7.207 -13.867 1 96 100 GLU B CA 1
ATOM 5904 C C . GLU B 1 100 ? -25.109 7.934 -12.812 1 96 100 GLU B C 1
ATOM 5906 O O . GLU B 1 100 ? -26.109 8.586 -13.141 1 96 100 GLU B O 1
ATOM 5911 N N . TYR B 1 101 ? -24.75 7.773 -11.594 1 96.5 101 TYR B N 1
ATOM 5912 C CA . TYR B 1 101 ? -25.438 8.383 -10.461 1 96.5 101 TYR B CA 1
ATOM 5913 C C . TYR B 1 101 ? -24.453 9.195 -9.609 1 96.5 101 TYR B C 1
ATOM 5915 O O . TYR B 1 101 ? -23.328 8.75 -9.352 1 96.5 101 TYR B O 1
ATOM 5923 N N . TYR B 1 102 ? -24.797 10.383 -9.242 1 95.81 102 TYR B N 1
ATOM 5924 C CA . TYR B 1 102 ? -24.047 11.266 -8.352 1 95.81 102 TYR B CA 1
ATOM 5925 C C . TYR B 1 102 ? -24.906 11.742 -7.195 1 95.81 102 TYR B C 1
ATOM 5927 O O . TYR B 1 102 ? -26.141 11.648 -7.25 1 95.81 102 TYR B O 1
ATOM 5935 N N . SER B 1 103 ? -24.297 12.086 -6.117 1 96.31 103 SER B N 1
ATOM 5936 C CA . SER B 1 103 ? -25 12.633 -4.965 1 96.31 103 SER B CA 1
ATOM 5937 C C . SER B 1 103 ? -24.281 13.844 -4.398 1 96.31 103 SER B C 1
ATOM 5939 O O . SER B 1 103 ? -23.047 13.922 -4.445 1 96.31 103 SER B O 1
ATOM 5941 N N . ASP B 1 104 ? -24.969 14.812 -3.908 1 95.31 104 ASP B N 1
ATOM 5942 C CA . ASP B 1 104 ? -24.453 16.016 -3.26 1 95.31 104 ASP B CA 1
ATOM 5943 C C . ASP B 1 104 ? -25.453 16.547 -2.232 1 95.31 104 ASP B C 1
ATOM 5945 O O . ASP B 1 104 ? -26.484 15.938 -1.989 1 95.31 104 ASP B O 1
ATOM 5949 N N . THR B 1 105 ? -25.094 17.688 -1.593 1 95.5 105 THR B N 1
ATOM 5950 C CA . THR B 1 105 ? -25.922 18.109 -0.479 1 95.5 105 THR B CA 1
ATOM 5951 C C . THR B 1 105 ? -26.297 19.578 -0.616 1 95.5 105 THR B C 1
ATOM 5953 O O . THR B 1 105 ? -25.594 20.344 -1.283 1 95.5 105 THR B O 1
ATOM 5956 N N . VAL B 1 106 ? -27.453 19.953 -0.045 1 95.94 106 VAL B N 1
ATOM 5957 C CA . VAL B 1 106 ? -27.875 21.328 0.201 1 95.94 106 VAL B CA 1
ATOM 5958 C C . VAL B 1 106 ? -27.891 21.609 1.703 1 95.94 106 VAL B C 1
ATOM 5960 O O . VAL B 1 106 ? -27.812 20.688 2.512 1 95.94 106 VAL B O 1
ATOM 5963 N N . ASN B 1 107 ? -27.859 22.875 2.068 1 95.69 107 ASN B N 1
ATOM 5964 C CA . ASN B 1 107 ? -27.844 23.203 3.49 1 95.69 107 ASN B CA 1
ATOM 5965 C C . ASN B 1 107 ? -28.594 24.516 3.766 1 95.69 107 ASN B C 1
ATOM 5967 O O . ASN B 1 107 ? -29.125 25.125 2.848 1 95.69 107 ASN B O 1
ATOM 5971 N N . SER B 1 108 ? -28.656 24.938 5.035 1 94.69 108 SER B N 1
ATOM 5972 C CA . SER B 1 108 ? -29.453 26.094 5.438 1 94.69 108 SER B CA 1
ATOM 5973 C C . SER B 1 108 ? -28.625 27.375 5.398 1 94.69 108 SER B C 1
ATOM 5975 O O . SER B 1 108 ? -29.156 28.484 5.555 1 94.69 108 SER B O 1
ATOM 5977 N N . TRP B 1 109 ? -27.344 27.266 5.125 1 94.62 109 TRP B N 1
ATOM 5978 C CA . TRP B 1 109 ? -26.469 28.422 5.246 1 94.62 109 TRP B CA 1
ATOM 5979 C C . TRP B 1 109 ? -26.406 29.203 3.932 1 94.62 109 TRP B C 1
ATOM 5981 O O . TRP B 1 109 ? -26.172 30.406 3.928 1 94.62 109 TRP B O 1
ATOM 5991 N N . PHE B 1 110 ? -26.656 28.453 2.883 1 94.56 110 PHE B N 1
ATOM 5992 C CA . PHE B 1 110 ? -26.484 29.047 1.562 1 94.56 110 PHE B CA 1
ATOM 5993 C C . PHE B 1 110 ? -27.828 29.156 0.834 1 94.56 110 PHE B C 1
ATOM 5995 O O . PHE B 1 110 ? -28.797 28.516 1.231 1 94.56 110 PHE B O 1
ATOM 6002 N N . SER B 1 111 ? -27.781 29.938 -0.252 1 94.69 111 SER B N 1
ATOM 6003 C CA . SER B 1 111 ? -28.938 30 -1.139 1 94.69 111 SER B CA 1
ATOM 6004 C C . SER B 1 111 ? -28.656 29.312 -2.469 1 94.69 111 SER B C 1
ATOM 6006 O O . SER B 1 111 ? -29.594 28.969 -3.205 1 94.69 111 SER B O 1
ATOM 6008 N N . ASP B 1 112 ? -27.391 29.203 -2.721 1 96.38 112 ASP B N 1
ATOM 6009 C CA . ASP B 1 112 ? -26.969 28.562 -3.965 1 96.38 112 ASP B CA 1
ATOM 6010 C C . ASP B 1 112 ? -26.078 27.359 -3.688 1 96.38 112 ASP B C 1
ATOM 6012 O O . ASP B 1 112 ? -25.219 27.406 -2.809 1 96.38 112 ASP B O 1
ATOM 6016 N N . PHE B 1 113 ? -26.312 26.312 -4.395 1 96.5 113 PHE B N 1
ATOM 6017 C CA . PHE B 1 113 ? -25.594 25.047 -4.25 1 96.5 113 PHE B CA 1
ATOM 6018 C C . PHE B 1 113 ? -25.047 24.594 -5.598 1 96.5 113 PHE B C 1
ATOM 6020 O O . PHE B 1 113 ? -25.703 24.75 -6.625 1 96.5 113 PHE B O 1
ATOM 6027 N N . TYR B 1 114 ? -23.875 24.062 -5.574 1 95.12 114 TYR B N 1
ATOM 6028 C CA . TYR B 1 114 ? -23.188 23.75 -6.824 1 95.12 114 TYR B CA 1
ATOM 6029 C C . TYR B 1 114 ? -22.672 22.328 -6.828 1 95.12 114 TYR B C 1
ATOM 6031 O O . TYR B 1 114 ? -22.219 21.812 -5.797 1 95.12 114 TYR B O 1
ATOM 6039 N N . THR B 1 115 ? -22.672 21.609 -7.938 1 94.69 115 THR B N 1
ATOM 6040 C CA . THR B 1 115 ? -22.078 20.297 -8.164 1 94.69 115 THR B CA 1
ATOM 6041 C C . THR B 1 115 ? -21.297 20.281 -9.477 1 94.69 115 THR B C 1
ATOM 6043 O O . THR B 1 115 ? -21.844 20.578 -10.539 1 94.69 115 THR B O 1
ATOM 6046 N N . ASN B 1 116 ? -20.016 19.938 -9.367 1 93.19 116 ASN B N 1
ATOM 6047 C CA . ASN B 1 116 ? -19.219 19.781 -10.57 1 93.19 116 ASN B CA 1
ATOM 6048 C C . ASN B 1 116 ? -19.406 18.406 -11.195 1 93.19 116 ASN B C 1
ATOM 6050 O O . ASN B 1 116 ? -19.094 17.391 -10.578 1 93.19 116 ASN B O 1
ATOM 6054 N N . LEU B 1 117 ? -19.875 18.328 -12.398 1 92.94 117 LEU B N 1
ATOM 6055 C CA . LEU B 1 117 ? -20.078 17.047 -13.07 1 92.94 117 LEU B CA 1
ATOM 6056 C C . LEU B 1 117 ? -19.016 16.797 -14.133 1 92.94 117 LEU B C 1
ATOM 6058 O O . LEU B 1 117 ? -18.453 15.703 -14.219 1 92.94 117 LEU B O 1
ATOM 6062 N N . ASN B 1 118 ? -18.688 17.797 -14.93 1 92.19 118 ASN B N 1
ATOM 6063 C CA . ASN B 1 118 ? -17.688 17.719 -16 1 92.19 118 ASN B CA 1
ATOM 6064 C C . ASN B 1 118 ? -17.906 16.5 -16.891 1 92.19 118 ASN B C 1
ATOM 6066 O O . ASN B 1 118 ? -16.984 15.719 -17.109 1 92.19 118 ASN B O 1
ATOM 6070 N N . LYS B 1 119 ? -19.125 16.328 -17.422 1 95.12 119 LYS B N 1
ATOM 6071 C CA . LYS B 1 119 ? -19.469 15.172 -18.219 1 95.12 119 LYS B CA 1
ATOM 6072 C C . LYS B 1 119 ? -20.281 15.57 -19.453 1 95.12 119 LYS B C 1
ATOM 6074 O O . LYS B 1 119 ? -20.984 16.578 -19.438 1 95.12 119 LYS B O 1
ATOM 6079 N N . LYS B 1 120 ? -20.109 14.805 -20.516 1 95.69 120 LYS B N 1
ATOM 6080 C CA . LYS B 1 120 ? -20.953 14.891 -21.688 1 95.69 120 LYS B CA 1
ATOM 6081 C C . LYS B 1 120 ? -22.188 14.008 -21.547 1 95.69 120 LYS B C 1
ATOM 6083 O O . LYS B 1 120 ? -22.078 12.805 -21.344 1 95.69 120 LYS B O 1
ATOM 6088 N N . VAL B 1 121 ? -23.359 14.672 -21.656 1 97.12 121 VAL B N 1
ATOM 6089 C CA . VAL B 1 121 ? -24.562 13.93 -21.328 1 97.12 121 VAL B CA 1
ATOM 6090 C C . VAL B 1 121 ? -25.625 14.195 -22.406 1 97.12 121 VAL B C 1
ATOM 6092 O O . VAL B 1 121 ? -25.469 15.094 -23.234 1 97.12 121 VAL B O 1
ATOM 6095 N N . THR B 1 122 ? -26.688 13.344 -22.438 1 96.88 122 THR B N 1
ATOM 6096 C CA . THR B 1 122 ? -27.875 13.578 -23.25 1 96.88 122 THR B CA 1
ATOM 6097 C C . THR B 1 122 ? -29.109 13.766 -22.359 1 96.88 122 THR B C 1
ATOM 6099 O O . THR B 1 122 ? -30.125 14.281 -22.797 1 96.88 122 THR B O 1
ATOM 6102 N N . SER B 1 123 ? -28.922 13.312 -21.156 1 97.06 123 SER B N 1
ATOM 6103 C CA . SER B 1 123 ? -30.031 13.461 -20.219 1 97.06 123 SER B CA 1
ATOM 6104 C C . SER B 1 123 ? -29.531 13.656 -18.797 1 97.06 123 SER B C 1
ATOM 6106 O O . SER B 1 123 ? -28.453 13.172 -18.438 1 97.06 123 SER B O 1
ATOM 6108 N N . ILE B 1 124 ? -30.234 14.398 -17.984 1 97.5 124 ILE B N 1
ATOM 6109 C CA . ILE B 1 124 ? -29.953 14.617 -16.562 1 97.5 124 ILE B CA 1
ATOM 6110 C C . ILE B 1 124 ? -31.25 14.625 -15.773 1 97.5 124 ILE B C 1
ATOM 6112 O O . ILE B 1 124 ? -32.25 15.172 -16.219 1 97.5 124 ILE B O 1
ATOM 6116 N N . GLU B 1 125 ? -31.25 13.906 -14.719 1 98 125 GLU B N 1
ATOM 6117 C CA . GLU B 1 125 ? -32.375 13.867 -13.789 1 98 125 GLU B CA 1
ATOM 6118 C C . GLU B 1 125 ? -31.922 14.141 -12.359 1 98 125 GLU B C 1
ATOM 6120 O O . GLU B 1 125 ? -31.031 13.461 -11.852 1 98 125 GLU B O 1
ATOM 6125 N N . ILE B 1 126 ? -32.469 15.125 -11.75 1 98 126 ILE B N 1
ATOM 6126 C CA . ILE B 1 126 ? -32.156 15.5 -10.383 1 98 126 ILE B CA 1
ATOM 6127 C C . ILE B 1 126 ? -33.344 15.242 -9.469 1 98 126 ILE B C 1
ATOM 6129 O O . ILE B 1 126 ? -34.469 15.633 -9.789 1 98 126 ILE B O 1
ATOM 6133 N N . THR B 1 127 ? -33.094 14.617 -8.391 1 96.94 127 THR B N 1
ATOM 6134 C CA . THR B 1 127 ? -34.156 14.328 -7.434 1 96.94 127 THR B CA 1
ATOM 6135 C C . THR B 1 127 ? -33.781 14.82 -6.039 1 96.94 127 THR B C 1
ATOM 6137 O O . THR B 1 127 ? -32.656 14.586 -5.578 1 96.94 127 THR B O 1
ATOM 6140 N N . LEU B 1 128 ? -34.625 15.469 -5.391 1 95.44 128 LEU B N 1
ATOM 6141 C CA . LEU B 1 128 ? -34.469 16.016 -4.047 1 95.44 128 LEU B CA 1
ATOM 6142 C C . LEU B 1 128 ? -35.75 15.898 -3.248 1 95.44 128 LEU B C 1
ATOM 6144 O O . LEU B 1 128 ? -36.844 16.188 -3.766 1 95.44 128 LEU B O 1
ATOM 6148 N N . ASN B 1 129 ? -35.625 15.516 -2.039 1 92.25 129 ASN B N 1
ATOM 6149 C CA . ASN B 1 129 ? -36.812 15.422 -1.194 1 92.25 129 ASN B CA 1
ATOM 6150 C C . ASN B 1 129 ? -37.406 16.797 -0.905 1 92.25 129 ASN B C 1
ATOM 6152 O O . ASN B 1 129 ? -36.688 17.75 -0.609 1 92.25 129 ASN B O 1
ATOM 6156 N N . LYS B 1 130 ? -38.719 16.859 -1.05 1 92.75 130 LYS B N 1
ATOM 6157 C CA . LYS B 1 130 ? -39.438 18.078 -0.68 1 92.75 130 LYS B CA 1
ATOM 6158 C C . LYS B 1 130 ? -39.938 18 0.759 1 92.75 130 LYS B C 1
ATOM 6160 O O . LYS B 1 130 ? -40.906 17.297 1.052 1 92.75 130 LYS B O 1
ATOM 6165 N N . VAL B 1 131 ? -39.188 18.672 1.605 1 89.94 131 VAL B N 1
ATOM 6166 C CA . VAL B 1 131 ? -39.594 18.703 3.014 1 89.94 131 VAL B CA 1
ATOM 6167 C C . VAL B 1 131 ? -40.312 20 3.334 1 89.94 131 VAL B C 1
ATOM 6169 O O . VAL B 1 131 ? -40.375 20.906 2.504 1 89.94 131 VAL B O 1
ATOM 6172 N N . GLU B 1 132 ? -40.844 20.016 4.656 1 87.88 132 GLU B N 1
ATOM 6173 C CA . GLU B 1 132 ? -41.531 21.234 5.094 1 87.88 132 GLU B CA 1
ATOM 6174 C C . GLU B 1 132 ? -40.594 22.422 5.152 1 87.88 132 GLU B C 1
ATOM 6176 O O . GLU B 1 132 ? -39.469 22.297 5.629 1 87.88 132 GLU B O 1
ATOM 6181 N N . ASP B 1 133 ? -40.906 23.547 4.574 1 88.94 133 ASP B N 1
ATOM 6182 C CA . ASP B 1 133 ? -40.188 24.828 4.605 1 88.94 133 ASP B CA 1
ATOM 6183 C C . ASP B 1 133 ? -39.031 24.828 3.598 1 88.94 133 ASP B C 1
ATOM 6185 O O . ASP B 1 133 ? -38.188 25.719 3.611 1 88.94 133 ASP B O 1
ATOM 6189 N N . ALA B 1 134 ? -38.875 23.719 2.846 1 92.12 134 ALA B N 1
ATOM 6190 C CA . ALA B 1 134 ? -37.875 23.688 1.779 1 92.12 134 ALA B CA 1
ATOM 6191 C C . ALA B 1 134 ? -38.469 24.203 0.467 1 92.12 134 ALA B C 1
ATOM 6193 O O . ALA B 1 134 ? -39.625 23.922 0.144 1 92.12 134 ALA B O 1
ATOM 6194 N N . GLU B 1 135 ? -37.75 25.031 -0.196 1 94.12 135 GLU B N 1
ATOM 6195 C CA . GLU B 1 135 ? -38.188 25.547 -1.482 1 94.12 135 GLU B CA 1
ATOM 6196 C C . GLU B 1 135 ? -37.062 25.578 -2.496 1 94.12 135 GLU B C 1
ATOM 6198 O O . GLU B 1 135 ? -36 26.172 -2.25 1 94.12 135 GLU B O 1
ATOM 6203 N N . LEU B 1 136 ? -37.25 24.891 -3.533 1 95.94 136 LEU B N 1
ATOM 6204 C CA . LEU B 1 136 ? -36.375 24.953 -4.684 1 95.94 136 LEU B CA 1
ATOM 6205 C C . LEU B 1 136 ? -36.844 25.984 -5.695 1 95.94 136 LEU B C 1
ATOM 6207 O O . LEU B 1 136 ? -37.938 25.844 -6.258 1 95.94 136 LEU B O 1
ATOM 6211 N N . THR B 1 137 ? -36 26.969 -5.957 1 96.06 137 THR B N 1
ATOM 6212 C CA . THR B 1 137 ? -36.5 28.094 -6.742 1 96.06 137 THR B CA 1
ATOM 6213 C C . THR B 1 137 ? -35.938 28.047 -8.156 1 96.06 137 THR B C 1
ATOM 6215 O O . THR B 1 137 ? -36.562 28.562 -9.094 1 96.06 137 THR B O 1
ATOM 6218 N N . ALA B 1 138 ? -34.75 27.547 -8.273 1 97.19 138 ALA B N 1
ATOM 6219 C CA . ALA B 1 138 ? -34.125 27.547 -9.602 1 97.19 138 ALA B CA 1
ATOM 6220 C C . ALA B 1 138 ? -33.125 26.406 -9.75 1 97.19 138 ALA B C 1
ATOM 6222 O O . ALA B 1 138 ? -32.5 26 -8.773 1 97.19 138 ALA B O 1
ATOM 6223 N N . VAL B 1 139 ? -33 25.891 -10.906 1 97.81 139 VAL B N 1
ATOM 6224 C CA . VAL B 1 139 ? -32.031 24.891 -11.297 1 97.81 139 VAL B CA 1
ATOM 6225 C C . VAL B 1 139 ? -31.406 25.281 -12.641 1 97.81 139 VAL B C 1
ATOM 6227 O O . VAL B 1 139 ? -32.125 25.656 -13.57 1 97.81 139 VAL B O 1
ATOM 6230 N N . SER B 1 140 ? -30.109 25.234 -12.711 1 97.5 140 SER B N 1
ATOM 6231 C CA . SER B 1 140 ? -29.469 25.578 -13.984 1 97.5 140 SER B CA 1
ATOM 6232 C C . SER B 1 140 ? -28.156 24.812 -14.164 1 97.5 140 SER B C 1
ATOM 6234 O O . SER B 1 140 ? -27.578 24.328 -13.188 1 97.5 140 SER B O 1
ATOM 6236 N N . CYS B 1 141 ? -27.734 24.641 -15.367 1 96.69 141 CYS B N 1
ATOM 6237 C CA . CYS B 1 141 ? -26.438 24.047 -15.742 1 96.69 141 CYS B CA 1
ATOM 6238 C C . CYS B 1 141 ? -25.594 25.047 -16.516 1 96.69 141 CYS B C 1
ATOM 6240 O O . CYS B 1 141 ? -26.125 25.969 -17.141 1 96.69 141 CYS B O 1
ATOM 6242 N N . SER B 1 142 ? -24.328 24.859 -16.391 1 96.06 142 SER B N 1
ATOM 6243 C CA . SER B 1 142 ? -23.469 25.781 -17.125 1 96.06 142 SER B CA 1
ATOM 6244 C C . SER B 1 142 ? -22.234 25.047 -17.656 1 96.06 142 SER B C 1
ATOM 6246 O O . SER B 1 142 ? -21.859 23.984 -17.156 1 96.06 142 SER B O 1
ATOM 6248 N N . ASN B 1 143 ? -21.672 25.5 -18.766 1 96.31 143 ASN B N 1
ATOM 6249 C CA . ASN B 1 143 ? -20.391 25.156 -19.359 1 96.31 143 ASN B CA 1
ATOM 6250 C C . ASN B 1 143 ? -19.625 26.406 -19.812 1 96.31 143 ASN B C 1
ATOM 6252 O O . ASN B 1 143 ? -19.234 26.5 -20.984 1 96.31 143 ASN B O 1
ATOM 6256 N N . ARG B 1 144 ? -19.469 27.297 -18.906 1 93.94 144 ARG B N 1
ATOM 6257 C CA . ARG B 1 144 ? -18.859 28.578 -19.25 1 93.94 144 ARG B CA 1
ATOM 6258 C C . ARG B 1 144 ? -17.344 28.531 -19.109 1 93.94 144 ARG B C 1
ATOM 6260 O O . ARG B 1 144 ? -16.812 27.734 -18.312 1 93.94 144 ARG B O 1
ATOM 6267 N N . PHE B 1 145 ? -16.734 29.359 -19.938 1 94.56 145 PHE B N 1
ATOM 6268 C CA . PHE B 1 145 ? -15.305 29.562 -19.797 1 94.56 145 PHE B CA 1
ATOM 6269 C C . PHE B 1 145 ? -14.984 30.312 -18.5 1 94.56 145 PHE B C 1
ATOM 6271 O O . PHE B 1 145 ? -15.586 31.359 -18.219 1 94.56 145 PHE B O 1
ATOM 6278 N N . GLU B 1 146 ? -14.203 29.734 -17.688 1 91.88 146 GLU B N 1
ATOM 6279 C CA . GLU B 1 146 ? -13.844 30.375 -16.422 1 91.88 146 GLU B CA 1
ATOM 6280 C C . GLU B 1 146 ? -12.367 30.172 -16.094 1 91.88 146 GLU B C 1
ATOM 6282 O O . GLU B 1 146 ? -11.844 29.062 -16.234 1 91.88 146 GLU B O 1
ATOM 6287 N N . ILE B 1 147 ? -11.773 31.266 -15.719 1 93.94 147 ILE B N 1
ATOM 6288 C CA . ILE B 1 147 ? -10.398 31.188 -15.258 1 93.94 147 ILE B CA 1
ATOM 6289 C C . ILE B 1 147 ? -10.359 30.75 -13.797 1 93.94 147 ILE B C 1
ATOM 6291 O O . ILE B 1 147 ? -10.938 31.406 -12.922 1 93.94 147 ILE B O 1
ATOM 6295 N N . ASN B 1 148 ? -9.758 29.609 -13.523 1 93.88 148 ASN B N 1
ATOM 6296 C CA . ASN B 1 148 ? -9.641 29.094 -12.164 1 93.88 148 ASN B CA 1
ATOM 6297 C C . ASN B 1 148 ? -8.375 29.609 -11.484 1 93.88 148 ASN B C 1
ATOM 6299 O O . ASN B 1 148 ? -7.281 29.094 -11.742 1 93.88 148 ASN B O 1
ATOM 6303 N N . LYS B 1 149 ? -8.516 30.469 -10.57 1 93.25 149 LYS B N 1
ATOM 6304 C CA . LYS B 1 149 ? -7.387 31.109 -9.898 1 93.25 149 LYS B CA 1
ATOM 6305 C C . LYS B 1 149 ? -6.602 30.094 -9.07 1 93.25 149 LYS B C 1
ATOM 6307 O O . LYS B 1 149 ? -5.383 30.219 -8.93 1 93.25 149 LYS B O 1
ATOM 6312 N N . TYR B 1 150 ? -7.238 29.109 -8.445 1 93.81 150 TYR B N 1
ATOM 6313 C CA . TYR B 1 150 ? -6.559 28.094 -7.645 1 93.81 150 TYR B CA 1
ATOM 6314 C C . TYR B 1 150 ? -5.633 27.25 -8.516 1 93.81 150 TYR B C 1
ATOM 6316 O O . TYR B 1 150 ? -4.5 26.953 -8.125 1 93.81 150 TYR B O 1
ATOM 6324 N N . ARG B 1 151 ? -6.133 26.875 -9.703 1 95 151 ARG B N 1
ATOM 6325 C CA . ARG B 1 151 ? -5.336 26.078 -10.617 1 95 151 ARG B CA 1
ATOM 6326 C C . ARG B 1 151 ? -4.129 26.859 -11.133 1 95 151 ARG B C 1
ATOM 6328 O O . ARG B 1 151 ? -3.029 26.312 -11.234 1 95 151 ARG B O 1
ATOM 6335 N N . ILE B 1 152 ? -4.375 28.094 -11.422 1 96 152 ILE B N 1
ATOM 6336 C CA . ILE B 1 152 ? -3.297 28.953 -11.914 1 96 152 ILE B CA 1
ATOM 6337 C C . ILE B 1 152 ? -2.211 29.078 -10.844 1 96 152 ILE B C 1
ATOM 6339 O O . ILE B 1 152 ? -1.023 28.922 -11.141 1 96 152 ILE B O 1
ATOM 6343 N N . LEU B 1 153 ? -2.619 29.359 -9.648 1 95.81 153 LEU B N 1
ATOM 6344 C CA . LEU B 1 153 ? -1.662 29.5 -8.555 1 95.81 153 LEU B CA 1
ATOM 6345 C C . LEU B 1 153 ? -0.89 28.203 -8.344 1 95.81 153 LEU B C 1
ATOM 6347 O O . LEU B 1 153 ? 0.311 28.219 -8.062 1 95.81 153 LEU B O 1
ATOM 6351 N N . PHE B 1 154 ? -1.558 27.078 -8.453 1 96.69 154 PHE B N 1
ATOM 6352 C CA . PHE B 1 154 ? -0.951 25.75 -8.297 1 96.69 154 PHE B CA 1
ATOM 6353 C C . PHE B 1 154 ? 0.175 25.562 -9.305 1 96.69 154 PHE B C 1
ATOM 6355 O O . PHE B 1 154 ? 1.299 25.219 -8.93 1 96.69 154 PHE B O 1
ATOM 6362 N N . PHE B 1 155 ? -0.07 25.828 -10.586 1 97.44 155 PHE B N 1
ATOM 6363 C CA . PHE B 1 155 ? 0.905 25.531 -11.625 1 97.44 155 PHE B CA 1
ATOM 6364 C C . PHE B 1 155 ? 2.004 26.594 -11.656 1 97.44 155 PHE B C 1
ATOM 6366 O O . PHE B 1 155 ? 3.158 26.281 -11.961 1 97.44 155 PHE B O 1
ATOM 6373 N N . LEU B 1 156 ? 1.611 27.812 -11.297 1 97.31 156 LEU B N 1
ATOM 6374 C CA . LEU B 1 156 ? 2.65 28.828 -11.164 1 97.31 156 LEU B CA 1
ATOM 6375 C C . LEU B 1 156 ? 3.666 28.438 -10.102 1 97.31 156 LEU B C 1
ATOM 6377 O O . LEU B 1 156 ? 4.875 28.531 -10.32 1 97.31 156 LEU B O 1
ATOM 6381 N N . ALA B 1 157 ? 3.178 28 -8.922 1 97.44 157 ALA B N 1
ATOM 6382 C CA . ALA B 1 157 ? 4.059 27.578 -7.836 1 97.44 157 ALA B CA 1
ATOM 6383 C C . ALA B 1 157 ? 4.871 26.344 -8.234 1 97.44 157 ALA B C 1
ATOM 6385 O O . ALA B 1 157 ? 6.09 26.312 -8.031 1 97.44 157 ALA B O 1
ATOM 6386 N N . LEU B 1 158 ? 4.242 25.328 -8.844 1 97.81 158 LEU B N 1
ATOM 6387 C CA . LEU B 1 158 ? 4.895 24.078 -9.242 1 97.81 158 LEU B CA 1
ATOM 6388 C C . LEU B 1 158 ? 6.008 24.344 -10.242 1 97.81 158 LEU B C 1
ATOM 6390 O O . LEU B 1 158 ? 7.145 23.906 -10.055 1 97.81 158 LEU B O 1
ATOM 6394 N N . PHE B 1 159 ? 5.703 25.141 -11.336 1 97.62 159 PHE B N 1
ATOM 6395 C CA . PHE B 1 159 ? 6.684 25.391 -12.391 1 97.62 159 PHE B CA 1
ATOM 6396 C C . PHE B 1 159 ? 7.809 26.281 -11.883 1 97.62 159 PHE B C 1
ATOM 6398 O O . PHE B 1 159 ? 8.961 26.141 -12.305 1 97.62 159 PHE B O 1
ATOM 6405 N N . SER B 1 160 ? 7.441 27.188 -10.977 1 95.75 160 SER B N 1
ATOM 6406 C CA . SER B 1 160 ? 8.484 28.031 -10.406 1 95.75 160 SER B CA 1
ATOM 6407 C C . SER B 1 160 ? 9.461 27.219 -9.562 1 95.75 160 SER B C 1
ATOM 6409 O O . SER B 1 160 ? 10.672 27.438 -9.625 1 95.75 160 SER B O 1
ATOM 6411 N N . LEU B 1 161 ? 9 26.312 -8.742 1 95.88 161 LEU B N 1
ATOM 6412 C CA . LEU B 1 161 ? 9.867 25.469 -7.914 1 95.88 161 LEU B CA 1
ATOM 6413 C C . LEU B 1 161 ? 10.711 24.547 -8.781 1 95.88 161 LEU B C 1
ATOM 6415 O O . LEU B 1 161 ? 11.891 24.328 -8.492 1 95.88 161 LEU B O 1
ATOM 6419 N N . ILE B 1 162 ? 10.117 24.016 -9.891 1 95.88 162 ILE B N 1
ATOM 6420 C CA . ILE B 1 162 ? 10.859 23.156 -10.812 1 95.88 162 ILE B CA 1
ATOM 6421 C C . ILE B 1 162 ? 11.977 23.969 -11.484 1 95.88 162 ILE B C 1
ATOM 6423 O O . ILE B 1 162 ? 13.109 23.484 -11.594 1 95.88 162 ILE B O 1
ATOM 6427 N N . TYR B 1 163 ? 11.609 25.188 -11.914 1 94.62 163 TYR B N 1
ATOM 6428 C CA . TYR B 1 163 ? 12.602 26.047 -12.531 1 94.62 163 TYR B CA 1
ATOM 6429 C C . TYR B 1 163 ? 13.75 26.328 -11.562 1 94.62 163 TYR B C 1
ATOM 6431 O O . TYR B 1 163 ? 14.922 26.219 -11.938 1 94.62 163 TYR B O 1
ATOM 6439 N N . CYS B 1 164 ? 13.422 26.656 -10.297 1 92.56 164 CYS B N 1
ATOM 6440 C CA . CYS B 1 164 ? 14.453 26.969 -9.312 1 92.56 164 CYS B CA 1
ATOM 6441 C C . CYS B 1 164 ? 15.352 25.766 -9.062 1 92.56 164 CYS B C 1
ATOM 6443 O O . CYS B 1 164 ? 16.562 25.891 -8.93 1 92.56 164 CYS B O 1
ATOM 6445 N N . LEU B 1 165 ? 14.836 24.641 -9.047 1 92.56 165 LEU B N 1
ATOM 6446 C CA . LEU B 1 165 ? 15.555 23.406 -8.719 1 92.56 165 LEU B CA 1
ATOM 6447 C C . LEU B 1 165 ? 16.5 23.016 -9.844 1 92.56 165 LEU B C 1
ATOM 6449 O O . LEU B 1 165 ? 17.625 22.578 -9.586 1 92.56 165 LEU B O 1
ATOM 6453 N N . PHE B 1 166 ? 16.156 23.219 -11.133 1 92.62 166 PHE B N 1
ATOM 6454 C CA . PHE B 1 166 ? 16.938 22.672 -12.234 1 92.62 166 PHE B CA 1
ATOM 6455 C C . PHE B 1 166 ? 17.781 23.766 -12.891 1 92.62 166 PHE B C 1
ATOM 6457 O O . PHE B 1 166 ? 18.797 23.469 -13.516 1 92.62 166 PHE B O 1
ATOM 6464 N N . PHE B 1 167 ? 17.375 25.062 -12.656 1 90.69 167 PHE B N 1
ATOM 6465 C CA . PHE B 1 167 ? 18.078 26.062 -13.445 1 90.69 167 PHE B CA 1
ATOM 6466 C C . PHE B 1 167 ? 18.703 27.125 -12.547 1 90.69 167 PHE B C 1
ATOM 6468 O O . PHE B 1 167 ? 19.453 27.984 -13.016 1 90.69 167 PHE B O 1
ATOM 6475 N N . GLU B 1 168 ? 18.391 27.109 -11.266 1 88.75 168 GLU B N 1
ATOM 6476 C CA . GLU B 1 168 ? 18.969 28.078 -10.352 1 88.75 168 GLU B CA 1
ATOM 6477 C C . GLU B 1 168 ? 19.875 27.391 -9.32 1 88.75 168 GLU B C 1
ATOM 6479 O O . GLU B 1 168 ? 19.5 27.266 -8.156 1 88.75 168 GLU B O 1
ATOM 6484 N N . LYS B 1 169 ? 21.047 27.094 -9.664 1 86.19 169 LYS B N 1
ATOM 6485 C CA . LYS B 1 169 ? 21.984 26.375 -8.82 1 86.19 169 LYS B CA 1
ATOM 6486 C C . LYS B 1 169 ? 22.344 27.172 -7.57 1 86.19 169 LYS B C 1
ATOM 6488 O O . LYS B 1 169 ? 22.547 26.609 -6.496 1 86.19 169 LYS B O 1
ATOM 6493 N N . LYS B 1 170 ? 22.344 28.453 -7.645 1 83.44 170 LYS B N 1
ATOM 6494 C CA . LYS B 1 170 ? 22.734 29.312 -6.527 1 83.44 170 LYS B CA 1
ATOM 6495 C C . LYS B 1 170 ? 21.703 29.25 -5.398 1 83.44 170 LYS B C 1
ATOM 6497 O O . LYS B 1 170 ? 22.047 29.438 -4.23 1 83.44 170 LYS B O 1
ATOM 6502 N N . VAL B 1 171 ? 20.531 28.984 -5.754 1 79.06 171 VAL B N 1
ATOM 6503 C CA . VAL B 1 171 ? 19.453 29.016 -4.773 1 79.06 171 VAL B CA 1
ATOM 6504 C C . VAL B 1 171 ? 19.516 27.766 -3.906 1 79.06 171 VAL B C 1
ATOM 6506 O O . VAL B 1 171 ? 19.281 27.812 -2.699 1 79.06 171 VAL B O 1
ATOM 6509 N N . TYR B 1 172 ? 19.953 26.719 -4.516 1 76.62 172 TYR B N 1
ATOM 6510 C CA . TYR B 1 172 ? 19.891 25.5 -3.703 1 76.62 172 TYR B CA 1
ATOM 6511 C C . TYR B 1 172 ? 21.297 25.094 -3.248 1 76.62 172 TYR B C 1
ATOM 6513 O O . TYR B 1 172 ? 21.484 24 -2.701 1 76.62 172 TYR B O 1
ATOM 6521 N N . LYS B 1 173 ? 22.266 25.953 -3.52 1 82.12 173 LYS B N 1
ATOM 6522 C CA . LYS B 1 173 ? 23.594 25.703 -2.992 1 82.12 173 LYS B CA 1
ATOM 6523 C C . LYS B 1 173 ? 23.578 25.609 -1.47 1 82.12 173 LYS B C 1
ATOM 6525 O O . LYS B 1 173 ? 24.25 24.75 -0.885 1 82.12 173 LYS B O 1
ATOM 6530 N N . LYS B 1 174 ? 22.766 26.562 -0.948 1 89.5 174 LYS B N 1
ATOM 6531 C CA . LYS B 1 174 ? 22.453 26.422 0.472 1 89.5 174 LYS B CA 1
ATOM 6532 C C . LYS B 1 174 ? 21.125 25.703 0.679 1 89.5 174 LYS B C 1
ATOM 6534 O O . LYS B 1 174 ? 20.062 26.297 0.513 1 89.5 174 LYS B O 1
ATOM 6539 N N . ILE B 1 175 ? 21.219 24.578 1.109 1 92.88 175 ILE B N 1
ATOM 6540 C CA . ILE B 1 175 ? 20.062 23.703 1.14 1 92.88 175 ILE B CA 1
ATOM 6541 C C . ILE B 1 175 ? 19.031 24.25 2.113 1 92.88 175 ILE B C 1
ATOM 6543 O O . ILE B 1 175 ? 17.828 24.125 1.878 1 92.88 175 ILE B O 1
ATOM 6547 N N . GLU B 1 176 ? 19.484 24.859 3.262 1 95.94 176 GLU B N 1
ATOM 6548 C CA . GLU B 1 176 ? 18.562 25.422 4.246 1 95.94 176 GLU B CA 1
ATOM 6549 C C . GLU B 1 176 ? 17.734 26.547 3.652 1 95.94 176 GLU B C 1
ATOM 6551 O O . GLU B 1 176 ? 16.562 26.734 4.004 1 95.94 176 GLU B O 1
ATOM 6556 N N . CYS B 1 177 ? 18.266 27.312 2.744 1 94.44 177 CYS B N 1
ATOM 6557 C CA . CYS B 1 177 ? 17.562 28.406 2.096 1 94.44 177 CYS B CA 1
ATOM 6558 C C . CYS B 1 177 ? 16.531 27.875 1.112 1 94.44 177 CYS B C 1
ATOM 6560 O O . CYS B 1 177 ? 15.406 28.391 1.034 1 94.44 177 CYS B O 1
ATOM 6562 N N . PHE B 1 178 ? 16.969 26.922 0.391 1 95.06 178 PHE B N 1
ATOM 6563 C CA . PHE B 1 178 ? 16 26.344 -0.541 1 95.06 178 PHE B CA 1
ATOM 6564 C C . PHE B 1 178 ? 14.852 25.688 0.21 1 95.06 178 PHE B C 1
ATOM 6566 O O . PHE B 1 178 ? 13.703 25.766 -0.226 1 95.06 178 PHE B O 1
ATOM 6573 N N . PHE B 1 179 ? 15.242 25.016 1.279 1 97.12 179 PHE B N 1
ATOM 6574 C CA . PHE B 1 179 ? 14.195 24.469 2.139 1 97.12 179 PHE B CA 1
ATOM 6575 C C . PHE B 1 179 ? 13.188 25.562 2.518 1 97.12 179 PHE B C 1
ATOM 6577 O O . PHE B 1 179 ? 11.977 25.359 2.395 1 97.12 179 PHE B O 1
ATOM 6584 N N . ALA B 1 180 ? 13.602 26.625 2.977 1 97.62 180 ALA B N 1
ATOM 6585 C CA . ALA B 1 180 ? 12.75 27.703 3.447 1 97.62 180 ALA B CA 1
ATOM 6586 C C . ALA B 1 180 ? 11.844 28.219 2.33 1 97.62 180 ALA B C 1
ATOM 6588 O O . ALA B 1 180 ? 10.648 28.438 2.543 1 97.62 180 ALA B O 1
ATOM 6589 N N . ILE B 1 181 ? 12.383 28.375 1.173 1 96 181 ILE B N 1
ATOM 6590 C CA . ILE B 1 181 ? 11.617 28.844 0.024 1 96 181 ILE B CA 1
ATOM 6591 C C . ILE B 1 181 ? 10.539 27.828 -0.333 1 96 181 ILE B C 1
ATOM 6593 O O . ILE B 1 181 ? 9.375 28.172 -0.498 1 96 181 ILE B O 1
ATOM 6597 N N . TYR B 1 182 ? 10.992 26.609 -0.45 1 97.75 182 TYR B N 1
ATOM 6598 C CA . TYR B 1 182 ? 10.078 25.531 -0.792 1 97.75 182 TYR B CA 1
ATOM 6599 C C . TYR B 1 182 ? 8.945 25.422 0.227 1 97.75 182 TYR B C 1
ATOM 6601 O O . TYR B 1 182 ? 7.773 25.375 -0.143 1 97.75 182 TYR B O 1
ATOM 6609 N N . ALA B 1 183 ? 9.289 25.391 1.501 1 98.56 183 ALA B N 1
ATOM 6610 C CA . ALA B 1 183 ? 8.32 25.25 2.582 1 98.56 183 ALA B CA 1
ATOM 6611 C C . ALA B 1 183 ? 7.352 26.422 2.619 1 98.56 183 ALA B C 1
ATOM 6613 O O . ALA B 1 183 ? 6.164 26.25 2.9 1 98.56 183 ALA B O 1
ATOM 6614 N N . PHE B 1 184 ? 7.871 27.547 2.371 1 98.19 184 PHE B N 1
ATOM 6615 C CA . PHE B 1 184 ? 7.031 28.734 2.402 1 98.19 184 PHE B CA 1
ATOM 6616 C C . PHE B 1 184 ? 6.008 28.703 1.271 1 98.19 184 PHE B C 1
ATOM 6618 O O . PHE B 1 184 ? 4.82 28.938 1.493 1 98.19 184 PHE B O 1
ATOM 6625 N N . ILE B 1 185 ? 6.457 28.406 0.083 1 97.94 185 ILE B N 1
ATOM 6626 C CA . ILE B 1 185 ? 5.578 28.391 -1.08 1 97.94 185 ILE B CA 1
ATOM 6627 C C . ILE B 1 185 ? 4.543 27.281 -0.931 1 97.94 185 ILE B C 1
ATOM 6629 O O . ILE B 1 185 ? 3.34 27.516 -1.061 1 97.94 185 ILE B O 1
ATOM 6633 N N . PHE B 1 186 ? 5.008 26.125 -0.673 1 98.38 186 PHE B N 1
ATOM 6634 C CA . PHE B 1 186 ? 4.125 24.969 -0.537 1 98.38 186 PHE B CA 1
ATOM 6635 C C . PHE B 1 186 ? 3.172 25.156 0.638 1 98.38 186 PHE B C 1
ATOM 6637 O O . PHE B 1 186 ? 1.979 24.875 0.526 1 98.38 186 PHE B O 1
ATOM 6644 N N . GLY B 1 187 ? 3.689 25.609 1.79 1 98.06 187 GLY B N 1
ATOM 6645 C CA . GLY B 1 187 ? 2.867 25.844 2.965 1 98.06 187 GLY B CA 1
ATOM 6646 C C . GLY B 1 187 ? 1.815 26.922 2.752 1 98.06 187 GLY B C 1
ATOM 6647 O O . GLY B 1 187 ? 0.685 26.797 3.227 1 98.06 187 GLY B O 1
ATOM 6648 N N . LEU B 1 188 ? 2.189 27.922 2.09 1 97.25 188 LEU B N 1
ATOM 6649 C CA . LEU B 1 188 ? 1.244 29 1.804 1 97.25 188 LEU B CA 1
ATOM 6650 C C . LEU B 1 188 ? 0.097 28.5 0.934 1 97.25 188 LEU B C 1
ATOM 6652 O O . LEU B 1 188 ? -1.055 28.891 1.128 1 97.25 188 LEU B O 1
ATOM 6656 N N . LEU B 1 189 ? 0.423 27.703 -0.034 1 96.88 189 LEU B N 1
ATOM 6657 C CA . LEU B 1 189 ? -0.622 27.094 -0.854 1 96.88 189 LEU B CA 1
ATOM 6658 C C . LEU B 1 189 ? -1.583 26.281 0.005 1 96.88 189 LEU B C 1
ATOM 6660 O O . LEU B 1 189 ? -2.799 26.344 -0.191 1 96.88 189 LEU B O 1
ATOM 6664 N N . LEU B 1 190 ? -1.019 25.547 0.927 1 96.62 190 LEU B N 1
ATOM 6665 C CA . LEU B 1 190 ? -1.847 24.734 1.811 1 96.62 190 LEU B CA 1
ATOM 6666 C C . LEU B 1 190 ? -2.771 25.609 2.648 1 96.62 190 LEU B C 1
ATOM 6668 O O . LEU B 1 190 ? -3.932 25.266 2.873 1 96.62 190 LEU B O 1
ATOM 6672 N N . VAL B 1 191 ? -2.275 26.703 3.104 1 96.12 191 VAL B N 1
ATOM 6673 C CA . VAL B 1 191 ? -3.066 27.625 3.922 1 96.12 191 VAL B CA 1
ATOM 6674 C C . VAL B 1 191 ? -4.199 28.219 3.084 1 96.12 191 VAL B C 1
ATOM 6676 O O . VAL B 1 191 ? -5.348 28.266 3.531 1 96.12 191 VAL B O 1
ATOM 6679 N N . VAL B 1 192 ? -3.895 28.594 1.885 1 93.06 192 VAL B N 1
ATOM 6680 C CA . VAL B 1 192 ? -4.863 29.25 1.013 1 93.06 192 VAL B CA 1
ATOM 6681 C C . VAL B 1 192 ? -5.922 28.234 0.568 1 93.06 192 VAL B C 1
ATOM 6683 O O . VAL B 1 192 ? -7.117 28.547 0.559 1 93.06 192 VAL B O 1
ATOM 6686 N N . TYR B 1 193 ? -5.523 27.062 0.238 1 92.31 193 TYR B N 1
ATOM 6687 C CA . TYR B 1 193 ? -6.441 26.047 -0.275 1 92.31 193 TYR B CA 1
ATOM 6688 C C . TYR B 1 193 ? -7.273 25.453 0.851 1 92.31 193 TYR B C 1
ATOM 6690 O O . TYR B 1 193 ? -8.367 24.922 0.613 1 92.31 193 TYR B O 1
ATOM 6698 N N . GLY B 1 194 ? -6.766 25.469 2.02 1 87.81 194 GLY B N 1
ATOM 6699 C CA . GLY B 1 194 ? -7.434 24.812 3.131 1 87.81 194 GLY B CA 1
ATOM 6700 C C . GLY B 1 194 ? -8.5 25.672 3.783 1 87.81 194 GLY B C 1
ATOM 6701 O O . GLY B 1 194 ? -9.266 25.188 4.617 1 87.81 194 GLY B O 1
ATOM 6702 N N . GLN B 1 195 ? -8.672 26.875 3.441 1 82.94 195 GLN B N 1
ATOM 6703 C CA . GLN B 1 195 ? -9.594 27.812 4.074 1 82.94 195 GLN B CA 1
ATOM 6704 C C . GLN B 1 195 ? -11.016 27.609 3.555 1 82.94 195 GLN B C 1
ATOM 6706 O O . GLN B 1 195 ? -11.211 27.219 2.406 1 82.94 195 GLN B O 1
ATOM 6711 N N . PRO B 1 196 ? -12.047 27.859 4.449 1 81.25 196 PRO B N 1
ATOM 6712 C CA . PRO B 1 196 ? -12.047 28.219 5.867 1 81.25 196 PRO B CA 1
ATOM 6713 C C . PRO B 1 196 ? -12.492 27.062 6.766 1 81.25 196 PRO B C 1
ATOM 6715 O O . PRO B 1 196 ? -13.227 27.281 7.734 1 81.25 196 PRO B O 1
ATOM 6718 N N . ILE B 1 197 ? -12.25 25.844 6.242 1 81.38 197 ILE B N 1
ATOM 6719 C CA . ILE B 1 197 ? -12.758 24.703 6.988 1 81.38 197 ILE B CA 1
ATOM 6720 C C . ILE B 1 197 ? -11.609 24.031 7.742 1 81.38 197 ILE B C 1
ATOM 6722 O O . ILE B 1 197 ? -10.438 24.312 7.484 1 81.38 197 ILE B O 1
ATOM 6726 N N . LYS B 1 198 ? -12.07 23.203 8.641 1 81.38 198 LYS B N 1
ATOM 6727 C CA . LYS B 1 198 ? -11.102 22.344 9.336 1 81.38 198 LYS B CA 1
ATOM 6728 C C . LYS B 1 198 ? -10.516 21.297 8.391 1 81.38 198 LYS B C 1
ATOM 6730 O O . LYS B 1 198 ? -11.25 20.641 7.66 1 81.38 198 LYS B O 1
ATOM 6735 N N . ASN B 1 199 ? -9.219 21.234 8.336 1 82 199 ASN B N 1
ATOM 6736 C CA . ASN B 1 199 ? -8.555 20.359 7.383 1 82 199 ASN B CA 1
ATOM 6737 C C . ASN B 1 199 ? -7.738 19.281 8.086 1 82 199 ASN B C 1
ATOM 6739 O O . ASN B 1 199 ? -7.73 18.125 7.652 1 82 199 ASN B O 1
ATOM 6743 N N . SER B 1 200 ? -7.219 19.578 9.172 1 90.75 200 SER B N 1
ATOM 6744 C CA . SER B 1 200 ? -6.227 18.703 9.781 1 90.75 200 SER B CA 1
ATOM 6745 C C . SER B 1 200 ? -6.812 17.953 10.977 1 90.75 200 SER B C 1
ATOM 6747 O O . SER B 1 200 ? -7.996 18.094 11.281 1 90.75 200 SER B O 1
ATOM 6749 N N . TRP B 1 201 ? -6.016 17.141 11.578 1 91.31 201 TRP B N 1
ATOM 6750 C CA . TRP B 1 201 ? -6.43 16.344 12.727 1 91.31 201 TRP B CA 1
ATOM 6751 C C . TRP B 1 201 ? -6.793 17.234 13.906 1 91.31 201 TRP B C 1
ATOM 6753 O O . TRP B 1 201 ? -5.965 18 14.391 1 91.31 201 TRP B O 1
ATOM 6763 N N . ASP B 1 202 ? -8.008 17.141 14.336 1 88.88 202 ASP B N 1
ATOM 6764 C CA . ASP B 1 202 ? -8.508 17.844 15.516 1 88.88 202 ASP B CA 1
ATOM 6765 C C . ASP B 1 202 ? -8.289 19.359 15.391 1 88.88 202 ASP B C 1
ATOM 6767 O O . ASP B 1 202 ? -7.977 20.031 16.375 1 88.88 202 ASP B O 1
ATOM 6771 N N . GLU B 1 203 ? -8.391 19.812 14.289 1 93.06 203 GLU B N 1
ATOM 6772 C CA . GLU B 1 203 ? -8.062 21.219 14.039 1 93.06 203 GLU B CA 1
ATOM 6773 C C . GLU B 1 203 ? -9.016 22.141 14.781 1 93.06 203 GLU B C 1
ATOM 6775 O O . GLU B 1 203 ? -8.633 23.25 15.172 1 93.06 203 GLU B O 1
ATOM 6780 N N . SER B 1 204 ? -10.305 21.75 15.016 1 93 204 SER B N 1
ATOM 6781 C CA . SER B 1 204 ? -11.266 22.562 15.734 1 93 204 SER B CA 1
ATOM 6782 C C . SER B 1 204 ? -10.82 22.812 17.172 1 93 204 SER B C 1
ATOM 6784 O O . SER B 1 204 ? -10.906 23.922 17.672 1 93 204 SER B O 1
ATOM 6786 N N . ILE B 1 205 ? -10.297 21.781 17.75 1 92 205 ILE B N 1
ATOM 6787 C CA . ILE B 1 205 ? -9.828 21.875 19.125 1 92 205 ILE B CA 1
ATOM 6788 C C . ILE B 1 205 ? -8.578 22.766 19.188 1 92 205 ILE B C 1
ATOM 6790 O O . ILE B 1 205 ? -8.461 23.625 20.078 1 92 205 ILE B O 1
ATOM 6794 N N . HIS B 1 206 ? -7.711 22.562 18.266 1 95 206 HIS B N 1
ATOM 6795 C CA . HIS B 1 206 ? -6.477 23.344 18.234 1 95 206 HIS B CA 1
ATOM 6796 C C . HIS B 1 206 ? -6.762 24.812 17.969 1 95 206 HIS B C 1
ATOM 6798 O O . HIS B 1 206 ? -6.141 25.688 18.578 1 95 206 HIS B O 1
ATOM 6804 N N . PHE B 1 207 ? -7.703 25.062 17.094 1 95.94 207 PHE B N 1
ATOM 6805 C CA . PHE B 1 207 ? -8.094 26.438 16.844 1 95.94 207 PHE B CA 1
ATOM 6806 C C . PHE B 1 207 ? -8.672 27.078 18.109 1 95.94 207 PHE B C 1
ATOM 6808 O O . PHE B 1 207 ? -8.344 28.219 18.453 1 95.94 207 PHE B O 1
ATOM 6815 N N . GLY B 1 208 ? -9.555 26.312 18.75 1 94.81 208 GLY B N 1
ATOM 6816 C CA . GLY B 1 208 ? -10.125 26.828 19.984 1 94.81 208 GLY B CA 1
ATOM 6817 C C . GLY B 1 208 ? -9.07 27.219 21 1 94.81 208 GLY B C 1
ATOM 6818 O O . GLY B 1 208 ? -9.18 28.281 21.625 1 94.81 208 GLY B O 1
ATOM 6819 N N . ASN B 1 209 ? -8.039 26.422 21.141 1 94.38 209 ASN B N 1
ATOM 6820 C CA . ASN B 1 209 ? -6.957 26.703 22.078 1 94.38 209 ASN B CA 1
ATOM 6821 C C . ASN B 1 209 ? -6.16 27.938 21.656 1 94.38 209 ASN B C 1
ATOM 6823 O O . ASN B 1 209 ? -5.852 28.797 22.469 1 94.38 209 ASN B O 1
ATOM 6827 N N . ALA B 1 210 ? -5.855 28 20.422 1 96.38 210 ALA B N 1
ATOM 6828 C CA . ALA B 1 210 ? -5.082 29.125 19.906 1 96.38 210 ALA B CA 1
ATOM 6829 C C . ALA B 1 210 ? -5.887 30.422 20 1 96.38 210 ALA B C 1
ATOM 6831 O O . ALA B 1 210 ? -5.348 31.469 20.344 1 96.38 210 ALA B O 1
ATOM 6832 N N . TYR B 1 211 ? -7.168 30.328 19.656 1 96.56 211 TYR B N 1
ATOM 6833 C CA . TYR B 1 211 ? -8.055 31.484 19.688 1 96.56 211 TYR B CA 1
ATOM 6834 C C . TYR B 1 211 ? -8.188 32.031 21.109 1 96.56 211 TYR B C 1
ATOM 6836 O O . TYR B 1 211 ? -8.086 33.25 21.328 1 96.56 211 TYR B O 1
ATOM 6844 N N . THR B 1 212 ? -8.391 31.172 22.031 1 95.06 212 THR B N 1
ATOM 6845 C CA . THR B 1 212 ? -8.508 31.562 23.438 1 95.06 212 THR B CA 1
ATOM 6846 C C . THR B 1 212 ? -7.227 32.219 23.906 1 95.06 212 THR B C 1
ATOM 6848 O O . THR B 1 212 ? -7.273 33.219 24.625 1 95.06 212 THR B O 1
ATOM 6851 N N . MET B 1 213 ? -6.195 31.688 23.469 1 94.88 213 MET B N 1
ATOM 6852 C CA . MET B 1 213 ? -4.895 32.188 23.906 1 94.88 213 MET B CA 1
ATOM 6853 C C . MET B 1 213 ? -4.629 33.594 23.312 1 94.88 213 MET B C 1
ATOM 6855 O O . MET B 1 213 ? -3.842 34.344 23.859 1 94.88 213 MET B O 1
ATOM 6859 N N . ALA B 1 214 ? -5.203 33.906 22.266 1 95.75 214 ALA B N 1
ATOM 6860 C CA . ALA B 1 214 ? -4.992 35.188 21.578 1 95.75 214 ALA B CA 1
ATOM 6861 C C . ALA B 1 214 ? -5.602 36.344 22.375 1 95.75 214 ALA B C 1
ATOM 6863 O O . ALA B 1 214 ? -5.277 37.5 22.125 1 95.75 214 ALA B O 1
ATOM 6864 N N . PHE B 1 215 ? -6.391 36 23.344 1 94.69 215 PHE B N 1
ATOM 6865 C CA . PHE B 1 215 ? -7.059 37.031 24.172 1 94.69 215 PHE B CA 1
ATOM 6866 C C . PHE B 1 215 ? -6.422 37.094 25.547 1 94.69 215 PHE B C 1
ATOM 6868 O O . PHE B 1 215 ? -5.688 36.219 25.953 1 94.69 215 PHE B O 1
ATOM 6875 N N . GLY B 1 216 ? -6.598 38.125 26.188 1 89.56 216 GLY B N 1
ATOM 6876 C CA . GLY B 1 216 ? -6.203 38.25 27.594 1 89.56 216 GLY B CA 1
ATOM 6877 C C . GLY B 1 216 ? -7.141 37.531 28.547 1 89.56 216 GLY B C 1
ATOM 6878 O O . GLY B 1 216 ? -7.449 36.344 28.359 1 89.56 216 GLY B O 1
ATOM 6879 N N . LYS B 1 217 ? -7.637 38.188 29.438 1 89.69 217 LYS B N 1
ATOM 6880 C CA . LYS B 1 217 ? -8.492 37.625 30.469 1 89.69 217 LYS B CA 1
ATOM 6881 C C . LYS B 1 217 ? -9.891 37.344 29.938 1 89.69 217 LYS B C 1
ATOM 6883 O O . LYS B 1 217 ? -10.562 36.406 30.391 1 89.69 217 LYS B O 1
ATOM 6888 N N . HIS B 1 218 ? -10.281 38.188 29.031 1 92.38 218 HIS B N 1
ATOM 6889 C CA . HIS B 1 218 ? -11.625 38.031 28.5 1 92.38 218 HIS B CA 1
ATOM 6890 C C . HIS B 1 218 ? -11.578 37.594 27.031 1 92.38 218 HIS B C 1
ATOM 6892 O O . HIS B 1 218 ? -11.094 38.344 26.172 1 92.38 218 HIS B O 1
ATOM 6898 N N . VAL B 1 219 ? -12.133 36.406 26.812 1 95.62 219 VAL B N 1
ATOM 6899 C CA . VAL B 1 219 ? -12.188 35.875 25.453 1 95.62 219 VAL B CA 1
ATOM 6900 C C . VAL B 1 219 ? -13.523 36.25 24.812 1 95.62 219 VAL B C 1
ATOM 6902 O O . VAL B 1 219 ? -14.586 36 25.375 1 95.62 219 VAL B O 1
ATOM 6905 N N . GLU B 1 220 ? -13.516 36.812 23.688 1 96.06 220 GLU B N 1
ATOM 6906 C CA . GLU B 1 220 ? -14.703 37.188 22.922 1 96.06 220 GLU B CA 1
ATOM 6907 C C . GLU B 1 220 ? -14.93 36.25 21.75 1 96.06 220 GLU B C 1
ATOM 6909 O O . GLU B 1 220 ? -14.172 36.25 20.781 1 96.06 220 GLU B O 1
ATOM 6914 N N . TRP B 1 221 ? -16.031 35.5 21.828 1 96.56 221 TRP B N 1
ATOM 6915 C CA . TRP B 1 221 ? -16.344 34.531 20.797 1 96.56 221 TRP B CA 1
ATOM 6916 C C . TRP B 1 221 ? -17.375 35.094 19.812 1 96.56 221 TRP B C 1
ATOM 6918 O O . TRP B 1 221 ? -18.422 35.594 20.234 1 96.56 221 TRP B O 1
ATOM 6928 N N . THR B 1 222 ? -17.031 35.094 18.594 1 96.81 222 THR B N 1
ATOM 6929 C CA . THR B 1 222 ? -18.016 35.375 17.547 1 96.81 222 THR B CA 1
ATOM 6930 C C . THR B 1 222 ? -18.734 34.062 17.141 1 96.81 222 THR B C 1
ATOM 6932 O O . THR B 1 222 ? -18.297 32.969 17.516 1 96.81 222 THR B O 1
ATOM 6935 N N . GLU B 1 223 ? -19.797 34.188 16.422 1 96.62 223 GLU B N 1
ATOM 6936 C CA . GLU B 1 223 ? -20.5 33 15.961 1 96.62 223 GLU B CA 1
ATOM 6937 C C . GLU B 1 223 ? -19.625 32.156 15.055 1 96.62 223 GLU B C 1
ATOM 6939 O O . GLU B 1 223 ? -19.641 30.938 15.148 1 96.62 223 GLU B O 1
ATOM 6944 N N . ALA B 1 224 ? -18.938 32.844 14.211 1 96.19 224 ALA B N 1
ATOM 6945 C CA . ALA B 1 224 ? -18.047 32.125 13.289 1 96.19 224 ALA B CA 1
ATOM 6946 C C . ALA B 1 224 ? -16.984 31.344 14.047 1 96.19 224 ALA B C 1
ATOM 6948 O O . ALA B 1 224 ? -16.703 30.188 13.711 1 96.19 224 ALA B O 1
ATOM 6949 N N . ALA B 1 225 ? -16.375 31.906 15.031 1 95.81 225 ALA B N 1
ATOM 6950 C CA . ALA B 1 225 ? -15.352 31.25 15.836 1 95.81 225 ALA B CA 1
ATOM 6951 C C . ALA B 1 225 ? -15.922 30.031 16.547 1 95.81 225 ALA B C 1
ATOM 6953 O O . ALA B 1 225 ? -15.25 29 16.656 1 95.81 225 ALA B O 1
ATOM 6954 N N . LEU B 1 226 ? -17.125 30.188 16.984 1 95.5 226 LEU B N 1
ATOM 6955 C CA . LEU B 1 226 ? -17.781 29.094 17.672 1 95.5 226 LEU B CA 1
ATOM 6956 C C . LEU B 1 226 ? -18.109 27.953 16.703 1 95.5 226 LEU B C 1
ATOM 6958 O O . LEU B 1 226 ? -17.984 26.781 17.047 1 95.5 226 LEU B O 1
ATOM 6962 N N . PHE B 1 227 ? -18.531 28.359 15.5 1 94.56 227 PHE B N 1
ATOM 6963 C CA . PHE B 1 227 ? -18.797 27.359 14.477 1 94.56 227 PHE B CA 1
ATOM 6964 C C . PHE B 1 227 ? -17.562 26.5 14.227 1 94.56 227 PHE B C 1
ATOM 6966 O O . PHE B 1 227 ? -17.641 25.281 14.18 1 94.56 227 PHE B O 1
ATOM 6973 N N . VAL B 1 228 ? -16.406 27.125 14.094 1 93.75 228 VAL B N 1
ATOM 6974 C CA . VAL B 1 228 ? -15.156 26.453 13.797 1 93.75 228 VAL B CA 1
ATOM 6975 C C . VAL B 1 228 ? -14.719 25.625 15.008 1 93.75 228 VAL B C 1
ATOM 6977 O O . VAL B 1 228 ? -14.344 24.453 14.867 1 93.75 228 VAL B O 1
ATOM 6980 N N . LYS B 1 229 ? -14.766 26.172 16.172 1 93.19 229 LYS B N 1
ATOM 6981 C CA . LYS B 1 229 ? -14.367 25.5 17.391 1 93.19 229 LYS B CA 1
ATOM 6982 C C . LYS B 1 229 ? -15.18 24.234 17.625 1 93.19 229 LYS B C 1
ATOM 6984 O O . LYS B 1 229 ? -14.641 23.203 18.047 1 93.19 229 LYS B O 1
ATOM 6989 N N . ASN B 1 230 ? -16.453 24.312 17.297 1 91.44 230 ASN B N 1
ATOM 6990 C CA . ASN B 1 230 ? -17.359 23.203 17.578 1 91.44 230 ASN B CA 1
ATOM 6991 C C . ASN B 1 230 ? -17.484 22.266 16.391 1 91.44 230 ASN B C 1
ATOM 6993 O O . ASN B 1 230 ? -18.203 21.266 16.453 1 91.44 230 ASN B O 1
ATOM 6997 N N . GLY B 1 231 ? -16.844 22.578 15.344 1 88.75 231 GLY B N 1
ATOM 6998 C CA . GLY B 1 231 ? -16.891 21.734 14.156 1 88.75 231 GLY B CA 1
ATOM 6999 C C . GLY B 1 231 ? -18.234 21.734 13.477 1 88.75 231 GLY B C 1
ATOM 7000 O O . GLY B 1 231 ? -18.688 20.703 12.961 1 88.75 231 GLY B O 1
ATOM 7001 N N . GLN B 1 232 ? -18.969 22.734 13.555 1 88.44 232 GLN B N 1
ATOM 7002 C CA . GLN B 1 232 ? -20.312 22.859 12.992 1 88.44 232 GLN B CA 1
ATOM 7003 C C . GLN B 1 232 ? -20.297 23.641 11.688 1 88.44 232 GLN B C 1
ATOM 7005 O O . GLN B 1 232 ? -20.828 24.75 11.609 1 88.44 232 GLN B O 1
ATOM 7010 N N . ILE B 1 233 ? -19.641 23.094 10.719 1 89.69 233 ILE B N 1
ATOM 7011 C CA . ILE B 1 233 ? -19.578 23.734 9.398 1 89.69 233 ILE B CA 1
ATOM 7012 C C . ILE B 1 233 ? -20.281 22.859 8.367 1 89.69 233 ILE B C 1
ATOM 7014 O O . ILE B 1 233 ? -20.203 21.625 8.422 1 89.69 233 ILE B O 1
ATOM 7018 N N . VAL B 1 234 ? -20.953 23.453 7.535 1 90.19 234 VAL B N 1
ATOM 7019 C CA . VAL B 1 234 ? -21.734 22.75 6.512 1 90.19 234 VAL B CA 1
ATOM 7020 C C . VAL B 1 234 ? -20.797 22.125 5.488 1 90.19 234 VAL B C 1
ATOM 7022 O O . VAL B 1 234 ? -19.641 22.531 5.352 1 90.19 234 VAL B O 1
ATOM 7025 N N . SER B 1 235 ? -21.281 21.141 4.734 1 87.12 235 SER B N 1
ATOM 7026 C CA . SER B 1 235 ? -20.5 20.453 3.711 1 87.12 235 SER B CA 1
ATOM 7027 C C . SER B 1 235 ? -20.359 21.312 2.459 1 87.12 235 SER B C 1
ATOM 7029 O O . SER B 1 235 ? -21.312 21.938 2.01 1 87.12 235 SER B O 1
ATOM 7031 N N . CYS B 1 236 ? -19.141 21.453 2.057 1 89.19 236 CYS B N 1
ATOM 7032 C CA . CYS B 1 236 ? -18.812 22.156 0.822 1 89.19 236 CYS B CA 1
ATOM 7033 C C . CYS B 1 236 ? -17.844 21.344 -0.028 1 89.19 236 CYS B C 1
ATOM 7035 O O . CYS B 1 236 ? -16.953 20.688 0.503 1 89.19 236 CYS B O 1
ATOM 7037 N N . ASN B 1 237 ? -18.031 21.391 -1.37 1 87.19 237 ASN B N 1
ATOM 7038 C CA . ASN B 1 237 ? -17.109 20.609 -2.184 1 87.19 237 ASN B CA 1
ATOM 7039 C C . ASN B 1 237 ? -16.781 21.312 -3.494 1 87.19 237 ASN B C 1
ATOM 7041 O O . ASN B 1 237 ? -16.172 20.719 -4.387 1 87.19 237 ASN B O 1
ATOM 7045 N N . THR B 1 238 ? -17.203 22.578 -3.635 1 90.81 238 THR B N 1
ATOM 7046 C CA . THR B 1 238 ? -16.859 23.344 -4.824 1 90.81 238 THR B CA 1
ATOM 7047 C C . THR B 1 238 ? -16.25 24.688 -4.441 1 90.81 238 THR B C 1
ATOM 7049 O O . THR B 1 238 ? -16.422 25.156 -3.312 1 90.81 238 THR B O 1
ATOM 7052 N N . LYS B 1 239 ? -15.617 25.281 -5.379 1 90.25 239 LYS B N 1
ATOM 7053 C CA . LYS B 1 239 ? -14.992 26.578 -5.109 1 90.25 239 LYS B CA 1
ATOM 7054 C C . LYS B 1 239 ? -16.047 27.641 -4.816 1 90.25 239 LYS B C 1
ATOM 7056 O O . LYS B 1 239 ? -15.82 28.531 -3.998 1 90.25 239 LYS B O 1
ATOM 7061 N N . GLU B 1 240 ? -17.219 27.578 -5.469 1 92.38 240 GLU B N 1
ATOM 7062 C CA . GLU B 1 240 ? -18.312 28.516 -5.25 1 92.38 240 GLU B CA 1
ATOM 7063 C C . GLU B 1 240 ? -18.891 28.391 -3.84 1 92.38 240 GLU B C 1
ATOM 7065 O O . GLU B 1 240 ? -19.156 29.391 -3.176 1 92.38 240 GLU B O 1
ATOM 7070 N N . GLU B 1 241 ? -19.047 27.219 -3.482 1 92.44 241 GLU B N 1
ATOM 7071 C CA . GLU B 1 241 ? -19.578 26.969 -2.143 1 92.44 241 GLU B CA 1
ATOM 7072 C C . GLU B 1 241 ? -18.594 27.453 -1.07 1 92.44 241 GLU B C 1
ATOM 7074 O O . GLU B 1 241 ? -19.016 27.953 -0.029 1 92.44 241 GLU B O 1
ATOM 7079 N N . PHE B 1 242 ? -17.359 27.281 -1.312 1 91.88 242 PHE B N 1
ATOM 7080 C CA . PHE B 1 242 ? -16.359 27.75 -0.366 1 91.88 242 PHE B CA 1
ATOM 7081 C C . PHE B 1 242 ? -16.359 29.281 -0.299 1 91.88 242 PHE B C 1
ATOM 7083 O O . PHE B 1 242 ? -16.109 29.859 0.76 1 91.88 242 PHE B O 1
ATOM 7090 N N . ALA B 1 243 ? -16.562 29.859 -1.415 1 92.19 243 ALA B N 1
ATOM 7091 C CA . ALA B 1 243 ? -16.688 31.312 -1.418 1 92.19 243 ALA B CA 1
ATOM 7092 C C . ALA B 1 243 ? -17.891 31.766 -0.586 1 92.19 243 ALA B C 1
ATOM 7094 O O . ALA B 1 243 ? -17.812 32.75 0.146 1 92.19 243 ALA B O 1
ATOM 7095 N N . GLU B 1 244 ? -19 31.047 -0.727 1 93.44 244 GLU B N 1
ATOM 7096 C CA . GLU B 1 244 ? -20.188 31.344 0.076 1 93.44 244 GLU B CA 1
ATOM 7097 C C . GLU B 1 244 ? -19.906 31.109 1.561 1 93.44 244 GLU B C 1
ATOM 7099 O O . GLU B 1 244 ? -20.359 31.906 2.402 1 93.44 244 GLU B O 1
ATOM 7104 N N . LEU B 1 245 ? -19.234 30.078 1.796 1 94.25 245 LEU B N 1
ATOM 7105 C CA . LEU B 1 245 ? -18.891 29.766 3.18 1 94.25 245 LEU B CA 1
ATOM 7106 C C . LEU B 1 245 ? -18.031 30.875 3.783 1 94.25 245 LEU B C 1
ATOM 7108 O O . LEU B 1 245 ? -18.25 31.281 4.926 1 94.25 245 LEU B O 1
ATOM 7112 N N . ARG B 1 246 ? -17.078 31.312 3.07 1 94.25 246 ARG B N 1
ATOM 7113 C CA . ARG B 1 246 ? -16.234 32.406 3.531 1 94.25 246 ARG B CA 1
ATOM 7114 C C . ARG B 1 246 ? -17.062 33.656 3.822 1 94.25 246 ARG B C 1
ATOM 7116 O O . ARG B 1 246 ? -16.875 34.312 4.852 1 94.25 246 ARG B O 1
ATOM 7123 N N . ALA B 1 247 ? -17.922 33.969 2.912 1 95.06 247 ALA B N 1
ATOM 7124 C CA . ALA B 1 247 ? -18.766 35.156 3.088 1 95.06 247 ALA B CA 1
ATOM 7125 C C . ALA B 1 247 ? -19.641 35 4.332 1 95.06 247 ALA B C 1
ATOM 7127 O O . ALA B 1 247 ? -19.812 35.969 5.094 1 95.06 247 ALA B O 1
ATOM 7128 N N . TYR B 1 248 ? -20.172 33.875 4.449 1 95.75 248 TYR B N 1
ATOM 7129 C CA . TYR B 1 248 ? -21.031 33.594 5.59 1 95.75 248 TYR B CA 1
ATOM 7130 C C . TYR B 1 248 ? -20.266 33.719 6.902 1 95.75 248 TYR B C 1
ATOM 7132 O O . TYR B 1 248 ? -20.719 34.375 7.836 1 95.75 248 TYR B O 1
ATOM 7140 N N . LEU B 1 249 ? -19.125 33.125 6.988 1 96 249 LEU B N 1
ATOM 7141 C CA . LEU B 1 249 ? -18.312 33.156 8.195 1 96 249 LEU B CA 1
ATOM 7142 C C . LEU B 1 249 ? -17.828 34.594 8.477 1 96 249 LEU B C 1
ATOM 7144 O O . LEU B 1 249 ? -17.734 35 9.641 1 96 249 LEU B O 1
ATOM 7148 N N . ASN B 1 250 ? -17.469 35.281 7.469 1 96.94 250 ASN B N 1
ATOM 7149 C CA . ASN B 1 250 ? -17.047 36.656 7.648 1 96.94 250 ASN B CA 1
ATOM 7150 C C . ASN B 1 250 ? -18.172 37.531 8.227 1 96.94 250 ASN B C 1
ATOM 7152 O O . ASN B 1 250 ? -17.922 38.406 9.055 1 96.94 250 ASN B O 1
ATOM 7156 N N . GLU B 1 251 ? -19.359 37.281 7.754 1 97.06 251 GLU B N 1
ATOM 7157 C CA . GLU B 1 251 ? -20.516 38 8.289 1 97.06 251 GLU B CA 1
ATOM 7158 C C . GLU B 1 251 ? -20.75 37.625 9.758 1 97.06 251 GLU B C 1
ATOM 7160 O O . GLU B 1 251 ? -20.969 38.531 10.586 1 97.06 251 GLU B O 1
ATOM 7165 N N . LYS B 1 252 ? -20.609 36.375 10.016 1 96.62 252 LYS B N 1
ATOM 7166 C CA . LYS B 1 252 ? -20.891 35.906 11.367 1 96.62 252 LYS B CA 1
ATOM 7167 C C . LYS B 1 252 ? -19.688 36.125 12.281 1 96.62 252 LYS B C 1
ATOM 7169 O O . LYS B 1 252 ? -19.766 35.875 13.484 1 96.62 252 LYS B O 1
ATOM 7174 N N . GLY B 1 253 ? -18.672 36.594 11.727 1 96.19 253 GLY B N 1
ATOM 7175 C CA . GLY B 1 253 ? -17.438 36.812 12.484 1 96.19 253 GLY B CA 1
ATOM 7176 C C . GLY B 1 253 ? -17.281 38.25 12.961 1 96.19 253 GLY B C 1
ATOM 7177 O O . GLY B 1 253 ? -16.234 38.625 13.516 1 96.19 253 GLY B O 1
ATOM 7178 N N . ILE B 1 254 ? -18.297 39.031 12.828 1 95.31 254 ILE B N 1
ATOM 7179 C CA . ILE B 1 254 ? -18.203 40.438 13.133 1 95.31 254 ILE B CA 1
ATOM 7180 C C . ILE B 1 254 ? -18.609 40.688 14.586 1 95.31 254 ILE B C 1
ATOM 7182 O O . ILE B 1 254 ? -17.844 41.25 15.367 1 95.31 254 ILE B O 1
ATOM 7186 N N . GLU B 1 255 ? -19.719 40.125 15.016 1 94.88 255 GLU B N 1
ATOM 7187 C CA . GLU B 1 255 ? -20.25 40.438 16.344 1 94.88 255 GLU B CA 1
ATOM 7188 C C . GLU B 1 255 ? -19.859 39.375 17.359 1 94.88 255 GLU B C 1
ATOM 7190 O O . GLU B 1 255 ? -19.859 38.188 17.047 1 94.88 255 GLU B O 1
ATOM 7195 N N . THR B 1 256 ? -19.562 39.844 18.547 1 95.38 256 THR B N 1
ATOM 7196 C CA . THR B 1 256 ? -19.328 38.938 19.672 1 95.38 256 THR B CA 1
ATOM 7197 C C . THR B 1 256 ? -20.656 38.406 20.219 1 95.38 256 THR B C 1
ATOM 7199 O O . THR B 1 256 ? -21.547 39.188 20.531 1 95.38 256 THR B O 1
ATOM 7202 N N . VAL B 1 257 ? -20.734 37.125 20.328 1 95.94 257 VAL B N 1
ATOM 7203 C CA . VAL B 1 257 ? -22 36.531 20.781 1 95.94 257 VAL B CA 1
ATOM 7204 C C . VAL B 1 257 ? -21.828 35.938 22.172 1 95.94 257 VAL B C 1
ATOM 7206 O O . VAL B 1 257 ? -22.812 35.75 22.891 1 95.94 257 VAL B O 1
ATOM 7209 N N . TYR B 1 258 ? -20.625 35.594 22.562 1 92.94 258 TYR B N 1
ATOM 7210 C CA . TYR B 1 258 ? -20.328 34.969 23.844 1 92.94 258 TYR B CA 1
ATOM 7211 C C . TYR B 1 258 ? -18.984 35.438 24.375 1 92.94 258 TYR B C 1
ATOM 7213 O O . TYR B 1 258 ? -18.016 35.594 23.625 1 92.94 258 TYR B O 1
ATOM 7221 N N . ALA B 1 259 ? -18.938 35.75 25.672 1 92.62 259 ALA B N 1
ATOM 7222 C CA . ALA B 1 259 ? -17.703 36.156 26.328 1 92.62 259 ALA B CA 1
ATOM 7223 C C . ALA B 1 259 ? -17.406 35.25 27.531 1 92.62 259 ALA B C 1
ATOM 7225 O O . ALA B 1 259 ? -18.312 34.875 28.281 1 92.62 259 ALA B O 1
ATOM 7226 N N . GLU B 1 260 ? -16.172 34.844 27.531 1 92.19 260 GLU B N 1
ATOM 7227 C CA . GLU B 1 260 ? -15.758 33.969 28.641 1 92.19 260 GLU B CA 1
ATOM 7228 C C . GLU B 1 260 ? -14.539 34.562 29.359 1 92.19 260 GLU B C 1
ATOM 7230 O O . GLU B 1 260 ? -13.695 35.188 28.734 1 92.19 260 GLU B O 1
ATOM 7235 N N . SER B 1 261 ? -14.516 34.375 30.703 1 90.25 261 SER B N 1
ATOM 7236 C CA . SER B 1 261 ? -13.367 34.812 31.5 1 90.25 261 SER B CA 1
ATOM 7237 C C . SER B 1 261 ? -12.438 33.656 31.828 1 90.25 261 SER B C 1
ATOM 7239 O O . SER B 1 261 ? -12.898 32.594 32.25 1 90.25 261 SER B O 1
ATOM 7241 N N . LYS B 1 262 ? -11.148 33.938 31.609 1 88.25 262 LYS B N 1
ATOM 7242 C CA . LYS B 1 262 ? -10.141 32.938 31.922 1 88.25 262 LYS B CA 1
ATOM 7243 C C . LYS B 1 262 ? -9.742 33 33.375 1 88.25 262 LYS B C 1
ATOM 7245 O O . LYS B 1 262 ? -9.719 34.062 34 1 88.25 262 LYS B O 1
ATOM 7250 N N . GLU B 1 263 ? -9.438 31.859 33.938 1 80.44 263 GLU B N 1
ATOM 7251 C CA . GLU B 1 263 ? -8.938 31.828 35.312 1 80.44 263 GLU B CA 1
ATOM 7252 C C . GLU B 1 263 ? -7.543 32.438 35.406 1 80.44 263 GLU B C 1
ATOM 7254 O O . GLU B 1 263 ? -7.25 33.188 36.344 1 80.44 263 GLU B O 1
ATOM 7259 N N . THR B 1 264 ? -6.723 32.031 34.5 1 79.56 264 THR B N 1
ATOM 7260 C CA . THR B 1 264 ? -5.367 32.562 34.438 1 79.56 264 THR B CA 1
ATOM 7261 C C . THR B 1 264 ? -5.02 33.031 33.031 1 79.56 264 THR B C 1
ATOM 7263 O O . THR B 1 264 ? -5.41 32.406 32.062 1 79.56 264 THR B O 1
ATOM 7266 N N . ILE B 1 265 ? -4.281 34.094 33.062 1 77.69 265 ILE B N 1
ATOM 7267 C CA . ILE B 1 265 ? -3.867 34.656 31.781 1 77.69 265 ILE B CA 1
ATOM 7268 C C . ILE B 1 265 ? -2.688 33.844 31.234 1 77.69 265 ILE B C 1
ATOM 7270 O O . ILE B 1 265 ? -2.527 33.719 30.016 1 77.69 265 ILE B O 1
ATOM 7274 N N . LEU B 1 266 ? -1.92 33.281 32.125 1 77.56 266 LEU B N 1
ATOM 7275 C CA . LEU B 1 266 ? -0.758 32.531 31.703 1 77.56 266 LEU B CA 1
ATOM 7276 C C . LEU B 1 266 ? -1.178 31.141 31.203 1 77.56 266 LEU B C 1
ATOM 7278 O O . LEU B 1 266 ? -1.961 30.453 31.859 1 77.56 266 LEU B O 1
ATOM 7282 N N . PRO B 1 267 ? -0.692 30.922 29.984 1 80.25 267 PRO B N 1
ATOM 7283 C CA . PRO B 1 267 ? -1.06 29.609 29.438 1 80.25 267 PRO B CA 1
ATOM 7284 C C . PRO B 1 267 ? -0.397 28.453 30.188 1 80.25 267 PRO B C 1
ATOM 7286 O O . PRO B 1 267 ? 0.69 28.609 30.75 1 80.25 267 PRO B O 1
ATOM 7289 N N . SER B 1 268 ? -1.107 27.391 30.234 1 80.25 268 SER B N 1
ATOM 7290 C CA . SER B 1 268 ? -0.516 26.156 30.75 1 80.25 268 SER B CA 1
ATOM 7291 C C . SER B 1 268 ? 0.691 25.734 29.922 1 80.25 268 SER B C 1
ATOM 7293 O O . SER B 1 268 ? 0.783 26.062 28.734 1 80.25 268 SER B O 1
ATOM 7295 N N . TYR B 1 269 ? 1.627 25.078 30.484 1 78 269 TYR B N 1
ATOM 7296 C CA . TYR B 1 269 ? 2.846 24.656 29.797 1 78 269 TYR B CA 1
ATOM 7297 C C . TYR B 1 269 ? 2.527 23.719 28.641 1 78 269 TYR B C 1
ATOM 7299 O O . TYR B 1 269 ? 3.277 23.641 27.672 1 78 269 TYR B O 1
ATOM 7307 N N . THR B 1 270 ? 1.385 23.047 28.656 1 80.38 270 THR B N 1
ATOM 7308 C CA . THR B 1 270 ? 1.003 22.109 27.594 1 80.38 270 THR B CA 1
ATOM 7309 C C . THR B 1 270 ? 0.476 22.859 26.375 1 80.38 270 THR B C 1
ATOM 7311 O O . THR B 1 270 ? 0.361 22.281 25.297 1 80.38 270 THR B O 1
ATOM 7314 N N . LYS B 1 271 ? 0.193 24.141 26.547 1 89 271 LYS B N 1
ATOM 7315 C CA . LYS B 1 271 ? -0.421 24.891 25.453 1 89 271 LYS B CA 1
ATOM 7316 C C . LYS B 1 271 ? 0.556 25.906 24.875 1 89 271 LYS B C 1
ATOM 7318 O O . LYS B 1 271 ? 0.185 26.719 24.016 1 89 271 LYS B O 1
ATOM 7323 N N . LEU B 1 272 ? 1.817 25.828 25.297 1 89.62 272 LEU B N 1
ATOM 7324 C CA . LEU B 1 272 ? 2.822 26.781 24.828 1 89.62 272 LEU B CA 1
ATOM 7325 C C . LEU B 1 272 ? 3 26.688 23.328 1 89.62 272 LEU B C 1
ATOM 7327 O O . LEU B 1 272 ? 3.338 27.688 22.672 1 89.62 272 LEU B O 1
ATOM 7331 N N . ALA B 1 273 ? 2.656 25.609 22.828 1 94.06 273 ALA B N 1
ATOM 7332 C CA . ALA B 1 273 ? 2.867 25.359 21.391 1 94.06 273 ALA B CA 1
ATOM 7333 C C . ALA B 1 273 ? 1.938 26.219 20.547 1 94.06 273 ALA B C 1
ATOM 7335 O O . ALA B 1 273 ? 2.191 26.438 19.359 1 94.06 273 ALA B O 1
ATOM 7336 N N . TYR B 1 274 ? 0.882 26.812 21.109 1 96.44 274 TYR B N 1
ATOM 7337 C CA . TYR B 1 274 ? -0.105 27.578 20.359 1 96.44 274 TYR B CA 1
ATOM 7338 C C . TYR B 1 274 ? 0.285 29.047 20.281 1 96.44 274 TYR B C 1
ATOM 7340 O O . TYR B 1 274 ? -0.374 29.844 19.594 1 96.44 274 TYR B O 1
ATOM 7348 N N . ILE B 1 275 ? 1.385 29.422 20.922 1 96.19 275 ILE B N 1
ATOM 7349 C CA . ILE B 1 275 ? 1.768 30.828 21.062 1 96.19 275 ILE B CA 1
ATOM 7350 C C . ILE B 1 275 ? 1.917 31.453 19.672 1 96.19 275 ILE B C 1
ATOM 7352 O O . ILE B 1 275 ? 1.342 32.5 19.406 1 96.19 275 ILE B O 1
ATOM 7356 N N . PRO B 1 276 ? 2.68 30.844 18.781 1 97.25 276 PRO B N 1
ATOM 7357 C CA . PRO B 1 276 ? 2.803 31.484 17.469 1 97.25 276 PRO B CA 1
ATOM 7358 C C . PRO B 1 276 ? 1.459 31.641 16.75 1 97.25 276 PRO B C 1
ATOM 7360 O O . PRO B 1 276 ? 1.203 32.656 16.125 1 97.25 276 PRO B O 1
ATOM 7363 N N . GLN B 1 277 ? 0.623 30.703 16.812 1 98.25 277 GLN B N 1
ATOM 7364 C CA . GLN B 1 277 ? -0.707 30.766 16.219 1 98.25 277 GLN B CA 1
ATOM 7365 C C . GLN B 1 277 ? -1.545 31.859 16.859 1 98.25 277 GLN B C 1
ATOM 7367 O O . GLN B 1 277 ? -2.191 32.656 16.156 1 98.25 277 GLN B O 1
ATOM 7372 N N . ALA B 1 278 ? -1.465 31.938 18.156 1 97.75 278 ALA B N 1
ATOM 7373 C CA . ALA B 1 278 ? -2.23 32.938 18.922 1 97.75 278 ALA B CA 1
ATOM 7374 C C . ALA B 1 278 ? -1.782 34.344 18.578 1 97.75 278 ALA B C 1
ATOM 7376 O O . ALA B 1 278 ? -2.611 35.25 18.438 1 97.75 278 ALA B O 1
ATOM 7377 N N . ILE B 1 279 ? -0.504 34.562 18.5 1 98.12 279 ILE B N 1
ATOM 7378 C CA . ILE B 1 279 ? 0.046 35.875 18.172 1 98.12 279 ILE B CA 1
ATOM 7379 C C . ILE B 1 279 ? -0.483 36.312 16.812 1 98.12 279 ILE B C 1
ATOM 7381 O O . ILE B 1 279 ? -0.895 37.469 16.656 1 98.12 279 ILE B O 1
ATOM 7385 N N . PHE B 1 280 ? -0.541 35.5 15.867 1 98.56 280 PHE B N 1
ATOM 7386 C CA . PHE B 1 280 ? -0.951 35.844 14.516 1 98.56 280 PHE B CA 1
ATOM 7387 C C . PHE B 1 280 ? -2.463 36.031 14.43 1 98.56 280 PHE B C 1
ATOM 7389 O O . PHE B 1 280 ? -2.961 36.844 13.648 1 98.56 280 PHE B O 1
ATOM 7396 N N . ILE B 1 281 ? -3.186 35.219 15.211 1 98.06 281 ILE B N 1
ATOM 7397 C CA . ILE B 1 281 ? -4.621 35.469 15.32 1 98.06 281 ILE B CA 1
ATOM 7398 C C . ILE B 1 281 ? -4.863 36.875 15.859 1 98.06 281 ILE B C 1
ATOM 7400 O O . ILE B 1 281 ? -5.664 37.625 15.297 1 98.06 281 ILE B O 1
ATOM 7404 N N . ARG B 1 282 ? -4.152 37.188 16.938 1 97.81 282 ARG B N 1
ATOM 7405 C CA . ARG B 1 282 ? -4.297 38.531 17.531 1 97.81 282 ARG B CA 1
ATOM 7406 C C . ARG B 1 282 ? -3.922 39.625 16.531 1 97.81 282 ARG B C 1
ATOM 7408 O O . ARG B 1 282 ? -4.566 40.656 16.484 1 97.81 282 ARG B O 1
ATOM 7415 N N . LEU B 1 283 ? -2.9 39.375 15.836 1 98.12 283 LEU B N 1
ATOM 7416 C CA . LEU B 1 283 ? -2.496 40.312 14.797 1 98.12 283 LEU B CA 1
ATOM 7417 C C . LEU B 1 283 ? -3.609 40.531 13.773 1 98.12 283 LEU B C 1
ATOM 7419 O O . LEU B 1 283 ? -3.848 41.625 13.312 1 98.12 283 LEU B O 1
ATOM 7423 N N . GLY B 1 284 ? -4.238 39.438 13.391 1 97.62 284 GLY B N 1
ATOM 7424 C CA . GLY B 1 284 ? -5.371 39.562 12.484 1 97.62 284 GLY B CA 1
ATOM 7425 C C . GLY B 1 284 ? -6.512 40.375 13.055 1 97.62 284 GLY B C 1
ATOM 7426 O O . GLY B 1 284 ? -7.133 41.156 12.328 1 97.62 284 GLY B O 1
ATOM 7427 N N . MET B 1 285 ? -6.723 40.25 14.305 1 96.31 285 MET B N 1
ATOM 7428 C CA . MET B 1 285 ? -7.773 41.031 14.969 1 96.31 285 MET B CA 1
ATOM 7429 C C . MET B 1 285 ? -7.414 42.5 15.016 1 96.31 285 MET B C 1
ATOM 7431 O O . MET B 1 285 ? -8.266 43.375 14.766 1 96.31 285 MET B O 1
ATOM 7435 N N . ILE B 1 286 ? -6.215 42.75 15.32 1 97.12 286 ILE B N 1
ATOM 7436 C CA . ILE B 1 286 ? -5.742 44.125 15.43 1 97.12 286 ILE B CA 1
ATOM 7437 C C . ILE B 1 286 ? -5.855 44.812 14.07 1 97.12 286 ILE B C 1
ATOM 7439 O O . ILE B 1 286 ? -6.203 46 14 1 97.12 286 ILE B O 1
ATOM 7443 N N . LEU B 1 287 ? -5.668 44.094 13.047 1 97.75 287 LEU B N 1
ATOM 7444 C CA . LEU B 1 287 ? -5.715 44.625 11.695 1 97.75 287 LEU B CA 1
ATOM 7445 C C . LEU B 1 287 ? -7.145 44.625 11.164 1 97.75 287 LEU B C 1
ATOM 7447 O O . LEU B 1 287 ? -7.379 45.031 10.016 1 97.75 287 LEU B O 1
ATOM 7451 N N . ASN B 1 288 ? -8.008 44.219 11.914 1 96.62 288 ASN B N 1
ATOM 7452 C CA . ASN B 1 288 ? -9.43 44.156 11.57 1 96.62 288 ASN B CA 1
ATOM 7453 C C . ASN B 1 288 ? -9.664 43.375 10.297 1 96.62 288 ASN B C 1
ATOM 7455 O O . ASN B 1 288 ? -10.367 43.844 9.391 1 96.62 288 ASN B O 1
ATOM 7459 N N . LEU B 1 289 ? -9.062 42.25 10.297 1 97.38 289 LEU B N 1
ATOM 7460 C CA . LEU B 1 289 ? -9.266 41.375 9.156 1 97.38 289 LEU B CA 1
ATOM 7461 C C . LEU B 1 289 ? -10.586 40.625 9.281 1 97.38 289 LEU B C 1
ATOM 7463 O O . LEU B 1 289 ? -11.117 40.469 10.383 1 97.38 289 LEU B O 1
ATOM 7467 N N . SER B 1 290 ? -11.109 40.219 8.109 1 97.25 290 SER B N 1
ATOM 7468 C CA . SER B 1 290 ? -12.281 39.344 8.148 1 97.25 290 SER B CA 1
ATOM 7469 C C . SER B 1 290 ? -11.984 38.031 8.883 1 97.25 290 SER B C 1
ATOM 7471 O O . SER B 1 290 ? -10.82 37.688 9.047 1 97.25 290 SER B O 1
ATOM 7473 N N . PHE B 1 291 ? -12.953 37.375 9.289 1 96.62 291 PHE B N 1
ATOM 7474 C CA . PHE B 1 291 ? -12.766 36.156 10.078 1 96.62 291 PHE B CA 1
ATOM 7475 C C . PHE B 1 291 ? -11.953 35.125 9.305 1 96.62 291 PHE B C 1
ATOM 7477 O O . PHE B 1 291 ? -11.016 34.531 9.844 1 96.62 291 PHE B O 1
ATOM 7484 N N . SER B 1 292 ? -12.336 34.875 8.055 1 95.88 292 SER B N 1
ATOM 7485 C CA . SER B 1 292 ? -11.664 33.875 7.25 1 95.88 292 SER B CA 1
ATOM 7486 C C . SER B 1 292 ? -10.188 34.219 7.055 1 95.88 292 SER B C 1
ATOM 7488 O O . SER B 1 292 ? -9.336 33.312 7.07 1 95.88 292 SER B O 1
ATOM 7490 N N . THR B 1 293 ? -9.906 35.438 6.852 1 96.5 293 THR B N 1
ATOM 7491 C CA . THR B 1 293 ? -8.516 35.875 6.68 1 96.5 293 THR B CA 1
ATOM 7492 C C . THR B 1 293 ? -7.75 35.75 7.992 1 96.5 293 THR B C 1
ATOM 7494 O O . THR B 1 293 ? -6.586 35.344 8 1 96.5 293 THR B O 1
ATOM 7497 N N . MET B 1 294 ? -8.398 36.125 9.055 1 96.81 294 MET B N 1
ATOM 7498 C CA . MET B 1 294 ? -7.773 35.969 10.367 1 96.81 294 MET B CA 1
ATOM 7499 C C . MET B 1 294 ? -7.469 34.5 10.648 1 96.81 294 MET B C 1
ATOM 7501 O O . MET B 1 294 ? -6.391 34.188 11.141 1 96.81 294 MET B O 1
ATOM 7505 N N . TYR B 1 295 ? -8.477 33.656 10.312 1 96.31 295 TYR B N 1
ATOM 7506 C CA . TYR B 1 295 ? -8.312 32.219 10.469 1 96.31 295 TYR B CA 1
ATOM 7507 C C . TYR B 1 295 ? -7.098 31.703 9.695 1 96.31 295 TYR B C 1
ATOM 7509 O O . TYR B 1 295 ? -6.32 30.891 10.195 1 96.31 295 TYR B O 1
ATOM 7517 N N . ALA B 1 296 ? -6.832 32.188 8.5 1 96.19 296 ALA B N 1
ATOM 7518 C CA . ALA B 1 296 ? -5.699 31.844 7.656 1 96.19 296 ALA B CA 1
ATOM 7519 C C . ALA B 1 296 ? -4.391 32.375 8.234 1 96.19 296 ALA B C 1
ATOM 7521 O O . ALA B 1 296 ? -3.369 31.688 8.211 1 96.19 296 ALA B O 1
ATOM 7522 N N . VAL B 1 297 ? -4.426 33.531 8.711 1 97.12 297 VAL B N 1
ATOM 7523 C CA . VAL B 1 297 ? -3.238 34.188 9.25 1 97.12 297 VAL B CA 1
ATOM 7524 C C . VAL B 1 297 ? -2.756 33.438 10.492 1 97.12 297 VAL B C 1
ATOM 7526 O O . VAL B 1 297 ? -1.552 33.344 10.727 1 97.12 297 VAL B O 1
ATOM 7529 N N . GLY B 1 298 ? -3.68 33 11.305 1 97.19 298 GLY B N 1
ATOM 7530 C CA . GLY B 1 298 ? -3.287 32.156 12.445 1 97.19 298 GLY B CA 1
ATOM 7531 C C . GLY B 1 298 ? -2.467 30.953 12.047 1 97.19 298 GLY B C 1
ATOM 7532 O O . GLY B 1 298 ? -1.511 30.594 12.734 1 97.19 298 GLY B O 1
ATOM 7533 N N . LYS B 1 299 ? -2.812 30.312 10.953 1 97.38 299 LYS B N 1
ATOM 7534 C CA . LYS B 1 299 ? -2.072 29.172 10.445 1 97.38 299 LYS B CA 1
ATOM 7535 C C . LYS B 1 299 ? -0.678 29.578 9.977 1 97.38 299 LYS B C 1
ATOM 7537 O O . LYS B 1 299 ? 0.27 28.797 10.086 1 97.38 299 LYS B O 1
ATOM 7542 N N . LEU B 1 300 ? -0.56 30.75 9.484 1 97.75 300 LEU B N 1
ATOM 7543 C CA . LEU B 1 300 ? 0.727 31.266 9.031 1 97.75 300 LEU B CA 1
ATOM 7544 C C . LEU B 1 300 ? 1.72 31.344 10.188 1 97.75 300 LEU B C 1
ATOM 7546 O O . LEU B 1 300 ? 2.922 31.156 9.992 1 97.75 300 LEU B O 1
ATOM 7550 N N . GLY B 1 301 ? 1.18 31.672 11.352 1 98.06 301 GLY B N 1
ATOM 7551 C CA . GLY B 1 301 ? 2.053 31.688 12.516 1 98.06 301 GLY B CA 1
ATOM 7552 C C . GLY B 1 301 ? 2.734 30.359 12.766 1 98.06 301 GLY B C 1
ATOM 7553 O O . GLY B 1 301 ? 3.932 30.312 13.055 1 98.06 301 GLY B O 1
ATOM 7554 N N . ASN B 1 302 ? 2.006 29.297 12.648 1 98 302 ASN B N 1
ATOM 7555 C CA . ASN B 1 302 ? 2.555 27.953 12.82 1 98 302 ASN B CA 1
ATOM 7556 C C . ASN B 1 302 ? 3.555 27.609 11.719 1 98 302 ASN B C 1
ATOM 7558 O O . ASN B 1 302 ? 4.598 27.016 11.984 1 98 302 ASN B O 1
ATOM 7562 N N . LEU B 1 303 ? 3.256 28 10.484 1 98.56 303 LEU B N 1
ATOM 7563 C CA . LEU B 1 303 ? 4.109 27.734 9.328 1 98.56 303 LEU B CA 1
ATOM 7564 C C . LEU B 1 303 ? 5.445 28.469 9.461 1 98.56 303 LEU B C 1
ATOM 7566 O O . LEU B 1 303 ? 6.5 27.875 9.227 1 98.56 303 LEU B O 1
ATOM 7570 N N . LEU B 1 304 ? 5.383 29.688 9.844 1 98.62 304 LEU B N 1
ATOM 7571 C CA . LEU B 1 304 ? 6.602 30.484 9.953 1 98.62 304 LEU B CA 1
ATOM 7572 C C . LEU B 1 304 ? 7.496 29.969 11.07 1 98.62 304 LEU B C 1
ATOM 7574 O O . LEU B 1 304 ? 8.719 29.938 10.93 1 98.62 304 LEU B O 1
ATOM 7578 N N . LEU B 1 305 ? 6.879 29.609 12.172 1 98.38 305 LEU B N 1
ATOM 7579 C CA . LEU B 1 305 ? 7.676 29.016 13.242 1 98.38 305 LEU B CA 1
ATOM 7580 C C . LEU B 1 305 ? 8.359 27.734 12.758 1 98.38 305 LEU B C 1
ATOM 7582 O O . LEU B 1 305 ? 9.547 27.531 13.023 1 98.38 305 LEU B O 1
ATOM 7586 N N . TYR B 1 306 ? 7.621 26.906 12.102 1 98.69 306 TYR B N 1
ATOM 7587 C CA . TYR B 1 306 ? 8.156 25.656 11.57 1 98.69 306 TYR B CA 1
ATOM 7588 C C . TYR B 1 306 ? 9.352 25.922 10.656 1 98.69 306 TYR B C 1
ATOM 7590 O O . TYR B 1 306 ? 10.398 25.281 10.797 1 98.69 306 TYR B O 1
ATOM 7598 N N . ILE B 1 307 ? 9.195 26.828 9.703 1 98.81 307 ILE B N 1
ATOM 7599 C CA . ILE B 1 307 ? 10.25 27.141 8.742 1 98.81 307 ILE B CA 1
ATOM 7600 C C . ILE B 1 307 ? 11.477 27.672 9.477 1 98.81 307 ILE B C 1
ATOM 7602 O O . ILE B 1 307 ? 12.609 27.281 9.164 1 98.81 307 ILE B O 1
ATOM 7606 N N . PHE B 1 308 ? 11.227 28.469 10.438 1 98.62 308 PHE B N 1
ATOM 7607 C CA . PHE B 1 308 ? 12.32 29.062 11.195 1 98.62 308 PHE B CA 1
ATOM 7608 C C . PHE B 1 308 ? 13.125 28 11.914 1 98.62 308 PHE B C 1
ATOM 7610 O O . PHE B 1 308 ? 14.344 27.922 11.781 1 98.62 308 PHE B O 1
ATOM 7617 N N . VAL B 1 309 ? 12.461 27.156 12.688 1 98.62 309 VAL B N 1
ATOM 7618 C CA . VAL B 1 309 ? 13.141 26.156 13.508 1 98.62 309 VAL B CA 1
ATOM 7619 C C . VAL B 1 309 ? 13.797 25.109 12.609 1 98.62 309 VAL B C 1
ATOM 7621 O O . VAL B 1 309 ? 14.969 24.766 12.812 1 98.62 309 VAL B O 1
ATOM 7624 N N . MET B 1 310 ? 13.133 24.641 11.586 1 98.69 310 MET B N 1
ATOM 7625 C CA . MET B 1 310 ? 13.68 23.609 10.719 1 98.69 310 MET B CA 1
ATOM 7626 C C . MET B 1 310 ? 14.797 24.156 9.844 1 98.69 310 MET B C 1
ATOM 7628 O O . MET B 1 310 ? 15.727 23.438 9.477 1 98.69 310 MET B O 1
ATOM 7632 N N . PHE B 1 311 ? 14.68 25.453 9.484 1 98.5 311 PHE B N 1
ATOM 7633 C CA . PHE B 1 311 ? 15.797 26.094 8.797 1 98.5 311 PHE B CA 1
ATOM 7634 C C . PHE B 1 311 ? 17.078 25.953 9.602 1 98.5 311 PHE B C 1
ATOM 7636 O O . PHE B 1 311 ? 18.109 25.562 9.07 1 98.5 311 PHE B O 1
ATOM 7643 N N . TRP B 1 312 ? 17.016 26.25 10.852 1 98.25 312 TRP B N 1
ATOM 7644 C CA . TRP B 1 312 ? 18.188 26.172 11.711 1 98.25 312 TRP B CA 1
ATOM 7645 C C . TRP B 1 312 ? 18.609 24.719 11.938 1 98.25 312 TRP B C 1
ATOM 7647 O O . TRP B 1 312 ? 19.797 24.422 12.062 1 98.25 312 TRP B O 1
ATOM 7657 N N . ALA B 1 313 ? 17.641 23.828 12.047 1 98.5 313 ALA B N 1
ATOM 7658 C CA . ALA B 1 313 ? 17.984 22.422 12.172 1 98.5 313 ALA B CA 1
ATOM 7659 C C . ALA B 1 313 ? 18.797 21.938 10.969 1 98.5 313 ALA B C 1
ATOM 7661 O O . ALA B 1 313 ? 19.844 21.312 11.133 1 98.5 313 ALA B O 1
ATOM 7662 N N . ILE B 1 314 ? 18.375 22.266 9.773 1 97.81 314 ILE B N 1
ATOM 7663 C CA . ILE B 1 314 ? 19.062 21.859 8.555 1 97.81 314 ILE B CA 1
ATOM 7664 C C . ILE B 1 314 ? 20.406 22.578 8.461 1 97.81 314 ILE B C 1
ATOM 7666 O O . ILE B 1 314 ? 21.422 21.969 8.117 1 97.81 314 ILE B O 1
ATOM 7670 N N . HIS B 1 315 ? 20.438 23.828 8.812 1 96.75 315 HIS B N 1
ATOM 7671 C CA . HIS B 1 315 ? 21.656 24.641 8.742 1 96.75 315 HIS B CA 1
ATOM 7672 C C . HIS B 1 315 ? 22.734 24.078 9.664 1 96.75 315 HIS B C 1
ATOM 7674 O O . HIS B 1 315 ? 23.906 24.047 9.289 1 96.75 315 HIS B O 1
ATOM 7680 N N . MET B 1 316 ? 22.328 23.609 10.766 1 96.06 316 MET B N 1
ATOM 7681 C CA . MET B 1 316 ? 23.297 23.188 11.781 1 96.06 316 MET B CA 1
ATOM 7682 C C . MET B 1 316 ? 23.594 21.703 11.672 1 96.06 316 MET B C 1
ATOM 7684 O O . MET B 1 316 ? 24.562 21.219 12.258 1 96.06 316 MET B O 1
ATOM 7688 N N . ALA B 1 317 ? 22.812 20.984 10.961 1 96.06 317 ALA B N 1
ATOM 7689 C CA . ALA B 1 317 ? 23 19.547 10.852 1 96.06 317 ALA B CA 1
ATOM 7690 C C . ALA B 1 317 ? 24.312 19.219 10.141 1 96.06 317 ALA B C 1
ATOM 7692 O O . ALA B 1 317 ? 24.547 19.656 9.008 1 96.06 317 ALA B O 1
ATOM 7693 N N . GLN B 1 318 ? 25.109 18.438 10.773 1 94.31 318 GLN B N 1
ATOM 7694 C CA . GLN B 1 318 ? 26.375 18.016 10.195 1 94.31 318 GLN B CA 1
ATOM 7695 C C . GLN B 1 318 ? 26.312 16.562 9.719 1 94.31 318 GLN B C 1
ATOM 7697 O O . GLN B 1 318 ? 27.188 16.109 8.984 1 94.31 318 GLN B O 1
ATOM 7702 N N . THR B 1 319 ? 25.375 15.914 10.242 1 93.62 319 THR B N 1
ATOM 7703 C CA . THR B 1 319 ? 25.172 14.508 9.883 1 93.62 319 THR B CA 1
ATOM 7704 C C . THR B 1 319 ? 23.781 14.281 9.312 1 93.62 319 THR B C 1
ATOM 7706 O O . THR B 1 319 ? 22.797 14.758 9.867 1 93.62 319 THR B O 1
ATOM 7709 N N . LYS B 1 320 ? 23.672 13.555 8.18 1 93.75 320 LYS B N 1
ATOM 7710 C CA . LYS B 1 320 ? 22.406 13.203 7.535 1 93.75 320 LYS B CA 1
ATOM 7711 C C . LYS B 1 320 ? 21.594 14.445 7.195 1 93.75 320 LYS B C 1
ATOM 7713 O O . LYS B 1 320 ? 20.375 14.461 7.367 1 93.75 320 LYS B O 1
ATOM 7718 N N . LYS B 1 321 ? 22.266 15.461 6.805 1 94.44 321 LYS B N 1
ATOM 7719 C CA . LYS B 1 321 ? 21.656 16.766 6.496 1 94.44 321 LYS B CA 1
ATOM 7720 C C . LYS B 1 321 ? 20.609 16.641 5.402 1 94.44 321 LYS B C 1
ATOM 7722 O O . LYS B 1 321 ? 19.531 17.203 5.508 1 94.44 321 LYS B O 1
ATOM 7727 N N . MET B 1 322 ? 20.891 15.844 4.371 1 94.69 322 MET B N 1
ATOM 7728 C CA . MET B 1 322 ? 19.984 15.727 3.242 1 94.69 322 MET B CA 1
ATOM 7729 C C . MET B 1 322 ? 18.734 14.93 3.631 1 94.69 322 MET B C 1
ATOM 7731 O O . MET B 1 322 ? 17.641 15.211 3.158 1 94.69 322 MET B O 1
ATOM 7735 N N . PHE B 1 323 ? 18.953 13.914 4.406 1 96.06 323 PHE B N 1
ATOM 7736 C CA . PHE B 1 323 ? 17.797 13.156 4.902 1 96.06 323 PHE B CA 1
ATOM 7737 C C . PHE B 1 323 ? 16.875 14.055 5.715 1 96.06 323 PHE B C 1
ATOM 7739 O O . PHE B 1 323 ? 15.656 14.008 5.543 1 96.06 323 PHE B O 1
ATOM 7746 N N . LEU B 1 324 ? 17.469 14.852 6.574 1 97.75 324 LEU B N 1
ATOM 7747 C CA . LEU B 1 324 ? 16.703 15.789 7.391 1 97.75 324 LEU B CA 1
ATOM 7748 C C . LEU B 1 324 ? 15.953 16.781 6.512 1 97.75 324 LEU B C 1
ATOM 7750 O O . LEU B 1 324 ? 14.789 17.109 6.785 1 97.75 324 LEU B O 1
ATOM 7754 N N . SER B 1 325 ? 16.625 17.25 5.508 1 97.56 325 SER B N 1
ATOM 7755 C CA . SER B 1 325 ? 16 18.203 4.594 1 97.56 325 SER B CA 1
ATOM 7756 C C . SER B 1 325 ? 14.781 17.594 3.904 1 97.56 325 SER B C 1
ATOM 7758 O O . SER B 1 325 ? 13.758 18.266 3.729 1 97.56 325 SER B O 1
ATOM 7760 N N . PHE B 1 326 ? 14.891 16.375 3.443 1 97.94 326 PHE B N 1
ATOM 7761 C CA . PHE B 1 326 ? 13.758 15.68 2.83 1 97.94 326 PHE B CA 1
ATOM 7762 C C . PHE B 1 326 ? 12.617 15.523 3.826 1 97.94 326 PHE B C 1
ATOM 7764 O O . PHE B 1 326 ? 11.453 15.781 3.494 1 97.94 326 PHE B O 1
ATOM 7771 N N . LEU B 1 327 ? 12.922 15.078 5.043 1 98.19 327 LEU B N 1
ATOM 7772 C CA . LEU B 1 327 ? 11.93 14.898 6.094 1 98.19 327 LEU B CA 1
ATOM 7773 C C . LEU B 1 327 ? 11.156 16.188 6.34 1 98.19 327 LEU B C 1
ATOM 7775 O O . LEU B 1 327 ? 9.945 16.156 6.555 1 98.19 327 LEU B O 1
ATOM 7779 N N . ALA B 1 328 ? 11.836 17.266 6.297 1 98.56 328 ALA B N 1
ATOM 7780 C CA . ALA B 1 328 ? 11.266 18.578 6.609 1 98.56 328 ALA B CA 1
ATOM 7781 C C . ALA B 1 328 ? 10.273 19.016 5.539 1 98.56 328 ALA B C 1
ATOM 7783 O O . ALA B 1 328 ? 9.367 19.812 5.812 1 98.56 328 ALA B O 1
ATOM 7784 N N . VAL B 1 329 ? 10.438 18.453 4.328 1 98.25 329 VAL B N 1
ATOM 7785 C CA . VAL B 1 329 ? 9.594 18.953 3.254 1 98.25 329 VAL B CA 1
ATOM 7786 C C . VAL B 1 329 ? 8.594 17.891 2.836 1 98.25 329 VAL B C 1
ATOM 7788 O O . VAL B 1 329 ? 7.941 18 1.794 1 98.25 329 VAL B O 1
ATOM 7791 N N . THR B 1 330 ? 8.484 16.828 3.574 1 98.12 330 THR B N 1
ATOM 7792 C CA . THR B 1 330 ? 7.441 15.852 3.26 1 98.12 330 THR B CA 1
ATOM 7793 C C . THR B 1 330 ? 6.062 16.5 3.334 1 98.12 330 THR B C 1
ATOM 7795 O O . THR B 1 330 ? 5.844 17.422 4.129 1 98.12 330 THR B O 1
ATOM 7798 N N . PRO B 1 331 ? 5.133 16.031 2.578 1 97.94 331 PRO B N 1
ATOM 7799 C CA . PRO B 1 331 ? 3.801 16.641 2.523 1 97.94 331 PRO B CA 1
ATOM 7800 C C . PRO B 1 331 ? 3.119 16.688 3.889 1 97.94 331 PRO B C 1
ATOM 7802 O O . PRO B 1 331 ? 2.521 17.719 4.25 1 97.94 331 PRO B O 1
ATOM 7805 N N . THR B 1 332 ? 3.225 15.641 4.668 1 97.56 332 THR B N 1
ATOM 7806 C CA . THR B 1 332 ? 2.559 15.586 5.965 1 97.56 332 THR B CA 1
ATOM 7807 C C . THR B 1 332 ? 3.152 16.625 6.922 1 97.56 332 THR B C 1
ATOM 7809 O O . THR B 1 332 ? 2.42 17.297 7.648 1 97.56 332 THR B O 1
ATOM 7812 N N . ALA B 1 333 ? 4.48 16.734 6.934 1 98.31 333 ALA B N 1
ATOM 7813 C CA . ALA B 1 333 ? 5.141 17.703 7.805 1 98.31 333 ALA B CA 1
ATOM 7814 C C . ALA B 1 333 ? 4.711 19.125 7.469 1 98.31 333 ALA B C 1
ATOM 7816 O O . ALA B 1 333 ? 4.387 19.906 8.367 1 98.31 333 ALA B O 1
ATOM 7817 N N . LEU B 1 334 ? 4.672 19.422 6.227 1 98.5 334 LEU B N 1
ATOM 7818 C CA . LEU B 1 334 ? 4.297 20.781 5.816 1 98.5 334 LEU B CA 1
ATOM 7819 C C . LEU B 1 334 ? 2.803 21.016 6.016 1 98.5 334 LEU B C 1
ATOM 7821 O O . LEU B 1 334 ? 2.377 22.125 6.293 1 98.5 334 LEU B O 1
ATOM 7825 N N . TYR B 1 335 ? 2.031 19.938 5.844 1 97.81 335 TYR B N 1
ATOM 7826 C CA . TYR B 1 335 ? 0.601 20.047 6.105 1 97.81 335 TYR B CA 1
ATOM 7827 C C . TYR B 1 335 ? 0.336 20.375 7.566 1 97.81 335 TYR B C 1
ATOM 7829 O O . TYR B 1 335 ? -0.501 21.219 7.879 1 97.81 335 TYR B O 1
ATOM 7837 N N . LEU B 1 336 ? 1.064 19.75 8.453 1 97.62 336 LEU B N 1
ATOM 7838 C CA . LEU B 1 336 ? 0.972 20.047 9.875 1 97.62 336 LEU B CA 1
ATOM 7839 C C . LEU B 1 336 ? 1.417 21.469 10.164 1 97.62 336 LEU B C 1
ATOM 7841 O O . LEU B 1 336 ? 0.762 22.188 10.922 1 97.62 336 LEU B O 1
ATOM 7845 N N . ALA B 1 337 ? 2.438 21.875 9.531 1 98.19 337 ALA B N 1
ATOM 7846 C CA . ALA B 1 337 ? 2.992 23.203 9.734 1 98.19 337 ALA B CA 1
ATOM 7847 C C . ALA B 1 337 ? 2.02 24.281 9.258 1 98.19 337 ALA B C 1
ATOM 7849 O O . ALA B 1 337 ? 2.055 25.406 9.742 1 98.19 337 ALA B O 1
ATOM 7850 N N . SER B 1 338 ? 1.143 23.891 8.367 1 97.81 338 SER B N 1
ATOM 7851 C CA . SER B 1 338 ? 0.231 24.844 7.754 1 97.81 338 SER B CA 1
ATOM 7852 C C . SER B 1 338 ? -1.169 24.734 8.344 1 97.81 338 SER B C 1
ATOM 7854 O O . SER B 1 338 ? -2.15 25.141 7.715 1 97.81 338 SER B O 1
ATOM 7856 N N . SER B 1 339 ? -1.291 24.141 9.5 1 97.12 339 SER B N 1
ATOM 7857 C CA . SER B 1 339 ? -2.561 23.938 10.188 1 97.12 339 SER B CA 1
ATOM 7858 C C . SER B 1 339 ? -2.457 24.328 11.656 1 97.12 339 SER B C 1
ATOM 7860 O O . SER B 1 339 ? -1.366 24.609 12.156 1 97.12 339 SER B O 1
ATOM 7862 N N . TYR B 1 340 ? -3.646 24.422 12.258 1 96.44 340 TYR B N 1
ATOM 7863 C CA . TYR B 1 340 ? -3.648 24.562 13.711 1 96.44 340 TYR B CA 1
ATOM 7864 C C . TYR B 1 340 ? -3.326 23.25 14.398 1 96.44 340 TYR B C 1
ATOM 7866 O O . TYR B 1 340 ? -4.07 22.281 14.266 1 96.44 340 TYR B O 1
ATOM 7874 N N . THR B 1 341 ? -2.205 23.188 15.023 1 96.25 341 THR B N 1
ATOM 7875 C CA . THR B 1 341 ? -1.798 22 15.75 1 96.25 341 THR B CA 1
ATOM 7876 C C . THR B 1 341 ? -0.56 22.266 16.594 1 96.25 341 THR B C 1
ATOM 7878 O O . THR B 1 341 ? 0.163 23.234 16.344 1 96.25 341 THR B O 1
ATOM 7881 N N . TYR B 1 342 ? -0.361 21.562 17.594 1 95.62 342 TYR B N 1
ATOM 7882 C CA . TYR B 1 342 ? 0.867 21.656 18.375 1 95.62 342 TYR B CA 1
ATOM 7883 C C . TYR B 1 342 ? 1.931 20.703 17.844 1 95.62 342 TYR B C 1
ATOM 7885 O O . TYR B 1 342 ? 3.092 20.766 18.266 1 95.62 342 TYR B O 1
ATOM 7893 N N . ASP B 1 343 ? 1.634 19.766 16.906 1 95.69 343 ASP B N 1
ATOM 7894 C CA . ASP B 1 343 ? 2.537 18.734 16.391 1 95.69 343 ASP B CA 1
ATOM 7895 C C . ASP B 1 343 ? 3.758 19.375 15.719 1 95.69 343 ASP B C 1
ATOM 7897 O O . ASP B 1 343 ? 4.84 18.781 15.719 1 95.69 343 ASP B O 1
ATOM 7901 N N . THR B 1 344 ? 3.553 20.516 15.172 1 96.75 344 THR B N 1
ATOM 7902 C CA . THR B 1 344 ? 4.629 21.203 14.477 1 96.75 344 THR B CA 1
ATOM 7903 C C . THR B 1 344 ? 5.762 21.547 15.438 1 96.75 344 THR B C 1
ATOM 7905 O O . THR B 1 344 ? 6.938 21.375 15.109 1 96.75 344 THR B O 1
ATOM 7908 N N . VAL B 1 345 ? 5.359 22.031 16.609 1 96.56 345 VAL B N 1
ATOM 7909 C CA . VAL B 1 345 ? 6.352 22.375 17.625 1 96.56 345 VAL B CA 1
ATOM 7910 C C . VAL B 1 345 ? 7.039 21.109 18.125 1 96.56 345 VAL B C 1
ATOM 7912 O O . VAL B 1 345 ? 8.266 21.078 18.266 1 96.56 345 VAL B O 1
ATOM 7915 N N . VAL B 1 346 ? 6.316 20.062 18.328 1 96.12 346 VAL B N 1
ATOM 7916 C CA . VAL B 1 346 ? 6.871 18.797 18.797 1 96.12 346 VAL B CA 1
ATOM 7917 C C . VAL B 1 346 ? 7.895 18.281 17.781 1 96.12 346 VAL B C 1
ATOM 7919 O O . VAL B 1 346 ? 9.039 17.984 18.156 1 96.12 346 VAL B O 1
ATOM 7922 N N . PHE B 1 347 ? 7.5 18.266 16.578 1 97.56 347 PHE B N 1
ATOM 7923 C CA . PHE B 1 347 ? 8.344 17.703 15.523 1 97.56 347 PHE B CA 1
ATOM 7924 C C . PHE B 1 347 ? 9.578 18.562 15.305 1 97.56 347 PHE B C 1
ATOM 7926 O O . PHE B 1 347 ? 10.703 18.047 15.305 1 97.56 347 PHE B O 1
ATOM 7933 N N . SER B 1 348 ? 9.445 19.859 15.094 1 98.38 348 SER B N 1
ATOM 7934 C CA . SER B 1 348 ? 10.562 20.734 14.719 1 98.38 348 SER B CA 1
ATOM 7935 C C . SER B 1 348 ? 11.523 20.938 15.883 1 98.38 348 SER B C 1
ATOM 7937 O O . SER B 1 348 ? 12.742 20.859 15.703 1 98.38 348 SER B O 1
ATOM 7939 N N . PHE B 1 349 ? 11.023 21.156 17.125 1 97.19 349 PHE B N 1
ATOM 7940 C CA . PHE B 1 349 ? 11.891 21.391 18.266 1 97.19 349 PHE B CA 1
ATOM 7941 C C . PHE B 1 349 ? 12.648 20.141 18.656 1 97.19 349 PHE B C 1
ATOM 7943 O O . PHE B 1 349 ? 13.844 20.188 18.938 1 97.19 349 PHE B O 1
ATOM 7950 N N . LEU B 1 350 ? 11.984 19 18.656 1 97.56 350 LEU B N 1
ATOM 7951 C CA . LEU B 1 350 ? 12.672 17.766 18.969 1 97.56 350 LEU B CA 1
ATOM 7952 C C . LEU B 1 350 ? 13.719 17.438 17.906 1 97.56 350 LEU B C 1
ATOM 7954 O O . LEU B 1 350 ? 14.797 16.922 18.219 1 97.56 350 LEU B O 1
ATOM 7958 N N . THR B 1 351 ? 13.406 17.719 16.656 1 98.31 351 THR B N 1
ATOM 7959 C CA . THR B 1 351 ? 14.359 17.484 15.578 1 98.31 351 THR B CA 1
ATOM 7960 C C . THR B 1 351 ? 15.602 18.344 15.758 1 98.31 351 THR B C 1
ATOM 7962 O O . THR B 1 351 ? 16.734 17.844 15.656 1 98.31 351 THR B O 1
ATOM 7965 N N . LEU B 1 352 ? 15.398 19.609 16.031 1 98.31 352 LEU B N 1
ATOM 7966 C CA . LEU B 1 352 ? 16.531 20.5 16.234 1 98.31 352 LEU B CA 1
ATOM 7967 C C . LEU B 1 352 ? 17.359 20.062 17.438 1 98.31 352 LEU B C 1
ATOM 7969 O O . LEU B 1 352 ? 18.594 20.094 17.406 1 98.31 352 LEU B O 1
ATOM 7973 N N . ALA B 1 353 ? 16.688 19.656 18.516 1 96.38 353 ALA B N 1
ATOM 7974 C CA . ALA B 1 353 ? 17.391 19.125 19.688 1 96.38 353 ALA B CA 1
ATOM 7975 C C . ALA B 1 353 ? 18.25 17.922 19.328 1 96.38 353 ALA B C 1
ATOM 7977 O O . ALA B 1 353 ? 19.406 17.844 19.734 1 96.38 353 ALA B O 1
ATOM 7978 N N . CYS B 1 354 ? 17.719 17.031 18.562 1 97.19 354 CYS B N 1
ATOM 7979 C CA . CYS B 1 354 ? 18.438 15.836 18.141 1 97.19 354 CYS B CA 1
ATOM 7980 C C . CYS B 1 354 ? 19.641 16.203 17.25 1 97.19 354 CYS B C 1
ATOM 7982 O O . CYS B 1 354 ? 20.672 15.555 17.312 1 97.19 354 CYS B O 1
ATOM 7984 N N . VAL B 1 355 ? 19.469 17.219 16.406 1 97.69 355 VAL B N 1
ATOM 7985 C CA . VAL B 1 355 ? 20.547 17.688 15.547 1 97.69 355 VAL B CA 1
ATOM 7986 C C . VAL B 1 355 ? 21.719 18.172 16.406 1 97.69 355 VAL B C 1
ATOM 7988 O O . VAL B 1 355 ? 22.859 17.797 16.172 1 97.69 355 VAL B O 1
ATOM 7991 N N . LEU B 1 356 ? 21.406 19.016 17.375 1 95.94 356 LEU B N 1
ATOM 7992 C CA . LEU B 1 356 ? 22.438 19.547 18.25 1 95.94 356 LEU B CA 1
ATOM 7993 C C . LEU B 1 356 ? 23.109 18.422 19.031 1 95.94 356 LEU B C 1
ATOM 7995 O O . LEU B 1 356 ? 24.344 18.391 19.172 1 95.94 356 LEU B O 1
ATOM 7999 N N . TRP B 1 357 ? 22.328 17.547 19.531 1 95 357 TRP B N 1
ATOM 8000 C CA . TRP B 1 357 ? 22.859 16.375 20.234 1 95 357 TRP B CA 1
ATOM 8001 C C . TRP B 1 357 ? 23.781 15.57 19.328 1 95 357 TRP B C 1
ATOM 8003 O O . TRP B 1 357 ? 24.891 15.188 19.734 1 95 357 TRP B O 1
ATOM 8013 N N . ALA B 1 358 ? 23.359 15.297 18.109 1 95.06 358 ALA B N 1
ATOM 8014 C CA . ALA B 1 358 ? 24.141 14.523 17.156 1 95.06 358 ALA B CA 1
ATOM 8015 C C . ALA B 1 358 ? 25.484 15.203 16.859 1 95.06 358 ALA B C 1
ATOM 8017 O O . ALA B 1 358 ? 26.516 14.539 16.734 1 95.06 358 ALA B O 1
ATOM 8018 N N . ASN B 1 359 ? 25.406 16.516 16.703 1 94.44 359 ASN B N 1
ATOM 8019 C CA . ASN B 1 359 ? 26.641 17.25 16.469 1 94.44 359 ASN B CA 1
ATOM 8020 C C . ASN B 1 359 ? 27.656 17.031 17.594 1 94.44 359 ASN B C 1
ATOM 8022 O O . ASN B 1 359 ? 28.844 16.906 17.328 1 94.44 359 ASN B O 1
ATOM 8026 N N . MET B 1 360 ? 27.219 16.953 18.766 1 91.88 360 MET B N 1
ATOM 8027 C CA . MET B 1 360 ? 28.094 16.766 19.906 1 91.88 360 MET B CA 1
ATOM 8028 C C . MET B 1 360 ? 28.656 15.344 19.938 1 91.88 360 MET B C 1
ATOM 8030 O O . MET B 1 360 ? 29.812 15.133 20.344 1 91.88 360 MET B O 1
ATOM 8034 N N . ILE B 1 361 ? 27.891 14.406 19.516 1 90.81 361 ILE B N 1
ATOM 8035 C CA . ILE B 1 361 ? 28.266 13 19.594 1 90.81 361 ILE B CA 1
ATOM 8036 C C . ILE B 1 361 ? 29.203 12.656 18.438 1 90.81 361 ILE B C 1
ATOM 8038 O O . ILE B 1 361 ? 30.188 11.945 18.625 1 90.81 361 ILE B O 1
ATOM 8042 N N . PHE B 1 362 ? 28.953 13.164 17.297 1 91.5 362 PHE B N 1
ATOM 8043 C CA . PHE B 1 362 ? 29.688 12.766 16.109 1 91.5 362 PHE B CA 1
ATOM 8044 C C . PHE B 1 362 ? 30.938 13.633 15.922 1 91.5 362 PHE B C 1
ATOM 8046 O O . PHE B 1 362 ? 31.875 13.242 15.234 1 91.5 362 PHE B O 1
ATOM 8053 N N . TYR B 1 363 ? 30.922 14.812 16.531 1 89.94 363 TYR B N 1
ATOM 8054 C CA . TYR B 1 363 ? 32.062 15.719 16.422 1 89.94 363 TYR B CA 1
ATOM 8055 C C . TYR B 1 363 ? 32.469 16.25 17.797 1 89.94 363 TYR B C 1
ATOM 8057 O O . TYR B 1 363 ? 32.406 17.469 18.047 1 89.94 363 TYR B O 1
ATOM 8065 N N . PRO B 1 364 ? 32.969 15.438 18.578 1 85.12 364 PRO B N 1
ATOM 8066 C CA . PRO B 1 364 ? 33.312 15.828 19.953 1 85.12 364 PRO B CA 1
ATOM 8067 C C . PRO B 1 364 ? 34.5 16.766 20.031 1 85.12 364 PRO B C 1
ATOM 8069 O O . PRO B 1 364 ? 34.719 17.422 21.047 1 85.12 364 PRO B O 1
ATOM 8072 N N . GLU B 1 365 ? 35.281 16.766 19 1 84.19 365 GLU B N 1
ATOM 8073 C CA . GLU B 1 365 ? 36.469 17.594 19.016 1 84.19 365 GLU B CA 1
ATOM 8074 C C . GLU B 1 365 ? 36.125 19.078 18.969 1 84.19 365 GLU B C 1
ATOM 8076 O O . GLU B 1 365 ? 36.938 19.922 19.344 1 84.19 365 GLU B O 1
ATOM 8081 N N . ARG B 1 366 ? 34.906 19.328 18.594 1 84.38 366 ARG B N 1
ATOM 8082 C CA . ARG B 1 366 ? 34.469 20.719 18.531 1 84.38 366 ARG B CA 1
ATOM 8083 C C . ARG B 1 366 ? 34.125 21.234 19.922 1 84.38 366 ARG B C 1
ATOM 8085 O O . ARG B 1 366 ? 33.656 20.469 20.766 1 84.38 366 ARG B O 1
ATOM 8092 N N . GLU B 1 367 ? 34.438 22.5 20.156 1 84.31 367 GLU B N 1
ATOM 8093 C CA . GLU B 1 367 ? 34.094 23.109 21.438 1 84.31 367 GLU B CA 1
ATOM 8094 C C . GLU B 1 367 ? 32.656 23.625 21.438 1 84.31 367 GLU B C 1
ATOM 8096 O O . GLU B 1 367 ? 32.281 24.453 20.594 1 84.31 367 GLU B O 1
ATOM 8101 N N . TYR B 1 368 ? 31.891 23.031 22.266 1 87.69 368 TYR B N 1
ATOM 8102 C CA . TYR B 1 368 ? 30.516 23.469 22.391 1 87.69 368 TYR B CA 1
ATOM 8103 C C . TYR B 1 368 ? 30.328 24.328 23.641 1 87.69 368 TYR B C 1
ATOM 8105 O O . TYR B 1 368 ? 30.812 23.984 24.719 1 87.69 368 TYR B O 1
ATOM 8113 N N . SER B 1 369 ? 29.734 25.453 23.469 1 86.75 369 SER B N 1
ATOM 8114 C CA . SER B 1 369 ? 29.484 26.344 24.594 1 86.75 369 SER B CA 1
ATOM 8115 C C . SER B 1 369 ? 28.438 25.766 25.531 1 86.75 369 SER B C 1
ATOM 8117 O O . SER B 1 369 ? 27.656 24.891 25.141 1 86.75 369 SER B O 1
ATOM 8119 N N . SER B 1 370 ? 28.438 26.234 26.781 1 84.5 370 SER B N 1
ATOM 8120 C CA . SER B 1 370 ? 27.422 25.828 27.75 1 84.5 370 SER B CA 1
ATOM 8121 C C . SER B 1 370 ? 26.016 26.172 27.25 1 84.5 370 SER B C 1
ATOM 8123 O O . SER B 1 370 ? 25.062 25.453 27.531 1 84.5 370 SER B O 1
ATOM 8125 N N . TRP B 1 371 ? 25.984 27.125 26.453 1 89 371 TRP B N 1
ATOM 8126 C CA . TRP B 1 371 ? 24.719 27.578 25.922 1 89 371 TRP B CA 1
ATOM 8127 C C . TRP B 1 371 ? 24.125 26.531 24.969 1 89 371 TRP B C 1
ATOM 8129 O O . TRP B 1 371 ? 22.906 26.375 24.875 1 89 371 TRP B O 1
ATOM 8139 N N . THR B 1 372 ? 24.953 25.875 24.297 1 90.5 372 THR B N 1
ATOM 8140 C CA . THR B 1 372 ? 24.484 24.844 23.375 1 90.5 372 THR B CA 1
ATOM 8141 C C . THR B 1 372 ? 23.812 23.703 24.141 1 90.5 372 THR B C 1
ATOM 8143 O O . THR B 1 372 ? 22.781 23.188 23.703 1 90.5 372 THR B O 1
ATOM 8146 N N . TYR B 1 373 ? 24.344 23.359 25.234 1 85.5 373 TYR B N 1
ATOM 8147 C CA . TYR B 1 373 ? 23.766 22.297 26.062 1 85.5 373 TYR B CA 1
ATOM 8148 C C . TYR B 1 373 ? 22.438 22.734 26.641 1 85.5 373 TYR B C 1
ATOM 8150 O O . TYR B 1 373 ? 21.469 21.953 26.641 1 85.5 373 TYR B O 1
ATOM 8158 N N . ILE B 1 374 ? 22.391 23.922 27.141 1 85.69 374 ILE B N 1
ATOM 8159 C CA . ILE B 1 374 ? 21.172 24.453 27.734 1 85.69 374 ILE B CA 1
ATOM 8160 C C . ILE B 1 374 ? 20.094 24.562 26.656 1 85.69 374 ILE B C 1
ATOM 8162 O O . ILE B 1 374 ? 18.938 24.188 26.891 1 85.69 374 ILE B O 1
ATOM 8166 N N . LEU B 1 375 ? 20.5 25.031 25.531 1 91.12 375 LEU B N 1
ATOM 8167 C CA . LEU B 1 375 ? 19.562 25.172 24.438 1 91.12 375 LEU B CA 1
ATOM 8168 C C . LEU B 1 375 ? 19 23.812 24.031 1 91.12 375 LEU B C 1
ATOM 8170 O O . LEU B 1 375 ? 17.797 23.688 23.781 1 91.12 375 LEU B O 1
ATOM 8174 N N . THR B 1 376 ? 19.906 22.859 23.922 1 91.44 376 THR B N 1
ATOM 8175 C CA . THR B 1 376 ? 19.469 21.516 23.578 1 91.44 376 THR B CA 1
ATOM 8176 C C . THR B 1 376 ? 18.453 20.984 24.578 1 91.44 376 THR B C 1
ATOM 8178 O O . THR B 1 376 ? 17.406 20.438 24.203 1 91.44 376 THR B O 1
ATOM 8181 N N . ALA B 1 377 ? 18.688 21.172 25.797 1 86.44 377 ALA B N 1
ATOM 8182 C CA . ALA B 1 377 ? 17.766 20.734 26.844 1 86.44 377 ALA B CA 1
ATOM 8183 C C . ALA B 1 377 ? 16.438 21.469 26.766 1 86.44 377 ALA B C 1
ATOM 8185 O O . ALA B 1 377 ? 15.375 20.859 26.891 1 86.44 377 ALA B O 1
ATOM 8186 N N . LEU B 1 378 ? 16.531 22.75 26.594 1 88.06 378 LEU B N 1
ATOM 8187 C CA . LEU B 1 378 ? 15.328 23.578 26.5 1 88.06 378 LEU B CA 1
ATOM 8188 C C . LEU B 1 378 ? 14.469 23.141 25.312 1 88.06 378 LEU B C 1
ATOM 8190 O O . LEU B 1 378 ? 13.234 23.109 25.406 1 88.06 378 LEU B O 1
ATOM 8194 N N . LEU B 1 379 ? 15.109 22.828 24.219 1 92.94 379 LEU B N 1
ATOM 8195 C CA . LEU B 1 379 ? 14.391 22.391 23.031 1 92.94 379 LEU B CA 1
ATOM 8196 C C . LEU B 1 379 ? 13.68 21.062 23.281 1 92.94 379 LEU B C 1
ATOM 8198 O O . LEU B 1 379 ? 12.539 20.875 22.844 1 92.94 379 LEU B O 1
ATOM 8202 N N . PHE B 1 380 ? 14.32 20.156 23.969 1 90.31 380 PHE B N 1
ATOM 8203 C CA . PHE B 1 380 ? 13.688 18.891 24.328 1 90.31 380 PHE B CA 1
ATOM 8204 C C . PHE B 1 380 ? 12.477 19.125 25.219 1 90.31 380 PHE B C 1
ATOM 8206 O O . PHE B 1 380 ? 11.43 18.5 25.016 1 90.31 380 PHE B O 1
ATOM 8213 N N . VAL B 1 381 ? 12.594 20.016 26.125 1 84.69 381 VAL B N 1
ATOM 8214 C CA . VAL B 1 381 ? 11.523 20.297 27.078 1 84.69 381 VAL B CA 1
ATOM 8215 C C . VAL B 1 381 ? 10.336 20.922 26.359 1 84.69 381 VAL B C 1
ATOM 8217 O O . VAL B 1 381 ? 9.195 20.5 26.547 1 84.69 381 VAL B O 1
ATOM 8220 N N . ILE B 1 382 ? 10.609 21.875 25.547 1 88.44 382 ILE B N 1
ATOM 8221 C CA . ILE B 1 382 ? 9.539 22.562 24.812 1 88.44 382 ILE B CA 1
ATOM 8222 C C . ILE B 1 382 ? 8.867 21.578 23.859 1 88.44 382 ILE B C 1
ATOM 8224 O O . ILE B 1 382 ? 7.641 21.562 23.734 1 88.44 382 ILE B O 1
ATOM 8228 N N . GLY B 1 383 ? 9.695 20.781 23.25 1 91.31 383 GLY B N 1
ATOM 8229 C CA . GLY B 1 383 ? 9.164 19.812 22.297 1 91.31 383 GLY B CA 1
ATOM 8230 C C . GLY B 1 383 ? 8.305 18.75 22.953 1 91.31 383 GLY B C 1
ATOM 8231 O O . GLY B 1 383 ? 7.363 18.25 22.344 1 91.31 383 GLY B O 1
ATOM 8232 N N . CYS B 1 384 ? 8.508 18.453 24.188 1 88.69 384 CYS B N 1
ATOM 8233 C CA . CYS B 1 384 ? 7.789 17.391 24.875 1 88.69 384 CYS B CA 1
ATOM 8234 C C . CYS B 1 384 ? 6.645 17.953 25.703 1 88.69 384 CYS B C 1
ATOM 8236 O O . CYS B 1 384 ? 5.824 17.203 26.234 1 88.69 384 CYS B O 1
ATOM 8238 N N . ALA B 1 385 ? 6.547 19.219 25.766 1 85 385 ALA B N 1
ATOM 8239 C CA . ALA B 1 385 ? 5.594 19.844 26.672 1 85 385 ALA B CA 1
ATOM 8240 C C . ALA B 1 385 ? 4.156 19.547 26.25 1 85 385 ALA B C 1
ATOM 8242 O O . ALA B 1 385 ? 3.295 19.297 27.094 1 85 385 ALA B O 1
ATOM 8243 N N . SER B 1 386 ? 3.961 19.594 24.969 1 86.75 386 SER B N 1
ATOM 8244 C CA . SER B 1 386 ? 2.605 19.375 24.469 1 86.75 386 SER B CA 1
ATOM 8245 C C . SER B 1 386 ? 2.252 17.891 24.453 1 86.75 386 SER B C 1
ATOM 8247 O O . SER B 1 386 ? 1.075 17.531 24.516 1 86.75 386 SER B O 1
ATOM 8249 N N . LYS B 1 387 ? 3.232 17 24.297 1 87.44 387 LYS B N 1
ATOM 8250 C CA . LYS B 1 387 ? 3.066 15.547 24.312 1 87.44 387 LYS B CA 1
ATOM 8251 C C . LYS B 1 387 ? 4.152 14.875 25.156 1 87.44 387 LYS B C 1
ATOM 8253 O O . LYS B 1 387 ? 5.223 14.547 24.641 1 87.44 387 LYS B O 1
ATOM 8258 N N . ALA B 1 388 ? 3.82 14.539 26.266 1 84.94 388 ALA B N 1
ATOM 8259 C CA . ALA B 1 388 ? 4.785 14.047 27.234 1 84.94 388 ALA B CA 1
ATOM 8260 C C . ALA B 1 388 ? 5.312 12.672 26.859 1 84.94 388 ALA B C 1
ATOM 8262 O O . ALA B 1 388 ? 6.34 12.219 27.375 1 84.94 388 ALA B O 1
ATOM 8263 N N . VAL B 1 389 ? 4.707 12.031 25.938 1 88.44 389 VAL B N 1
ATOM 8264 C CA . VAL B 1 389 ? 5.082 10.672 25.562 1 88.44 389 VAL B CA 1
ATOM 8265 C C . VAL B 1 389 ? 6.469 10.672 24.938 1 88.44 389 VAL B C 1
ATOM 8267 O O . VAL B 1 389 ? 7.125 9.633 24.844 1 88.44 389 VAL B O 1
ATOM 8270 N N . TYR B 1 390 ? 7.023 11.828 24.516 1 92.44 390 TYR B N 1
ATOM 8271 C CA . TYR B 1 390 ? 8.32 11.922 23.844 1 92.44 390 TYR B CA 1
ATOM 8272 C C . TYR B 1 390 ? 9.438 12.141 24.859 1 92.44 390 TYR B C 1
ATOM 8274 O O . TYR B 1 390 ? 10.602 12.273 24.484 1 92.44 390 TYR B O 1
ATOM 8282 N N . ILE B 1 391 ? 9.203 12.062 26.125 1 88.69 391 ILE B N 1
ATOM 8283 C CA . ILE B 1 391 ? 10.133 12.438 27.188 1 88.69 391 ILE B CA 1
ATOM 8284 C C . ILE B 1 391 ? 11.289 11.445 27.234 1 88.69 391 ILE B C 1
ATOM 8286 O O . ILE B 1 391 ? 12.398 11.789 27.656 1 88.69 391 ILE B O 1
ATOM 8290 N N . PRO B 1 392 ? 11.117 10.18 26.797 1 89.56 392 PRO B N 1
ATOM 8291 C CA . PRO B 1 392 ? 12.266 9.273 26.797 1 89.56 392 PRO B CA 1
ATOM 8292 C C . PRO B 1 392 ? 13.438 9.805 25.969 1 89.56 392 PRO B C 1
ATOM 8294 O O . PRO B 1 392 ? 14.578 9.383 26.172 1 89.56 392 PRO B O 1
ATOM 8297 N N . MET B 1 393 ? 13.211 10.711 25.125 1 91.69 393 MET B N 1
ATOM 8298 C CA . MET B 1 393 ? 14.273 11.266 24.297 1 91.69 393 MET B CA 1
ATOM 8299 C C . MET B 1 393 ? 15.281 12.039 25.141 1 91.69 393 MET B C 1
ATOM 8301 O O . MET B 1 393 ? 16.406 12.266 24.703 1 91.69 393 MET B O 1
ATOM 8305 N N . ILE B 1 394 ? 14.93 12.406 26.328 1 86.5 394 ILE B N 1
ATOM 8306 C CA . ILE B 1 394 ? 15.836 13.133 27.219 1 86.5 394 ILE B CA 1
ATOM 8307 C C . ILE B 1 394 ? 16.984 12.219 27.656 1 86.5 394 ILE B C 1
ATOM 8309 O O . ILE B 1 394 ? 18.016 12.688 28.109 1 86.5 394 ILE B O 1
ATOM 8313 N N . LEU B 1 395 ? 16.797 10.867 27.531 1 89.31 395 LEU B N 1
ATOM 8314 C CA . LEU B 1 395 ? 17.828 9.891 27.891 1 89.31 395 LEU B CA 1
ATOM 8315 C C . LEU B 1 395 ? 19.078 10.086 27.031 1 89.31 395 LEU B C 1
ATOM 8317 O O . LEU B 1 395 ? 20.156 9.609 27.375 1 89.31 395 LEU B O 1
ATOM 8321 N N . LEU B 1 396 ? 18.922 10.781 25.922 1 92.75 396 LEU B N 1
ATOM 8322 C CA . LEU B 1 396 ? 20.047 11.055 25.047 1 92.75 396 LEU B CA 1
ATOM 8323 C C . LEU B 1 396 ? 21.109 11.867 25.766 1 92.75 396 LEU B C 1
ATOM 8325 O O . LEU B 1 396 ? 22.297 11.773 25.438 1 92.75 396 LEU B O 1
ATOM 8329 N N . PHE B 1 397 ? 20.766 12.578 26.781 1 88.12 397 PHE B N 1
ATOM 8330 C CA . PHE B 1 397 ? 21.688 13.438 27.516 1 88.12 397 PHE B CA 1
ATOM 8331 C C . PHE B 1 397 ? 22.609 12.609 28.406 1 88.12 397 PHE B C 1
ATOM 8333 O O . PHE B 1 397 ? 23.625 13.117 28.891 1 88.12 397 PHE B O 1
ATOM 8340 N N . LEU B 1 398 ? 22.266 11.359 28.562 1 86.12 398 LEU B N 1
ATOM 8341 C CA . LEU B 1 398 ? 23.109 10.484 29.375 1 86.12 398 LEU B CA 1
ATOM 8342 C C . LEU B 1 398 ? 24.469 10.281 28.719 1 86.12 398 LEU B C 1
ATOM 8344 O O . LEU B 1 398 ? 25.453 10.008 29.391 1 86.12 398 LEU B O 1
ATOM 8348 N N . VAL B 1 399 ? 24.516 10.477 27.375 1 85.81 399 VAL B N 1
ATOM 8349 C CA . VAL B 1 399 ? 25.75 10.117 26.672 1 85.81 399 VAL B CA 1
ATOM 8350 C C . VAL B 1 399 ? 26.391 11.359 26.078 1 85.81 399 VAL B C 1
ATOM 8352 O O . VAL B 1 399 ? 27.297 11.258 25.25 1 85.81 399 VAL B O 1
ATOM 8355 N N . ILE B 1 400 ? 26.062 12.516 26.453 1 83.88 400 ILE B N 1
ATOM 8356 C CA . ILE B 1 400 ? 26.672 13.734 25.922 1 83.88 400 ILE B CA 1
ATOM 8357 C C . ILE B 1 400 ? 28.109 13.859 26.422 1 83.88 400 ILE B C 1
ATOM 8359 O O . ILE B 1 400 ? 28.406 13.516 27.562 1 83.88 400 ILE B O 1
ATOM 8363 N N . PRO B 1 401 ? 29 14.273 25.516 1 78.5 401 PRO B N 1
ATOM 8364 C CA . PRO B 1 401 ? 30.422 14.383 25.859 1 78.5 401 PRO B CA 1
ATOM 8365 C C . PRO B 1 401 ? 30.656 15.242 27.109 1 78.5 401 PRO B C 1
ATOM 8367 O O . PRO B 1 401 ? 31.594 14.977 27.875 1 78.5 401 PRO B O 1
ATOM 8370 N N . TYR B 1 402 ? 29.844 16.203 27.359 1 73.75 402 TYR B N 1
ATOM 8371 C CA . TYR B 1 402 ? 29.984 17.047 28.547 1 73.75 402 TYR B CA 1
ATOM 8372 C C . TYR B 1 402 ? 29.953 16.203 29.828 1 73.75 402 TYR B C 1
ATOM 8374 O O . TYR B 1 402 ? 30.734 16.438 30.75 1 73.75 402 TYR B O 1
ATOM 8382 N N . VAL B 1 403 ? 29.094 15.289 29.781 1 74.19 403 VAL B N 1
ATOM 8383 C CA . VAL B 1 403 ? 28.906 14.414 30.938 1 74.19 403 VAL B CA 1
ATOM 8384 C C . VAL B 1 403 ? 30.062 13.414 31.016 1 74.19 403 VAL B C 1
ATOM 8386 O O . VAL B 1 403 ? 30.562 13.109 32.094 1 74.19 403 VAL B O 1
ATOM 8389 N N . GLU B 1 404 ? 30.547 13.016 29.828 1 74.12 404 GLU B N 1
ATOM 8390 C CA . GLU B 1 404 ? 31.578 11.984 29.766 1 74.12 404 GLU B CA 1
ATOM 8391 C C . GLU B 1 404 ? 32.906 12.516 30.297 1 74.12 404 GLU B C 1
ATOM 8393 O O . GLU B 1 404 ? 33.688 11.766 30.875 1 74.12 404 GLU B O 1
ATOM 8398 N N . LYS B 1 405 ? 33.094 13.836 30.062 1 75.25 405 LYS B N 1
ATOM 8399 C CA . LYS B 1 405 ? 34.375 14.438 30.438 1 75.25 405 LYS B CA 1
ATOM 8400 C C . LYS B 1 405 ? 34.375 14.82 31.922 1 75.25 405 LYS B C 1
ATOM 8402 O O . LYS B 1 405 ? 35.438 15.141 32.469 1 75.25 405 LYS B O 1
ATOM 8407 N N . LYS B 1 406 ? 33.25 14.719 32.5 1 75.5 406 LYS B N 1
ATOM 8408 C CA . LYS B 1 406 ? 33.188 15.148 33.906 1 75.5 406 LYS B CA 1
ATOM 8409 C C . LYS B 1 406 ? 33.656 14.047 34.844 1 75.5 406 LYS B C 1
ATOM 8411 O O . LYS B 1 406 ? 33.781 12.883 34.438 1 75.5 406 LYS B O 1
ATOM 8416 N N . LYS B 1 407 ? 34 14.516 36.062 1 80.25 407 LYS B N 1
ATOM 8417 C CA . LYS B 1 407 ? 34.375 13.57 37.125 1 80.25 407 LYS B CA 1
ATOM 8418 C C . LYS B 1 407 ? 33.219 12.648 37.469 1 80.25 407 LYS B C 1
ATOM 8420 O O . LYS B 1 407 ? 32.031 13.008 37.281 1 80.25 407 LYS B O 1
ATOM 8425 N N . PRO B 1 408 ? 33.438 11.523 37.906 1 84.88 408 PRO B N 1
ATOM 8426 C CA . PRO B 1 408 ? 32.438 10.508 38.156 1 84.88 408 PRO B CA 1
ATOM 8427 C C . PRO B 1 408 ? 31.297 11.016 39.062 1 84.88 408 PRO B C 1
ATOM 8429 O O . PRO B 1 408 ? 30.125 10.734 38.781 1 84.88 408 PRO B O 1
ATOM 8432 N N . LYS B 1 409 ? 31.672 11.742 40.125 1 84.62 409 LYS B N 1
ATOM 8433 C CA . LYS B 1 409 ? 30.641 12.25 41.031 1 84.62 409 LYS B CA 1
ATOM 8434 C C . LYS B 1 409 ? 29.703 13.211 40.281 1 84.62 409 LYS B C 1
ATOM 8436 O O . LYS B 1 409 ? 28.484 13.156 40.469 1 84.62 409 LYS B O 1
ATOM 8441 N N . LYS B 1 410 ? 30.25 14.031 39.5 1 80.31 410 LYS B N 1
ATOM 8442 C CA . LYS B 1 410 ? 29.469 14.992 38.75 1 80.31 410 LYS B CA 1
ATOM 8443 C C . LYS B 1 410 ? 28.656 14.305 37.656 1 80.31 410 LYS B C 1
ATOM 8445 O O . LYS B 1 410 ? 27.531 14.719 37.344 1 80.31 410 LYS B O 1
ATOM 8450 N N . LYS B 1 411 ? 29.219 13.305 37.156 1 82.5 411 LYS B N 1
ATOM 8451 C CA . LYS B 1 411 ? 28.5 12.508 36.156 1 82.5 411 LYS B CA 1
ATOM 8452 C C . LYS B 1 411 ? 27.219 11.914 36.75 1 82.5 411 LYS B C 1
ATOM 8454 O O . LYS B 1 411 ? 26.156 11.969 36.125 1 82.5 411 LYS B O 1
ATOM 8459 N N . VAL B 1 412 ? 27.406 11.398 37.938 1 85.56 412 VAL B N 1
ATOM 8460 C CA . VAL B 1 412 ? 26.281 10.758 38.594 1 85.56 412 VAL B CA 1
ATOM 8461 C C . VAL B 1 412 ? 25.203 11.805 38.906 1 85.56 412 VAL B C 1
ATOM 8463 O O . VAL B 1 412 ? 24 11.531 38.75 1 85.56 412 VAL B O 1
ATOM 8466 N N . ILE B 1 413 ? 25.609 12.914 39.25 1 81 413 ILE B N 1
ATOM 8467 C CA . ILE B 1 413 ? 24.672 13.992 39.562 1 81 413 ILE B CA 1
ATOM 8468 C C . ILE B 1 413 ? 23.922 14.391 38.281 1 81 413 ILE B C 1
ATOM 8470 O O . ILE B 1 413 ? 22.703 14.578 38.312 1 81 413 ILE B O 1
ATOM 8474 N N . LEU B 1 414 ? 24.641 14.461 37.25 1 79.06 414 LEU B N 1
ATOM 8475 C CA . LEU B 1 414 ? 24.016 14.852 35.969 1 79.06 414 LEU B CA 1
ATOM 8476 C C . LEU B 1 414 ? 23.078 13.758 35.469 1 79.06 414 LEU B C 1
ATOM 8478 O O . LEU B 1 414 ? 21.969 14.047 35 1 79.06 414 LEU B O 1
ATOM 8482 N N . TRP B 1 415 ? 23.531 12.594 35.625 1 85.25 415 TRP B N 1
ATOM 8483 C CA . TRP B 1 415 ? 22.688 11.461 35.25 1 85.25 415 TRP B CA 1
ATOM 8484 C C . TRP B 1 415 ? 21.422 11.414 36.094 1 85.25 415 TRP B C 1
ATOM 8486 O O . TRP B 1 415 ? 20.328 11.211 35.562 1 85.25 415 TRP B O 1
ATOM 8496 N N . SER B 1 416 ? 21.625 11.609 37.312 1 85.19 416 SER B N 1
ATOM 8497 C CA . SER B 1 416 ? 20.484 11.586 38.219 1 85.19 416 SER B CA 1
ATOM 8498 C C . SER B 1 416 ? 19.516 12.727 37.906 1 85.19 416 SER B C 1
ATOM 8500 O O . SER B 1 416 ? 18.297 12.562 38 1 85.19 416 SER B O 1
ATOM 8502 N N . GLY B 1 417 ? 20.109 13.836 37.625 1 80.38 417 GLY B N 1
ATOM 8503 C CA . GLY B 1 417 ? 19.266 14.961 37.25 1 80.38 417 GLY B CA 1
ATOM 8504 C C . GLY B 1 417 ? 18.406 14.688 36.031 1 80.38 417 GLY B C 1
ATOM 8505 O O . GLY B 1 417 ? 17.219 15.023 36.031 1 80.38 417 GLY B O 1
ATOM 8506 N N . ILE B 1 418 ? 18.969 14.086 35.094 1 81.19 418 ILE B N 1
ATOM 8507 C CA . ILE B 1 418 ? 18.25 13.75 33.875 1 81.19 418 ILE B CA 1
ATOM 8508 C C . ILE B 1 418 ? 17.141 12.75 34.188 1 81.19 418 ILE B C 1
ATOM 8510 O O . ILE B 1 418 ? 16 12.906 33.719 1 81.19 418 ILE B O 1
ATOM 8514 N N . ILE B 1 419 ? 17.391 11.82 34.938 1 81.94 419 ILE B N 1
ATOM 8515 C CA . ILE B 1 419 ? 16.438 10.789 35.312 1 81.94 419 ILE B CA 1
ATOM 8516 C C . ILE B 1 419 ? 15.297 11.406 36.125 1 81.94 419 ILE B C 1
ATOM 8518 O O . ILE B 1 419 ? 14.133 11.062 35.938 1 81.94 419 ILE B O 1
ATOM 8522 N N . ILE B 1 420 ? 15.672 12.266 36.969 1 81 420 ILE B N 1
ATOM 8523 C CA . ILE B 1 420 ? 14.672 12.93 37.781 1 81 420 ILE B CA 1
ATOM 8524 C C . ILE B 1 420 ? 13.734 13.758 36.906 1 81 420 ILE B C 1
ATOM 8526 O O . ILE B 1 420 ? 12.516 13.742 37.094 1 81 420 ILE B O 1
ATOM 8530 N N . ILE B 1 421 ? 14.336 14.453 35.969 1 76.44 421 ILE B N 1
ATOM 8531 C CA . ILE B 1 421 ? 13.508 15.227 35.062 1 76.44 421 ILE B CA 1
ATOM 8532 C C . ILE B 1 421 ? 12.57 14.297 34.312 1 76.44 421 ILE B C 1
ATOM 8534 O O . ILE B 1 421 ? 11.383 14.586 34.156 1 76.44 421 ILE B O 1
ATOM 8538 N N . LEU B 1 422 ? 13.117 13.242 33.844 1 79.81 422 LEU B N 1
ATOM 8539 C CA . LEU B 1 422 ? 12.312 12.234 33.156 1 79.81 422 LEU B CA 1
ATOM 8540 C C . LEU B 1 422 ? 11.172 11.766 34.062 1 79.81 422 LEU B C 1
ATOM 8542 O O . LEU B 1 422 ? 10.016 11.727 33.625 1 79.81 422 LEU B O 1
ATOM 8546 N N . MET B 1 423 ? 11.43 11.531 35.25 1 78.19 423 MET B N 1
ATOM 8547 C CA . MET B 1 423 ? 10.438 11.023 36.188 1 78.19 423 MET B CA 1
ATOM 8548 C C . MET B 1 423 ? 9.406 12.086 36.531 1 78.19 423 MET B C 1
ATOM 8550 O O . MET B 1 423 ? 8.219 11.789 36.656 1 78.19 423 MET B O 1
ATOM 8554 N N . LEU B 1 424 ? 9.828 13.258 36.688 1 75.25 424 LEU B N 1
ATOM 8555 C CA . LEU B 1 424 ? 8.93 14.359 37 1 75.25 424 LEU B CA 1
ATOM 8556 C C . LEU B 1 424 ? 7.934 14.594 35.875 1 75.25 424 LEU B C 1
ATOM 8558 O O . LEU B 1 424 ? 6.738 14.789 36.094 1 75.25 424 LEU B O 1
ATOM 8562 N N . VAL B 1 425 ? 8.5 14.594 34.688 1 74 425 VAL B N 1
ATOM 8563 C CA . VAL B 1 425 ? 7.617 14.789 33.562 1 74 425 VAL B CA 1
ATOM 8564 C C . VAL B 1 425 ? 6.664 13.602 33.438 1 74 425 VAL B C 1
ATOM 8566 O O . VAL B 1 425 ? 5.473 13.781 33.188 1 74 425 VAL B O 1
ATOM 8569 N N . MET B 1 426 ? 7.16 12.43 33.688 1 73.75 426 MET B N 1
ATOM 8570 C CA . MET B 1 426 ? 6.324 11.234 33.625 1 73.75 426 MET B CA 1
ATOM 8571 C C . MET B 1 426 ? 5.238 11.289 34.688 1 73.75 426 MET B C 1
ATOM 8573 O O . MET B 1 426 ? 4.117 10.836 34.469 1 73.75 426 MET B O 1
ATOM 8577 N N . LEU B 1 427 ? 5.559 11.852 35.781 1 69.94 427 LEU B N 1
ATOM 8578 C CA . LEU B 1 427 ? 4.629 11.938 36.906 1 69.94 427 LEU B CA 1
ATOM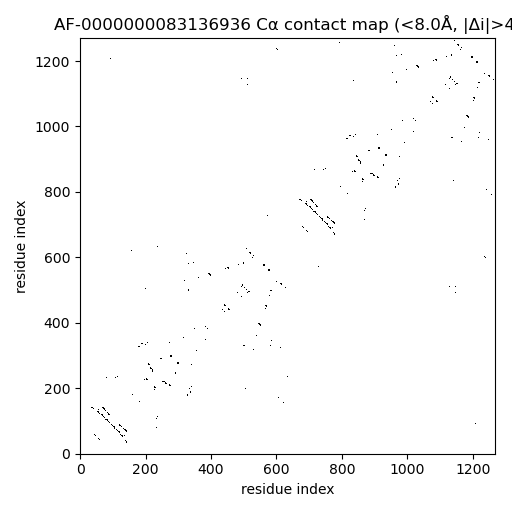 8579 C C . LEU B 1 427 ? 3.457 12.859 36.562 1 69.94 427 LEU B C 1
ATOM 8581 O O . LEU B 1 427 ? 2.355 12.688 37.094 1 69.94 427 LEU B O 1
ATOM 8585 N N . THR B 1 428 ? 3.686 13.805 35.781 1 66.75 428 THR B N 1
ATOM 8586 C CA . THR B 1 428 ? 2.604 14.719 35.406 1 66.75 428 THR B CA 1
ATOM 8587 C C . THR B 1 428 ? 1.474 13.969 34.719 1 66.75 428 THR B C 1
ATOM 8589 O O . THR B 1 428 ? 0.317 14.391 34.75 1 66.75 428 THR B O 1
ATOM 8592 N N . PHE B 1 429 ? 1.787 12.906 34.188 1 66.25 429 PHE B N 1
ATOM 8593 C CA . PHE B 1 429 ? 0.718 12.195 33.5 1 66.25 429 PHE B CA 1
ATOM 8594 C C . PHE B 1 429 ? 0.398 10.883 34.188 1 66.25 429 PHE B C 1
ATOM 8596 O O . PHE B 1 429 ? -0.735 10.398 34.125 1 66.25 429 PHE B O 1
ATOM 8603 N N . VAL B 1 430 ? 1.388 10.336 34.875 1 65.38 430 VAL B N 1
ATOM 8604 C CA . VAL B 1 430 ? 1.204 9.047 35.531 1 65.38 430 VAL B CA 1
ATOM 8605 C C . VAL B 1 430 ? 0.538 9.242 36.906 1 65.38 430 VAL B C 1
ATOM 8607 O O . VAL B 1 430 ? -0.358 8.484 37.281 1 65.38 430 VAL B O 1
ATOM 8610 N N . LEU B 1 431 ? 0.933 10.352 37.531 1 61.38 431 LEU B N 1
ATOM 8611 C CA . LEU B 1 431 ? 0.499 10.539 38.938 1 61.38 431 LEU B CA 1
ATOM 8612 C C . LEU B 1 431 ? -1.01 10.75 39 1 61.38 431 LEU B C 1
ATOM 8614 O O . LEU B 1 431 ? -1.687 10.141 39.812 1 61.38 431 LEU B O 1
ATOM 8618 N N . PRO B 1 432 ? -1.47 11.672 38.125 1 63.81 432 PRO B N 1
ATOM 8619 C CA . PRO B 1 432 ? -2.928 11.797 38.219 1 63.81 432 PRO B CA 1
ATOM 8620 C C . PRO B 1 432 ? -3.646 10.469 37.938 1 63.81 432 PRO B C 1
ATOM 8622 O O . PRO B 1 432 ? -4.668 10.188 38.562 1 63.81 432 PRO B O 1
ATOM 8625 N N . THR B 1 433 ? -3.104 9.727 37.125 1 65.31 433 THR B N 1
ATOM 8626 C CA . THR B 1 433 ? -3.691 8.43 36.812 1 65.31 433 THR B CA 1
ATOM 8627 C C . THR B 1 433 ? -3.578 7.492 38.031 1 65.31 433 THR B C 1
ATOM 8629 O O . THR B 1 433 ? -4.559 6.859 38.438 1 65.31 433 THR B O 1
ATOM 8632 N N . LEU B 1 434 ? -2.406 7.48 38.625 1 62.72 434 LEU B N 1
ATOM 8633 C CA . LEU B 1 434 ? -2.162 6.602 39.781 1 62.72 434 LEU B CA 1
ATOM 8634 C C . LEU B 1 434 ? -2.941 7.074 41 1 62.72 434 LEU B C 1
ATOM 8636 O O . LEU B 1 434 ? -3.488 6.254 41.75 1 62.72 434 LEU B O 1
ATOM 8640 N N . SER B 1 435 ? -2.959 8.398 41.219 1 63.34 435 SER B N 1
ATOM 8641 C CA . SER B 1 435 ? -3.672 8.953 42.344 1 63.34 435 SER B CA 1
ATOM 8642 C C . SER B 1 435 ? -5.168 8.672 42.281 1 63.34 435 SER B C 1
ATOM 8644 O O . SER B 1 435 ? -5.801 8.312 43.25 1 63.34 435 SER B O 1
ATOM 8646 N N . ASN B 1 436 ? -5.617 8.812 41.125 1 63.97 436 ASN B N 1
ATOM 8647 C CA . ASN B 1 436 ? -7.039 8.531 40.938 1 63.97 436 ASN B CA 1
ATOM 8648 C C . ASN B 1 436 ? -7.328 7.035 41.031 1 63.97 436 ASN B C 1
ATOM 8650 O O . ASN B 1 436 ? -8.359 6.625 41.562 1 63.97 436 ASN B O 1
ATOM 8654 N N . ALA B 1 437 ? -6.461 6.328 40.531 1 61.81 437 ALA B N 1
ATOM 8655 C CA . ALA B 1 437 ? -6.594 4.883 40.656 1 61.81 437 ALA B CA 1
ATOM 8656 C C . ALA B 1 437 ? -6.578 4.461 42.125 1 61.81 437 ALA B C 1
ATOM 8658 O O . ALA B 1 437 ? -7.402 3.648 42.562 1 61.81 437 ALA B O 1
ATOM 8659 N N . ALA B 1 438 ? -5.676 5.098 42.844 1 60.16 438 ALA B N 1
ATOM 8660 C CA . ALA B 1 438 ? -5.559 4.809 44.281 1 60.16 438 ALA B CA 1
ATOM 8661 C C . ALA B 1 438 ? -6.789 5.297 45.031 1 60.16 438 ALA B C 1
ATOM 8663 O O . ALA B 1 438 ? -7.227 4.656 46 1 60.16 438 ALA B O 1
ATOM 8664 N N . ALA B 1 439 ? -7.258 6.402 44.562 1 61.16 439 ALA B N 1
ATOM 8665 C CA . ALA B 1 439 ? -8.43 6.988 45.219 1 61.16 439 ALA B CA 1
ATOM 8666 C C . ALA B 1 439 ? -9.711 6.277 44.781 1 61.16 439 ALA B C 1
ATOM 8668 O O . ALA B 1 439 ? -10.797 6.574 45.281 1 61.16 439 ALA B O 1
ATOM 8669 N N . GLY B 1 440 ? -9.594 5.266 43.938 1 57.94 440 GLY B N 1
ATOM 8670 C CA . GLY B 1 440 ? -10.742 4.484 43.5 1 57.94 440 GLY B CA 1
ATOM 8671 C C . GLY B 1 440 ? -11.617 5.215 42.5 1 57.94 440 GLY B C 1
ATOM 8672 O O . GLY B 1 440 ? -12.789 4.871 42.344 1 57.94 440 GLY B O 1
ATOM 8673 N N . ASN B 1 441 ? -11.125 6.371 42.156 1 62.88 441 ASN B N 1
ATOM 8674 C CA . ASN B 1 441 ? -11.898 7.086 41.125 1 62.88 441 ASN B CA 1
ATOM 8675 C C . ASN B 1 441 ? -11.844 6.375 39.781 1 62.88 441 ASN B C 1
ATOM 8677 O O . ASN B 1 441 ? -11.047 6.742 38.906 1 62.88 441 ASN B O 1
ATOM 8681 N N . ILE B 1 442 ? -12.727 5.441 39.688 1 59.56 442 ILE B N 1
ATOM 8682 C CA . ILE B 1 442 ? -12.742 4.496 38.562 1 59.56 442 ILE B CA 1
ATOM 8683 C C . ILE B 1 442 ? -13.117 5.219 37.281 1 59.56 442 ILE B C 1
ATOM 8685 O O . ILE B 1 442 ? -12.805 4.75 36.188 1 59.56 442 ILE B O 1
ATOM 8689 N N . THR B 1 443 ? -13.719 6.355 37.438 1 56.19 443 THR B N 1
ATOM 8690 C CA . THR B 1 443 ? -14.203 7.055 36.25 1 56.19 443 THR B CA 1
ATOM 8691 C C . THR B 1 443 ? -13.188 8.086 35.781 1 56.19 443 THR B C 1
ATOM 8693 O O . THR B 1 443 ? -13.414 8.781 34.781 1 56.19 443 THR B O 1
ATOM 8696 N N . PHE B 1 444 ? -12.102 8.148 36.469 1 59.81 444 PHE B N 1
ATOM 8697 C CA . PHE B 1 444 ? -11.117 9.164 36.094 1 59.81 444 PHE B CA 1
ATOM 8698 C C . PHE B 1 444 ? -10.477 8.852 34.75 1 59.81 444 PHE B C 1
ATOM 8700 O O . PHE B 1 444 ? -10.109 7.707 34.5 1 59.81 444 PHE B O 1
ATOM 8707 N N . GLY B 1 445 ? -10.359 9.82 33.969 1 63.31 445 GLY B N 1
ATOM 8708 C CA . GLY B 1 445 ? -9.609 9.773 32.719 1 63.31 445 GLY B CA 1
ATOM 8709 C C . GLY B 1 445 ? -10.359 9.062 31.625 1 63.31 445 GLY B C 1
ATOM 8710 O O . GLY B 1 445 ? -11.5 8.633 31.797 1 63.31 445 GLY B O 1
ATOM 8711 N N . GLY B 1 446 ? -10.023 9.195 30.453 1 68.88 446 GLY B N 1
ATOM 8712 C CA . GLY B 1 446 ? -10.617 8.602 29.266 1 68.88 446 GLY B CA 1
ATOM 8713 C C . GLY B 1 446 ? -11.023 9.625 28.219 1 68.88 446 GLY B C 1
ATOM 8714 O O . GLY B 1 446 ? -11.227 10.797 28.547 1 68.88 446 GLY B O 1
ATOM 8715 N N . ASP B 1 447 ? -10.898 9.18 27.062 1 69.5 447 ASP B N 1
ATOM 8716 C CA . ASP B 1 447 ? -11.305 9.984 25.906 1 69.5 447 ASP B CA 1
ATOM 8717 C C . ASP B 1 447 ? -12.625 9.477 25.328 1 69.5 447 ASP B C 1
ATOM 8719 O O . ASP B 1 447 ? -12.711 8.344 24.859 1 69.5 447 ASP B O 1
ATOM 8723 N N . SER B 1 448 ? -13.695 10.25 25.547 1 66.44 448 SER B N 1
ATOM 8724 C CA . SER B 1 448 ? -15.031 9.859 25.109 1 66.44 448 SER B CA 1
ATOM 8725 C C . SER B 1 448 ? -15.047 9.461 23.641 1 66.44 448 SER B C 1
ATOM 8727 O O . SER B 1 448 ? -15.938 8.727 23.203 1 66.44 448 SER B O 1
ATOM 8729 N N . ARG B 1 449 ? -14.219 9.828 23 1 65.25 449 ARG B N 1
ATOM 8730 C CA . ARG B 1 449 ? -14.156 9.523 21.578 1 65.25 449 ARG B CA 1
ATOM 8731 C C . ARG B 1 449 ? -13.898 8.039 21.344 1 65.25 449 ARG B C 1
ATOM 8733 O O . ARG B 1 449 ? -14.258 7.5 20.297 1 65.25 449 ARG B O 1
ATOM 8740 N N . GLY B 1 450 ? -13.25 7.488 22.297 1 66.56 450 GLY B N 1
ATOM 8741 C CA . GLY B 1 450 ? -12.898 6.082 22.188 1 66.56 450 GLY B CA 1
ATOM 8742 C C . GLY B 1 450 ? -13.984 5.152 22.688 1 66.56 450 GLY B C 1
ATOM 8743 O O . GLY B 1 450 ? -13.844 3.928 22.625 1 66.56 450 GLY B O 1
ATOM 8744 N N . GLY B 1 451 ? -15 5.598 23.25 1 70.44 451 GLY B N 1
ATOM 8745 C CA . GLY B 1 451 ? -16.078 4.762 23.766 1 70.44 451 GLY B CA 1
ATOM 8746 C C . GLY B 1 451 ? -16 4.598 25.281 1 70.44 451 GLY B C 1
ATOM 8747 O O . GLY B 1 451 ? -15.938 5.582 26.016 1 70.44 451 GLY B O 1
ATOM 8748 N N . ASP B 1 452 ? -16.031 3.352 25.703 1 80.62 452 ASP B N 1
ATOM 8749 C CA . ASP B 1 452 ? -15.961 3.043 27.125 1 80.62 452 ASP B CA 1
ATOM 8750 C C . ASP B 1 452 ? -14.516 3.016 27.609 1 80.62 452 ASP B C 1
ATOM 8752 O O . ASP B 1 452 ? -13.969 1.947 27.906 1 80.62 452 ASP B O 1
ATOM 8756 N N . THR B 1 453 ? -14.055 4.176 27.766 1 81.94 453 THR B N 1
ATOM 8757 C CA . THR B 1 453 ? -12.648 4.309 28.125 1 81.94 453 THR B CA 1
ATOM 8758 C C . THR B 1 453 ? -12.5 4.715 29.594 1 81.94 453 THR B C 1
ATOM 8760 O O . THR B 1 453 ? -13.461 5.191 30.203 1 81.94 453 THR B O 1
ATOM 8763 N N . GLY B 1 454 ? -11.43 4.383 30.219 1 81.5 454 GLY B N 1
ATOM 8764 C CA . GLY B 1 454 ? -11.023 4.723 31.562 1 81.5 454 GLY B CA 1
ATOM 8765 C C . GLY B 1 454 ? -9.602 4.293 31.891 1 81.5 454 GLY B C 1
ATOM 8766 O O . GLY B 1 454 ? -9.289 3.105 31.844 1 81.5 454 GLY B O 1
ATOM 8767 N N . VAL B 1 455 ? -8.906 5.309 32.281 1 84.19 455 VAL B N 1
ATOM 8768 C CA . VAL B 1 455 ? -7.48 5.074 32.469 1 84.19 455 VAL B CA 1
ATOM 8769 C C . VAL B 1 455 ? -7.258 4.105 33.625 1 84.19 455 VAL B C 1
ATOM 8771 O O . VAL B 1 455 ? -6.543 3.111 33.5 1 84.19 455 VAL B O 1
ATOM 8774 N N . VAL B 1 456 ? -7.918 4.355 34.719 1 83.25 456 VAL B N 1
ATOM 8775 C CA . VAL B 1 456 ? -7.715 3.543 35.906 1 83.25 456 VAL B CA 1
ATOM 8776 C C . VAL B 1 456 ? -8.242 2.131 35.656 1 83.25 456 VAL B C 1
ATOM 8778 O O . VAL B 1 456 ? -7.566 1.147 35.969 1 83.25 456 VAL B O 1
ATOM 8781 N N . ARG B 1 457 ? -9.391 2.016 35.125 1 87.31 457 ARG B N 1
ATOM 8782 C CA . ARG B 1 457 ? -9.969 0.705 34.844 1 87.31 457 ARG B CA 1
ATOM 8783 C C . ARG B 1 457 ? -9.094 -0.079 33.875 1 87.31 457 ARG B C 1
ATOM 8785 O O . ARG B 1 457 ? -8.961 -1.298 34 1 87.31 457 ARG B O 1
ATOM 8792 N N . GLN B 1 458 ? -8.539 0.619 32.938 1 90.25 458 GLN B N 1
ATOM 8793 C CA . GLN B 1 458 ? -7.664 -0.027 31.953 1 90.25 458 GLN B CA 1
ATOM 8794 C C . GLN B 1 458 ? -6.379 -0.525 32.594 1 90.25 458 GLN B C 1
ATOM 8796 O O . GLN B 1 458 ? -5.891 -1.608 32.281 1 90.25 458 GLN B O 1
ATOM 8801 N N . ILE B 1 459 ? -5.898 0.254 33.5 1 88.06 459 ILE B N 1
ATOM 8802 C CA . ILE B 1 459 ? -4.691 -0.143 34.219 1 88.06 459 ILE B CA 1
ATOM 8803 C C . ILE B 1 459 ? -4.98 -1.376 35.062 1 88.06 459 ILE B C 1
ATOM 8805 O O . ILE B 1 459 ? -4.18 -2.312 35.125 1 88.06 459 ILE B O 1
ATOM 8809 N N . VAL B 1 460 ? -6.074 -1.365 35.719 1 87.94 460 VAL B N 1
ATOM 8810 C CA . VAL B 1 460 ? -6.465 -2.51 36.562 1 87.94 460 VAL B CA 1
ATOM 8811 C C . VAL B 1 460 ? -6.598 -3.75 35.656 1 87.94 460 VAL B C 1
ATOM 8813 O O . VAL B 1 460 ? -6.148 -4.836 36.031 1 87.94 460 VAL B O 1
ATOM 8816 N N . SER B 1 461 ? -7.203 -3.561 34.594 1 91.38 461 SER B N 1
ATOM 8817 C CA . SER B 1 461 ? -7.344 -4.664 33.656 1 91.38 461 SER B CA 1
ATOM 8818 C C . SER B 1 461 ? -5.98 -5.195 33.219 1 91.38 461 SER B C 1
ATOM 8820 O O . SER B 1 461 ? -5.785 -6.406 33.125 1 91.38 461 SER B O 1
ATOM 8822 N N . MET B 1 462 ? -5.082 -4.336 32.969 1 93.06 462 MET B N 1
ATOM 8823 C CA . MET B 1 462 ? -3.744 -4.727 32.531 1 93.06 462 MET B CA 1
ATOM 8824 C C . MET B 1 462 ? -3.012 -5.488 33.625 1 93.06 462 MET B C 1
ATOM 8826 O O . MET B 1 462 ? -2.314 -6.465 33.344 1 93.06 462 MET B O 1
ATOM 8830 N N . ILE B 1 463 ? -3.199 -5.008 34.844 1 91.69 463 ILE B N 1
ATOM 8831 C CA . ILE B 1 463 ? -2.533 -5.641 35.969 1 91.69 463 ILE B CA 1
ATOM 8832 C C . ILE B 1 463 ? -3.115 -7.035 36.219 1 91.69 463 ILE B C 1
ATOM 8834 O O . ILE B 1 463 ? -2.385 -7.973 36.531 1 91.69 463 ILE B O 1
ATOM 8838 N N . LYS B 1 464 ? -4.371 -7.121 36.031 1 93.75 464 LYS B N 1
ATOM 8839 C CA . LYS B 1 464 ? -5.031 -8.414 36.188 1 93.75 464 LYS B CA 1
ATOM 8840 C C . LYS B 1 464 ? -4.617 -9.383 35.094 1 93.75 464 LYS B C 1
ATOM 8842 O O . LYS B 1 464 ? -4.691 -10.602 35.281 1 93.75 464 LYS B O 1
ATOM 8847 N N . HIS B 1 465 ? -4.219 -8.891 33.969 1 96.19 465 HIS B N 1
ATOM 8848 C CA . HIS B 1 465 ? -3.848 -9.711 32.812 1 96.19 465 HIS B CA 1
ATOM 8849 C C . HIS B 1 465 ? -2.482 -9.312 32.281 1 96.19 465 HIS B C 1
ATOM 8851 O O . HIS B 1 465 ? -2.371 -8.891 31.125 1 96.19 465 HIS B O 1
ATOM 8857 N N . PRO B 1 466 ? -1.442 -9.516 32.938 1 95.19 466 PRO B N 1
ATOM 8858 C CA . PRO B 1 466 ? -0.12 -9 32.562 1 95.19 466 PRO B CA 1
ATOM 8859 C C . PRO B 1 466 ? 0.408 -9.602 31.266 1 95.19 466 PRO B C 1
ATOM 8861 O O . PRO B 1 466 ? 0.969 -8.883 30.438 1 95.19 466 PRO B O 1
ATOM 8864 N N . TRP B 1 467 ? 0.214 -10.875 31.047 1 94.62 467 TRP B N 1
ATOM 8865 C CA . TRP B 1 467 ? 0.741 -11.516 29.844 1 94.62 467 TRP B CA 1
ATOM 8866 C C . TRP B 1 467 ? -0.033 -11.062 28.609 1 94.62 467 TRP B C 1
ATOM 8868 O O . TRP B 1 467 ? 0.552 -10.859 27.547 1 94.62 467 TRP B O 1
ATOM 8878 N N . ALA B 1 468 ? -1.339 -10.969 28.75 1 95.62 468 ALA B N 1
ATOM 8879 C CA . ALA B 1 468 ? -2.154 -10.461 27.656 1 95.62 468 ALA B CA 1
ATOM 8880 C C . ALA B 1 468 ? -1.754 -9.031 27.297 1 95.62 468 ALA B C 1
ATOM 8882 O O . ALA B 1 468 ? -1.745 -8.664 26.109 1 95.62 468 ALA B O 1
ATOM 8883 N N . SER B 1 469 ? -1.417 -8.297 28.312 1 96.38 469 SER B N 1
ATOM 8884 C CA . SER B 1 469 ? -1.033 -6.902 28.094 1 96.38 469 SER B CA 1
ATOM 8885 C C . SER B 1 469 ? 0.285 -6.801 27.344 1 96.38 469 SER B C 1
ATOM 8887 O O . SER B 1 469 ? 0.409 -6.008 26.406 1 96.38 469 SER B O 1
ATOM 8889 N N . VAL B 1 470 ? 1.212 -7.578 27.75 1 95.62 470 VAL B N 1
ATOM 8890 C CA . VAL B 1 470 ? 2.514 -7.566 27.094 1 95.62 470 VAL B CA 1
ATOM 8891 C C . VAL B 1 470 ? 2.367 -8.023 25.641 1 95.62 470 VAL B C 1
ATOM 8893 O O . VAL B 1 470 ? 2.928 -7.41 24.734 1 95.62 470 VAL B O 1
ATOM 8896 N N . LYS B 1 471 ? 1.63 -9.031 25.469 1 95.31 471 LYS B N 1
ATOM 8897 C CA . LYS B 1 471 ? 1.4 -9.531 24.125 1 95.31 471 LYS B CA 1
ATOM 8898 C C . LYS B 1 471 ? 0.725 -8.477 23.25 1 95.31 471 LYS B C 1
ATOM 8900 O O . LYS B 1 471 ? 1.144 -8.242 22.109 1 95.31 471 LYS B O 1
ATOM 8905 N N . LEU B 1 472 ? -0.284 -7.902 23.75 1 95.44 472 LEU B N 1
ATOM 8906 C CA . LEU B 1 472 ? -1.018 -6.879 23.016 1 95.44 472 LEU B CA 1
ATOM 8907 C C . LEU B 1 472 ? -0.088 -5.75 22.578 1 95.44 472 LEU B C 1
ATOM 8909 O O . LEU B 1 472 ? -0.114 -5.328 21.422 1 95.44 472 LEU B O 1
ATOM 8913 N N . MET B 1 473 ? 0.747 -5.309 23.5 1 95.12 473 MET B N 1
ATOM 8914 C CA . MET B 1 473 ? 1.652 -4.195 23.234 1 95.12 473 MET B CA 1
ATOM 8915 C C . MET B 1 473 ? 2.672 -4.57 22.156 1 95.12 473 MET B C 1
ATOM 8917 O O . MET B 1 473 ? 2.871 -3.826 21.203 1 95.12 473 MET B O 1
ATOM 8921 N N . LEU B 1 474 ? 3.254 -5.684 22.297 1 94.5 474 LEU B N 1
ATOM 8922 C CA . LEU B 1 474 ? 4.289 -6.117 21.359 1 94.5 474 LEU B CA 1
ATOM 8923 C C . LEU B 1 474 ? 3.705 -6.367 19.984 1 94.5 474 LEU B C 1
ATOM 8925 O O . LEU B 1 474 ? 4.258 -5.914 18.969 1 94.5 474 LEU B O 1
ATOM 8929 N N . VAL B 1 475 ? 2.574 -6.969 19.969 1 92.81 475 VAL B N 1
ATOM 8930 C CA . VAL B 1 475 ? 1.948 -7.285 18.688 1 92.81 475 VAL B CA 1
ATOM 8931 C C . VAL B 1 475 ? 1.496 -5.996 18 1 92.81 475 VAL B C 1
ATOM 8933 O O . VAL B 1 475 ? 1.68 -5.832 16.797 1 92.81 475 VAL B O 1
ATOM 8936 N N . SER B 1 476 ? 0.936 -5.137 18.75 1 92.56 476 SER B N 1
ATOM 8937 C CA . SER B 1 476 ? 0.429 -3.895 18.172 1 92.56 476 SER B CA 1
ATOM 8938 C C . SER B 1 476 ? 1.562 -3.039 17.609 1 92.56 476 SER B C 1
ATOM 8940 O O . SER B 1 476 ? 1.442 -2.469 16.531 1 92.56 476 SER B O 1
ATOM 8942 N N . VAL B 1 477 ? 2.623 -2.986 18.281 1 93 477 VAL B N 1
ATOM 8943 C CA . VAL B 1 477 ? 3.742 -2.135 17.891 1 93 477 VAL B CA 1
ATOM 8944 C C . VAL B 1 477 ? 4.391 -2.684 16.625 1 93 477 VAL B C 1
ATOM 8946 O O . VAL B 1 477 ? 4.777 -1.92 15.727 1 93 477 VAL B O 1
ATOM 8949 N N . PHE B 1 478 ? 4.41 -3.965 16.453 1 90.25 478 PHE B N 1
ATOM 8950 C CA . PHE B 1 478 ? 5.176 -4.551 15.359 1 90.25 478 PHE B CA 1
ATOM 8951 C C . PHE B 1 478 ? 4.258 -4.977 14.219 1 90.25 478 PHE B C 1
ATOM 8953 O O . PHE B 1 478 ? 4.719 -5.512 13.211 1 90.25 478 PHE B O 1
ATOM 8960 N N . LYS B 1 479 ? 3.033 -4.695 14.328 1 87.62 479 LYS B N 1
ATOM 8961 C CA . LYS B 1 479 ? 2.098 -5.074 13.273 1 87.62 479 LYS B CA 1
ATOM 8962 C C . LYS B 1 479 ? 2.258 -4.18 12.055 1 87.62 479 LYS B C 1
ATOM 8964 O O . LYS B 1 479 ? 2.135 -4.648 10.914 1 87.62 479 LYS B O 1
ATOM 8969 N N . PHE B 1 480 ? 2.443 -2.906 12.133 1 87.06 480 PHE B N 1
ATOM 8970 C CA . PHE B 1 480 ? 2.752 -1.893 11.133 1 87.06 480 PHE B CA 1
ATOM 8971 C C . PHE B 1 480 ? 1.591 -1.721 10.164 1 87.06 480 PHE B C 1
ATOM 8973 O O . PHE B 1 480 ? 1.775 -1.235 9.047 1 87.06 480 PHE B O 1
ATOM 8980 N N . ASP B 1 481 ? 0.483 -2.168 10.43 1 83.44 481 ASP B N 1
ATOM 8981 C CA . ASP B 1 481 ? -0.692 -1.947 9.594 1 83.44 481 ASP B CA 1
ATOM 8982 C C . ASP B 1 481 ? -1.92 -1.629 10.445 1 83.44 481 ASP B C 1
ATOM 8984 O O . ASP B 1 481 ? -3.053 -1.867 10.023 1 83.44 481 ASP B O 1
ATOM 8988 N N . ASN B 1 482 ? -1.67 -1.205 11.609 1 85.69 482 ASN B N 1
ATOM 8989 C CA . ASN B 1 482 ? -2.775 -0.918 12.516 1 85.69 482 ASN B CA 1
ATOM 8990 C C . ASN B 1 482 ? -2.762 0.537 12.977 1 85.69 482 ASN B C 1
ATOM 8992 O O . ASN B 1 482 ? -3.154 0.84 14.102 1 85.69 482 ASN B O 1
ATOM 8996 N N . PHE B 1 483 ? -2.145 1.422 12.25 1 82.62 483 PHE B N 1
ATOM 8997 C CA . PHE B 1 483 ? -2.178 2.842 12.578 1 82.62 483 PHE B CA 1
ATOM 8998 C C . PHE B 1 483 ? -3.582 3.404 12.398 1 82.62 483 PHE B C 1
ATOM 9000 O O . PHE B 1 483 ? -3.834 4.57 12.711 1 82.62 483 PHE B O 1
ATOM 9007 N N . ARG B 1 484 ? -4.539 2.664 12.148 1 57.47 484 ARG B N 1
ATOM 9008 C CA . ARG B 1 484 ? -5.852 3.1 11.672 1 57.47 484 ARG B CA 1
ATOM 9009 C C . ARG B 1 484 ? -6.664 3.717 12.805 1 57.47 484 ARG B C 1
ATOM 9011 O O . ARG B 1 484 ? -6.578 3.268 13.953 1 57.47 484 ARG B O 1
ATOM 9018 N N . ASN B 1 485 ? -6.93 5.035 12.766 1 50.53 485 ASN B N 1
ATOM 9019 C CA . ASN B 1 485 ? -7.906 5.699 13.617 1 50.53 485 ASN B CA 1
ATOM 9020 C C . ASN B 1 485 ? -9.18 4.871 13.758 1 50.53 485 ASN B C 1
ATOM 9022 O O . ASN B 1 485 ? -9.484 4.035 12.906 1 50.53 485 ASN B O 1
ATOM 9026 N N . LEU B 1 486 ? -9.844 4.934 14.656 1 41.94 486 LEU B N 1
ATOM 9027 C CA . LEU B 1 486 ? -11.195 4.488 15 1 41.94 486 LEU B CA 1
ATOM 9028 C C . LEU B 1 486 ? -12.164 4.762 13.852 1 41.94 486 LEU B C 1
ATOM 9030 O O . LEU B 1 486 ? -12.172 5.863 13.297 1 41.94 486 LEU B O 1
ATOM 9034 N N . GLY B 1 487 ? -12.492 3.791 12.906 1 39.88 487 GLY B N 1
ATOM 9035 C CA . GLY B 1 487 ? -13.727 3.859 12.141 1 39.88 487 GLY B CA 1
ATOM 9036 C C . GLY B 1 487 ? -13.539 3.506 10.68 1 39.88 487 GLY B C 1
ATOM 9037 O O . GLY B 1 487 ? -14.516 3.453 9.922 1 39.88 487 GLY B O 1
ATOM 9038 N N . TYR B 1 488 ? -12.312 3.805 10.148 1 42.62 488 TYR B N 1
ATOM 9039 C CA . TYR B 1 488 ? -12.391 3.564 8.711 1 42.62 488 TYR B CA 1
ATOM 9040 C C . TYR B 1 488 ? -11.805 2.201 8.352 1 42.62 488 TYR B C 1
ATOM 9042 O O . TYR B 1 488 ? -10.594 2.008 8.406 1 42.62 488 TYR B O 1
ATOM 9050 N N . ASP B 1 489 ? -12.531 1.255 8.414 1 46.47 489 ASP B N 1
ATOM 9051 C CA . ASP B 1 489 ? -12.195 -0.108 8.016 1 46.47 489 ASP B CA 1
ATOM 9052 C C . ASP B 1 489 ? -11.289 -0.111 6.785 1 46.47 489 ASP B C 1
ATOM 9054 O O . ASP B 1 489 ? -10.398 -0.956 6.664 1 46.47 489 ASP B O 1
ATOM 9058 N N . THR B 1 490 ? -11.555 0.884 5.875 1 45.47 490 THR B N 1
ATOM 9059 C CA . THR B 1 490 ? -10.906 0.837 4.57 1 45.47 490 THR B CA 1
ATOM 9060 C C . THR B 1 490 ? -9.492 1.411 4.648 1 45.47 490 THR B C 1
ATOM 9062 O O . THR B 1 490 ? -8.703 1.262 3.715 1 45.47 490 THR B O 1
ATOM 9065 N N . ALA B 1 491 ? -9.273 2.342 5.672 1 46.53 491 ALA B N 1
ATOM 9066 C CA . ALA B 1 491 ? -7.996 3.051 5.758 1 46.53 491 ALA B CA 1
ATOM 9067 C C . ALA B 1 491 ? -6.852 2.084 6.031 1 46.53 491 ALA B C 1
ATOM 9069 O O . ALA B 1 491 ? -5.68 2.432 5.855 1 46.53 491 ALA B O 1
ATOM 9070 N N . ASP B 1 492 ? -7.125 0.869 6.508 1 53 492 ASP B N 1
ATOM 9071 C CA . ASP B 1 492 ? -6.148 -0.093 7.012 1 53 492 ASP B CA 1
ATOM 9072 C C . ASP B 1 492 ? -5.254 -0.604 5.887 1 53 492 ASP B C 1
ATOM 9074 O O . ASP B 1 492 ? -4.277 -1.313 6.137 1 53 492 ASP B O 1
ATOM 9078 N N . ASN B 1 493 ? -5.41 0.115 4.711 1 65.5 493 ASN B N 1
ATOM 9079 C CA . ASN B 1 493 ? -4.695 -0.67 3.709 1 65.5 493 ASN B CA 1
ATOM 9080 C C . ASN B 1 493 ? -3.564 0.13 3.07 1 65.5 493 ASN B C 1
ATOM 9082 O O . ASN B 1 493 ? -3.014 -0.275 2.045 1 65.5 493 ASN B O 1
ATOM 9086 N N . PHE B 1 494 ? -3.156 1.331 3.854 1 79.94 494 PHE B N 1
ATOM 9087 C CA . PHE B 1 494 ? -2.068 2.084 3.244 1 79.94 494 PHE B CA 1
ATOM 9088 C C . PHE B 1 494 ? -0.728 1.688 3.854 1 79.94 494 PHE B C 1
ATOM 9090 O O . PHE B 1 494 ? -0.664 1.285 5.016 1 79.94 494 PHE B O 1
ATOM 9097 N N . PHE B 1 495 ? 0.204 1.85 3.09 1 88.69 495 PHE B N 1
ATOM 9098 C CA . PHE B 1 495 ? 1.564 1.689 3.59 1 88.69 495 PHE B CA 1
ATOM 9099 C C . PHE B 1 495 ? 1.854 2.689 4.703 1 88.69 495 PHE B C 1
ATOM 9101 O O . PHE B 1 495 ? 1.523 3.871 4.582 1 88.69 495 PHE B O 1
ATOM 9108 N N . PHE B 1 496 ? 2.439 2.279 5.812 1 90.38 496 PHE B N 1
ATOM 9109 C CA . PHE B 1 496 ? 2.633 3.135 6.98 1 90.38 496 PHE B CA 1
ATOM 9110 C C . PHE B 1 496 ? 3.545 4.309 6.645 1 90.38 496 PHE B C 1
ATOM 9112 O O . PHE B 1 496 ? 3.418 5.387 7.23 1 90.38 496 PHE B O 1
ATOM 9119 N N . GLY B 1 497 ? 4.461 4.16 5.719 1 93.25 497 GLY B N 1
ATOM 9120 C CA . GLY B 1 497 ? 5.27 5.281 5.273 1 93.25 497 GLY B CA 1
ATOM 9121 C C . GLY B 1 497 ? 4.453 6.391 4.637 1 93.25 497 GLY B C 1
ATOM 9122 O O . GLY B 1 497 ? 4.73 7.574 4.852 1 93.25 497 GLY B O 1
ATOM 9123 N N . ASN B 1 498 ? 3.48 5.988 3.863 1 93.56 498 ASN B N 1
ATOM 9124 C CA . ASN B 1 498 ? 2.602 6.98 3.25 1 93.56 498 ASN B CA 1
ATOM 9125 C C . ASN B 1 498 ? 1.729 7.676 4.293 1 93.56 498 ASN B C 1
ATOM 9127 O O . ASN B 1 498 ? 1.482 8.875 4.199 1 93.56 498 ASN B O 1
ATOM 9131 N N . LEU B 1 499 ? 1.273 6.867 5.246 1 92.56 499 LEU B N 1
ATOM 9132 C CA . LEU B 1 499 ? 0.485 7.434 6.336 1 92.56 499 LEU B CA 1
ATOM 9133 C C . LEU B 1 499 ? 1.307 8.445 7.133 1 92.56 499 LEU B C 1
ATOM 9135 O O . LEU B 1 499 ? 0.763 9.414 7.656 1 92.56 499 LEU B O 1
ATOM 9139 N N . MET B 1 500 ? 2.559 8.227 7.164 1 95.12 500 MET B N 1
ATOM 9140 C CA . MET B 1 500 ? 3.455 9.047 7.973 1 95.12 500 MET B CA 1
ATOM 9141 C C . MET B 1 500 ? 3.875 10.305 7.219 1 95.12 500 MET B C 1
ATOM 9143 O O . MET B 1 500 ? 3.896 11.398 7.789 1 95.12 500 MET B O 1
ATOM 9147 N N . CYS B 1 501 ? 4.094 10.148 5.891 1 97.06 501 CYS B N 1
ATOM 9148 C CA . CYS B 1 501 ? 4.797 11.219 5.195 1 97.06 501 CYS B CA 1
ATOM 9149 C C . CYS B 1 501 ? 3.932 11.812 4.09 1 97.06 501 CYS B C 1
ATOM 9151 O O . CYS B 1 501 ? 4.215 12.906 3.588 1 97.06 501 CYS B O 1
ATOM 9153 N N . LEU B 1 502 ? 2.916 11.141 3.656 1 96.75 502 LEU B N 1
ATOM 9154 C CA . LEU B 1 502 ? 2.137 11.539 2.492 1 96.75 502 LEU B CA 1
ATOM 9155 C C . LEU B 1 502 ? 0.65 11.602 2.828 1 96.75 502 LEU B C 1
ATOM 9157 O O . LEU B 1 502 ? -0.177 11.039 2.109 1 96.75 502 LEU B O 1
ATOM 9161 N N . ASN B 1 503 ? 0.318 12.32 3.838 1 94.69 503 ASN B N 1
ATOM 9162 C CA . ASN B 1 503 ? -1.037 12.328 4.379 1 94.69 503 ASN B CA 1
ATOM 9163 C C . ASN B 1 503 ? -1.502 13.75 4.703 1 94.69 503 ASN B C 1
ATOM 9165 O O . ASN B 1 503 ? -0.829 14.477 5.438 1 94.69 503 ASN B O 1
ATOM 9169 N N . PHE B 1 504 ? -2.662 14.141 4.109 1 94.38 504 PHE B N 1
ATOM 9170 C CA . PHE B 1 504 ? -3.307 15.414 4.406 1 94.38 504 PHE B CA 1
ATOM 9171 C C . PHE B 1 504 ? -4.559 15.203 5.25 1 94.38 504 PHE B C 1
ATOM 9173 O O . PHE B 1 504 ? -5.574 15.875 5.039 1 94.38 504 PHE B O 1
ATOM 9180 N N . ALA B 1 505 ? -4.508 14.234 6.113 1 91.56 505 ALA B N 1
ATOM 9181 C CA . ALA B 1 505 ? -5.617 13.945 7.02 1 91.56 505 ALA B CA 1
ATOM 9182 C C . ALA B 1 505 ? -6.918 13.75 6.25 1 91.56 505 ALA B C 1
ATOM 9184 O O . ALA B 1 505 ? -6.992 12.898 5.355 1 91.56 505 ALA B O 1
ATOM 9185 N N . HIS B 1 506 ? -7.922 14.625 6.398 1 85.75 506 HIS B N 1
ATOM 9186 C CA . HIS B 1 506 ? -9.25 14.469 5.812 1 85.75 506 HIS B CA 1
ATOM 9187 C C . HIS B 1 506 ? -9.234 14.781 4.32 1 85.75 506 HIS B C 1
ATOM 9189 O O . HIS B 1 506 ? -10.172 14.445 3.6 1 85.75 506 HIS B O 1
ATOM 9195 N N . ASN B 1 507 ? -8.148 15.375 3.898 1 89.81 507 ASN B N 1
ATOM 9196 C CA . ASN B 1 507 ? -8.102 15.797 2.504 1 89.81 507 ASN B CA 1
ATOM 9197 C C . ASN B 1 507 ? -7.469 14.734 1.615 1 89.81 507 ASN B C 1
ATOM 9199 O O . ASN B 1 507 ? -7.32 14.93 0.409 1 89.81 507 ASN B O 1
ATOM 9203 N N . GLY B 1 508 ? -7.043 13.688 2.246 1 88.88 508 GLY B N 1
ATOM 9204 C CA . GLY B 1 508 ? -6.629 12.555 1.432 1 88.88 508 GLY B CA 1
ATOM 9205 C C . GLY B 1 508 ? -5.215 12.094 1.724 1 88.88 508 GLY B C 1
ATOM 9206 O O . GLY B 1 508 ? -4.449 12.797 2.383 1 88.88 508 GLY B O 1
ATOM 9207 N N . ILE B 1 509 ? -4.805 10.883 1.233 1 91.44 509 ILE B N 1
ATOM 9208 C CA . ILE B 1 509 ? -3.504 10.234 1.351 1 91.44 509 ILE B CA 1
ATOM 9209 C C . ILE B 1 509 ? -3.061 9.711 -0.017 1 91.44 509 ILE B C 1
ATOM 9211 O O . ILE B 1 509 ? -3.885 9.242 -0.806 1 91.44 509 ILE B O 1
ATOM 9215 N N . LEU B 1 510 ? -1.803 9.859 -0.327 1 92.75 510 LEU B N 1
ATOM 9216 C CA . LEU B 1 510 ? -1.321 9.242 -1.56 1 92.75 510 LEU B CA 1
ATOM 9217 C C . LEU B 1 510 ? -1.34 7.723 -1.452 1 92.75 510 LEU B C 1
ATOM 9219 O O . LEU B 1 510 ? -0.958 7.164 -0.421 1 92.75 510 LEU B O 1
ATOM 9223 N N . SER B 1 511 ? -1.809 7.137 -2.506 1 89.56 511 SER B N 1
ATOM 9224 C CA . SER B 1 511 ? -1.955 5.684 -2.537 1 89.56 511 SER B CA 1
ATOM 9225 C C . SER B 1 511 ? -0.598 4.992 -2.479 1 89.56 511 SER B C 1
ATOM 9227 O O . SER B 1 511 ? 0.443 5.648 -2.51 1 89.56 511 SER B O 1
ATOM 9229 N N . ASP B 1 512 ? -0.548 3.717 -2.428 1 89.56 512 ASP B N 1
ATOM 9230 C CA . ASP B 1 512 ? 0.645 2.918 -2.164 1 89.56 512 ASP B CA 1
ATOM 9231 C C . ASP B 1 512 ? 1.583 2.92 -3.369 1 89.56 512 ASP B C 1
ATOM 9233 O O . ASP B 1 512 ? 2.773 2.625 -3.236 1 89.56 512 ASP B O 1
ATOM 9237 N N . LYS B 1 513 ? 1.08 3.23 -4.555 1 90.62 513 LYS B N 1
ATOM 9238 C CA . LYS B 1 513 ? 1.964 3.277 -5.719 1 90.62 513 LYS B CA 1
ATOM 9239 C C . LYS B 1 513 ? 3.084 4.293 -5.516 1 90.62 513 LYS B C 1
ATOM 9241 O O . LYS B 1 513 ? 4.195 4.105 -6.016 1 90.62 513 LYS B O 1
ATOM 9246 N N . TRP B 1 514 ? 2.828 5.289 -4.742 1 94.12 514 TRP B N 1
ATOM 9247 C CA . TRP B 1 514 ? 3.773 6.379 -4.535 1 94.12 514 TRP B CA 1
ATOM 9248 C C . TRP B 1 514 ? 4.898 5.957 -3.596 1 94.12 514 TRP B C 1
ATOM 9250 O O . TRP B 1 514 ? 5.922 6.641 -3.494 1 94.12 514 TRP B O 1
ATOM 9260 N N . SER B 1 515 ? 4.746 4.824 -2.9 1 94.12 515 SER B N 1
ATOM 9261 C CA . SER B 1 515 ? 5.836 4.266 -2.107 1 94.12 515 SER B CA 1
ATOM 9262 C C . SER B 1 515 ? 7.047 3.943 -2.979 1 94.12 515 SER B C 1
ATOM 9264 O O . SER B 1 515 ? 8.172 3.869 -2.482 1 94.12 515 SER B O 1
ATOM 9266 N N . ALA B 1 516 ? 6.789 3.777 -4.305 1 94.38 516 ALA B N 1
ATOM 9267 C CA . ALA B 1 516 ? 7.863 3.492 -5.254 1 94.38 516 ALA B CA 1
ATOM 9268 C C . ALA B 1 516 ? 8.812 4.68 -5.379 1 94.38 516 ALA B C 1
ATOM 9270 O O . ALA B 1 516 ? 9.945 4.531 -5.855 1 94.38 516 ALA B O 1
ATOM 9271 N N . ILE B 1 517 ? 8.391 5.848 -4.914 1 96 517 ILE B N 1
ATOM 9272 C CA . ILE B 1 517 ? 9.234 7.035 -4.906 1 96 517 ILE B CA 1
ATOM 9273 C C . ILE B 1 517 ? 9.727 7.309 -3.484 1 96 517 ILE B C 1
ATOM 9275 O O . ILE B 1 517 ? 10.914 7.531 -3.264 1 96 517 ILE B O 1
ATOM 9279 N N . LEU B 1 518 ? 8.828 7.242 -2.543 1 97.06 518 LEU B N 1
ATOM 9280 C CA . LEU B 1 518 ? 9.117 7.598 -1.158 1 97.06 518 LEU B CA 1
ATOM 9281 C C . LEU B 1 518 ? 10.219 6.715 -0.583 1 97.06 518 LEU B C 1
ATOM 9283 O O . LEU B 1 518 ? 11.211 7.219 -0.062 1 97.06 518 LEU B O 1
ATOM 9287 N N . LEU B 1 519 ? 10.102 5.391 -0.682 1 95.94 519 LEU B N 1
ATOM 9288 C CA . LEU B 1 519 ? 11.016 4.473 -0.012 1 95.94 519 LEU B CA 1
ATOM 9289 C C . LEU B 1 519 ? 12.391 4.512 -0.657 1 95.94 519 LEU B C 1
ATOM 9291 O O . LEU B 1 519 ? 13.406 4.598 0.04 1 95.94 519 LEU B O 1
ATOM 9295 N N . PRO B 1 520 ? 12.477 4.508 -2.023 1 93.75 520 PRO B N 1
ATOM 9296 C CA . PRO B 1 520 ? 13.805 4.602 -2.625 1 93.75 520 PRO B CA 1
ATOM 9297 C C . PRO B 1 520 ? 14.547 5.875 -2.229 1 93.75 520 PRO B C 1
ATOM 9299 O O . PRO B 1 520 ? 15.734 5.828 -1.909 1 93.75 520 PRO B O 1
ATOM 9302 N N . ILE B 1 521 ? 13.859 7.012 -2.197 1 95.69 521 ILE B N 1
ATOM 9303 C CA . ILE B 1 521 ? 14.531 8.258 -1.836 1 95.69 521 ILE B CA 1
ATOM 9304 C C . ILE B 1 521 ? 14.984 8.195 -0.378 1 95.69 521 ILE B C 1
ATOM 9306 O O . ILE B 1 521 ? 16.078 8.648 -0.041 1 95.69 521 ILE B O 1
ATOM 9310 N N . CYS B 1 522 ? 14.172 7.629 0.506 1 95.19 522 CYS B N 1
ATOM 9311 C CA . CYS B 1 522 ? 14.547 7.492 1.91 1 95.19 522 CYS B CA 1
ATOM 9312 C C . CYS B 1 522 ? 15.773 6.602 2.064 1 95.19 522 CYS B C 1
ATOM 9314 O O . CYS B 1 522 ? 16.703 6.941 2.801 1 95.19 522 CYS B O 1
ATOM 9316 N N . ILE B 1 523 ? 15.789 5.512 1.318 1 90.94 523 ILE B N 1
ATOM 9317 C CA . ILE B 1 523 ? 16.891 4.566 1.421 1 90.94 523 ILE B CA 1
ATOM 9318 C C . ILE B 1 523 ? 18.172 5.195 0.865 1 90.94 523 ILE B C 1
ATOM 9320 O O . ILE B 1 523 ? 19.234 5.09 1.471 1 90.94 523 ILE B O 1
ATOM 9324 N N . ILE B 1 524 ? 18.047 5.84 -0.264 1 90.31 524 ILE B N 1
ATOM 9325 C CA . ILE B 1 524 ? 19.188 6.492 -0.882 1 90.31 524 ILE B CA 1
ATOM 9326 C C . ILE B 1 524 ? 19.766 7.535 0.072 1 90.31 524 ILE B C 1
ATOM 9328 O O . ILE B 1 524 ? 20.984 7.59 0.281 1 90.31 524 ILE B O 1
ATOM 9332 N N . LEU B 1 525 ? 18.906 8.32 0.7 1 92.94 525 LEU B N 1
ATOM 9333 C CA . LEU B 1 525 ? 19.375 9.383 1.588 1 92.94 525 LEU B CA 1
ATOM 9334 C C . LEU B 1 525 ? 19.938 8.812 2.883 1 92.94 525 LEU B C 1
ATOM 9336 O O . LEU B 1 525 ? 20.859 9.375 3.471 1 92.94 525 LEU B O 1
ATOM 9340 N N . LEU B 1 526 ? 19.391 7.703 3.346 1 90.56 526 LEU B N 1
ATOM 9341 C CA . LEU B 1 526 ? 19.906 7.039 4.539 1 90.56 526 LEU B CA 1
ATOM 9342 C C . LEU B 1 526 ? 21.312 6.512 4.305 1 90.56 526 LEU B C 1
ATOM 9344 O O . LEU B 1 526 ? 22.141 6.523 5.215 1 90.56 526 LEU B O 1
ATOM 9348 N N . LEU B 1 527 ? 21.562 6.113 3.062 1 85.44 527 LEU B N 1
ATOM 9349 C CA . LEU B 1 527 ? 22.844 5.504 2.738 1 85.44 527 LEU B CA 1
ATOM 9350 C C . LEU B 1 527 ? 23.828 6.543 2.197 1 85.44 527 LEU B C 1
ATOM 9352 O O . LEU B 1 527 ? 25.016 6.258 2.025 1 85.44 527 LEU B O 1
ATOM 9356 N N . TYR B 1 528 ? 23.328 7.734 1.958 1 85.62 528 TYR B N 1
ATOM 9357 C CA . TYR B 1 528 ? 24.156 8.797 1.39 1 85.62 528 TYR B CA 1
ATOM 9358 C C . TYR B 1 528 ? 25 9.461 2.465 1 85.62 528 TYR B C 1
ATOM 9360 O O . TYR B 1 528 ? 24.516 9.773 3.553 1 85.62 528 TYR B O 1
ATOM 9368 N N . LYS B 1 529 ? 26.25 9.547 2.164 1 83.69 529 LYS B N 1
ATOM 9369 C CA . LYS B 1 529 ? 27.203 10.305 2.979 1 83.69 529 LYS B CA 1
ATOM 9370 C C . LYS B 1 529 ? 27.594 11.609 2.291 1 83.69 529 LYS B C 1
ATOM 9372 O O . LYS B 1 529 ? 28.156 11.594 1.195 1 83.69 529 LYS B O 1
ATOM 9377 N N . THR B 1 530 ? 27.25 12.688 2.959 1 82 530 THR B N 1
ATOM 9378 C CA . THR B 1 530 ? 27.609 13.984 2.385 1 82 530 THR B CA 1
ATOM 9379 C C . THR B 1 530 ? 29.109 14.172 2.363 1 82 530 THR B C 1
ATOM 9381 O O . THR B 1 530 ? 29.812 13.75 3.285 1 82 530 THR B O 1
ATOM 9384 N N . PRO B 1 531 ? 29.578 14.812 1.358 1 79.31 531 PRO B N 1
ATOM 9385 C CA . PRO B 1 531 ? 31.016 15.062 1.273 1 79.31 531 PRO B CA 1
ATOM 9386 C C . PRO B 1 531 ? 31.562 15.789 2.502 1 79.31 531 PRO B C 1
ATOM 9388 O O . PRO B 1 531 ? 32.688 15.516 2.938 1 79.31 531 PRO B O 1
ATOM 9391 N N . SER B 1 532 ? 30.75 16.609 3.061 1 80.25 532 SER B N 1
ATOM 9392 C CA . SER B 1 532 ? 31.188 17.344 4.242 1 80.25 532 SER B CA 1
ATOM 9393 C C . SER B 1 532 ? 31.406 16.422 5.43 1 80.25 532 SER B C 1
ATOM 9395 O O . SER B 1 532 ? 32.281 16.656 6.27 1 80.25 532 SER B O 1
ATOM 9397 N N . GLU B 1 533 ? 30.641 15.391 5.504 1 83 533 GLU B N 1
ATOM 9398 C CA . GLU B 1 533 ? 30.781 14.406 6.57 1 83 533 GLU B CA 1
ATOM 9399 C C . GLU B 1 533 ? 32.125 13.656 6.453 1 83 533 GLU B C 1
ATOM 9401 O O . GLU B 1 533 ? 32.719 13.305 7.465 1 83 533 GLU B O 1
ATOM 9406 N N . THR B 1 534 ? 32.5 13.445 5.25 1 75.31 534 THR B N 1
ATOM 9407 C CA . THR B 1 534 ? 33.75 12.742 4.992 1 75.31 534 THR B CA 1
ATOM 9408 C C . THR B 1 534 ? 34.938 13.641 5.293 1 75.31 534 THR B C 1
ATOM 9410 O O . THR B 1 534 ? 35.906 13.211 5.926 1 75.31 534 THR B O 1
ATOM 9413 N N . VAL B 1 535 ? 34.844 14.836 4.941 1 72.75 535 VAL B N 1
ATOM 9414 C CA . VAL B 1 535 ? 35.938 15.781 5.098 1 72.75 535 VAL B CA 1
ATOM 9415 C C . VAL B 1 535 ? 36.156 16.078 6.582 1 72.75 535 VAL B C 1
ATOM 9417 O O . VAL B 1 535 ? 37.281 16.172 7.047 1 72.75 535 VAL B O 1
ATOM 9420 N N . ARG B 1 536 ? 35.125 16.188 7.336 1 74.88 536 ARG B N 1
ATOM 9421 C CA . ARG B 1 536 ? 35.219 16.594 8.734 1 74.88 536 ARG B CA 1
ATOM 9422 C C . ARG B 1 536 ? 35.594 15.422 9.633 1 74.88 536 ARG B C 1
ATOM 9424 O O . ARG B 1 536 ? 35.906 15.609 10.805 1 74.88 536 ARG B O 1
ATOM 9431 N N . GLY B 1 537 ? 35.562 14.297 9.039 1 77.06 537 GLY B N 1
ATOM 9432 C CA . GLY B 1 537 ? 35.938 13.125 9.82 1 77.06 537 GLY B CA 1
ATOM 9433 C C . GLY B 1 537 ? 34.906 12.727 10.836 1 77.06 537 GLY B C 1
ATOM 9434 O O . GLY B 1 537 ? 35.156 12.742 12.039 1 77.06 537 GLY B O 1
ATOM 9435 N N . ARG B 1 538 ? 33.812 12.383 10.422 1 74.81 538 ARG B N 1
ATOM 9436 C CA . ARG B 1 538 ? 32.719 11.961 11.305 1 74.81 538 ARG B CA 1
ATOM 9437 C C . ARG B 1 538 ? 33.094 10.695 12.062 1 74.81 538 ARG B C 1
ATOM 9439 O O . ARG B 1 538 ? 33.531 9.711 11.469 1 74.81 538 ARG B O 1
ATOM 9446 N N . HIS B 1 539 ? 32.906 10.805 13.414 1 78.25 539 HIS B N 1
ATOM 9447 C CA . HIS B 1 539 ? 33.156 9.633 14.234 1 78.25 539 HIS B CA 1
ATOM 9448 C C . HIS B 1 539 ? 32.031 8.617 14.109 1 78.25 539 HIS B C 1
ATOM 9450 O O . HIS B 1 539 ? 30.891 8.984 13.797 1 78.25 539 HIS B O 1
ATOM 9456 N N . SER B 1 540 ? 32.438 7.363 14.289 1 82.56 540 SER B N 1
ATOM 9457 C CA . SER B 1 540 ? 31.391 6.328 14.375 1 82.56 540 SER B CA 1
ATOM 9458 C C . SER B 1 540 ? 30.688 6.359 15.727 1 82.56 540 SER B C 1
ATOM 9460 O O . SER B 1 540 ? 31.281 6.758 16.734 1 82.56 540 SER B O 1
ATOM 9462 N N . MET B 1 541 ? 29.5 6.074 15.695 1 87.25 541 MET B N 1
ATOM 9463 C CA . MET B 1 541 ? 28.719 6.023 16.938 1 87.25 541 MET B CA 1
ATOM 9464 C C . MET B 1 541 ? 29.078 4.781 17.734 1 87.25 541 MET B C 1
ATOM 9466 O O . MET B 1 541 ? 29.109 3.674 17.203 1 87.25 541 MET B O 1
ATOM 9470 N N . SER B 1 542 ? 29.359 4.977 19 1 87.56 542 SER B N 1
ATOM 9471 C CA . SER B 1 542 ? 29.672 3.85 19.875 1 87.56 542 SER B CA 1
ATOM 9472 C C . SER B 1 542 ? 28.469 2.947 20.078 1 87.56 542 SER B C 1
ATOM 9474 O O . SER B 1 542 ? 27.328 3.365 19.844 1 87.56 542 SER B O 1
ATOM 9476 N N . MET B 1 543 ? 28.719 1.753 20.5 1 90.69 543 MET B N 1
ATOM 9477 C CA . MET B 1 543 ? 27.641 0.796 20.734 1 90.69 543 MET B CA 1
ATOM 9478 C C . MET B 1 543 ? 26.734 1.271 21.875 1 90.69 543 MET B C 1
ATOM 9480 O O . MET B 1 543 ? 25.516 1.053 21.828 1 90.69 543 MET B O 1
ATOM 9484 N N . LEU B 1 544 ? 27.297 1.863 22.828 1 90.06 544 LEU B N 1
ATOM 9485 C CA . LEU B 1 544 ? 26.5 2.396 23.938 1 90.06 544 LEU B CA 1
ATOM 9486 C C . LEU B 1 544 ? 25.578 3.502 23.453 1 90.06 544 LEU B C 1
ATOM 9488 O O . LEU B 1 544 ? 24.406 3.541 23.828 1 90.06 544 LEU B O 1
ATOM 9492 N N . ASN B 1 545 ? 26.109 4.438 22.656 1 90.56 545 ASN B N 1
ATOM 9493 C CA . ASN B 1 545 ? 25.281 5.512 22.109 1 90.56 545 ASN B CA 1
ATOM 9494 C C . ASN B 1 545 ? 24.141 4.973 21.25 1 90.56 545 ASN B C 1
ATOM 9496 O O . ASN B 1 545 ? 23.016 5.473 21.312 1 90.56 545 ASN B O 1
ATOM 9500 N N . LYS B 1 546 ? 24.484 3.959 20.469 1 93.31 546 LYS B N 1
ATOM 9501 C CA . LYS B 1 546 ? 23.453 3.326 19.641 1 93.31 546 LYS B CA 1
ATOM 9502 C C . LYS B 1 546 ? 22.359 2.719 20.516 1 93.31 546 LYS B C 1
ATOM 9504 O O . LYS B 1 546 ? 21.172 2.836 20.203 1 93.31 546 LYS B O 1
ATOM 9509 N N . PHE B 1 547 ? 22.828 2.096 21.516 1 94.19 547 PHE B N 1
ATOM 9510 C CA . PHE B 1 547 ? 21.891 1.456 22.438 1 94.19 547 PHE B CA 1
ATOM 9511 C C . PHE B 1 547 ? 20.984 2.49 23.078 1 94.19 547 PHE B C 1
ATOM 9513 O O . PHE B 1 547 ? 19.781 2.281 23.188 1 94.19 547 PHE B O 1
ATOM 9520 N N . ILE B 1 548 ? 21.469 3.582 23.516 1 92 548 ILE B N 1
ATOM 9521 C CA . ILE B 1 548 ? 20.703 4.637 24.172 1 92 548 ILE B CA 1
ATOM 9522 C C . ILE B 1 548 ? 19.703 5.23 23.172 1 92 548 ILE B C 1
ATOM 9524 O O . ILE B 1 548 ? 18.562 5.508 23.531 1 92 548 ILE B O 1
ATOM 9528 N N . VAL B 1 549 ? 20.141 5.465 21.953 1 95 549 VAL B N 1
ATOM 9529 C CA . VAL B 1 549 ? 19.25 5.969 20.922 1 95 549 VAL B CA 1
ATOM 9530 C C . VAL B 1 549 ? 18.109 4.984 20.703 1 95 549 VAL B C 1
ATOM 9532 O O . VAL B 1 549 ? 16.938 5.391 20.625 1 95 549 VAL B O 1
ATOM 9535 N N . LEU B 1 550 ? 18.453 3.701 20.672 1 96.12 550 LEU B N 1
ATOM 9536 C CA . LEU B 1 550 ? 17.438 2.668 20.469 1 96.12 550 LEU B CA 1
ATOM 9537 C C . LEU B 1 550 ? 16.438 2.65 21.609 1 96.12 550 LEU B C 1
ATOM 9539 O O . LEU B 1 550 ? 15.227 2.502 21.375 1 96.12 550 LEU B O 1
ATOM 9543 N N . ILE B 1 551 ? 16.891 2.797 22.781 1 94 551 ILE B N 1
ATOM 9544 C CA . ILE B 1 551 ? 16.031 2.795 23.953 1 94 551 ILE B CA 1
ATOM 9545 C C . ILE B 1 551 ? 15.125 4.027 23.922 1 94 551 ILE B C 1
ATOM 9547 O O . ILE B 1 551 ? 13.945 3.947 24.266 1 94 551 ILE B O 1
ATOM 9551 N N . ALA B 1 552 ? 15.711 5.176 23.594 1 94.31 552 ALA B N 1
ATOM 9552 C CA . ALA B 1 552 ? 14.93 6.41 23.516 1 94.31 552 ALA B CA 1
ATOM 9553 C C . ALA B 1 552 ? 13.812 6.289 22.484 1 94.31 552 ALA B C 1
ATOM 9555 O O . ALA B 1 552 ? 12.664 6.633 22.75 1 94.31 552 ALA B O 1
ATOM 9556 N N . VAL B 1 553 ? 14.164 5.758 21.328 1 96 553 VAL B N 1
ATOM 9557 C CA . VAL B 1 553 ? 13.203 5.617 20.234 1 96 553 VAL B CA 1
ATOM 9558 C C . VAL B 1 553 ? 12.156 4.566 20.609 1 96 553 VAL B C 1
ATOM 9560 O O . VAL B 1 553 ? 10.953 4.828 20.531 1 96 553 VAL B O 1
ATOM 9563 N N . ALA B 1 554 ? 12.594 3.367 21.016 1 95.5 554 ALA B N 1
ATOM 9564 C CA . ALA B 1 554 ? 11.688 2.277 21.375 1 95.5 554 ALA B CA 1
ATOM 9565 C C . ALA B 1 554 ? 10.812 2.658 22.562 1 95.5 554 ALA B C 1
ATOM 9567 O O . ALA B 1 554 ? 9.625 2.338 22.609 1 95.5 554 ALA B O 1
ATOM 9568 N N . GLY B 1 555 ? 11.484 3.285 23.547 1 93.19 555 GLY B N 1
ATOM 9569 C CA . GLY B 1 555 ? 10.727 3.742 24.688 1 93.19 555 GLY B CA 1
ATOM 9570 C C . GLY B 1 555 ? 9.625 4.719 24.328 1 93.19 555 GLY B C 1
ATOM 9571 O O . GLY B 1 555 ? 8.508 4.621 24.859 1 93.19 555 GLY B O 1
ATOM 9572 N N . THR B 1 556 ? 9.906 5.66 23.469 1 94.38 556 THR B N 1
ATOM 9573 C CA . THR B 1 556 ? 8.906 6.629 23.031 1 94.38 556 THR B CA 1
ATOM 9574 C C . THR B 1 556 ? 7.773 5.934 22.281 1 94.38 556 THR B C 1
ATOM 9576 O O . THR B 1 556 ? 6.598 6.215 22.531 1 94.38 556 THR B O 1
ATOM 9579 N N . ILE B 1 557 ? 8.109 5.008 21.375 1 95.5 557 ILE B N 1
ATOM 9580 C CA . ILE B 1 557 ? 7.102 4.27 20.609 1 95.5 557 ILE B CA 1
ATOM 9581 C C . ILE B 1 557 ? 6.195 3.498 21.578 1 95.5 557 ILE B C 1
ATOM 9583 O O . ILE B 1 557 ? 4.969 3.539 21.438 1 95.5 557 ILE B O 1
ATOM 9587 N N . PHE B 1 558 ? 6.797 2.889 22.5 1 93.94 558 PHE B N 1
ATOM 9588 C CA . PHE B 1 558 ? 6.047 2.119 23.484 1 93.94 558 PHE B CA 1
ATOM 9589 C C . PHE B 1 558 ? 5.102 3.02 24.281 1 93.94 558 PHE B C 1
ATOM 9591 O O . PHE B 1 558 ? 3.943 2.664 24.5 1 93.94 558 PHE B O 1
ATOM 9598 N N . LEU B 1 559 ? 5.555 4.164 24.641 1 91.44 559 LEU B N 1
ATOM 9599 C CA . LEU B 1 559 ? 4.738 5.078 25.438 1 91.44 559 LEU B CA 1
ATOM 9600 C C . LEU B 1 559 ? 3.584 5.633 24.609 1 91.44 559 LEU B C 1
ATOM 9602 O O . LEU B 1 559 ? 2.496 5.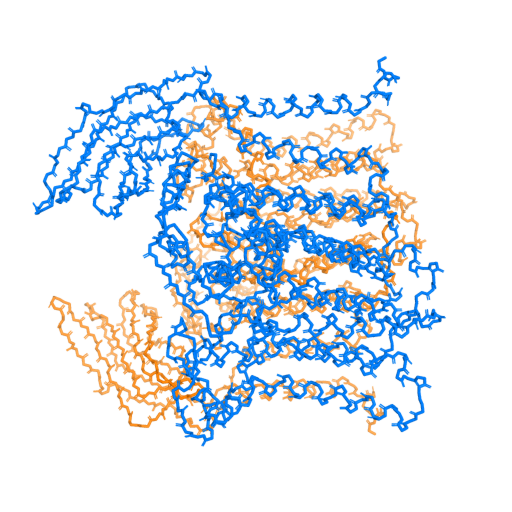875 25.125 1 91.44 559 LEU B O 1
ATOM 9606 N N . VAL B 1 560 ? 3.801 5.898 23.359 1 92.5 560 VAL B N 1
ATOM 9607 C CA . VAL B 1 560 ? 2.734 6.367 22.469 1 92.5 560 VAL B CA 1
ATOM 9608 C C . VAL B 1 560 ? 1.609 5.336 22.438 1 92.5 560 VAL B C 1
ATOM 9610 O O . VAL B 1 560 ? 0.44 5.676 22.625 1 92.5 560 VAL B O 1
ATOM 9613 N N . TRP B 1 561 ? 1.962 4.074 22.219 1 93.88 561 TRP B N 1
ATOM 9614 C CA . TRP B 1 561 ? 0.975 3.002 22.125 1 93.88 561 TRP B CA 1
ATOM 9615 C C . TRP B 1 561 ? 0.299 2.77 23.469 1 93.88 561 TRP B C 1
ATOM 9617 O O . TRP B 1 561 ? -0.914 2.555 23.531 1 93.88 561 TRP B O 1
ATOM 9627 N N . LEU B 1 562 ? 1.039 2.838 24.484 1 91.38 562 LEU B N 1
ATOM 9628 C CA . LEU B 1 562 ? 0.492 2.645 25.828 1 91.38 562 LEU B CA 1
ATOM 9629 C C . LEU B 1 562 ? -0.47 3.771 26.188 1 91.38 562 LEU B C 1
ATOM 9631 O O . LEU B 1 562 ? -1.542 3.523 26.75 1 91.38 562 LEU B O 1
ATOM 9635 N N . ALA B 1 563 ? -0.123 4.992 25.906 1 88.38 563 ALA B N 1
ATOM 9636 C CA . ALA B 1 563 ? -0.958 6.148 26.219 1 88.38 563 ALA B CA 1
ATOM 9637 C C . ALA B 1 563 ? -2.318 6.043 25.531 1 88.38 563 ALA B C 1
ATOM 9639 O O . ALA B 1 563 ? -3.352 6.336 26.141 1 88.38 563 ALA B O 1
ATOM 9640 N N . LEU B 1 564 ? -2.305 5.621 24.312 1 89.62 564 LEU B N 1
ATOM 9641 C CA . LEU B 1 564 ? -3.562 5.539 23.578 1 89.62 564 LEU B CA 1
ATOM 9642 C C . LEU B 1 564 ? -4.371 4.32 24.031 1 89.62 564 LEU B C 1
ATOM 9644 O O . LEU B 1 564 ? -5.602 4.332 23.969 1 89.62 564 LEU B O 1
ATOM 9648 N N . TYR B 1 565 ? -3.67 3.246 24.453 1 90.94 565 TYR B N 1
ATOM 9649 C CA . TYR B 1 565 ? -4.402 2.119 25.031 1 90.94 565 TYR B CA 1
ATOM 9650 C C . TYR B 1 565 ? -5.121 2.523 26.312 1 90.94 565 TYR B C 1
ATOM 9652 O O . TYR B 1 565 ? -6.262 2.111 26.547 1 90.94 565 TYR B O 1
ATOM 9660 N N . LEU B 1 566 ? -4.527 3.367 27.062 1 87.31 566 LEU B N 1
ATOM 9661 C CA . LEU B 1 566 ? -5.066 3.77 28.359 1 87.31 566 LEU B CA 1
ATOM 9662 C C . LEU B 1 566 ? -6.16 4.816 28.188 1 87.31 566 LEU B C 1
ATOM 9664 O O . LEU B 1 566 ? -7.195 4.754 28.844 1 87.31 566 LEU B O 1
ATOM 9668 N N . ASP B 1 567 ? -5.918 5.691 27.266 1 83.69 567 ASP B N 1
ATOM 9669 C CA . ASP B 1 567 ? -6.742 6.895 27.25 1 83.69 567 ASP B CA 1
ATOM 9670 C C . ASP B 1 567 ? -7.809 6.816 26.156 1 83.69 567 ASP B C 1
ATOM 9672 O O . ASP B 1 567 ? -8.867 7.434 26.266 1 83.69 567 ASP B O 1
ATOM 9676 N N . PHE B 1 568 ? -7.5 6.066 25.109 1 86.56 568 PHE B N 1
ATOM 9677 C CA . PHE B 1 568 ? -8.336 6.203 23.938 1 86.56 568 PHE B CA 1
ATOM 9678 C C . PHE B 1 568 ? -8.953 4.863 23.547 1 86.56 568 PHE B C 1
ATOM 9680 O O . PHE B 1 568 ? -9.742 4.785 22.594 1 86.56 568 PHE B O 1
ATOM 9687 N N . THR B 1 569 ? -8.648 3.812 24.188 1 89.69 569 THR B N 1
ATOM 9688 C CA . THR B 1 569 ? -9.133 2.475 23.844 1 89.69 569 THR B CA 1
ATOM 9689 C C . THR B 1 569 ? -10.109 1.975 24.906 1 89.69 569 THR B C 1
ATOM 9691 O O . THR B 1 569 ? -9.891 2.156 26.109 1 89.69 569 THR B O 1
ATOM 9694 N N . PRO B 1 570 ? -11.242 1.39 24.469 1 89.69 570 PRO B N 1
ATOM 9695 C CA . PRO B 1 570 ? -12.172 0.831 25.453 1 89.69 570 PRO B CA 1
ATOM 9696 C C . PRO B 1 570 ? -11.5 -0.161 26.391 1 89.69 570 PRO B C 1
ATOM 9698 O O . PRO B 1 570 ? -10.625 -0.928 25.969 1 89.69 570 PRO B O 1
ATOM 9701 N N . VAL B 1 571 ? -11.992 -0.141 27.594 1 91.56 571 VAL B N 1
ATOM 9702 C CA . VAL B 1 571 ? -11.383 -0.952 28.641 1 91.56 571 VAL B CA 1
ATOM 9703 C C . VAL B 1 571 ? -11.492 -2.432 28.281 1 91.56 571 VAL B C 1
ATOM 9705 O O . VAL B 1 571 ? -12.562 -2.906 27.891 1 91.56 571 VAL B O 1
ATOM 9708 N N . GLY B 1 572 ? -10.375 -3.064 28.297 1 92.19 572 GLY B N 1
ATOM 9709 C CA . GLY B 1 572 ? -10.352 -4.504 28.094 1 92.19 572 GLY B CA 1
ATOM 9710 C C . GLY B 1 572 ? -10.32 -4.906 26.641 1 92.19 572 GLY B C 1
ATOM 9711 O O . GLY B 1 572 ? -10.359 -6.098 26.312 1 92.19 572 GLY B O 1
ATOM 9712 N N . ALA B 1 573 ? -10.203 -3.939 25.75 1 90.69 573 ALA B N 1
ATOM 9713 C CA . ALA B 1 573 ? -10.141 -4.246 24.328 1 90.69 573 ALA B CA 1
ATOM 9714 C C . ALA B 1 573 ? -8.82 -4.934 23.969 1 90.69 573 ALA B C 1
ATOM 9716 O O . ALA B 1 573 ? -7.785 -4.648 24.578 1 90.69 573 ALA B O 1
ATOM 9717 N N . GLU B 1 574 ? -8.828 -5.797 22.969 1 92.38 574 GLU B N 1
ATOM 9718 C CA . GLU B 1 574 ? -7.629 -6.508 22.531 1 92.38 574 GLU B CA 1
ATOM 9719 C C . GLU B 1 574 ? -7.004 -5.844 21.312 1 92.38 574 GLU B C 1
ATOM 9721 O O . GLU B 1 574 ? -6.48 -6.527 20.422 1 92.38 574 GLU B O 1
ATOM 9726 N N . TYR B 1 575 ? -7.23 -4.68 21.156 1 90.12 575 TYR B N 1
ATOM 9727 C CA . TYR B 1 575 ? -6.609 -3.828 20.156 1 90.12 575 TYR B CA 1
ATOM 9728 C C . TYR B 1 575 ? -6.297 -2.449 20.719 1 90.12 575 TYR B C 1
ATOM 9730 O O . TYR B 1 575 ? -6.766 -2.098 21.812 1 90.12 575 TYR B O 1
ATOM 9738 N N . ILE B 1 576 ? -5.48 -1.74 20.094 1 91.5 576 ILE B N 1
ATOM 9739 C CA . ILE B 1 576 ? -5.16 -0.373 20.5 1 91.5 576 ILE B CA 1
ATOM 9740 C C . ILE B 1 576 ? -5.617 0.598 19.406 1 91.5 576 ILE B C 1
ATOM 9742 O O . ILE B 1 576 ? -5.215 0.478 18.25 1 91.5 576 ILE B O 1
ATOM 9746 N N . ALA B 1 577 ? -6.445 1.512 19.781 1 89.12 577 ALA B N 1
ATOM 9747 C CA . ALA B 1 577 ? -7 2.475 18.828 1 89.12 577 ALA B CA 1
ATOM 9748 C C . ALA B 1 577 ? -6.309 3.828 18.953 1 89.12 577 ALA B C 1
ATOM 9750 O O . ALA B 1 577 ? -5.664 4.113 19.969 1 89.12 577 ALA B O 1
ATOM 9751 N N . GLY B 1 578 ? -6.312 4.594 17.875 1 88.75 578 GLY B N 1
ATOM 9752 C CA . GLY B 1 578 ? -5.969 6.008 17.938 1 88.75 578 GLY B CA 1
ATOM 9753 C C . GLY B 1 578 ? -4.535 6.289 17.531 1 88.75 578 GLY B C 1
ATOM 9754 O O . GLY B 1 578 ? -4.168 7.441 17.297 1 88.75 578 GLY B O 1
ATOM 9755 N N . VAL B 1 579 ? -3.691 5.234 17.5 1 91.88 579 VAL B N 1
ATOM 9756 C CA . VAL B 1 579 ? -2.295 5.48 17.172 1 91.88 579 VAL B CA 1
ATOM 9757 C C . VAL B 1 579 ? -2.182 5.848 15.688 1 91.88 579 VAL B C 1
ATOM 9759 O O . VAL B 1 579 ? -2.693 5.133 14.82 1 91.88 579 VAL B O 1
ATOM 9762 N N . GLN B 1 580 ? -1.527 6.922 15.438 1 92.06 580 GLN B N 1
ATOM 9763 C CA . GLN B 1 580 ? -1.322 7.391 14.07 1 92.06 580 GLN B CA 1
ATOM 9764 C C . GLN B 1 580 ? 0.151 7.32 13.688 1 92.06 580 GLN B C 1
ATOM 9766 O O . GLN B 1 580 ? 1.03 7.562 14.516 1 92.06 580 GLN B O 1
ATOM 9771 N N . ALA B 1 581 ? 0.415 7.086 12.438 1 93.31 581 ALA B N 1
ATOM 9772 C CA . ALA B 1 581 ? 1.782 6.91 11.953 1 93.31 581 ALA B CA 1
ATOM 9773 C C . ALA B 1 581 ? 2.586 8.203 12.102 1 93.31 581 ALA B C 1
ATOM 9775 O O . ALA B 1 581 ? 3.797 8.156 12.328 1 93.31 581 ALA B O 1
ATOM 9776 N N . ARG B 1 582 ? 1.956 9.336 12.016 1 93.44 582 ARG B N 1
ATOM 9777 C CA . ARG B 1 582 ? 2.654 10.617 12.07 1 93.44 582 ARG B CA 1
ATOM 9778 C C . ARG B 1 582 ? 3.311 10.82 13.438 1 93.44 582 ARG B C 1
ATOM 9780 O O . ARG B 1 582 ? 4.188 11.68 13.586 1 93.44 582 ARG B O 1
ATOM 9787 N N . TYR B 1 583 ? 2.91 10.062 14.453 1 94.75 583 TYR B N 1
ATOM 9788 C CA . TYR B 1 583 ? 3.514 10.18 15.781 1 94.75 583 TYR B CA 1
ATOM 9789 C C . TYR B 1 583 ? 4.969 9.727 15.758 1 94.75 583 TYR B C 1
ATOM 9791 O O . TYR B 1 583 ? 5.73 10.016 16.688 1 94.75 583 TYR B O 1
ATOM 9799 N N . TYR B 1 584 ? 5.348 9.094 14.703 1 95.19 584 TYR B N 1
ATOM 9800 C CA . TYR B 1 584 ? 6.715 8.602 14.594 1 95.19 584 TYR B CA 1
ATOM 9801 C C . TYR B 1 584 ? 7.617 9.641 13.938 1 95.19 584 TYR B C 1
ATOM 9803 O O . TYR B 1 584 ? 8.844 9.5 13.953 1 95.19 584 TYR B O 1
ATOM 9811 N N . LEU B 1 585 ? 7.125 10.719 13.406 1 95.94 585 LEU B N 1
ATOM 9812 C CA . LEU B 1 585 ? 7.855 11.711 12.617 1 95.94 585 LEU B CA 1
ATOM 9813 C C . LEU B 1 585 ? 9.016 12.289 13.414 1 95.94 585 LEU B C 1
ATOM 9815 O O . LEU B 1 585 ? 10.148 12.344 12.93 1 95.94 585 LEU B O 1
ATOM 9819 N N . PRO B 1 586 ? 8.82 12.609 14.664 1 97.06 586 PRO B N 1
ATOM 9820 C CA . PRO B 1 586 ? 9.914 13.227 15.43 1 97.06 586 PRO B CA 1
ATOM 9821 C C . PRO B 1 586 ? 11.062 12.258 15.695 1 97.06 586 PRO B C 1
ATOM 9823 O O . PRO B 1 586 ? 12.156 12.688 16.078 1 97.06 586 PRO B O 1
ATOM 9826 N N . LEU B 1 587 ? 10.852 10.992 15.523 1 97.44 587 LEU B N 1
ATOM 9827 C CA . LEU B 1 587 ? 11.844 9.977 15.859 1 97.44 587 LEU B CA 1
ATOM 9828 C C . LEU B 1 587 ? 12.688 9.625 14.641 1 97.44 587 LEU B C 1
ATOM 9830 O O . LEU B 1 587 ? 13.727 8.969 14.766 1 97.44 587 LEU B O 1
ATOM 9834 N N . LEU B 1 588 ? 12.305 10.086 13.484 1 97.19 588 LEU B N 1
ATOM 9835 C CA . LEU B 1 588 ? 12.875 9.578 12.242 1 97.19 588 LEU B CA 1
ATOM 9836 C C . LEU B 1 588 ? 14.328 10.023 12.086 1 97.19 588 LEU B C 1
ATOM 9838 O O . LEU B 1 588 ? 15.172 9.25 11.641 1 97.19 588 LEU B O 1
ATOM 9842 N N . TYR B 1 589 ? 14.625 11.297 12.391 1 97.56 589 TYR B N 1
ATOM 9843 C CA . TYR B 1 589 ? 16 11.766 12.273 1 97.56 589 TYR B CA 1
ATOM 9844 C C . TYR B 1 589 ? 16.922 10.992 13.211 1 97.56 589 TYR B C 1
ATOM 9846 O O . TYR B 1 589 ? 18.016 10.578 12.812 1 97.56 589 TYR B O 1
ATOM 9854 N N . LEU B 1 590 ? 16.438 10.859 14.453 1 96.12 590 LEU B N 1
ATOM 9855 C CA . LEU B 1 590 ? 17.219 10.094 15.422 1 96.12 590 LEU B CA 1
ATOM 9856 C C . LEU B 1 590 ? 17.453 8.672 14.93 1 96.12 590 LEU B C 1
ATOM 9858 O O . LEU B 1 590 ? 18.547 8.133 15.07 1 96.12 590 LEU B O 1
ATOM 9862 N N . GLY B 1 591 ? 16.406 8.047 14.328 1 94.5 591 GLY B N 1
ATOM 9863 C CA . GLY B 1 591 ? 16.562 6.723 13.742 1 94.5 591 GLY B CA 1
ATOM 9864 C C . GLY B 1 591 ? 17.562 6.676 12.609 1 94.5 591 GLY B C 1
ATOM 9865 O O . GLY B 1 591 ? 18.312 5.707 12.469 1 94.5 591 GLY B O 1
ATOM 9866 N N . ALA B 1 592 ? 17.594 7.707 11.805 1 94.25 592 ALA B N 1
ATOM 9867 C CA . ALA B 1 592 ? 18.5 7.777 10.656 1 94.25 592 ALA B CA 1
ATOM 9868 C C . ALA B 1 592 ? 19.953 7.797 11.109 1 94.25 592 ALA B C 1
ATOM 9870 O O . ALA B 1 592 ? 20.844 7.34 10.391 1 94.25 592 ALA B O 1
ATOM 9871 N N . LEU B 1 593 ? 20.203 8.305 12.32 1 93.5 593 LEU B N 1
ATOM 9872 C CA . LEU B 1 593 ? 21.562 8.43 12.836 1 93.5 593 LEU B CA 1
ATOM 9873 C C . LEU B 1 593 ? 22.172 7.062 13.148 1 93.5 593 LEU B C 1
ATOM 9875 O O . LEU B 1 593 ? 23.375 6.934 13.305 1 93.5 593 LEU B O 1
ATOM 9879 N N . LEU B 1 594 ? 21.359 6.051 13.234 1 90.69 594 LEU B N 1
ATOM 9880 C CA . LEU B 1 594 ? 21.828 4.695 13.492 1 90.69 594 LEU B CA 1
ATOM 9881 C C . LEU B 1 594 ? 22.5 4.105 12.258 1 90.69 594 LEU B C 1
ATOM 9883 O O . LEU B 1 594 ? 23.219 3.113 12.352 1 90.69 594 LEU B O 1
ATOM 9887 N N . PHE B 1 595 ? 22.25 4.727 11.086 1 84.75 595 PHE B N 1
ATOM 9888 C CA . PHE B 1 595 ? 22.766 4.207 9.828 1 84.75 595 PHE B CA 1
ATOM 9889 C C . PHE B 1 595 ? 23.969 5.023 9.367 1 84.75 595 PHE B C 1
ATOM 9891 O O . PHE B 1 595 ? 24.016 5.461 8.211 1 84.75 595 PHE B O 1
ATOM 9898 N N . THR B 1 596 ? 24.922 5.332 10.141 1 79.62 596 THR B N 1
ATOM 9899 C CA . THR B 1 596 ? 26.094 6.117 9.797 1 79.62 596 THR B CA 1
ATOM 9900 C C . THR B 1 596 ? 27.328 5.223 9.672 1 79.62 596 THR B C 1
ATOM 9902 O O . THR B 1 596 ? 28.453 5.711 9.617 1 79.62 596 THR B O 1
ATOM 9905 N N . GLY B 1 597 ? 27.125 3.996 9.414 1 69.94 597 GLY B N 1
ATOM 9906 C CA . GLY B 1 597 ? 28.25 3.092 9.281 1 69.94 597 GLY B CA 1
ATOM 9907 C C . GLY B 1 597 ? 29.031 3.287 8 1 69.94 597 GLY B C 1
ATOM 9908 O O . GLY B 1 597 ? 28.562 3.949 7.074 1 69.94 597 GLY B O 1
ATOM 9909 N N . ARG B 1 598 ? 30.266 2.959 7.922 1 63.66 598 ARG B N 1
ATOM 9910 C CA . ARG B 1 598 ? 31.234 3.217 6.859 1 63.66 598 ARG B CA 1
ATOM 9911 C C . ARG B 1 598 ? 31.031 2.256 5.691 1 63.66 598 ARG B C 1
ATOM 9913 O O . ARG B 1 598 ? 31.547 2.49 4.59 1 63.66 598 ARG B O 1
ATOM 9920 N N . LYS B 1 599 ? 30.266 1.3 5.809 1 64.19 599 LYS B N 1
ATOM 9921 C CA . LYS B 1 599 ? 30.344 0.226 4.82 1 64.19 599 LYS B CA 1
ATOM 9922 C C . LYS B 1 599 ? 29.484 0.551 3.596 1 64.19 599 LYS B C 1
ATOM 9924 O O . LYS B 1 599 ? 29.641 -0.076 2.545 1 64.19 599 LYS B O 1
ATOM 9929 N N . VAL B 1 600 ? 28.625 1.527 3.703 1 66.38 600 VAL B N 1
ATOM 9930 C CA . VAL B 1 600 ? 27.734 1.804 2.58 1 66.38 600 VAL B CA 1
ATOM 9931 C C . VAL B 1 600 ? 27.797 3.287 2.223 1 66.38 600 VAL B C 1
ATOM 9933 O O . VAL B 1 600 ? 27.625 4.148 3.086 1 66.38 600 VAL B O 1
ATOM 9936 N N . THR B 1 601 ? 28.406 3.512 0.969 1 67.62 601 THR B N 1
ATOM 9937 C CA . THR B 1 601 ? 28.344 4.934 0.65 1 67.62 601 THR B CA 1
ATOM 9938 C C . THR B 1 601 ? 27.953 5.141 -0.808 1 67.62 601 THR B C 1
ATOM 9940 O O . THR B 1 601 ? 28.328 4.363 -1.681 1 67.62 601 THR B O 1
ATOM 9943 N N . ILE B 1 602 ? 26.984 5.918 -1.048 1 74.56 602 ILE B N 1
ATOM 9944 C CA . ILE B 1 602 ? 26.578 6.418 -2.355 1 74.56 602 ILE B CA 1
ATOM 9945 C C . ILE B 1 602 ? 27.406 7.648 -2.723 1 74.56 602 ILE B C 1
ATOM 9947 O O . ILE B 1 602 ? 27.438 8.633 -1.977 1 74.56 602 ILE B O 1
ATOM 9951 N N . ASN B 1 603 ? 28.109 7.504 -3.852 1 75.25 603 ASN B N 1
ATOM 9952 C CA . ASN B 1 603 ? 29 8.594 -4.246 1 75.25 603 ASN B CA 1
ATOM 9953 C C . ASN B 1 603 ? 28.359 9.484 -5.305 1 75.25 603 ASN B C 1
ATOM 9955 O O . ASN B 1 603 ? 28.859 9.594 -6.426 1 75.25 603 ASN B O 1
ATOM 9959 N N . TRP B 1 604 ? 27.281 10.102 -5.016 1 81.19 604 TRP B N 1
ATOM 9960 C CA . TRP B 1 604 ? 26.656 11.086 -5.887 1 81.19 604 TRP B CA 1
ATOM 9961 C C . TRP B 1 604 ? 27 12.5 -5.445 1 81.19 604 TRP B C 1
ATOM 9963 O O . TRP B 1 604 ? 27.297 12.742 -4.273 1 81.19 604 TRP B O 1
ATOM 9973 N N . SER B 1 605 ? 27.031 13.344 -6.414 1 84.75 605 SER B N 1
ATOM 9974 C CA . SER B 1 605 ? 27.312 14.742 -6.074 1 84.75 605 SER B CA 1
ATOM 9975 C C . SER B 1 605 ? 26.188 15.344 -5.238 1 84.75 605 SER B C 1
ATOM 9977 O O . SER B 1 605 ? 25.047 14.859 -5.281 1 84.75 605 SER B O 1
ATOM 9979 N N . GLU B 1 606 ? 26.516 16.266 -4.48 1 86.81 606 GLU B N 1
ATOM 9980 C CA . GLU B 1 606 ? 25.531 16.953 -3.652 1 86.81 606 GLU B CA 1
ATOM 9981 C C . GLU B 1 606 ? 24.438 17.594 -4.508 1 86.81 606 GLU B C 1
ATOM 9983 O O . GLU B 1 606 ? 23.281 17.641 -4.102 1 86.81 606 GLU B O 1
ATOM 9988 N N . GLU B 1 607 ? 24.844 18.047 -5.629 1 88.94 607 GLU B N 1
ATOM 9989 C CA . GLU B 1 607 ? 23.875 18.656 -6.543 1 88.94 607 GLU B CA 1
ATOM 9990 C C . GLU B 1 607 ? 22.844 17.625 -7.02 1 88.94 607 GLU B C 1
ATOM 9992 O O . GLU B 1 607 ? 21.656 17.906 -7.027 1 88.94 607 GLU B O 1
ATOM 9997 N N . THR B 1 608 ? 23.344 16.516 -7.398 1 89.19 608 THR B N 1
ATOM 9998 C CA . THR B 1 608 ? 22.469 15.461 -7.902 1 89.19 608 THR B CA 1
ATOM 9999 C C . THR B 1 608 ? 21.516 14.992 -6.812 1 89.19 608 THR B C 1
ATOM 10001 O O . THR B 1 608 ? 20.312 14.805 -7.07 1 89.19 608 THR B O 1
ATOM 10004 N N . ILE B 1 609 ? 22.031 14.859 -5.672 1 91.12 609 ILE B N 1
ATOM 10005 C CA . ILE B 1 609 ? 21.203 14.359 -4.57 1 91.12 609 ILE B CA 1
ATOM 10006 C C . ILE B 1 609 ? 20.172 15.414 -4.18 1 91.12 609 ILE B C 1
ATOM 10008 O O . ILE B 1 609 ? 19.047 15.078 -3.814 1 91.12 609 ILE B O 1
ATOM 10012 N N . THR B 1 610 ? 20.578 16.656 -4.191 1 93.12 610 THR B N 1
ATOM 10013 C CA . THR B 1 610 ? 19.641 17.75 -3.898 1 93.12 610 THR B CA 1
ATOM 10014 C C . THR B 1 610 ? 18.5 17.766 -4.91 1 93.12 610 THR B C 1
ATOM 10016 O O . THR B 1 610 ? 17.328 17.844 -4.531 1 93.12 610 THR B O 1
ATOM 10019 N N . LYS B 1 611 ? 18.891 17.641 -6.16 1 94.19 611 LYS B N 1
ATOM 10020 C CA . LYS B 1 611 ? 17.875 17.641 -7.219 1 94.19 611 LYS B CA 1
ATOM 10021 C C . LYS B 1 611 ? 16.938 16.438 -7.078 1 94.19 611 LYS B C 1
ATOM 10023 O O . LYS B 1 611 ? 15.727 16.562 -7.234 1 94.19 611 LYS B O 1
ATOM 10028 N N . LEU B 1 612 ? 17.531 15.336 -6.801 1 94 612 LEU B N 1
ATOM 10029 C CA . LEU B 1 612 ? 16.734 14.125 -6.641 1 94 612 LEU B CA 1
ATOM 10030 C C . LEU B 1 612 ? 15.789 14.258 -5.449 1 94 612 LEU B C 1
ATOM 10032 O O . LEU B 1 612 ? 14.609 13.906 -5.543 1 94 612 LEU B O 1
ATOM 10036 N N . THR B 1 613 ? 16.328 14.727 -4.355 1 96 613 THR B N 1
ATOM 10037 C CA . THR B 1 613 ? 15.578 14.859 -3.109 1 96 613 THR B CA 1
ATOM 10038 C C . THR B 1 613 ? 14.383 15.797 -3.293 1 96 613 THR B C 1
ATOM 10040 O O . THR B 1 613 ? 13.25 15.43 -2.977 1 96 613 THR B O 1
ATOM 10043 N N . TYR B 1 614 ? 14.562 16.938 -3.857 1 97.06 614 TYR B N 1
ATOM 10044 C CA . TYR B 1 614 ? 13.5 17.938 -3.947 1 97.06 614 TYR B CA 1
ATOM 10045 C C . TYR B 1 614 ? 12.602 17.672 -5.152 1 97.06 614 TYR B C 1
ATOM 10047 O O . TYR B 1 614 ? 11.469 18.141 -5.203 1 97.06 614 TYR B O 1
ATOM 10055 N N . SER B 1 615 ? 13.148 16.953 -6.176 1 97.44 615 SER B N 1
ATOM 10056 C CA . SER B 1 615 ? 12.234 16.469 -7.215 1 97.44 615 SER B CA 1
ATOM 10057 C C . SER B 1 615 ? 11.219 15.484 -6.652 1 97.44 615 SER B C 1
ATOM 10059 O O . SER B 1 615 ? 10.039 15.547 -6.988 1 97.44 615 SER B O 1
ATOM 10061 N N . ALA B 1 616 ? 11.727 14.57 -5.848 1 97.81 616 ALA B N 1
ATOM 10062 C CA . ALA B 1 616 ? 10.828 13.609 -5.207 1 97.81 616 ALA B CA 1
ATOM 10063 C C . ALA B 1 616 ? 9.812 14.32 -4.312 1 97.81 616 ALA B C 1
ATOM 10065 O O . ALA B 1 616 ? 8.617 14.023 -4.367 1 97.81 616 ALA B O 1
ATOM 10066 N N . ALA B 1 617 ? 10.273 15.266 -3.518 1 97.75 617 ALA B N 1
ATOM 10067 C CA . ALA B 1 617 ? 9.391 16.016 -2.629 1 97.75 617 ALA B CA 1
ATOM 10068 C C . ALA B 1 617 ? 8.328 16.781 -3.42 1 97.75 617 ALA B C 1
ATOM 10070 O O . ALA B 1 617 ? 7.156 16.797 -3.033 1 97.75 617 ALA B O 1
ATOM 10071 N N . THR B 1 618 ? 8.766 17.375 -4.512 1 98.12 618 THR B N 1
ATOM 10072 C CA . THR B 1 618 ? 7.855 18.156 -5.352 1 98.12 618 THR B CA 1
ATOM 10073 C C . THR B 1 618 ? 6.809 17.25 -5.992 1 98.12 618 THR B C 1
ATOM 10075 O O . THR B 1 618 ? 5.617 17.578 -5.996 1 98.12 618 THR B O 1
ATOM 10078 N N . LEU B 1 619 ? 7.258 16.172 -6.469 1 97.81 619 LEU B N 1
ATOM 10079 C CA . LEU B 1 619 ? 6.328 15.242 -7.105 1 97.81 619 LEU B CA 1
ATOM 10080 C C . LEU B 1 619 ? 5.312 14.719 -6.102 1 97.81 619 LEU B C 1
ATOM 10082 O O . LEU B 1 619 ? 4.105 14.734 -6.367 1 97.81 619 LEU B O 1
ATOM 10086 N N . LEU B 1 620 ? 5.754 14.266 -4.996 1 98.25 620 LEU B N 1
ATOM 10087 C CA . LEU B 1 620 ? 4.879 13.703 -3.973 1 98.25 620 LEU B CA 1
ATOM 10088 C C . LEU B 1 620 ? 3.959 14.766 -3.395 1 98.25 620 LEU B C 1
ATOM 10090 O O . LEU B 1 620 ? 2.754 14.547 -3.252 1 98.25 620 LEU B O 1
ATOM 10094 N N . GLY B 1 621 ? 4.52 15.906 -3.084 1 98.25 621 GLY B N 1
ATOM 10095 C CA . GLY B 1 621 ? 3.742 16.984 -2.48 1 98.25 621 GLY B CA 1
ATOM 10096 C C . GLY B 1 621 ? 2.668 17.531 -3.402 1 98.25 621 GLY B C 1
ATOM 10097 O O . GLY B 1 621 ? 1.507 17.641 -3.008 1 98.25 621 GLY B O 1
ATOM 10098 N N . PHE B 1 622 ? 3.039 17.828 -4.582 1 98 622 PHE B N 1
ATOM 10099 C CA . PHE B 1 622 ? 2.092 18.438 -5.5 1 98 622 PHE B CA 1
ATOM 10100 C C . PHE B 1 622 ? 1.104 17.422 -6.039 1 98 622 PHE B C 1
ATOM 10102 O O . PHE B 1 622 ? -0.036 17.75 -6.359 1 98 622 PHE B O 1
ATOM 10109 N N . ALA B 1 623 ? 1.521 16.156 -6.09 1 96.62 623 ALA B N 1
ATOM 10110 C CA . ALA B 1 623 ? 0.547 15.125 -6.426 1 96.62 623 ALA B CA 1
ATOM 10111 C C . ALA B 1 623 ? -0.538 15.023 -5.359 1 96.62 623 ALA B C 1
ATOM 10113 O O . ALA B 1 623 ? -1.725 14.922 -5.68 1 96.62 623 ALA B O 1
ATOM 10114 N N . LEU B 1 624 ? -0.123 15.031 -4.141 1 96.44 624 LEU B N 1
ATOM 10115 C CA . LEU B 1 624 ? -1.074 14.945 -3.039 1 96.44 624 LEU B CA 1
ATOM 10116 C C . LEU B 1 624 ? -1.975 16.172 -3.002 1 96.44 624 LEU B C 1
ATOM 10118 O O . LEU B 1 624 ? -3.182 16.062 -2.779 1 96.44 624 LEU B O 1
ATOM 10122 N N . MET B 1 625 ? -1.396 17.312 -3.176 1 96.62 625 MET B N 1
ATOM 10123 C CA . MET B 1 625 ? -2.174 18.547 -3.186 1 96.62 625 MET B CA 1
ATOM 10124 C C . MET B 1 625 ? -3.182 18.547 -4.332 1 96.62 625 MET B C 1
ATOM 10126 O O . MET B 1 625 ? -4.328 18.953 -4.152 1 96.62 625 MET B O 1
ATOM 10130 N N . TYR B 1 626 ? -2.729 18.094 -5.473 1 95.44 626 TYR B N 1
ATOM 10131 C CA . TYR B 1 626 ? -3.602 18.062 -6.641 1 95.44 626 TYR B CA 1
ATOM 10132 C C . TYR B 1 626 ? -4.77 17.109 -6.414 1 95.44 626 TYR B C 1
ATOM 10134 O O . TYR B 1 626 ? -5.926 17.453 -6.66 1 95.44 626 TYR B O 1
ATOM 10142 N N . GLN B 1 627 ? -4.516 16 -5.867 1 91.81 627 GLN B N 1
ATOM 10143 C CA . GLN B 1 627 ? -5.535 14.984 -5.68 1 91.81 627 GLN B CA 1
ATOM 10144 C C . GLN B 1 627 ? -6.426 15.305 -4.484 1 91.81 627 GLN B C 1
ATOM 10146 O O . GLN B 1 627 ? -7.641 15.102 -4.535 1 91.81 627 GLN B O 1
ATOM 10151 N N . GLY B 1 6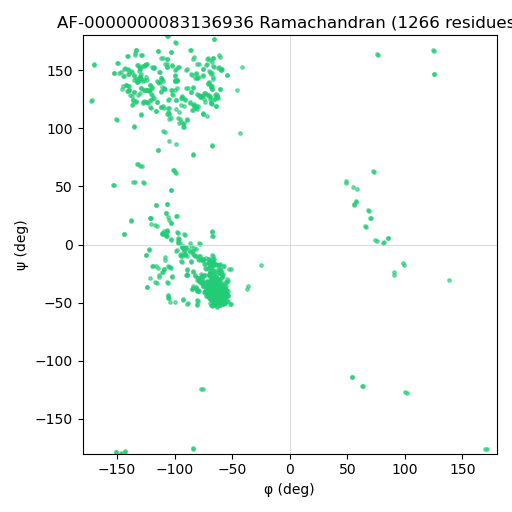28 ? -5.855 15.766 -3.48 1 88.75 628 GLY B N 1
ATOM 10152 C CA . GLY B 1 628 ? -6.574 15.906 -2.223 1 88.75 628 GLY B CA 1
ATOM 10153 C C . GLY B 1 628 ? -7.266 17.25 -2.076 1 88.75 628 GLY B C 1
ATOM 10154 O O . GLY B 1 628 ? -8.289 17.359 -1.393 1 88.75 628 GLY B O 1
ATOM 10155 N N . MET B 1 629 ? -6.766 18.234 -2.725 1 90.75 629 MET B N 1
ATOM 10156 C CA . MET B 1 629 ? -7.297 19.578 -2.449 1 90.75 629 MET B CA 1
ATOM 10157 C C . MET B 1 629 ? -7.797 20.234 -3.729 1 90.75 629 MET B C 1
ATOM 10159 O O . MET B 1 629 ? -8.844 20.891 -3.725 1 90.75 629 MET B O 1
ATOM 10163 N N . LEU B 1 630 ? -7.117 19.984 -4.77 1 89.38 630 LEU B N 1
ATOM 10164 C CA . LEU B 1 630 ? -7.461 20.719 -5.984 1 89.38 630 LEU B CA 1
ATOM 10165 C C . LEU B 1 630 ? -8.539 19.984 -6.777 1 89.38 630 LEU B C 1
ATOM 10167 O O . LEU B 1 630 ? -9.586 20.562 -7.078 1 89.38 630 LEU B O 1
ATOM 10171 N N . GLN B 1 631 ? -8.266 18.719 -6.984 1 82.56 631 GLN B N 1
ATOM 10172 C CA . GLN B 1 631 ? -9.195 17.969 -7.824 1 82.56 631 GLN B CA 1
ATOM 10173 C C . GLN B 1 631 ? -10.5 17.672 -7.086 1 82.56 631 GLN B C 1
ATOM 10175 O O . GLN B 1 631 ? -10.484 17.203 -5.953 1 82.56 631 GLN B O 1
ATOM 10180 N N . GLY B 1 632 ? -11.664 18.078 -7.609 1 70.12 632 GLY B N 1
ATOM 10181 C CA . GLY B 1 632 ? -13 17.812 -7.109 1 70.12 632 GLY B CA 1
ATOM 10182 C C . GLY B 1 632 ? -13.5 18.859 -6.137 1 70.12 632 GLY B C 1
ATOM 10183 O O . GLY B 1 632 ? -14.711 19.016 -5.949 1 70.12 632 GLY B O 1
ATOM 10184 N N . ARG B 1 633 ? -12.383 19.516 -5.453 1 73.06 633 ARG B N 1
ATOM 10185 C CA . ARG B 1 633 ? -12.797 20.469 -4.43 1 73.06 633 ARG B CA 1
ATOM 10186 C C . ARG B 1 633 ? -12.734 21.906 -4.961 1 73.06 633 ARG B C 1
ATOM 10188 O O . ARG B 1 633 ? -13.719 22.641 -4.875 1 73.06 633 ARG B O 1
ATOM 10195 N N . ILE B 1 634 ? -11.531 22.109 -5.551 1 78 634 ILE B N 1
ATOM 10196 C CA . ILE B 1 634 ? -11.312 23.5 -5.918 1 78 634 ILE B CA 1
ATOM 10197 C C . ILE B 1 634 ? -11.375 23.656 -7.438 1 78 634 ILE B C 1
ATOM 10199 O O . ILE B 1 634 ? -11.531 24.766 -7.957 1 78 634 ILE B O 1
ATOM 10203 N N . ILE B 1 635 ? -11.391 22.453 -8.133 1 78 635 ILE B N 1
ATOM 10204 C CA . ILE B 1 635 ? -11.414 22.578 -9.586 1 78 635 ILE B CA 1
ATOM 10205 C C . ILE B 1 635 ? -12.445 21.625 -10.18 1 78 635 ILE B C 1
ATOM 10207 O O . ILE B 1 635 ? -12.672 20.531 -9.641 1 78 635 ILE B O 1
#

Organism: NCBI:txid40520

Solvent-accessible surface area (backbone atoms only — not comparable to full-atom values): 65012 Å² total; per-residue (Å²): 111,68,68,58,40,64,78,42,40,66,58,52,48,51,50,50,45,52,49,53,40,48,50,50,54,48,59,77,30,41,67,21,72,77,61,46,41,72,68,48,77,44,46,87,41,59,39,79,45,74,60,86,96,44,42,28,38,38,32,62,51,74,48,96,58,76,45,58,36,36,34,39,37,41,28,36,43,34,80,50,73,44,66,33,40,37,39,33,38,31,41,51,80,60,68,37,75,45,79,47,78,48,75,50,70,47,39,54,88,48,51,64,36,70,45,80,65,69,42,39,26,35,30,44,34,38,39,32,73,50,51,91,81,44,44,83,73,40,33,34,34,25,19,54,75,71,88,56,65,68,60,45,52,50,44,49,53,52,48,48,52,52,46,42,63,77,73,31,64,77,55,51,69,44,54,36,57,34,48,42,51,51,49,49,55,55,27,48,50,47,34,64,69,42,58,85,54,82,46,52,76,64,20,26,57,36,41,43,53,18,56,48,60,40,34,63,49,60,32,73,34,21,53,32,56,48,29,48,40,68,63,63,69,80,92,67,53,33,50,67,44,45,52,50,48,40,52,51,34,32,62,35,37,67,53,71,75,45,75,47,77,51,92,60,73,69,76,55,71,53,52,57,55,33,48,48,24,10,53,28,32,36,51,22,56,74,66,65,47,52,39,48,55,19,58,42,38,15,20,46,25,33,31,52,50,37,44,53,45,42,30,52,30,39,62,64,29,65,66,58,36,68,41,48,48,45,58,61,51,24,39,19,50,36,45,42,18,26,29,48,50,49,61,36,46,29,33,35,32,32,40,32,22,49,34,55,52,46,44,43,66,36,41,60,88,56,87,74,57,72,62,54,56,50,49,32,51,51,25,41,49,62,18,20,42,65,45,62,49,51,44,41,51,60,58,57,61,68,68,35,55,74,44,69,72,40,57,69,71,57,28,51,51,51,45,48,48,49,50,46,52,46,47,52,58,47,37,70,61,46,40,61,47,49,51,30,41,73,68,60,38,56,75,42,60,45,33,73,88,37,52,65,30,13,30,28,51,26,50,52,48,36,68,76,26,53,68,50,42,52,49,49,52,55,49,59,69,70,58,53,52,58,47,40,52,88,73,49,83,76,64,44,51,51,23,45,66,34,53,33,36,35,29,45,61,82,39,38,61,52,60,38,52,54,46,72,51,53,51,54,54,50,50,51,36,48,38,38,58,56,68,67,34,63,72,70,56,61,51,74,80,51,70,66,58,51,48,46,51,49,47,21,48,52,46,22,53,50,38,48,53,49,51,25,37,28,30,31,13,34,53,50,54,95,62,59,29,62,44,51,47,50,75,49,57,51,46,46,62,66,56,49,63,74,52,65,60,85,57,47,45,42,63,65,54,70,66,57,50,50,45,51,48,52,48,49,36,47,51,55,32,51,50,38,44,41,59,36,49,34,50,70,30,57,92,110,71,67,58,40,64,78,39,40,67,58,52,48,52,50,51,45,51,49,53,41,49,51,52,53,49,59,76,30,40,67,22,73,75,61,46,40,72,69,48,76,44,45,88,40,59,39,78,45,74,60,88,96,43,41,27,39,38,33,63,49,74,48,95,58,76,46,58,36,37,35,40,39,41,29,36,44,33,79,50,74,44,66,34,40,36,39,34,40,32,43,51,82,60,69,35,76,45,80,47,78,47,74,51,68,48,40,55,86,49,50,63,37,72,45,82,64,68,43,39,25,35,32,43,34,39,39,34,73,50,52,91,80,44,45,82,73,39,34,34,33,23,18,55,74,71,88,55,65,68,59,46,53,50,45,48,51,53,49,49,54,51,47,42,64,76,71,32,64,77,54,53,70,44,54,36,56,34,47,40,54,50,48,50,55,55,26,48,50,48,34,64,69,41,57,84,55,81,47,52,78,65,19,28,58,35,40,42,54,19,56,49,59,40,33,64,47,60,31,75,35,22,52,30,55,48,30,48,40,69,62,65,69,80,91,67,53,35,51,68,44,43,51,51,47,40,52,50,34,30,62,36,36,68,54,73,74,46,75,47,76,51,92,59,71,69,74,55,71,53,52,56,55,31,46,50,24,8,53,28,32,37,49,22,57,75,67,65,46,52,38,49,57,20,58,43,39,15,19,46,26,33,31,51,51,38,43,53,44,42,29,50,28,40,62,64,29,66,67,58,36,67,41,49,50,47,58,62,51,24,40,18,50,35,48,44,17,26,29,49,50,51,61,36,45,29,33,33,31,33,40,31,21,49,35,54,51,46,44,43,66,34,41,60,87,56,86,73,56,73,62,56,57,52,48,32,52,50,26,42,49,62,18,19,41,66,45,62,48,51,44,42,51,59,58,57,62,68,68,35,56,73,44,68,72,40,57,68,71,58,28,50,52,52,46,48,49,51,50,47,50,45,48,53,57,48,38,69,61,46,41,61,45,48,52,29,42,73,68,59,36,54,74,41,61,45,32,72,86,36,54,64,29,12,30,30,52,26,49,52,48,35,68,75,27,51,66,48,42,53,48,50,52,54,49,59,69,70,59,54,52,59,44,40,52,85,80,49,81,77,61,47,50,51,23,44,65,33,55,34,35,35,30,46,60,82,39,37,62,52,60,39,53,54,47,73,53,53,50,54,53,51,50,51,33,49,38,37,58,56,68,65,34,62,73,70,54,62,50,75,80,50,71,67,58,50,49,46,51,49,47,21,50,53,48,22,53,50,37,50,53,49,51,24,37,29,30,32,13,34,53,51,55,94,62,59,30,62,46,50,47,50,76,49,58,49,47,46,63,65,57,49,62,73,51,65,60,85,58,47,44,41,64,67,54,69,66,58,51,51,43,51,47,52,48,51,36,48,51,54,33,52,49,40,43,41,59,35,48,35,51,66,31,58,90

Radius of gyration: 34.09 Å; Cα contacts (8 Å, |Δi|>4): 2155; chains: 2; bounding box: 84×90×91 Å